Protein 2LP0 (pdb70)

GO terms:
  GO:1990837 sequence-specific double-stranded DNA binding (F, IDA)
  GO:0005515 protein binding (F, IPI)
  GO:0005654 nucleoplasm (C, IDA)

Solvent-accessible surface area: 6559 Å² total; per-residue (Å²): 54,207,147,92,5,56,60,42,90,172,171,28,36,111,57,0,50,125,36,19,118,155,43,136,184,19,82,203,106,110,53,94,100,16,1,162,98,23,135,54,84,56,103,2,0,117,32,16,15,82,7,72,92,38,69,139,156,62,86,165,208,98,172,181,74,38,134,60,50,52,4,10,66,66,43,2,125,62,57,210

Secondary structure (DSSP, 8-state):
--SSS----HHHHHHHHHHHHH-SS--HHHHHHHHHHTTS-HHHHHHHHHHHHHHHHT--/--S-S-TTTSS-S-S-----

Nearest PDB structures (foldseek):
  2lp0-assembly1_A  TM=8.237E-01  e=9.877E-08  Homo sapiens
  9ant-assembly1_A  TM=8.645E-01  e=1.032E-05  Drosophila melanogaster
  1b8i-assembly1_A  TM=8.249E-01  e=1.102E-05  Drosophila melanogaster
  2r5z-assembly1_A  TM=8.383E-01  e=2.793E-05  Drosophila melanogaster
  1p7i-assembly1_A  TM=8.614E-01  e=1.077E-03  Drosophila melanogaster

Organism: Homo sapiens (NCBI:txid9606)

Structure (mmCIF, N/CA/C/O backbone):
data_2LP0
#
_entry.id   2LP0
#
loop_
_entity.id
_entity.type
_entity.pdbx_description
1 polymer 'Homeobox protein Hox-C9'
2 polymer Geminin
#
loop_
_atom_site.group_PDB
_atom_site.id
_atom_site.type_symbol
_atom_site.label_atom_id
_atom_site.label_alt_id
_atom_site.label_comp_id
_atom_site.label_asym_id
_atom_site.label_entity_id
_atom_site.label_seq_id
_atom_site.pdbx_PDB_ins_code
_atom_site.Cartn_x
_atom_site.Cartn_y
_atom_site.Cartn_z
_atom_site.occupancy
_atom_site.B_iso_or_equiv
_atom_site.auth_seq_id
_atom_site.auth_comp_id
_atom_site.auth_asym_id
_atom_site.auth_atom_id
_atom_site.pdbx_PDB_model_num
ATOM 1 N N . THR A 1 1 ? 5.967 5.049 -7.654 1.00 0.00 17 THR A N 1
ATOM 2 C CA . THR A 1 1 ? 6.729 5.235 -6.404 1.00 0.00 17 THR A CA 1
ATOM 3 C C . THR A 1 1 ? 8.111 4.605 -6.511 1.00 0.00 17 THR A C 1
ATOM 4 O O . THR A 1 1 ? 8.249 3.383 -6.526 1.00 0.00 17 THR A O 1
ATOM 17 N N . ARG A 1 2 ? 9.132 5.445 -6.599 1.00 0.00 18 ARG A N 1
ATOM 18 C CA . ARG A 1 2 ? 10.502 4.968 -6.683 1.00 0.00 18 ARG A CA 1
ATOM 19 C C . ARG A 1 2 ? 11.311 5.499 -5.513 1.00 0.00 18 ARG A C 1
ATOM 20 O O . ARG A 1 2 ? 12.536 5.599 -5.573 1.00 0.00 18 ARG A O 1
ATOM 41 N N . LYS A 1 3 ? 10.606 5.836 -4.447 1.00 0.00 19 LYS A N 1
ATOM 42 C CA . LYS A 1 3 ? 11.226 6.356 -3.246 1.00 0.00 19 LYS A CA 1
ATOM 43 C C . LYS A 1 3 ? 10.856 5.480 -2.057 1.00 0.00 19 LYS A C 1
ATOM 44 O O . LYS A 1 3 ? 9.683 5.411 -1.678 1.00 0.00 19 LYS A O 1
ATOM 63 N N . LYS A 1 4 ? 11.861 4.805 -1.496 1.00 0.00 20 LYS A N 1
ATOM 64 C CA . LYS A 1 4 ? 11.679 3.917 -0.348 1.00 0.00 20 LYS A CA 1
ATOM 65 C C . LYS A 1 4 ? 10.903 2.668 -0.721 1.00 0.00 20 LYS A C 1
ATOM 66 O O . LYS A 1 4 ? 11.482 1.630 -1.057 1.00 0.00 20 LYS A O 1
ATOM 85 N N . ARG A 1 5 ? 9.605 2.798 -0.651 1.00 0.00 21 ARG A N 1
ATOM 86 C CA . ARG A 1 5 ? 8.674 1.716 -0.959 1.00 0.00 21 ARG A CA 1
ATOM 87 C C . ARG A 1 5 ? 8.874 1.203 -2.382 1.00 0.00 21 ARG A C 1
ATOM 88 O O . ARG A 1 5 ? 9.188 1.969 -3.297 1.00 0.00 21 ARG A O 1
ATOM 109 N N . CYS A 1 6 ? 8.703 -0.099 -2.556 1.00 0.00 22 CYS A N 1
ATOM 110 C CA . CYS A 1 6 ? 8.852 -0.729 -3.858 1.00 0.00 22 CYS A CA 1
ATOM 111 C C . CYS A 1 6 ? 7.745 -0.273 -4.810 1.00 0.00 22 CYS A C 1
ATOM 112 O O . CYS A 1 6 ? 6.594 -0.102 -4.398 1.00 0.00 22 CYS A O 1
ATOM 120 N N . PRO A 1 7 ? 8.088 -0.045 -6.083 1.00 0.00 23 PRO A N 1
ATOM 121 C CA . PRO A 1 7 ? 7.126 0.388 -7.101 1.00 0.00 23 PRO A CA 1
ATOM 122 C C . PRO A 1 7 ? 6.106 -0.699 -7.438 1.00 0.00 23 PRO A C 1
ATOM 123 O O . PRO A 1 7 ? 6.449 -1.723 -8.033 1.00 0.00 23 PRO A O 1
ATOM 134 N N . TYR A 1 8 ? 4.861 -0.482 -7.041 1.00 0.00 24 TYR A N 1
ATOM 135 C CA . TYR A 1 8 ? 3.800 -1.422 -7.302 1.00 0.00 24 TYR A CA 1
ATOM 136 C C . TYR A 1 8 ? 3.463 -1.455 -8.784 1.00 0.00 24 TYR A C 1
ATOM 137 O O . TYR A 1 8 ? 3.445 -0.425 -9.466 1.00 0.00 24 TYR A O 1
ATOM 155 N N . THR A 1 9 ? 3.204 -2.649 -9.266 1.00 0.00 25 THR A N 1
ATOM 156 C CA . THR A 1 9 ? 2.866 -2.865 -10.661 1.00 0.00 25 THR A CA 1
ATOM 157 C C . THR A 1 9 ? 1.437 -2.418 -10.950 1.00 0.00 25 THR A C 1
ATOM 158 O O . THR A 1 9 ? 0.688 -2.087 -10.025 1.00 0.00 25 THR A O 1
ATOM 169 N N . LYS A 1 10 ? 1.057 -2.407 -12.223 1.00 0.00 26 LYS A N 1
ATOM 170 C CA . LYS A 1 10 ? -0.284 -1.985 -12.615 1.00 0.00 26 LYS A CA 1
ATOM 171 C C . LYS A 1 10 ? -1.333 -2.897 -11.990 1.00 0.00 26 LYS A C 1
ATOM 172 O O . LYS A 1 10 ? -2.285 -2.425 -11.377 1.00 0.00 26 LYS A O 1
ATOM 191 N N . TYR A 1 11 ? -1.134 -4.202 -12.139 1.00 0.00 27 TYR A N 1
ATOM 192 C CA . TYR A 1 11 ? -2.056 -5.198 -11.598 1.00 0.00 27 TYR A CA 1
ATOM 193 C C . TYR A 1 11 ? -2.250 -5.018 -10.095 1.00 0.00 27 TYR A C 1
ATOM 194 O O . TYR A 1 11 ? -3.376 -5.051 -9.597 1.00 0.00 27 TYR A O 1
ATOM 212 N N . GLN A 1 12 ? -1.148 -4.814 -9.384 1.00 0.00 28 GLN A N 1
ATOM 213 C CA . GLN A 1 12 ? -1.191 -4.631 -7.940 1.00 0.00 28 GLN A CA 1
ATOM 214 C C . GLN A 1 12 ? -1.951 -3.363 -7.579 1.00 0.00 28 GLN A C 1
ATOM 215 O O . GLN A 1 12 ? -2.859 -3.382 -6.746 1.00 0.00 28 GLN A O 1
ATOM 229 N N . THR A 1 13 ? -1.577 -2.271 -8.224 1.00 0.00 29 THR A N 1
ATOM 230 C CA . THR A 1 13 ? -2.207 -0.984 -7.981 1.00 0.00 29 THR A CA 1
ATOM 231 C C . THR A 1 13 ? -3.699 -1.022 -8.319 1.00 0.00 29 THR A C 1
ATOM 232 O O . THR A 1 13 ? -4.523 -0.531 -7.552 1.00 0.00 29 THR A O 1
ATOM 243 N N . LEU A 1 14 ? -4.040 -1.627 -9.453 1.00 0.00 30 LEU A N 1
ATOM 244 C CA . LEU A 1 14 ? -5.431 -1.717 -9.886 1.00 0.00 30 LEU A CA 1
ATOM 245 C C . LEU A 1 14 ? -6.285 -2.481 -8.880 1.00 0.00 30 LEU A C 1
ATOM 246 O O . LEU A 1 14 ? -7.368 -2.025 -8.511 1.00 0.00 30 LEU A O 1
ATOM 262 N N . GLU A 1 15 ? -5.788 -3.627 -8.423 1.00 0.00 31 GLU A N 1
ATOM 263 C CA . GLU A 1 15 ? -6.521 -4.443 -7.462 1.00 0.00 31 GLU A CA 1
ATOM 264 C C . GLU A 1 15 ? -6.747 -3.670 -6.166 1.00 0.00 31 GLU A C 1
ATOM 265 O O . GLU A 1 15 ? -7.871 -3.572 -5.679 1.00 0.00 31 GLU A O 1
ATOM 277 N N . LEU A 1 16 ? -5.675 -3.096 -5.633 1.00 0.00 32 LEU A N 1
ATOM 278 C CA . LEU A 1 16 ? -5.754 -2.331 -4.397 1.00 0.00 32 LEU A CA 1
ATOM 279 C C . LEU A 1 16 ? -6.675 -1.128 -4.561 1.00 0.00 32 LEU A C 1
ATOM 280 O O . LEU A 1 16 ? -7.422 -0.777 -3.650 1.00 0.00 32 LEU A O 1
ATOM 296 N N . GLU A 1 17 ? -6.617 -0.505 -5.731 1.00 0.00 33 GLU A N 1
ATOM 297 C CA . GLU A 1 17 ? -7.436 0.646 -6.028 1.00 0.00 33 GLU A CA 1
ATOM 298 C C . GLU A 1 17 ? -8.908 0.277 -6.070 1.00 0.00 33 GLU A C 1
ATOM 299 O O . GLU A 1 17 ? -9.737 0.925 -5.435 1.00 0.00 33 GLU A O 1
ATOM 311 N N . LYS A 1 18 ? -9.229 -0.776 -6.812 1.00 0.00 34 LYS A N 1
ATOM 312 C CA . LYS A 1 18 ? -10.610 -1.208 -6.953 1.00 0.00 34 LYS A CA 1
ATOM 313 C C . LYS A 1 18 ? -11.173 -1.697 -5.625 1.00 0.00 34 LYS A C 1
ATOM 314 O O . LYS A 1 18 ? -12.298 -1.353 -5.267 1.00 0.00 34 LYS A O 1
ATOM 333 N N . GLU A 1 19 ? -10.384 -2.477 -4.892 1.00 0.00 35 GLU A N 1
ATOM 334 C CA . GLU A 1 19 ? -10.824 -3.010 -3.609 1.00 0.00 35 GLU A CA 1
ATOM 335 C C . GLU A 1 19 ? -11.128 -1.899 -2.618 1.00 0.00 35 GLU A C 1
ATOM 336 O O . GLU A 1 19 ? -12.151 -1.939 -1.945 1.00 0.00 35 GLU A O 1
ATOM 348 N N . PHE A 1 20 ? -10.253 -0.902 -2.548 1.00 0.00 36 PHE A N 1
ATOM 349 C CA . PHE A 1 20 ? -10.436 0.207 -1.623 1.00 0.00 36 PHE A CA 1
ATOM 350 C C . PHE A 1 20 ? -11.601 1.097 -2.050 1.00 0.00 36 PHE A C 1
ATOM 351 O O . PHE A 1 20 ? -12.371 1.566 -1.215 1.00 0.00 36 PHE A O 1
ATOM 368 N N . LEU A 1 21 ? -11.726 1.328 -3.351 1.00 0.00 37 LEU A N 1
ATOM 369 C CA . LEU A 1 21 ? -12.802 2.162 -3.876 1.00 0.00 37 LEU A CA 1
ATOM 370 C C . LEU A 1 21 ? -14.153 1.487 -3.678 1.00 0.00 37 LEU A C 1
ATOM 371 O O . LEU A 1 21 ? -15.144 2.136 -3.332 1.00 0.00 37 LEU A O 1
ATOM 387 N N . PHE A 1 22 ? -14.174 0.178 -3.888 1.00 0.00 38 PHE A N 1
ATOM 388 C CA . PHE A 1 22 ? -15.387 -0.610 -3.745 1.00 0.00 38 PHE A CA 1
ATOM 389 C C . PHE A 1 22 ? -15.718 -0.836 -2.278 1.00 0.00 38 PHE A C 1
ATOM 390 O O . PHE A 1 22 ? -16.843 -0.601 -1.840 1.00 0.00 38 PHE A O 1
ATOM 407 N N . ASN A 1 23 ? -14.720 -1.272 -1.536 1.00 0.00 39 ASN A N 1
ATOM 408 C CA . ASN A 1 23 ? -14.861 -1.561 -0.122 1.00 0.00 39 ASN A CA 1
ATOM 409 C C . ASN A 1 23 ? -13.831 -0.764 0.656 1.00 0.00 39 ASN A C 1
ATOM 410 O O . ASN A 1 23 ? -12.677 -1.168 0.774 1.00 0.00 39 ASN A O 1
ATOM 421 N N . MET A 1 24 ? -14.258 0.377 1.159 1.00 0.00 40 MET A N 1
ATOM 422 C CA . MET A 1 24 ? -13.397 1.266 1.930 1.00 0.00 40 MET A CA 1
ATOM 423 C C . MET A 1 24 ? -12.840 0.571 3.168 1.00 0.00 40 MET A C 1
ATOM 424 O O . MET A 1 24 ? -11.804 0.967 3.710 1.00 0.00 40 MET A O 1
ATOM 438 N N . TYR A 1 25 ? -13.539 -0.454 3.615 1.00 0.00 41 TYR A N 1
ATOM 439 C CA . TYR A 1 25 ? -13.114 -1.222 4.765 1.00 0.00 41 TYR A CA 1
ATOM 440 C C . TYR A 1 25 ? -13.108 -2.697 4.432 1.00 0.00 41 TYR A C 1
ATOM 441 O O . TYR A 1 25 ? -13.908 -3.177 3.627 1.00 0.00 41 TYR A O 1
ATOM 459 N N . LEU A 1 26 ? -12.202 -3.403 5.066 1.00 0.00 42 LEU A N 1
ATOM 460 C CA . LEU A 1 26 ? -12.035 -4.821 4.852 1.00 0.00 42 LEU A CA 1
ATOM 461 C C . LEU A 1 26 ? -11.891 -5.539 6.175 1.00 0.00 42 LEU A C 1
ATOM 462 O O . LEU A 1 26 ? -11.673 -4.920 7.218 1.00 0.00 42 LEU A O 1
ATOM 478 N N . THR A 1 27 ? -11.990 -6.843 6.112 1.00 0.00 43 THR A N 1
ATOM 479 C CA . THR A 1 27 ? -11.864 -7.686 7.280 1.00 0.00 43 THR A CA 1
ATOM 480 C C . THR A 1 27 ? -10.441 -8.217 7.385 1.00 0.00 43 THR A C 1
ATOM 481 O O . THR A 1 27 ? -9.647 -8.067 6.454 1.00 0.00 43 THR A O 1
ATOM 492 N N . ARG A 1 28 ? -10.131 -8.844 8.507 1.00 0.00 44 ARG A N 1
ATOM 493 C CA . ARG A 1 28 ? -8.809 -9.402 8.745 1.00 0.00 44 ARG A CA 1
ATOM 494 C C . ARG A 1 28 ? -8.462 -10.468 7.713 1.00 0.00 44 ARG A C 1
ATOM 495 O O . ARG A 1 28 ? -7.404 -10.422 7.085 1.00 0.00 44 ARG A O 1
ATOM 516 N N . ASP A 1 29 ? -9.362 -11.421 7.544 1.00 0.00 45 ASP A N 1
ATOM 517 C CA . ASP A 1 29 ? -9.156 -12.519 6.599 1.00 0.00 45 ASP A CA 1
ATOM 518 C C . ASP A 1 29 ? -9.099 -12.024 5.170 1.00 0.00 45 ASP A C 1
ATOM 519 O O . ASP A 1 29 ? -8.261 -12.467 4.385 1.00 0.00 45 ASP A O 1
ATOM 528 N N . ARG A 1 30 ? -9.992 -11.111 4.832 1.00 0.00 46 ARG A N 1
ATOM 529 C CA . ARG A 1 30 ? -10.028 -10.559 3.485 1.00 0.00 46 ARG A CA 1
ATOM 530 C C . ARG A 1 30 ? -8.732 -9.816 3.189 1.00 0.00 46 ARG A C 1
ATOM 531 O O . ARG A 1 30 ? -8.167 -9.947 2.105 1.00 0.00 46 ARG A O 1
ATOM 552 N N . ARG A 1 31 ? -8.254 -9.048 4.161 1.00 0.00 47 ARG A N 1
ATOM 553 C CA . ARG A 1 31 ? -7.011 -8.306 4.000 1.00 0.00 47 ARG A CA 1
ATOM 554 C C . ARG A 1 31 ? -5.849 -9.273 3.838 1.00 0.00 47 ARG A C 1
ATOM 555 O O . ARG A 1 31 ? -4.967 -9.063 3.006 1.00 0.00 47 ARG A O 1
ATOM 576 N N . TYR A 1 32 ? -5.868 -10.339 4.630 1.00 0.00 48 TYR A N 1
ATOM 577 C CA . TYR A 1 32 ? -4.829 -11.352 4.561 1.00 0.00 48 TYR A CA 1
ATOM 578 C C . TYR A 1 32 ? -4.872 -12.048 3.206 1.00 0.00 48 TYR A C 1
ATOM 579 O O . TYR A 1 32 ? -3.838 -12.359 2.625 1.00 0.00 48 TYR A O 1
ATOM 597 N N . GLU A 1 33 ? -6.080 -12.269 2.705 1.00 0.00 49 GLU A N 1
ATOM 598 C CA . GLU A 1 33 ? -6.270 -12.919 1.415 1.00 0.00 49 GLU A CA 1
ATOM 599 C C . GLU A 1 33 ? -5.734 -12.038 0.305 1.00 0.00 49 GLU A C 1
ATOM 600 O O . GLU A 1 33 ? -4.962 -12.490 -0.534 1.00 0.00 49 GLU A O 1
ATOM 612 N N . VAL A 1 34 ? -6.158 -10.785 0.307 1.00 0.00 50 VAL A N 1
ATOM 613 C CA . VAL A 1 34 ? -5.701 -9.823 -0.683 1.00 0.00 50 VAL A CA 1
ATOM 614 C C . VAL A 1 34 ? -4.177 -9.743 -0.659 1.00 0.00 50 VAL A C 1
ATOM 615 O O . VAL A 1 34 ? -3.523 -9.762 -1.705 1.00 0.00 50 VAL A O 1
ATOM 628 N N . ALA A 1 35 ? -3.622 -9.678 0.545 1.00 0.00 51 ALA A N 1
ATOM 629 C CA . ALA A 1 35 ? -2.178 -9.625 0.724 1.00 0.00 51 ALA A CA 1
ATOM 630 C C . ALA A 1 35 ? -1.527 -10.901 0.202 1.00 0.00 51 ALA A C 1
ATOM 631 O O . ALA A 1 35 ? -0.491 -10.854 -0.462 1.00 0.00 51 ALA A O 1
ATOM 638 N N . ARG A 1 36 ? -2.156 -12.034 0.497 1.00 0.00 52 ARG A N 1
ATOM 639 C CA . ARG A 1 36 ? -1.666 -13.336 0.065 1.00 0.00 52 ARG A CA 1
ATOM 640 C C . ARG A 1 36 ? -1.644 -13.410 -1.449 1.00 0.00 52 ARG A C 1
ATOM 641 O O . ARG A 1 36 ? -0.663 -13.849 -2.051 1.00 0.00 52 ARG A O 1
ATOM 662 N N . VAL A 1 37 ? -2.743 -12.983 -2.052 1.00 0.00 53 VAL A N 1
ATOM 663 C CA . VAL A 1 37 ? -2.875 -12.965 -3.505 1.00 0.00 53 VAL A CA 1
ATOM 664 C C . VAL A 1 37 ? -1.796 -12.079 -4.132 1.00 0.00 53 VAL A C 1
ATOM 665 O O . VAL A 1 37 ? -1.243 -12.399 -5.187 1.00 0.00 53 VAL A O 1
ATOM 678 N N . LEU A 1 38 ? -1.469 -10.988 -3.454 1.00 0.00 54 LEU A N 1
ATOM 679 C CA . LEU A 1 38 ? -0.460 -10.056 -3.936 1.00 0.00 54 LEU A CA 1
ATOM 680 C C . LEU A 1 38 ? 0.941 -10.514 -3.541 1.00 0.00 54 LEU A C 1
ATOM 681 O O . LEU A 1 38 ? 1.922 -9.823 -3.804 1.00 0.00 54 LEU A O 1
ATOM 697 N N . ASN A 1 39 ? 1.016 -11.682 -2.902 1.00 0.00 55 ASN A N 1
ATOM 698 C CA . ASN A 1 39 ? 2.279 -12.264 -2.463 1.00 0.00 55 ASN A CA 1
ATOM 699 C C . ASN A 1 39 ? 3.029 -11.304 -1.539 1.00 0.00 55 ASN A C 1
ATOM 700 O O . ASN A 1 39 ? 4.255 -11.185 -1.585 1.00 0.00 55 ASN A O 1
ATOM 711 N N . LEU A 1 40 ? 2.276 -10.612 -0.698 1.00 0.00 56 LEU A N 1
ATOM 712 C CA . LEU A 1 40 ? 2.857 -9.669 0.243 1.00 0.00 56 LEU A CA 1
ATOM 713 C C . LEU A 1 40 ? 2.235 -9.817 1.618 1.00 0.00 56 LEU A C 1
ATOM 714 O O . LEU A 1 40 ? 1.421 -10.715 1.853 1.00 0.00 56 LEU A O 1
ATOM 730 N N . THR A 1 41 ? 2.622 -8.932 2.519 1.00 0.00 57 THR A N 1
ATOM 731 C CA . THR A 1 41 ? 2.125 -8.946 3.881 1.00 0.00 57 THR A CA 1
ATOM 732 C C . THR A 1 41 ? 0.844 -8.129 3.992 1.00 0.00 57 THR A C 1
ATOM 733 O O . THR A 1 41 ? 0.525 -7.337 3.099 1.00 0.00 57 THR A O 1
ATOM 744 N N . GLU A 1 42 ? 0.115 -8.317 5.084 1.00 0.00 58 GLU A N 1
ATOM 745 C CA . GLU A 1 42 ? -1.124 -7.587 5.315 1.00 0.00 58 GLU A CA 1
ATOM 746 C C . GLU A 1 42 ? -0.810 -6.111 5.462 1.00 0.00 58 GLU A C 1
ATOM 747 O O . GLU A 1 42 ? -1.619 -5.248 5.122 1.00 0.00 58 GLU A O 1
ATOM 759 N N . ARG A 1 43 ? 0.386 -5.844 5.971 1.00 0.00 59 ARG A N 1
ATOM 760 C CA . ARG A 1 43 ? 0.870 -4.493 6.165 1.00 0.00 59 ARG A CA 1
ATOM 761 C C . ARG A 1 43 ? 0.892 -3.739 4.842 1.00 0.00 59 ARG A C 1
ATOM 762 O O . ARG A 1 43 ? 0.592 -2.546 4.799 1.00 0.00 59 ARG A O 1
ATOM 783 N N . GLN A 1 44 ? 1.215 -4.445 3.762 1.00 0.00 60 GLN A N 1
ATOM 784 C CA . GLN A 1 44 ? 1.271 -3.828 2.450 1.00 0.00 60 GLN A CA 1
ATOM 785 C C . GLN A 1 44 ? -0.092 -3.248 2.079 1.00 0.00 60 GLN A C 1
ATOM 786 O O . GLN A 1 44 ? -0.189 -2.131 1.569 1.00 0.00 60 GLN A O 1
ATOM 800 N N . VAL A 1 45 ? -1.141 -4.001 2.388 1.00 0.00 61 VAL A N 1
ATOM 801 C CA . VAL A 1 45 ? -2.504 -3.588 2.081 1.00 0.00 61 VAL A CA 1
ATOM 802 C C . VAL A 1 45 ? -2.977 -2.523 3.063 1.00 0.00 61 VAL A C 1
ATOM 803 O O . VAL A 1 45 ? -3.532 -1.498 2.671 1.00 0.00 61 VAL A O 1
ATOM 816 N N . LYS A 1 46 ? -2.725 -2.777 4.341 1.00 0.00 62 LYS A N 1
ATOM 817 C CA . LYS A 1 46 ? -3.120 -1.874 5.419 1.00 0.00 62 LYS A CA 1
ATOM 818 C C . LYS A 1 46 ? -2.554 -0.474 5.218 1.00 0.00 62 LYS A C 1
ATOM 819 O O . LYS A 1 46 ? -3.265 0.525 5.334 1.00 0.00 62 LYS A O 1
ATOM 838 N N . ILE A 1 47 ? -1.273 -0.412 4.905 1.00 0.00 63 ILE A N 1
ATOM 839 C CA . ILE A 1 47 ? -0.601 0.861 4.706 1.00 0.00 63 ILE A CA 1
ATOM 840 C C . ILE A 1 47 ? -0.961 1.496 3.367 1.00 0.00 63 ILE A C 1
ATOM 841 O O . ILE A 1 47 ? -1.042 2.711 3.267 1.00 0.00 63 ILE A O 1
ATOM 857 N N . TRP A 1 48 ? -1.186 0.682 2.340 1.00 0.00 64 TRP A N 1
ATOM 858 C CA . TRP A 1 48 ? -1.536 1.222 1.027 1.00 0.00 64 TRP A CA 1
ATOM 859 C C . TRP A 1 48 ? -2.854 1.984 1.100 1.00 0.00 64 TRP A C 1
ATOM 860 O O . TRP A 1 48 ? -2.986 3.077 0.545 1.00 0.00 64 TRP A O 1
ATOM 881 N N . PHE A 1 49 ? -3.817 1.411 1.811 1.00 0.00 65 PHE A N 1
ATOM 882 C CA . PHE A 1 49 ? -5.120 2.015 1.963 1.00 0.00 65 PHE A CA 1
ATOM 883 C C . PHE A 1 49 ? -5.034 3.307 2.756 1.00 0.00 65 PHE A C 1
ATOM 884 O O . PHE A 1 49 ? -5.690 4.300 2.432 1.00 0.00 65 PHE A O 1
ATOM 901 N N . GLN A 1 50 ? -4.205 3.292 3.775 1.00 0.00 66 GLN A N 1
ATOM 902 C CA . GLN A 1 50 ? -4.006 4.447 4.620 1.00 0.00 66 GLN A CA 1
ATOM 903 C C . GLN A 1 50 ? -3.217 5.517 3.875 1.00 0.00 66 GLN A C 1
ATOM 904 O O . GLN A 1 50 ? -3.481 6.715 4.014 1.00 0.00 66 GLN A O 1
ATOM 918 N N . ASN A 1 51 ? -2.259 5.069 3.069 1.00 0.00 67 ASN A N 1
ATOM 919 C CA . ASN A 1 51 ? -1.426 5.963 2.278 1.00 0.00 67 ASN A CA 1
ATOM 920 C C . ASN A 1 51 ? -2.291 6.737 1.295 1.00 0.00 67 ASN A C 1
ATOM 921 O O . ASN A 1 51 ? -2.044 7.906 1.016 1.00 0.00 67 ASN A O 1
ATOM 932 N N . ARG A 1 52 ? -3.319 6.069 0.785 1.00 0.00 68 ARG A N 1
ATOM 933 C CA . ARG A 1 52 ? -4.253 6.689 -0.146 1.00 0.00 68 ARG A CA 1
ATOM 934 C C . ARG A 1 52 ? -5.007 7.818 0.554 1.00 0.00 68 ARG A C 1
ATOM 935 O O . ARG A 1 52 ? -5.162 8.908 0.007 1.00 0.00 68 ARG A O 1
ATOM 956 N N . ARG A 1 53 ? -5.457 7.544 1.775 1.00 0.00 69 ARG A N 1
ATOM 957 C CA . ARG A 1 53 ? -6.183 8.531 2.567 1.00 0.00 69 ARG A CA 1
ATOM 958 C C . ARG A 1 53 ? -5.279 9.708 2.915 1.00 0.00 69 ARG A C 1
ATOM 959 O O . ARG A 1 53 ? -5.665 10.867 2.773 1.00 0.00 69 ARG A O 1
ATOM 980 N N . MET A 1 54 ? -4.066 9.405 3.362 1.00 0.00 70 MET A N 1
ATOM 981 C CA . MET A 1 54 ? -3.111 10.442 3.725 1.00 0.00 70 MET A CA 1
ATOM 982 C C . MET A 1 54 ? -2.729 11.269 2.499 1.00 0.00 70 MET A C 1
ATOM 983 O O . MET A 1 54 ? -2.453 12.462 2.602 1.00 0.00 70 MET A O 1
ATOM 997 N N . LYS A 1 55 ? -2.751 10.632 1.336 1.00 0.00 71 LYS A N 1
ATOM 998 C CA . LYS A 1 55 ? -2.420 11.302 0.086 1.00 0.00 71 LYS A CA 1
ATOM 999 C C . LYS A 1 55 ? -3.533 12.257 -0.310 1.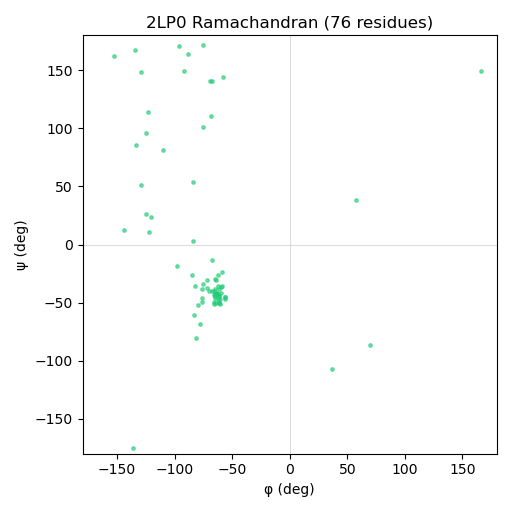00 0.00 71 LYS A C 1
ATOM 1000 O O . LYS A 1 55 ? -3.296 13.284 -0.934 1.00 0.00 71 LYS A O 1
ATOM 1019 N N . MET A 1 56 ? -4.745 11.902 0.071 1.00 0.00 72 MET A N 1
ATOM 1020 C CA . MET A 1 56 ? -5.917 12.703 -0.220 1.00 0.00 72 MET A CA 1
ATOM 1021 C C . MET A 1 56 ? -5.981 13.914 0.693 1.00 0.00 72 MET A C 1
ATOM 1022 O O . MET A 1 56 ? -6.385 15.001 0.290 1.00 0.00 72 MET A O 1
ATOM 1036 N N . LYS A 1 57 ? -5.590 13.696 1.934 1.00 0.00 73 LYS A N 1
ATOM 1037 C CA . LYS A 1 57 ? -5.604 14.743 2.952 1.00 0.00 73 LYS A CA 1
ATOM 1038 C C . LYS A 1 57 ? -4.409 15.685 2.839 1.00 0.00 73 LYS A C 1
ATOM 1039 O O . LYS A 1 57 ? -4.576 16.902 2.799 1.00 0.00 73 LYS A O 1
ATOM 1058 N N . LYS A 1 58 ? -3.207 15.130 2.796 1.00 0.00 74 LYS A N 1
ATOM 1059 C CA . LYS A 1 58 ? -2.004 15.950 2.725 1.00 0.00 74 LYS A CA 1
ATOM 1060 C C . LYS A 1 58 ? -1.785 16.483 1.318 1.00 0.00 74 LYS A C 1
ATOM 1061 O O . LYS A 1 58 ? -1.934 17.679 1.066 1.00 0.00 74 LYS A O 1
ATOM 1080 N N . MET A 1 59 ? -1.459 15.590 0.396 1.00 0.00 75 MET A N 1
ATOM 1081 C CA . MET A 1 59 ? -1.217 15.972 -0.989 1.00 0.00 75 MET A CA 1
ATOM 1082 C C . MET A 1 59 ? -2.536 16.052 -1.752 1.00 0.00 75 MET A C 1
ATOM 1083 O O . MET A 1 59 ? -2.711 15.419 -2.799 1.00 0.00 75 MET A O 1
ATOM 1097 N N . ASN A 1 60 ? -3.457 16.833 -1.202 1.00 0.00 76 ASN A N 1
ATOM 1098 C CA . ASN A 1 60 ? -4.780 17.016 -1.784 1.00 0.00 76 ASN A CA 1
ATOM 1099 C C . ASN A 1 60 ? -4.669 17.569 -3.196 1.00 0.00 76 ASN A C 1
ATOM 1100 O O . ASN A 1 60 ? -3.786 18.424 -3.436 1.00 0.00 76 ASN A O 1
ATOM 1112 N N . ASN B 2 1 ? 17.843 -12.427 -3.230 1.00 0.00 171 ASN B N 1
ATOM 1113 C CA . ASN B 2 1 ? 19.065 -13.129 -2.783 1.00 0.00 171 ASN B CA 1
ATOM 1114 C C . ASN B 2 1 ? 19.500 -12.626 -1.409 1.00 0.00 171 ASN B C 1
ATOM 1115 O O . ASN B 2 1 ? 20.618 -12.888 -0.966 1.00 0.00 171 ASN B O 1
ATOM 1128 N N . GLN B 2 2 ? 18.616 -11.894 -0.736 1.00 0.00 172 GLN B N 1
ATOM 1129 C CA . GLN B 2 2 ? 18.920 -11.358 0.586 1.00 0.00 172 GLN B CA 1
ATOM 1130 C C . GLN B 2 2 ? 17.641 -11.168 1.399 1.00 0.00 172 GLN B C 1
ATOM 1131 O O . GLN B 2 2 ? 16.540 -11.136 0.845 1.00 0.00 172 GLN B O 1
ATOM 1145 N N . GLU B 2 3 ? 17.787 -11.045 2.710 1.00 0.00 173 GLU B N 1
ATOM 1146 C CA . GLU B 2 3 ? 16.646 -10.847 3.591 1.00 0.00 173 GLU B CA 1
ATOM 1147 C C . GLU B 2 3 ? 16.845 -9.600 4.433 1.00 0.00 173 GLU B C 1
ATOM 1148 O O . GLU B 2 3 ? 16.316 -9.491 5.541 1.00 0.00 173 GLU B O 1
ATOM 1160 N N . PHE B 2 4 ? 17.622 -8.673 3.909 1.00 0.00 174 PHE B N 1
ATOM 1161 C CA . PHE B 2 4 ? 17.888 -7.433 4.605 1.00 0.00 174 PHE B CA 1
ATOM 1162 C C . PHE B 2 4 ? 16.727 -6.473 4.391 1.00 0.00 174 PHE B C 1
ATOM 1163 O O . PHE B 2 4 ? 15.839 -6.393 5.238 1.00 0.00 174 PHE B O 1
ATOM 1180 N N . ASP B 2 5 ? 16.722 -5.804 3.226 1.00 0.00 175 ASP B N 1
ATOM 1181 C CA . ASP B 2 5 ? 15.687 -4.831 2.864 1.00 0.00 175 ASP B CA 1
ATOM 1182 C C . ASP B 2 5 ? 15.244 -4.033 4.079 1.00 0.00 175 ASP B C 1
ATOM 1183 O O . ASP B 2 5 ? 15.989 -3.194 4.596 1.00 0.00 175 ASP B O 1
ATOM 1192 N N . SER B 2 6 ? 14.040 -4.348 4.527 1.00 0.00 176 SER B N 1
ATOM 1193 C CA . SER B 2 6 ? 13.416 -3.736 5.689 1.00 0.00 176 SER B CA 1
ATOM 1194 C C . SER B 2 6 ? 11.932 -4.077 5.695 1.00 0.00 176 SER B C 1
ATOM 1195 O O . SER B 2 6 ? 11.316 -4.235 4.636 1.00 0.00 176 SER B O 1
ATOM 1203 N N . GLU B 2 7 ? 11.359 -4.177 6.884 1.00 0.00 177 GLU B N 1
ATOM 1204 C CA . GLU B 2 7 ? 9.941 -4.491 7.041 1.00 0.00 177 GLU B CA 1
ATOM 1205 C C . GLU B 2 7 ? 9.070 -3.360 6.524 1.00 0.00 177 GLU B C 1
ATOM 1206 O O . GLU B 2 7 ? 7.864 -3.517 6.323 1.00 0.00 177 GLU B O 1
ATOM 1218 N N . GLU B 2 8 ? 9.703 -2.230 6.295 1.00 0.00 178 GLU B N 1
ATOM 1219 C CA . GLU B 2 8 ? 9.026 -1.046 5.814 1.00 0.00 178 GLU B CA 1
ATOM 1220 C C . GLU B 2 8 ? 9.648 -0.596 4.507 1.00 0.00 178 GLU B C 1
ATOM 1221 O O . GLU B 2 8 ? 9.376 0.496 4.014 1.00 0.00 178 GLU B O 1
ATOM 1233 N N . GLU B 2 9 ? 10.493 -1.451 3.946 1.00 0.00 179 GLU B N 1
ATOM 1234 C CA . GLU B 2 9 ? 11.143 -1.135 2.691 1.00 0.00 179 GLU B CA 1
ATOM 1235 C C . GLU B 2 9 ? 10.200 -1.446 1.553 1.00 0.00 179 GLU B C 1
ATOM 1236 O O . GLU B 2 9 ? 10.145 -0.750 0.541 1.00 0.00 179 GLU B O 1
ATOM 1248 N N . THR B 2 10 ? 9.455 -2.502 1.756 1.00 0.00 180 THR B N 1
ATOM 1249 C CA . THR B 2 10 ? 8.472 -2.953 0.792 1.00 0.00 180 THR B CA 1
ATOM 1250 C C . THR B 2 10 ? 7.174 -2.198 1.000 1.00 0.00 180 THR B C 1
ATOM 1251 O O . THR B 2 10 ? 6.377 -2.003 0.080 1.00 0.00 180 THR B O 1
ATOM 1262 N N . VAL B 2 11 ? 6.997 -1.749 2.227 1.00 0.00 181 VAL B N 1
ATOM 1263 C CA . VAL B 2 11 ? 5.813 -1.004 2.623 1.00 0.00 181 VAL B CA 1
ATOM 1264 C C . VAL B 2 11 ? 6.194 0.234 3.426 1.00 0.00 181 VAL B C 1
ATOM 1265 O O . VAL B 2 11 ? 6.252 0.204 4.657 1.00 0.00 181 VAL B O 1
ATOM 1278 N N . GLU B 2 12 ? 6.484 1.309 2.721 1.00 0.00 182 GLU B N 1
ATOM 1279 C CA . GLU B 2 12 ? 6.834 2.567 3.354 1.00 0.00 182 GLU B CA 1
ATOM 1280 C C . GLU B 2 12 ? 5.568 3.398 3.547 1.00 0.00 182 GLU B C 1
ATOM 1281 O O . GLU B 2 12 ? 4.620 3.283 2.762 1.00 0.00 182 GLU B O 1
ATOM 1293 N N . ASP B 2 13 ? 5.544 4.212 4.593 1.00 0.00 183 ASP B N 1
ATOM 1294 C CA . ASP B 2 13 ? 4.384 5.046 4.882 1.00 0.00 183 ASP B CA 1
ATOM 1295 C C . ASP B 2 13 ? 4.803 6.496 5.096 1.00 0.00 183 ASP B C 1
ATOM 1296 O O . ASP B 2 13 ? 4.461 7.116 6.105 1.00 0.00 183 ASP B O 1
ATOM 1305 N N . SER B 2 14 ? 5.567 7.024 4.155 1.00 0.00 184 SER B N 1
ATOM 1306 C CA . SER B 2 14 ? 6.042 8.402 4.228 1.00 0.00 184 SER B CA 1
ATOM 1307 C C . SER B 2 14 ? 6.091 9.037 2.836 1.00 0.00 184 SER B C 1
ATOM 1308 O O . SER B 2 14 ? 6.654 10.117 2.654 1.00 0.00 184 SER B O 1
ATOM 1316 N N . LEU B 2 15 ? 5.480 8.364 1.867 1.00 0.00 185 LEU B N 1
ATOM 1317 C CA . LEU B 2 15 ? 5.438 8.844 0.487 1.00 0.00 185 LEU B CA 1
ATOM 1318 C C . LEU B 2 15 ? 4.689 10.171 0.393 1.00 0.00 185 LEU B C 1
ATOM 1319 O O . LEU B 2 15 ? 4.922 10.966 -0.517 1.00 0.00 185 LEU B O 1
ATOM 1335 N N . VAL B 2 16 ? 3.788 10.407 1.332 1.00 0.00 186 VAL B N 1
ATOM 1336 C CA . VAL B 2 16 ? 3.020 11.637 1.352 1.00 0.00 186 VAL B CA 1
ATOM 1337 C C . VAL B 2 16 ? 3.462 12.491 2.526 1.00 0.00 186 VAL B C 1
ATOM 1338 O O . VAL B 2 16 ? 2.844 12.474 3.590 1.00 0.00 186 VAL B O 1
ATOM 1351 N N . GLU B 2 17 ? 4.549 13.212 2.342 1.00 0.00 187 GLU B N 1
ATOM 1352 C CA . GLU B 2 17 ? 5.076 14.062 3.390 1.00 0.00 187 GLU B CA 1
ATOM 1353 C C . GLU B 2 17 ? 4.618 15.505 3.190 1.00 0.00 187 GLU B C 1
ATOM 1354 O O . GLU B 2 17 ? 4.643 16.311 4.120 1.00 0.00 187 GLU B O 1
ATOM 1366 N N . ASP B 2 18 ? 4.188 15.811 1.970 1.00 0.00 188 ASP B N 1
ATOM 1367 C CA . ASP B 2 18 ? 3.723 17.144 1.623 1.00 0.00 188 ASP B CA 1
ATOM 1368 C C . ASP B 2 18 ? 2.337 17.402 2.197 1.00 0.00 188 ASP B C 1
ATOM 1369 O O . ASP B 2 18 ? 1.329 16.937 1.667 1.00 0.00 188 ASP B O 1
ATOM 1378 N N . SER B 2 19 ? 2.309 18.125 3.294 1.00 0.00 189 SER B N 1
ATOM 1379 C CA . SER B 2 19 ? 1.064 18.463 3.966 1.00 0.00 189 SER B CA 1
ATOM 1380 C C . SER B 2 19 ? 0.411 19.686 3.325 1.00 0.00 189 SER B C 1
ATOM 1381 O O . SER B 2 19 ? -0.707 19.603 2.814 1.00 0.00 189 SER B O 1
ATOM 1389 N N . GLU B 2 20 ? 1.131 20.808 3.352 1.00 0.00 190 GLU B N 1
ATOM 1390 C CA . GLU B 2 20 ? 0.667 22.076 2.792 1.00 0.00 190 GLU B CA 1
ATOM 1391 C C . GLU B 2 20 ? -0.763 22.399 3.230 1.00 0.00 190 GLU B C 1
ATOM 1392 O O . GLU B 2 20 ? -0.971 22.655 4.436 1.00 0.00 190 GLU B O 1
ATOM 1405 N N . THR A 1 1 ? 14.259 -4.501 4.596 1.00 0.00 17 THR A N 2
ATOM 1406 C CA . THR A 1 1 ? 15.487 -3.740 4.887 1.00 0.00 17 THR A CA 2
ATOM 1407 C C . THR A 1 1 ? 15.437 -2.352 4.254 1.00 0.00 17 THR A C 2
ATOM 1408 O O . THR A 1 1 ? 15.186 -2.219 3.052 1.00 0.00 17 THR A O 2
ATOM 1421 N N . ARG A 1 2 ? 15.666 -1.332 5.088 1.00 0.00 18 ARG A N 2
ATOM 1422 C CA . ARG A 1 2 ? 15.663 0.073 4.670 1.00 0.00 18 ARG A CA 2
ATOM 1423 C C . ARG A 1 2 ? 14.247 0.541 4.343 1.00 0.00 18 ARG A C 2
ATOM 1424 O O . ARG A 1 2 ? 13.529 -0.099 3.575 1.00 0.00 18 ARG A O 2
ATOM 1445 N N . LYS A 1 3 ? 13.852 1.662 4.929 1.00 0.00 19 LYS A N 2
ATOM 1446 C CA . LYS A 1 3 ? 12.523 2.212 4.702 1.00 0.00 19 LYS A CA 2
ATOM 1447 C C . LYS A 1 3 ? 12.387 2.725 3.271 1.00 0.00 19 LYS A C 2
ATOM 1448 O O . LYS A 1 3 ? 12.721 3.873 2.973 1.00 0.00 19 LYS A O 2
ATOM 1467 N N . LYS A 1 4 ? 11.912 1.863 2.391 1.00 0.00 20 LYS A N 2
ATOM 1468 C CA . LYS A 1 4 ? 11.731 2.216 0.995 1.00 0.00 20 LYS A CA 2
ATOM 1469 C C . LYS A 1 4 ? 10.330 1.846 0.540 1.00 0.00 20 LYS A C 2
ATOM 1470 O O . LYS A 1 4 ? 9.586 1.194 1.272 1.00 0.00 20 LYS A O 2
ATOM 1489 N N . ARG A 1 5 ? 9.972 2.276 -0.654 1.00 0.00 21 ARG A N 2
ATOM 1490 C CA . ARG A 1 5 ? 8.669 1.986 -1.217 1.00 0.00 21 ARG A CA 2
ATOM 1491 C C . ARG A 1 5 ? 8.777 0.788 -2.149 1.00 0.00 21 ARG A C 2
ATOM 1492 O O . ARG A 1 5 ? 9.617 0.775 -3.050 1.00 0.00 21 ARG A O 2
ATOM 1513 N N . CYS A 1 6 ? 7.954 -0.225 -1.918 1.00 0.00 22 CYS A N 2
ATOM 1514 C CA . CYS A 1 6 ? 7.971 -1.420 -2.749 1.00 0.00 22 CYS A CA 2
ATOM 1515 C C . CYS A 1 6 ? 7.656 -1.064 -4.194 1.00 0.00 22 CYS A C 2
ATOM 1516 O O . CYS A 1 6 ? 6.758 -0.260 -4.464 1.00 0.00 22 CYS A O 2
ATOM 1524 N N . PRO A 1 7 ? 8.387 -1.658 -5.141 1.00 0.00 23 PRO A N 2
ATOM 1525 C CA . PRO A 1 7 ? 8.192 -1.410 -6.560 1.00 0.00 23 PRO A CA 2
ATOM 1526 C C . PRO A 1 7 ? 7.015 -2.200 -7.121 1.00 0.00 23 PRO A C 2
ATOM 1527 O O . PRO A 1 7 ? 7.197 -3.127 -7.918 1.00 0.00 23 PRO A O 2
ATOM 1538 N N . TYR A 1 8 ? 5.810 -1.856 -6.681 1.00 0.00 24 TYR A N 2
ATOM 1539 C CA . TYR A 1 8 ? 4.622 -2.519 -7.150 1.00 0.00 24 TYR A CA 2
ATOM 1540 C C . TYR A 1 8 ? 4.233 -1.966 -8.509 1.00 0.00 24 TYR A C 2
ATOM 1541 O O . TYR A 1 8 ? 4.346 -0.766 -8.770 1.00 0.00 24 TYR A O 2
ATOM 1559 N N . THR A 1 9 ? 3.807 -2.856 -9.371 1.00 0.00 25 THR A N 2
ATOM 1560 C CA . THR A 1 9 ? 3.412 -2.507 -10.722 1.00 0.00 25 THR A CA 2
ATOM 1561 C C . THR A 1 9 ? 2.071 -1.781 -10.759 1.00 0.00 25 THR A C 2
ATOM 1562 O O . THR A 1 9 ? 1.340 -1.739 -9.762 1.00 0.00 25 THR A O 2
ATOM 1573 N N . LYS A 1 10 ? 1.761 -1.212 -11.920 1.00 0.00 26 LYS A N 2
ATOM 1574 C CA . LYS A 1 10 ? 0.511 -0.492 -12.124 1.00 0.00 26 LYS A CA 2
ATOM 1575 C C . LYS A 1 10 ? -0.675 -1.413 -11.869 1.00 0.00 26 LYS A C 2
ATOM 1576 O O . LYS A 1 10 ? -1.653 -1.019 -11.237 1.00 0.00 26 LYS A O 2
ATOM 1595 N N . TYR A 1 11 ? -0.566 -2.646 -12.356 1.00 0.00 27 TYR A N 2
ATOM 1596 C CA . TYR A 1 11 ? -1.611 -3.650 -12.181 1.00 0.00 27 TYR A CA 2
ATOM 1597 C C . TYR A 1 11 ? -1.917 -3.842 -10.700 1.00 0.00 27 TYR A C 2
ATOM 1598 O O . TYR A 1 11 ? -3.075 -3.812 -10.284 1.00 0.00 27 TYR A O 2
ATOM 1616 N N . GLN A 1 12 ? -0.862 -4.021 -9.917 1.00 0.00 28 GLN A N 2
ATOM 1617 C CA . GLN A 1 12 ? -0.986 -4.208 -8.477 1.00 0.00 28 GLN A CA 2
ATOM 1618 C C . GLN A 1 12 ? -1.628 -2.981 -7.838 1.00 0.00 28 GLN A C 2
ATOM 1619 O O . GLN A 1 12 ? -2.532 -3.093 -7.008 1.00 0.00 28 GLN A O 2
ATOM 1633 N N . THR A 1 13 ? -1.153 -1.813 -8.249 1.00 0.00 29 THR A N 2
ATOM 1634 C CA . THR A 1 13 ? -1.656 -0.543 -7.742 1.00 0.00 29 THR A CA 2
ATOM 1635 C C . THR A 1 13 ? -3.140 -0.354 -8.075 1.00 0.00 29 THR A C 2
ATOM 1636 O O . THR A 1 13 ? -3.946 -0.047 -7.197 1.00 0.00 29 THR A O 2
ATOM 1647 N N . LEU A 1 14 ? -3.494 -0.571 -9.339 1.00 0.00 30 LEU A N 2
ATOM 1648 C CA . LEU A 1 14 ? -4.870 -0.410 -9.794 1.00 0.00 30 LEU A CA 2
ATOM 1649 C C . LEU A 1 14 ? -5.806 -1.407 -9.122 1.00 0.00 30 LEU A C 2
ATOM 1650 O O . LEU A 1 14 ? -6.960 -1.084 -8.838 1.00 0.00 30 LEU A O 2
ATOM 1666 N N . GLU A 1 15 ? -5.319 -2.621 -8.884 1.00 0.00 31 GLU A N 2
ATOM 1667 C CA . GLU A 1 15 ? -6.127 -3.647 -8.235 1.00 0.00 31 GLU A CA 2
ATOM 1668 C C . GLU A 1 15 ? -6.429 -3.245 -6.795 1.00 0.00 31 GLU A C 2
ATOM 1669 O O . GLU A 1 15 ? -7.583 -3.255 -6.367 1.00 0.00 31 GLU A O 2
ATOM 1681 N N . LEU A 1 16 ? -5.386 -2.865 -6.061 1.00 0.00 32 LEU A N 2
ATOM 1682 C CA . LEU A 1 16 ? -5.538 -2.442 -4.677 1.00 0.00 32 LEU A CA 2
ATOM 1683 C C . LEU A 1 16 ? -6.441 -1.217 -4.595 1.00 0.00 32 LEU A C 2
ATOM 1684 O O . LEU A 1 16 ? -7.294 -1.116 -3.716 1.00 0.00 32 LEU A O 2
ATOM 1700 N N . GLU A 1 17 ? -6.253 -0.299 -5.534 1.00 0.00 33 GLU A N 2
ATOM 1701 C CA . GLU A 1 17 ? -7.041 0.917 -5.603 1.00 0.00 33 GLU A CA 2
ATOM 1702 C C . GLU A 1 17 ? -8.505 0.584 -5.841 1.00 0.00 33 GLU A C 2
ATOM 1703 O O . GLU A 1 17 ? -9.394 1.111 -5.172 1.00 0.00 33 GLU A O 2
ATOM 1715 N N . LYS A 1 18 ? -8.737 -0.298 -6.802 1.00 0.00 34 LYS A N 2
ATOM 1716 C CA . LYS A 1 18 ? -10.089 -0.727 -7.142 1.00 0.00 34 LYS A CA 2
ATOM 1717 C C . LYS A 1 18 ? -10.789 -1.320 -5.921 1.00 0.00 34 LYS A C 2
ATOM 1718 O O . LYS A 1 18 ? -11.984 -1.091 -5.708 1.00 0.00 34 LYS A O 2
ATOM 1737 N N . GLU A 1 19 ? -10.047 -2.081 -5.120 1.00 0.00 35 GLU A N 2
ATOM 1738 C CA . GLU A 1 19 ? -10.604 -2.672 -3.911 1.00 0.00 35 GLU A CA 2
ATOM 1739 C C . GLU A 1 19 ? -10.860 -1.583 -2.881 1.00 0.00 35 GLU A C 2
ATOM 1740 O O . GLU A 1 19 ? -11.923 -1.526 -2.287 1.00 0.00 35 GLU A O 2
ATOM 1752 N N . PHE A 1 20 ? -9.883 -0.699 -2.709 1.00 0.00 36 PHE A N 2
ATOM 1753 C CA . PHE A 1 20 ? -9.977 0.396 -1.745 1.00 0.00 36 PHE A CA 2
ATOM 1754 C C . PHE A 1 20 ? -11.202 1.277 -2.012 1.00 0.00 36 PHE A C 2
ATOM 1755 O O . PHE A 1 20 ? -11.804 1.826 -1.088 1.00 0.00 36 PHE A O 2
ATOM 1772 N N . LEU A 1 21 ? -11.563 1.413 -3.276 1.00 0.00 37 LEU A N 2
ATOM 1773 C CA . LEU A 1 21 ? -12.719 2.210 -3.658 1.00 0.00 37 LEU A CA 2
ATOM 1774 C C . LEU A 1 21 ? -14.008 1.449 -3.373 1.00 0.00 37 LEU A C 2
ATOM 1775 O O . LEU A 1 21 ? -14.989 2.011 -2.880 1.00 0.00 37 LEU A O 2
ATOM 1791 N N . PHE A 1 22 ? -13.986 0.166 -3.687 1.00 0.00 38 PHE A N 2
ATOM 1792 C CA . PHE A 1 22 ? -15.131 -0.712 -3.488 1.00 0.00 38 PHE A CA 2
ATOM 1793 C C . PHE A 1 22 ? -15.373 -0.972 -2.008 1.00 0.00 38 PHE A C 2
ATOM 1794 O O . PHE A 1 22 ? -16.487 -0.821 -1.504 1.00 0.00 38 PHE A O 2
ATOM 1811 N N . ASN A 1 23 ? -14.310 -1.350 -1.328 1.00 0.00 39 ASN A N 2
ATOM 1812 C CA . ASN A 1 23 ? -14.351 -1.674 0.084 1.00 0.00 39 ASN A CA 2
ATOM 1813 C C . ASN A 1 23 ? -13.270 -0.901 0.836 1.00 0.00 39 ASN A C 2
ATOM 1814 O O . ASN A 1 23 ? -12.096 -1.265 0.844 1.00 0.00 39 ASN A O 2
ATOM 1825 N N . MET A 1 24 ? -13.679 0.205 1.427 1.00 0.00 40 MET A N 2
ATOM 1826 C CA . MET A 1 24 ? -12.777 1.052 2.193 1.00 0.00 40 MET A CA 2
ATOM 1827 C C . MET A 1 24 ? -12.354 0.355 3.479 1.00 0.00 40 MET A C 2
ATOM 1828 O O . MET A 1 24 ? -11.258 0.581 3.992 1.00 0.00 40 MET A O 2
ATOM 1842 N N . TYR A 1 25 ? -13.237 -0.482 4.003 1.00 0.00 41 TYR A N 2
ATOM 1843 C CA . TYR A 1 25 ? -12.960 -1.213 5.225 1.00 0.00 41 TYR A CA 2
ATOM 1844 C C . TYR A 1 25 ? -12.742 -2.680 4.914 1.00 0.00 41 TYR A C 2
ATOM 1845 O O . TYR A 1 25 ? -13.281 -3.214 3.945 1.00 0.00 41 TYR A O 2
ATOM 1863 N N . LEU A 1 26 ? -11.963 -3.319 5.755 1.00 0.00 42 LEU A N 2
ATOM 1864 C CA . LEU A 1 26 ? -11.635 -4.714 5.600 1.00 0.00 42 LEU A CA 2
ATOM 1865 C C . LEU A 1 26 ? -11.507 -5.376 6.956 1.00 0.00 42 LEU A C 2
ATOM 1866 O O . LEU A 1 26 ? -11.484 -4.708 7.990 1.00 0.00 42 LEU A O 2
ATOM 1882 N N . THR A 1 27 ? -11.410 -6.683 6.934 1.00 0.00 43 THR A N 2
ATOM 1883 C CA . THR A 1 27 ? -11.266 -7.468 8.144 1.00 0.00 43 THR A CA 2
ATOM 1884 C C . THR A 1 27 ? -9.884 -8.109 8.168 1.00 0.00 43 THR A C 2
ATOM 1885 O O . THR A 1 27 ? -9.165 -8.051 7.172 1.00 0.00 43 THR A O 2
ATOM 1896 N N . ARG A 1 28 ? -9.518 -8.718 9.286 1.00 0.00 44 ARG A N 2
ATOM 1897 C CA . ARG A 1 28 ? -8.207 -9.341 9.421 1.00 0.00 44 ARG A CA 2
ATOM 1898 C C . ARG A 1 28 ? -8.034 -10.488 8.427 1.00 0.00 44 ARG A C 2
ATOM 1899 O O . ARG A 1 28 ? -7.070 -10.518 7.660 1.00 0.00 44 ARG A O 2
ATOM 1920 N N . ASP A 1 29 ? -8.985 -11.411 8.431 1.00 0.00 45 ASP A N 2
ATOM 1921 C CA . ASP A 1 29 ? -8.950 -12.568 7.537 1.00 0.00 45 ASP A CA 2
ATOM 1922 C C . ASP A 1 29 ? -9.044 -12.137 6.087 1.00 0.00 45 ASP A C 2
ATOM 1923 O O . ASP A 1 29 ? -8.327 -12.646 5.224 1.00 0.00 45 ASP A O 2
ATOM 1932 N N . ARG A 1 30 ? -9.928 -11.189 5.834 1.00 0.00 46 ARG A N 2
ATOM 1933 C CA . ARG A 1 30 ? -10.127 -10.668 4.490 1.00 0.00 46 ARG A CA 2
ATOM 1934 C C . ARG A 1 30 ? -8.853 -9.998 3.986 1.00 0.00 46 ARG A C 2
ATOM 1935 O O . ARG A 1 30 ? -8.461 -10.182 2.840 1.00 0.00 46 ARG A O 2
ATOM 1956 N N . ARG A 1 31 ? -8.209 -9.235 4.862 1.00 0.00 47 ARG A N 2
ATOM 1957 C CA . ARG A 1 31 ? -6.973 -8.544 4.518 1.00 0.00 47 ARG A CA 2
ATOM 1958 C C . ARG A 1 31 ? -5.887 -9.546 4.159 1.00 0.00 47 ARG A C 2
ATOM 1959 O O . ARG A 1 31 ? -5.185 -9.376 3.164 1.00 0.00 47 ARG A O 2
ATOM 1980 N N . TYR A 1 32 ? -5.759 -10.593 4.966 1.00 0.00 48 TYR A N 2
ATOM 1981 C CA . TYR A 1 32 ? -4.765 -11.624 4.705 1.00 0.00 48 TYR A CA 2
ATOM 1982 C C . TYR A 1 32 ? -5.100 -12.347 3.406 1.00 0.00 48 TYR A C 2
ATOM 1983 O O . TYR A 1 32 ? -4.208 -12.687 2.631 1.00 0.00 48 TYR A O 2
ATOM 2001 N N . GLU A 1 33 ? -6.391 -12.564 3.168 1.00 0.00 49 GLU A N 2
ATOM 2002 C CA . GLU A 1 33 ? -6.836 -13.240 1.954 1.00 0.00 49 GLU A CA 2
ATOM 2003 C C . GLU A 1 33 ? -6.517 -12.392 0.737 1.00 0.00 49 GLU A C 2
ATOM 2004 O O . GLU A 1 33 ? -5.890 -12.865 -0.204 1.00 0.00 49 GLU A O 2
ATOM 2016 N N . VAL A 1 34 ? -6.945 -11.138 0.770 1.00 0.00 50 VAL A N 2
ATOM 2017 C CA . VAL A 1 34 ? -6.693 -10.205 -0.323 1.00 0.00 50 VAL A CA 2
ATOM 2018 C C . VAL A 1 34 ? -5.195 -10.131 -0.603 1.00 0.00 50 VAL A C 2
ATOM 2019 O O . VAL A 1 34 ? -4.759 -10.157 -1.756 1.00 0.00 50 VAL A O 2
ATOM 2032 N N . ALA A 1 35 ? -4.413 -10.066 0.467 1.00 0.00 51 ALA A N 2
ATOM 2033 C CA . ALA A 1 35 ? -2.965 -10.012 0.356 1.00 0.00 51 ALA A CA 2
ATOM 2034 C C . ALA A 1 35 ? -2.417 -11.288 -0.280 1.00 0.00 51 ALA A C 2
ATOM 2035 O O . ALA A 1 35 ? -1.552 -11.236 -1.160 1.00 0.00 51 ALA A O 2
ATOM 2042 N N . ARG A 1 36 ? -2.944 -12.430 0.157 1.00 0.00 52 ARG A N 2
ATOM 2043 C CA . ARG A 1 36 ? -2.524 -13.729 -0.338 1.00 0.00 52 ARG A CA 2
ATOM 2044 C C . ARG A 1 36 ? -2.942 -13.917 -1.792 1.00 0.00 52 ARG A C 2
ATOM 2045 O O . ARG A 1 36 ? -2.208 -14.496 -2.596 1.00 0.00 52 ARG A O 2
ATOM 2066 N N . VAL A 1 37 ? -4.137 -13.439 -2.106 1.00 0.00 53 VAL A N 2
ATOM 2067 C CA . VAL A 1 37 ? -4.685 -13.522 -3.457 1.00 0.00 53 VAL A CA 2
ATOM 2068 C C . VAL A 1 37 ? -3.781 -12.808 -4.466 1.00 0.00 53 VAL A C 2
ATOM 2069 O O . VAL A 1 37 ? -3.671 -13.231 -5.620 1.00 0.00 53 VAL A O 2
ATOM 2082 N N . LEU A 1 38 ? -3.104 -11.759 -4.024 1.00 0.00 54 LEU A N 2
ATOM 2083 C CA . LEU A 1 38 ? -2.226 -11.016 -4.898 1.00 0.00 54 LEU A CA 2
ATOM 2084 C C . LEU A 1 38 ? -0.788 -11.479 -4.699 1.00 0.00 54 LEU A C 2
ATOM 2085 O O . LEU A 1 38 ? -0.357 -12.468 -5.294 1.00 0.00 54 LEU A O 2
ATOM 2101 N N . ASN A 1 39 ? -0.075 -10.783 -3.827 1.00 0.00 55 ASN A N 2
ATOM 2102 C CA . ASN A 1 39 ? 1.317 -11.097 -3.521 1.00 0.00 55 ASN A CA 2
ATOM 2103 C C . ASN A 1 39 ? 1.808 -10.170 -2.421 1.00 0.00 55 ASN A C 2
ATOM 2104 O O . ASN A 1 39 ? 2.901 -9.615 -2.495 1.00 0.00 55 ASN A O 2
ATOM 2115 N N . LEU A 1 40 ? 0.979 -9.982 -1.412 1.00 0.00 56 LEU A N 2
ATOM 2116 C CA . LEU A 1 40 ? 1.334 -9.108 -0.298 1.00 0.00 56 LEU A CA 2
ATOM 2117 C C . LEU A 1 40 ? 1.013 -9.769 1.030 1.00 0.00 56 LEU A C 2
ATOM 2118 O O . LEU A 1 40 ? 0.636 -10.940 1.081 1.00 0.00 56 LEU A O 2
ATOM 2134 N N . THR A 1 41 ? 1.181 -9.006 2.095 1.00 0.00 57 THR A N 2
ATOM 2135 C CA . THR A 1 41 ? 0.879 -9.460 3.438 1.00 0.00 57 THR A CA 2
ATOM 2136 C C . THR A 1 41 ? -0.100 -8.483 4.068 1.00 0.00 57 THR A C 2
ATOM 2137 O O . THR A 1 41 ? -0.458 -7.477 3.447 1.00 0.00 57 THR A O 2
ATOM 2148 N N . GLU A 1 42 ? -0.518 -8.758 5.289 1.00 0.00 58 GLU A N 2
ATOM 2149 C CA . GLU A 1 42 ? -1.465 -7.893 5.972 1.00 0.00 58 GLU A CA 2
ATOM 2150 C C . GLU A 1 42 ? -0.901 -6.488 6.128 1.00 0.00 58 GLU A C 2
ATOM 2151 O O . GLU A 1 42 ? -1.598 -5.505 5.884 1.00 0.00 58 GLU A O 2
ATOM 2163 N N . ARG A 1 43 ? 0.361 -6.398 6.515 1.00 0.00 59 ARG A N 2
ATOM 2164 C CA . ARG A 1 43 ? 1.005 -5.107 6.698 1.00 0.00 59 ARG A CA 2
ATOM 2165 C C . ARG A 1 43 ? 1.190 -4.383 5.370 1.00 0.00 59 ARG A C 2
ATOM 2166 O O . ARG A 1 43 ? 1.045 -3.164 5.301 1.00 0.00 59 ARG A O 2
ATOM 2187 N N . GLN A 1 44 ? 1.486 -5.133 4.313 1.00 0.00 60 GLN A N 2
ATOM 2188 C CA . GLN A 1 44 ? 1.696 -4.531 3.005 1.00 0.00 60 GLN A CA 2
ATOM 2189 C C . GLN A 1 44 ? 0.411 -3.877 2.508 1.00 0.00 60 GLN A C 2
ATOM 2190 O O . GLN A 1 44 ? 0.442 -2.803 1.910 1.00 0.00 60 GLN A O 2
ATOM 2204 N N . VAL A 1 45 ? -0.715 -4.524 2.779 1.00 0.00 61 VAL A N 2
ATOM 2205 C CA . VAL A 1 45 ? -2.009 -4.006 2.358 1.00 0.00 61 VAL A CA 2
ATOM 2206 C C . VAL A 1 45 ? -2.465 -2.865 3.266 1.00 0.00 61 VAL A C 2
ATOM 2207 O O . VAL A 1 45 ? -2.949 -1.837 2.793 1.00 0.00 61 VAL A O 2
ATOM 2220 N N . LYS A 1 46 ? -2.282 -3.046 4.570 1.00 0.00 62 LYS A N 2
ATOM 2221 C CA . LYS A 1 46 ? -2.697 -2.053 5.553 1.00 0.00 62 LYS A CA 2
ATOM 2222 C C . LYS A 1 46 ? -2.008 -0.707 5.343 1.00 0.00 62 LYS A C 2
ATOM 2223 O O . LYS A 1 46 ? -2.663 0.333 5.354 1.00 0.00 62 LYS A O 2
ATOM 2242 N N . ILE A 1 47 ? -0.697 -0.727 5.136 1.00 0.00 63 ILE A N 2
ATOM 2243 C CA . ILE A 1 47 ? 0.051 0.510 4.940 1.00 0.00 63 ILE A CA 2
ATOM 2244 C C . ILE A 1 47 ? -0.299 1.152 3.606 1.00 0.00 63 ILE A C 2
ATOM 2245 O O . ILE A 1 47 ? -0.400 2.373 3.510 1.00 0.00 63 ILE A O 2
ATOM 2261 N N . TRP A 1 48 ? -0.502 0.330 2.586 1.00 0.00 64 TRP A N 2
ATOM 2262 C CA . TRP A 1 48 ? -0.852 0.835 1.265 1.00 0.00 64 TRP A CA 2
ATOM 2263 C C . TRP A 1 48 ? -2.182 1.578 1.321 1.00 0.00 64 TRP A C 2
ATOM 2264 O O . TRP A 1 48 ? -2.293 2.715 0.857 1.00 0.00 64 TRP A O 2
ATOM 2285 N N . PHE A 1 49 ? -3.175 0.939 1.926 1.00 0.00 65 PHE A N 2
ATOM 2286 C CA . PHE A 1 49 ? -4.501 1.508 2.044 1.00 0.00 65 PHE A CA 2
ATOM 2287 C C . PHE A 1 49 ? -4.498 2.735 2.940 1.00 0.00 65 PHE A C 2
ATOM 2288 O O . PHE A 1 49 ? -5.253 3.684 2.720 1.00 0.00 65 PHE A O 2
ATOM 2305 N N . GLN A 1 50 ? -3.647 2.707 3.940 1.00 0.00 66 GLN A N 2
ATOM 2306 C CA . GLN A 1 50 ? -3.538 3.809 4.882 1.00 0.00 66 GLN A CA 2
ATOM 2307 C C . GLN A 1 50 ? -2.841 4.996 4.226 1.00 0.00 66 GLN A C 2
ATOM 2308 O O . GLN A 1 50 ? -3.291 6.140 4.335 1.00 0.00 66 GLN A O 2
ATOM 2322 N N . ASN A 1 51 ? -1.754 4.703 3.522 1.00 0.00 67 ASN A N 2
ATOM 2323 C CA . ASN A 1 51 ? -0.970 5.722 2.842 1.00 0.00 67 ASN A CA 2
ATOM 2324 C C . ASN A 1 51 ? -1.771 6.387 1.735 1.00 0.00 67 ASN A C 2
ATOM 2325 O O . ASN A 1 51 ? -1.830 7.610 1.660 1.00 0.00 67 ASN A O 2
ATOM 2336 N N . ARG A 1 52 ? -2.407 5.582 0.888 1.00 0.00 68 ARG A N 2
ATOM 2337 C CA . ARG A 1 52 ? -3.194 6.120 -0.222 1.00 0.00 68 ARG A CA 2
ATOM 2338 C C . ARG A 1 52 ? -4.347 6.976 0.295 1.00 0.00 68 ARG A C 2
ATOM 2339 O O . ARG A 1 52 ? -4.707 7.977 -0.323 1.00 0.00 68 ARG A O 2
ATOM 2360 N N . ARG A 1 53 ? -4.907 6.585 1.437 1.00 0.00 69 ARG A N 2
ATOM 2361 C CA . ARG A 1 53 ? -6.014 7.319 2.039 1.00 0.00 69 ARG A CA 2
ATOM 2362 C C . ARG A 1 53 ? -5.594 8.742 2.387 1.00 0.00 69 ARG A C 2
ATOM 2363 O O . ARG A 1 53 ? -6.203 9.706 1.925 1.00 0.00 69 ARG A O 2
ATOM 2384 N N . MET A 1 54 ? -4.545 8.871 3.196 1.00 0.00 70 MET A N 2
ATOM 2385 C CA . MET A 1 54 ? -4.068 10.188 3.602 1.00 0.00 70 MET A CA 2
ATOM 2386 C C . MET A 1 54 ? -3.482 10.944 2.415 1.00 0.00 70 MET A C 2
ATOM 2387 O O . MET A 1 54 ? -3.597 12.167 2.328 1.00 0.00 70 MET A O 2
ATOM 2401 N N . LYS A 1 55 ? -2.870 10.203 1.499 1.00 0.00 71 LYS A N 2
ATOM 2402 C CA . LYS A 1 55 ? -2.261 10.783 0.310 1.00 0.00 71 LYS A CA 2
ATOM 2403 C C . LYS A 1 55 ? -3.297 11.536 -0.504 1.00 0.00 71 LYS A C 2
ATOM 2404 O O . LYS A 1 55 ? -3.066 12.663 -0.940 1.00 0.00 71 LYS A O 2
ATOM 2423 N N . MET A 1 56 ? -4.442 10.903 -0.677 1.00 0.00 72 MET A N 2
ATOM 2424 C CA . MET A 1 56 ? -5.540 11.476 -1.426 1.00 0.00 72 MET A CA 2
ATOM 2425 C C . MET A 1 56 ? -6.028 12.763 -0.784 1.00 0.00 72 MET A C 2
ATOM 2426 O O . MET A 1 56 ? -6.258 13.760 -1.456 1.00 0.00 72 MET A O 2
ATOM 2440 N N . LYS A 1 57 ? -6.182 12.723 0.521 1.00 0.00 73 LYS A N 2
ATOM 2441 C CA . LYS A 1 57 ? -6.674 13.871 1.275 1.00 0.00 73 LYS A CA 2
ATOM 2442 C C . LYS A 1 57 ? -5.726 15.070 1.215 1.00 0.00 73 LYS A C 2
ATOM 2443 O O . LYS A 1 57 ? -6.160 16.190 0.940 1.00 0.00 73 LYS A O 2
ATOM 2462 N N . LYS A 1 58 ? -4.439 14.839 1.457 1.00 0.00 74 LYS A N 2
ATOM 2463 C CA . LYS A 1 58 ? -3.463 15.929 1.454 1.00 0.00 74 LYS A CA 2
ATOM 2464 C C . LYS A 1 58 ? -3.113 16.400 0.043 1.00 0.00 74 LYS A C 2
ATOM 2465 O O . LYS A 1 58 ? -2.590 17.501 -0.133 1.00 0.00 74 LYS A O 2
ATOM 2484 N N . MET A 1 59 ? -3.401 15.580 -0.960 1.00 0.00 75 MET A N 2
ATOM 2485 C CA . MET A 1 59 ? -3.085 15.926 -2.341 1.00 0.00 75 MET A CA 2
ATOM 2486 C C . MET A 1 59 ? -3.907 15.073 -3.297 1.00 0.00 75 MET A C 2
ATOM 2487 O O . MET A 1 59 ? -3.521 13.960 -3.648 1.00 0.00 75 MET A O 2
ATOM 2501 N N . ASN A 1 60 ? -5.059 15.588 -3.682 1.00 0.00 76 ASN A N 2
ATOM 2502 C CA . ASN A 1 60 ? -5.947 14.886 -4.593 1.00 0.00 76 ASN A CA 2
ATOM 2503 C C . ASN A 1 60 ? -5.961 15.576 -5.950 1.00 0.00 76 ASN A C 2
ATOM 2504 O O . ASN A 1 60 ? -6.527 16.686 -6.046 1.00 0.00 76 ASN A O 2
ATOM 2516 N N . ASN B 2 1 ? 1.102 -15.040 -12.603 1.00 0.00 171 ASN B N 2
ATOM 2517 C CA . ASN B 2 1 ? 2.578 -15.066 -12.491 1.00 0.00 171 ASN B CA 2
ATOM 2518 C C . ASN B 2 1 ? 3.013 -14.630 -11.102 1.00 0.00 171 ASN B C 2
ATOM 2519 O O . ASN B 2 1 ? 2.536 -13.623 -10.581 1.00 0.00 171 ASN B O 2
ATOM 2532 N N . GLN B 2 2 ? 3.933 -15.382 -10.513 1.00 0.00 172 GLN B N 2
ATOM 2533 C CA . GLN B 2 2 ? 4.437 -15.077 -9.178 1.00 0.00 172 GLN B CA 2
ATOM 2534 C C . GLN B 2 2 ? 5.687 -14.208 -9.270 1.00 0.00 172 GLN B C 2
ATOM 2535 O O . GLN B 2 2 ? 6.506 -14.171 -8.350 1.00 0.00 172 GLN B O 2
ATOM 2549 N N . GLU B 2 3 ? 5.809 -13.491 -10.379 1.00 0.00 173 GLU B N 2
ATOM 2550 C CA . GLU B 2 3 ? 6.948 -12.619 -10.617 1.00 0.00 173 GLU B CA 2
ATOM 2551 C C . GLU B 2 3 ? 6.763 -11.292 -9.885 1.00 0.00 173 GLU B C 2
ATOM 2552 O O . GLU B 2 3 ? 6.338 -10.296 -10.472 1.00 0.00 173 GLU B O 2
ATOM 2564 N N . PHE B 2 4 ? 7.060 -11.297 -8.593 1.00 0.00 174 PHE B N 2
ATOM 2565 C CA . PHE B 2 4 ? 6.924 -10.108 -7.768 1.00 0.00 174 PHE B CA 2
ATOM 2566 C C . PHE B 2 4 ? 8.018 -10.065 -6.708 1.00 0.00 174 PHE B C 2
ATOM 2567 O O . PHE B 2 4 ? 8.855 -9.161 -6.703 1.00 0.00 174 PHE B O 2
ATOM 2584 N N . ASP B 2 5 ? 8.002 -11.058 -5.817 1.00 0.00 175 ASP B N 2
ATOM 2585 C CA . ASP B 2 5 ? 8.981 -11.167 -4.731 1.00 0.00 175 ASP B CA 2
ATOM 2586 C C . ASP B 2 5 ? 8.912 -9.950 -3.808 1.00 0.00 175 ASP B C 2
ATOM 2587 O O . ASP B 2 5 ? 9.904 -9.541 -3.209 1.00 0.00 175 ASP B O 2
ATOM 2596 N N . SER B 2 6 ? 7.726 -9.375 -3.699 1.00 0.00 176 SER B N 2
ATOM 2597 C CA . SER B 2 6 ? 7.513 -8.217 -2.845 1.00 0.00 176 SER B CA 2
ATOM 2598 C C . SER B 2 6 ? 6.285 -8.436 -1.969 1.00 0.00 176 SER B C 2
ATOM 2599 O O . SER B 2 6 ? 5.347 -7.643 -1.987 1.00 0.00 176 SER B O 2
ATOM 2607 N N . GLU B 2 7 ? 6.293 -9.526 -1.215 1.00 0.00 177 GLU B N 2
ATOM 2608 C CA . GLU B 2 7 ? 5.182 -9.849 -0.331 1.00 0.00 177 GLU B CA 2
ATOM 2609 C C . GLU B 2 7 ? 5.534 -9.500 1.100 1.00 0.00 177 GLU B C 2
ATOM 2610 O O . GLU B 2 7 ? 4.668 -9.374 1.961 1.00 0.00 177 GLU B O 2
ATOM 2622 N N . GLU B 2 8 ? 6.818 -9.340 1.329 1.00 0.00 178 GLU B N 2
ATOM 2623 C CA . GLU B 2 8 ? 7.344 -9.006 2.641 1.00 0.00 178 GLU B CA 2
ATOM 2624 C C . GLU B 2 8 ? 8.288 -7.823 2.526 1.00 0.00 178 GLU B C 2
ATOM 2625 O O . GLU B 2 8 ? 9.177 -7.637 3.356 1.00 0.00 178 GLU B O 2
ATOM 2637 N N . GLU B 2 9 ? 8.071 -7.011 1.500 1.00 0.00 179 GLU B N 2
ATOM 2638 C CA . GLU B 2 9 ? 8.909 -5.850 1.254 1.00 0.00 179 GLU B CA 2
ATOM 2639 C C . GLU B 2 9 ? 8.568 -4.719 2.218 1.00 0.00 179 GLU B C 2
ATOM 2640 O O . GLU B 2 9 ? 7.734 -4.876 3.114 1.00 0.00 179 GLU B O 2
ATOM 2652 N N . THR B 2 10 ? 9.213 -3.584 2.025 1.00 0.00 180 THR B N 2
ATOM 2653 C CA . THR B 2 10 ? 8.992 -2.428 2.868 1.00 0.00 180 THR B CA 2
ATOM 2654 C C . THR B 2 10 ? 8.003 -1.461 2.223 1.00 0.00 180 THR B C 2
ATOM 2655 O O . THR B 2 10 ? 8.066 -1.200 1.021 1.00 0.00 180 THR B O 2
ATOM 2666 N N . VAL B 2 11 ? 7.070 -0.951 3.015 1.00 0.00 181 VAL B N 2
ATOM 2667 C CA . VAL B 2 11 ? 6.089 -0.001 2.515 1.00 0.00 181 VAL B CA 2
ATOM 2668 C C . VAL B 2 11 ? 6.337 1.365 3.143 1.00 0.00 181 VAL B C 2
ATOM 2669 O O . VAL B 2 11 ? 5.843 1.655 4.232 1.00 0.00 181 VAL B O 2
ATOM 2682 N N . GLU B 2 12 ? 7.149 2.175 2.476 1.00 0.00 182 GLU B N 2
ATOM 2683 C CA . GLU B 2 12 ? 7.479 3.513 2.955 1.00 0.00 182 GLU B CA 2
ATOM 2684 C C . GLU B 2 12 ? 6.227 4.362 3.110 1.00 0.00 182 GLU B C 2
ATOM 2685 O O . GLU B 2 12 ? 5.567 4.699 2.128 1.00 0.00 182 GLU B O 2
ATOM 2697 N N . ASP B 2 13 ? 5.904 4.697 4.344 1.00 0.00 183 ASP B N 2
ATOM 2698 C CA . ASP B 2 13 ? 4.735 5.516 4.624 1.00 0.00 183 ASP B CA 2
ATOM 2699 C C . ASP B 2 13 ? 5.082 6.986 4.436 1.00 0.00 183 ASP B C 2
ATOM 2700 O O . ASP B 2 13 ? 5.296 7.726 5.399 1.00 0.00 183 ASP B O 2
ATOM 2709 N N . SER B 2 14 ? 5.191 7.385 3.180 1.00 0.00 184 SER B N 2
ATOM 2710 C CA . SER B 2 14 ? 5.506 8.757 2.835 1.00 0.00 184 SER B CA 2
ATOM 2711 C C . SER B 2 14 ? 4.282 9.642 3.035 1.00 0.00 184 SER B C 2
ATOM 2712 O O . SER B 2 14 ? 3.210 9.356 2.496 1.00 0.00 184 SER B O 2
ATOM 2720 N N . LEU B 2 15 ? 4.444 10.703 3.812 1.00 0.00 185 LEU B N 2
ATOM 2721 C CA . LEU B 2 15 ? 3.353 11.624 4.075 1.00 0.00 185 LEU B CA 2
ATOM 2722 C C . LEU B 2 15 ? 2.953 12.334 2.787 1.00 0.00 185 LEU B C 2
ATOM 2723 O O . LEU B 2 15 ? 1.837 12.177 2.294 1.00 0.00 185 LEU B O 2
ATOM 2739 N N . VAL B 2 16 ? 3.876 13.104 2.236 1.00 0.00 186 VAL B N 2
ATOM 2740 C CA . VAL B 2 16 ? 3.624 13.830 1.006 1.00 0.00 186 VAL B CA 2
ATOM 2741 C C . VAL B 2 16 ? 4.757 13.575 0.021 1.00 0.00 186 VAL B C 2
ATOM 2742 O O . VAL B 2 16 ? 5.750 14.299 -0.012 1.00 0.00 186 VAL B O 2
ATOM 2755 N N . GLU B 2 17 ? 4.599 12.517 -0.758 1.00 0.00 187 GLU B N 2
ATOM 2756 C CA . GLU B 2 17 ? 5.588 12.125 -1.755 1.00 0.00 187 GLU B CA 2
ATOM 2757 C C . GLU B 2 17 ? 5.521 13.039 -2.973 1.00 0.00 187 GLU B C 2
ATOM 2758 O O . GLU B 2 17 ? 6.511 13.201 -3.687 1.00 0.00 187 GLU B O 2
ATOM 2770 N N . ASP B 2 18 ? 4.340 13.612 -3.208 1.00 0.00 188 ASP B N 2
ATOM 2771 C CA . ASP B 2 18 ? 4.114 14.516 -4.338 1.00 0.00 188 ASP B CA 2
ATOM 2772 C C . ASP B 2 18 ? 4.272 13.759 -5.655 1.00 0.00 188 ASP B C 2
ATOM 2773 O O . ASP B 2 18 ? 4.653 14.320 -6.681 1.00 0.00 188 ASP B O 2
ATOM 2782 N N . SER B 2 19 ? 3.958 12.473 -5.619 1.00 0.00 189 SER B N 2
ATOM 2783 C CA . SER B 2 19 ? 4.075 11.628 -6.791 1.00 0.00 189 SER B CA 2
ATOM 2784 C C . SER B 2 19 ? 2.707 11.349 -7.408 1.00 0.00 189 SER B C 2
ATOM 2785 O O . SER B 2 19 ? 2.505 11.560 -8.606 1.00 0.00 189 SER B O 2
ATOM 2793 N N . GLU B 2 20 ? 1.770 10.886 -6.592 1.00 0.00 190 GLU B N 2
ATOM 2794 C CA . GLU B 2 20 ? 0.433 10.576 -7.072 1.00 0.00 190 GLU B CA 2
ATOM 2795 C C . GLU B 2 20 ? -0.616 11.032 -6.063 1.00 0.00 190 GLU B C 2
ATOM 2796 O O . GLU B 2 20 ? -0.852 10.303 -5.075 1.00 0.00 190 GLU B O 2
ATOM 2809 N N . THR A 1 1 ? 7.519 7.373 -3.941 1.00 0.00 17 THR A N 3
ATOM 2810 C CA . THR A 1 1 ? 8.624 8.198 -3.412 1.00 0.00 17 THR A CA 3
ATOM 2811 C C . THR A 1 1 ? 9.857 7.332 -3.166 1.00 0.00 17 THR A C 3
ATOM 2812 O O . THR A 1 1 ? 9.743 6.138 -2.878 1.00 0.00 17 THR A O 3
ATOM 2825 N N . ARG A 1 2 ? 11.029 7.933 -3.299 1.00 0.00 18 ARG A N 3
ATOM 2826 C CA . ARG A 1 2 ? 12.284 7.230 -3.095 1.00 0.00 18 ARG A CA 3
ATOM 2827 C C . ARG A 1 2 ? 12.595 7.106 -1.606 1.00 0.00 18 ARG A C 3
ATOM 2828 O O . ARG A 1 2 ? 12.051 7.860 -0.793 1.00 0.00 18 ARG A O 3
ATOM 2849 N N . LYS A 1 3 ? 13.452 6.140 -1.267 1.00 0.00 19 LYS A N 3
ATOM 2850 C CA . LYS A 1 3 ? 13.878 5.876 0.114 1.00 0.00 19 LYS A CA 3
ATOM 2851 C C . LYS A 1 3 ? 12.760 5.224 0.931 1.00 0.00 19 LYS A C 3
ATOM 2852 O O . LYS A 1 3 ? 12.999 4.259 1.654 1.00 0.00 19 LYS A O 3
ATOM 2871 N N . LYS A 1 4 ? 11.556 5.758 0.818 1.00 0.00 20 LYS A N 3
ATOM 2872 C CA . LYS A 1 4 ? 10.410 5.239 1.550 1.00 0.00 20 LYS A CA 3
ATOM 2873 C C . LYS A 1 4 ? 9.880 3.960 0.904 1.00 0.00 20 LYS A C 3
ATOM 2874 O O . LYS A 1 4 ? 10.638 3.193 0.307 1.00 0.00 20 LYS A O 3
ATOM 2893 N N . ARG A 1 5 ? 8.572 3.745 1.041 1.00 0.00 21 ARG A N 3
ATOM 2894 C CA . ARG A 1 5 ? 7.897 2.570 0.492 1.00 0.00 21 ARG A CA 3
ATOM 2895 C C . ARG A 1 5 ? 8.349 2.277 -0.938 1.00 0.00 21 ARG A C 3
ATOM 2896 O O . ARG A 1 5 ? 8.435 3.185 -1.770 1.00 0.00 21 ARG A O 3
ATOM 2917 N N . CYS A 1 6 ? 8.629 1.012 -1.214 1.00 0.00 22 CYS A N 3
ATOM 2918 C CA . CYS A 1 6 ? 9.081 0.592 -2.532 1.00 0.00 22 CYS A CA 3
ATOM 2919 C C . CYS A 1 6 ? 8.025 0.884 -3.594 1.00 0.00 22 CYS A C 3
ATOM 2920 O O . CYS A 1 6 ? 6.825 0.720 -3.351 1.00 0.00 22 CYS A O 3
ATOM 2928 N N . PRO A 1 7 ? 8.461 1.342 -4.777 1.00 0.00 23 PRO A N 3
ATOM 2929 C CA . PRO A 1 7 ? 7.558 1.664 -5.887 1.00 0.00 23 PRO A CA 3
ATOM 2930 C C . PRO A 1 7 ? 6.750 0.456 -6.341 1.00 0.00 23 PRO A C 3
ATOM 2931 O O . PRO A 1 7 ? 7.308 -0.610 -6.609 1.00 0.00 23 PRO A O 3
ATOM 2942 N N . TYR A 1 8 ? 5.439 0.615 -6.406 1.00 0.00 24 TYR A N 3
ATOM 2943 C CA . TYR A 1 8 ? 4.564 -0.439 -6.831 1.00 0.00 24 TYR A CA 3
ATOM 2944 C C . TYR A 1 8 ? 4.159 -0.225 -8.282 1.00 0.00 24 TYR A C 3
ATOM 2945 O O . TYR A 1 8 ? 4.101 0.907 -8.762 1.00 0.00 24 TYR A O 3
ATOM 2963 N N . THR A 1 9 ? 3.903 -1.315 -8.970 1.00 0.00 25 THR A N 3
ATOM 2964 C CA . THR A 1 9 ? 3.509 -1.271 -10.368 1.00 0.00 25 THR A CA 3
ATOM 2965 C C . THR A 1 9 ? 2.052 -0.825 -10.489 1.00 0.00 25 THR A C 3
ATOM 2966 O O . THR A 1 9 ? 1.275 -0.953 -9.537 1.00 0.00 25 THR A O 3
ATOM 2977 N N . LYS A 1 10 ? 1.688 -0.300 -11.654 1.00 0.00 26 LYS A N 3
ATOM 2978 C CA . LYS A 1 10 ? 0.330 0.171 -11.889 1.00 0.00 26 LYS A CA 3
ATOM 2979 C C . LYS A 1 10 ? -0.668 -0.966 -11.709 1.00 0.00 26 LYS A C 3
ATOM 2980 O O . LYS A 1 10 ? -1.771 -0.751 -11.213 1.00 0.00 26 LYS A O 3
ATOM 2999 N N . TYR A 1 11 ? -0.271 -2.175 -12.097 1.00 0.00 27 TYR A N 3
ATOM 3000 C CA . TYR A 1 11 ? -1.130 -3.346 -11.948 1.00 0.00 27 TYR A CA 3
ATOM 3001 C C . TYR A 1 11 ? -1.533 -3.508 -10.489 1.00 0.00 27 TYR A C 3
ATOM 3002 O O . TYR A 1 11 ? -2.708 -3.707 -10.171 1.00 0.00 27 TYR A O 3
ATOM 3020 N N . GLN A 1 12 ? -0.549 -3.393 -9.605 1.00 0.00 28 GLN A N 3
ATOM 3021 C CA . GLN A 1 12 ? -0.794 -3.507 -8.177 1.00 0.00 28 GLN A CA 3
ATOM 3022 C C . GLN A 1 12 ? -1.579 -2.294 -7.698 1.00 0.00 28 GLN A C 3
ATOM 3023 O O . GLN A 1 12 ? -2.460 -2.407 -6.848 1.00 0.00 28 GLN A O 3
ATOM 3037 N N . THR A 1 13 ? -1.257 -1.139 -8.269 1.00 0.00 29 THR A N 3
ATOM 3038 C CA . THR A 1 13 ? -1.918 0.111 -7.918 1.00 0.00 29 THR A CA 3
ATOM 3039 C C . THR A 1 13 ? -3.412 0.050 -8.224 1.00 0.00 29 THR A C 3
ATOM 3040 O O . THR A 1 13 ? -4.238 0.354 -7.368 1.00 0.00 29 THR A O 3
ATOM 3051 N N . LEU A 1 14 ? -3.746 -0.367 -9.437 1.00 0.00 30 LEU A N 3
ATOM 3052 C CA . LEU A 1 14 ? -5.135 -0.450 -9.866 1.00 0.00 30 LEU A CA 3
ATOM 3053 C C . LEU A 1 14 ? -5.949 -1.364 -8.964 1.00 0.00 30 LEU A C 3
ATOM 3054 O O . LEU A 1 14 ? -7.009 -0.974 -8.481 1.00 0.00 30 LEU A O 3
ATOM 3070 N N . GLU A 1 15 ? -5.438 -2.566 -8.722 1.00 0.00 31 GLU A N 3
ATOM 3071 C CA . GLU A 1 15 ? -6.135 -3.539 -7.887 1.00 0.00 31 GLU A CA 3
ATOM 3072 C C . GLU A 1 15 ? -6.296 -3.035 -6.454 1.00 0.00 31 GLU A C 3
ATOM 3073 O O . GLU A 1 15 ? -7.386 -3.097 -5.887 1.00 0.00 31 GLU A O 3
ATOM 3085 N N . LEU A 1 16 ? -5.216 -2.521 -5.875 1.00 0.00 32 LEU A N 3
ATOM 3086 C CA . LEU A 1 16 ? -5.257 -2.020 -4.512 1.00 0.00 32 LEU A CA 3
ATOM 3087 C C . LEU A 1 16 ? -6.204 -0.833 -4.393 1.00 0.00 32 LEU A C 3
ATOM 3088 O O . LEU A 1 16 ? -6.965 -0.733 -3.433 1.00 0.00 32 LEU A O 3
ATOM 3104 N N . GLU A 1 17 ? -6.162 0.061 -5.377 1.00 0.00 33 GLU A N 3
ATOM 3105 C CA . GLU A 1 17 ? -7.016 1.224 -5.385 1.00 0.00 33 GLU A CA 3
ATOM 3106 C C . GLU A 1 17 ? -8.467 0.804 -5.558 1.00 0.00 33 GLU A C 3
ATOM 3107 O O . GLU A 1 17 ? -9.362 1.351 -4.922 1.00 0.00 33 GLU A O 3
ATOM 3119 N N . LYS A 1 18 ? -8.680 -0.183 -6.416 1.00 0.00 34 LYS A N 3
ATOM 3120 C CA . LYS A 1 18 ? -10.014 -0.700 -6.686 1.00 0.00 34 LYS A CA 3
ATOM 3121 C C . LYS A 1 18 ? -10.629 -1.270 -5.415 1.00 0.00 34 LYS A C 3
ATOM 3122 O O . LYS A 1 18 ? -11.776 -0.965 -5.073 1.00 0.00 34 LYS A O 3
ATOM 3141 N N . GLU A 1 19 ? -9.852 -2.084 -4.710 1.00 0.00 35 GLU A N 3
ATOM 3142 C CA . GLU A 1 19 ? -10.308 -2.695 -3.474 1.00 0.00 35 GLU A CA 3
ATOM 3143 C C . GLU A 1 19 ? -10.555 -1.628 -2.412 1.00 0.00 35 GLU A C 3
ATOM 3144 O O . GLU A 1 19 ? -11.536 -1.694 -1.680 1.00 0.00 35 GLU A O 3
ATOM 3156 N N . PHE A 1 20 ? -9.668 -0.638 -2.359 1.00 0.00 36 PHE A N 3
ATOM 3157 C CA . PHE A 1 20 ? -9.778 0.451 -1.395 1.00 0.00 36 PHE A CA 3
ATOM 3158 C C . PHE A 1 20 ? -11.016 1.303 -1.662 1.00 0.00 36 PHE A C 3
ATOM 3159 O O . PHE A 1 20 ? -11.683 1.751 -0.733 1.00 0.00 36 PHE A O 3
ATOM 3176 N N . LEU A 1 21 ? -11.316 1.530 -2.933 1.00 0.00 37 LEU A N 3
ATOM 3177 C CA . LEU A 1 21 ? -12.478 2.324 -3.306 1.00 0.00 37 LEU A CA 3
ATOM 3178 C C . LEU A 1 21 ? -13.766 1.593 -2.946 1.00 0.00 37 LEU A C 3
ATOM 3179 O O . LEU A 1 21 ? -14.718 2.190 -2.436 1.00 0.00 37 LEU A O 3
ATOM 3195 N N . PHE A 1 22 ? -13.778 0.294 -3.200 1.00 0.00 38 PHE A N 3
ATOM 3196 C CA . PHE A 1 22 ? -14.937 -0.541 -2.901 1.00 0.00 38 PHE A CA 3
ATOM 3197 C C . PHE A 1 22 ? -15.091 -0.714 -1.401 1.00 0.00 38 PHE A C 3
ATOM 3198 O O . PHE A 1 22 ? -16.161 -0.483 -0.834 1.00 0.00 38 PHE A O 3
ATOM 3215 N N . ASN A 1 23 ? -14.004 -1.120 -0.773 1.00 0.00 39 ASN A N 3
ATOM 3216 C CA . ASN A 1 23 ? -13.968 -1.342 0.664 1.00 0.00 39 ASN A CA 3
ATOM 3217 C C . ASN A 1 23 ? -12.773 -0.617 1.264 1.00 0.00 39 ASN A C 3
ATOM 3218 O O . ASN A 1 23 ? -11.667 -1.154 1.304 1.00 0.00 39 ASN A O 3
ATOM 3229 N N . MET A 1 24 ? -13.001 0.613 1.705 1.00 0.00 40 MET A N 3
ATOM 3230 C CA . MET A 1 24 ? -11.952 1.424 2.310 1.00 0.00 40 MET A CA 3
ATOM 3231 C C . MET A 1 24 ? -11.351 0.722 3.520 1.00 0.00 40 MET A C 3
ATOM 3232 O O . MET A 1 24 ? -10.177 0.909 3.844 1.00 0.00 40 MET A O 3
ATOM 3246 N N . TYR A 1 25 ? -12.166 -0.076 4.190 1.00 0.00 41 TYR A N 3
ATOM 3247 C CA . TYR A 1 25 ? -11.715 -0.825 5.345 1.00 0.00 41 TYR A CA 3
ATOM 3248 C C . TYR A 1 25 ? -11.976 -2.302 5.141 1.00 0.00 41 TYR A C 3
ATOM 3249 O O . TYR A 1 25 ? -12.955 -2.701 4.507 1.00 0.00 41 TYR A O 3
ATOM 3267 N N . LEU A 1 26 ? -11.102 -3.098 5.706 1.00 0.00 42 LEU A N 3
ATOM 3268 C CA . LEU A 1 26 ? -11.178 -4.533 5.606 1.00 0.00 42 LEU A CA 3
ATOM 3269 C C . LEU A 1 26 ? -10.811 -5.161 6.935 1.00 0.00 42 LEU A C 3
ATOM 3270 O O . LEU A 1 26 ? -10.242 -4.505 7.808 1.00 0.00 42 LEU A O 3
ATOM 3286 N N . THR A 1 27 ? -11.128 -6.426 7.070 1.00 0.00 43 THR A N 3
ATOM 3287 C CA . THR A 1 27 ? -10.822 -7.173 8.273 1.00 0.00 43 THR A CA 3
ATOM 3288 C C . THR A 1 27 ? -9.413 -7.742 8.179 1.00 0.00 43 THR A C 3
ATOM 3289 O O . THR A 1 27 ? -8.818 -7.744 7.103 1.00 0.00 43 THR A O 3
ATOM 3300 N N . ARG A 1 28 ? -8.887 -8.229 9.292 1.00 0.00 44 ARG A N 3
ATOM 3301 C CA . ARG A 1 28 ? -7.541 -8.794 9.325 1.00 0.00 44 ARG A CA 3
ATOM 3302 C C . ARG A 1 28 ? -7.424 -9.967 8.359 1.00 0.00 44 ARG A C 3
ATOM 3303 O O . ARG A 1 28 ? -6.476 -10.058 7.579 1.00 0.00 44 ARG A O 3
ATOM 3324 N N . ASP A 1 29 ? -8.401 -10.857 8.418 1.00 0.00 45 ASP A N 3
ATOM 3325 C CA . ASP A 1 29 ? -8.427 -12.038 7.562 1.00 0.00 45 ASP A CA 3
ATOM 3326 C C . ASP A 1 29 ? -8.600 -11.660 6.102 1.00 0.00 45 ASP A C 3
ATOM 3327 O O . ASP A 1 29 ? -7.853 -12.128 5.243 1.00 0.00 45 ASP A O 3
ATOM 3336 N N . ARG A 1 30 ? -9.569 -10.800 5.831 1.00 0.00 46 ARG A N 3
ATOM 3337 C CA . ARG A 1 30 ? -9.839 -10.362 4.465 1.00 0.00 46 ARG A CA 3
ATOM 3338 C C . ARG A 1 30 ? -8.633 -9.625 3.887 1.00 0.00 46 ARG A C 3
ATOM 3339 O O . ARG A 1 30 ? -8.279 -9.816 2.728 1.00 0.00 46 ARG A O 3
ATOM 3360 N N . ARG A 1 31 ? -7.999 -8.795 4.707 1.00 0.00 47 ARG A N 3
ATOM 3361 C CA . ARG A 1 31 ? -6.823 -8.050 4.277 1.00 0.00 47 ARG A CA 3
ATOM 3362 C C . ARG A 1 31 ? -5.698 -9.006 3.917 1.00 0.00 47 ARG A C 3
ATOM 3363 O O . ARG A 1 31 ? -5.016 -8.819 2.910 1.00 0.00 47 ARG A O 3
ATOM 3384 N N . TYR A 1 32 ? -5.519 -10.037 4.734 1.00 0.00 48 TYR A N 3
ATOM 3385 C CA . TYR A 1 32 ? -4.483 -11.020 4.480 1.00 0.00 48 TYR A CA 3
ATOM 3386 C C . TYR A 1 32 ? -4.833 -11.839 3.247 1.00 0.00 48 TYR A C 3
ATOM 3387 O O . TYR A 1 32 ? -3.958 -12.193 2.462 1.00 0.00 48 TYR A O 3
ATOM 3405 N N . GLU A 1 33 ? -6.119 -12.131 3.081 1.00 0.00 49 GLU A N 3
ATOM 3406 C CA . GLU A 1 33 ? -6.583 -12.894 1.930 1.00 0.00 49 GLU A CA 3
ATOM 3407 C C . GLU A 1 33 ? -6.295 -12.123 0.658 1.00 0.00 49 GLU A C 3
ATOM 3408 O O . GLU A 1 33 ? -5.680 -12.649 -0.266 1.00 0.00 49 GLU A O 3
ATOM 3420 N N . VAL A 1 34 ? -6.739 -10.874 0.626 1.00 0.00 50 VAL A N 3
ATOM 3421 C CA . VAL A 1 34 ? -6.512 -10.005 -0.521 1.00 0.00 50 VAL A CA 3
ATOM 3422 C C . VAL A 1 34 ? -5.018 -9.923 -0.813 1.00 0.00 50 VAL A C 3
ATOM 3423 O O . VAL A 1 34 ? -4.585 -10.026 -1.963 1.00 0.00 50 VAL A O 3
ATOM 3436 N N . ALA A 1 35 ? -4.241 -9.755 0.247 1.00 0.00 51 ALA A N 3
ATOM 3437 C CA . ALA A 1 35 ? -2.794 -9.687 0.140 1.00 0.00 51 ALA A CA 3
ATOM 3438 C C . ALA A 1 35 ? -2.223 -10.978 -0.447 1.00 0.00 51 ALA A C 3
ATOM 3439 O O . ALA A 1 35 ? -1.364 -10.946 -1.331 1.00 0.00 51 ALA A O 3
ATOM 3446 N N . ARG A 1 36 ? -2.729 -12.106 0.041 1.00 0.00 52 ARG A N 3
ATOM 3447 C CA . ARG A 1 36 ? -2.286 -13.420 -0.395 1.00 0.00 52 ARG A CA 3
ATOM 3448 C C . ARG A 1 36 ? -2.630 -13.658 -1.856 1.00 0.00 52 ARG A C 3
ATOM 3449 O O . ARG A 1 36 ? -1.793 -14.119 -2.634 1.00 0.00 52 ARG A O 3
ATOM 3470 N N . VAL A 1 37 ? -3.869 -13.344 -2.212 1.00 0.00 53 VAL A N 3
ATOM 3471 C CA . VAL A 1 37 ? -4.355 -13.514 -3.579 1.00 0.00 53 VAL A CA 3
ATOM 3472 C C . VAL A 1 37 ? -3.511 -12.712 -4.574 1.00 0.00 53 VAL A C 3
ATOM 3473 O O . VAL A 1 37 ? -3.378 -13.091 -5.742 1.00 0.00 53 VAL A O 3
ATOM 3486 N N . LEU A 1 38 ? -2.917 -11.623 -4.105 1.00 0.00 54 LEU A N 3
ATOM 3487 C CA . LEU A 1 38 ? -2.099 -10.787 -4.956 1.00 0.00 54 LEU A CA 3
ATOM 3488 C C . LEU A 1 38 ? -0.635 -11.188 -4.848 1.00 0.00 54 LEU A C 3
ATOM 3489 O O . LEU A 1 38 ? -0.168 -12.075 -5.566 1.00 0.00 54 LEU A O 3
ATOM 3505 N N . ASN A 1 39 ? 0.069 -10.544 -3.924 1.00 0.00 55 ASN A N 3
ATOM 3506 C CA . ASN A 1 39 ? 1.489 -10.798 -3.687 1.00 0.00 55 ASN A CA 3
ATOM 3507 C C . ASN A 1 39 ? 1.979 -9.904 -2.556 1.00 0.00 55 ASN A C 3
ATOM 3508 O O . ASN A 1 39 ? 3.129 -9.462 -2.543 1.00 0.00 55 ASN A O 3
ATOM 3519 N N . LEU A 1 40 ? 1.101 -9.636 -1.600 1.00 0.00 56 LEU A N 3
ATOM 3520 C CA . LEU A 1 40 ? 1.450 -8.762 -0.489 1.00 0.00 56 LEU A CA 3
ATOM 3521 C C . LEU A 1 40 ? 1.199 -9.432 0.852 1.00 0.00 56 LEU A C 3
ATOM 3522 O O . LEU A 1 40 ? 0.862 -10.615 0.926 1.00 0.00 56 LEU A O 3
ATOM 3538 N N . THR A 1 41 ? 1.372 -8.653 1.905 1.00 0.00 57 THR A N 3
ATOM 3539 C CA . THR A 1 41 ? 1.149 -9.100 3.265 1.00 0.00 57 THR A CA 3
ATOM 3540 C C . THR A 1 41 ? 0.089 -8.213 3.899 1.00 0.00 57 THR A C 3
ATOM 3541 O O . THR A 1 41 ? -0.423 -7.297 3.245 1.00 0.00 57 THR A O 3
ATOM 3552 N N . GLU A 1 42 ? -0.239 -8.465 5.157 1.00 0.00 58 GLU A N 3
ATOM 3553 C CA . GLU A 1 42 ? -1.225 -7.649 5.845 1.00 0.00 58 GLU A CA 3
ATOM 3554 C C . GLU A 1 42 ? -0.732 -6.214 5.946 1.00 0.00 58 GLU A C 3
ATOM 3555 O O . GLU A 1 42 ? -1.483 -5.275 5.695 1.00 0.00 58 GLU A O 3
ATOM 3567 N N . ARG A 1 43 ? 0.541 -6.057 6.285 1.00 0.00 59 ARG A N 3
ATOM 3568 C CA . ARG A 1 43 ? 1.135 -4.739 6.416 1.00 0.00 59 ARG A CA 3
ATOM 3569 C C . ARG A 1 43 ? 1.252 -4.060 5.060 1.00 0.00 59 ARG A C 3
ATOM 3570 O O . ARG A 1 43 ? 1.032 -2.855 4.950 1.00 0.00 59 ARG A O 3
ATOM 3591 N N . GLN A 1 44 ? 1.575 -4.833 4.026 1.00 0.00 60 GLN A N 3
ATOM 3592 C CA . GLN A 1 44 ? 1.700 -4.285 2.686 1.00 0.00 60 GLN A CA 3
ATOM 3593 C C . GLN A 1 44 ? 0.380 -3.665 2.242 1.00 0.00 60 GLN A C 3
ATOM 3594 O O . GLN A 1 44 ? 0.359 -2.590 1.643 1.00 0.00 60 GLN A O 3
ATOM 3608 N N . VAL A 1 45 ? -0.719 -4.345 2.557 1.00 0.00 61 VAL A N 3
ATOM 3609 C CA . VAL A 1 45 ? -2.046 -3.863 2.191 1.00 0.00 61 VAL A CA 3
ATOM 3610 C C . VAL A 1 45 ? -2.497 -2.741 3.124 1.00 0.00 61 VAL A C 3
ATOM 3611 O O . VAL A 1 45 ? -3.079 -1.749 2.682 1.00 0.00 61 VAL A O 3
ATOM 3624 N N . LYS A 1 46 ? -2.215 -2.900 4.415 1.00 0.00 62 LYS A N 3
ATOM 3625 C CA . LYS A 1 46 ? -2.596 -1.903 5.411 1.00 0.00 62 LYS A CA 3
ATOM 3626 C C . LYS A 1 46 ? -1.969 -0.559 5.092 1.00 0.00 62 LYS A C 3
ATOM 3627 O O . LYS A 1 46 ? -2.642 0.468 5.081 1.00 0.00 62 LYS A O 3
ATOM 3646 N N . ILE A 1 47 ? -0.679 -0.583 4.805 1.00 0.00 63 ILE A N 3
ATOM 3647 C CA . ILE A 1 47 ? 0.054 0.630 4.477 1.00 0.00 63 ILE A CA 3
ATOM 3648 C C . ILE A 1 47 ? -0.428 1.200 3.152 1.00 0.00 63 ILE A C 3
ATOM 3649 O O . ILE A 1 47 ? -0.479 2.413 2.970 1.00 0.00 63 ILE A O 3
ATOM 3665 N N . TRP A 1 48 ? -0.797 0.319 2.233 1.00 0.00 64 TRP A N 3
ATOM 3666 C CA . TRP A 1 48 ? -1.296 0.742 0.935 1.00 0.00 64 TRP A CA 3
ATOM 3667 C C . TRP A 1 48 ? -2.608 1.506 1.113 1.00 0.00 64 TRP A C 3
ATOM 3668 O O . TRP A 1 48 ? -2.805 2.579 0.540 1.00 0.00 64 TRP A O 3
ATOM 3689 N N . PHE A 1 49 ? -3.490 0.951 1.935 1.00 0.00 65 PHE A N 3
ATOM 3690 C CA . PHE A 1 49 ? -4.775 1.559 2.213 1.00 0.00 65 PHE A CA 3
ATOM 3691 C C . PHE A 1 49 ? -4.596 2.847 2.997 1.00 0.00 65 PHE A C 3
ATOM 3692 O O . PHE A 1 49 ? -5.298 3.836 2.773 1.00 0.00 65 PHE A O 3
ATOM 3709 N N . GLN A 1 50 ? -3.639 2.827 3.905 1.00 0.00 66 GLN A N 3
ATOM 3710 C CA . GLN A 1 50 ? -3.318 3.971 4.724 1.00 0.00 66 GLN A CA 3
ATOM 3711 C C . GLN A 1 50 ? -2.768 5.097 3.857 1.00 0.00 66 GLN A C 3
ATOM 3712 O O . GLN A 1 50 ? -3.108 6.267 4.038 1.00 0.00 66 GLN A O 3
ATOM 3726 N N . ASN A 1 51 ? -1.925 4.721 2.905 1.00 0.00 67 ASN A N 3
ATOM 3727 C CA . ASN A 1 51 ? -1.316 5.656 1.987 1.00 0.00 67 ASN A CA 3
ATOM 3728 C C . ASN A 1 51 ? -2.368 6.272 1.077 1.00 0.00 67 ASN A C 3
ATOM 3729 O O . ASN A 1 51 ? -2.383 7.481 0.858 1.00 0.00 67 ASN A O 3
ATOM 3740 N N . ARG A 1 52 ? -3.263 5.431 0.568 1.00 0.00 68 ARG A N 3
ATOM 3741 C CA . ARG A 1 52 ? -4.326 5.887 -0.316 1.00 0.00 68 ARG A CA 3
ATOM 3742 C C . ARG A 1 52 ? -5.195 6.936 0.371 1.00 0.00 68 ARG A C 3
ATOM 3743 O O . ARG A 1 52 ? -5.669 7.875 -0.269 1.00 0.00 68 ARG A O 3
ATOM 3764 N N . ARG A 1 53 ? -5.397 6.772 1.673 1.00 0.00 69 ARG A N 3
ATOM 3765 C CA . ARG A 1 53 ? -6.197 7.712 2.448 1.00 0.00 69 ARG A CA 3
ATOM 3766 C C . ARG A 1 53 ? -5.518 9.076 2.495 1.00 0.00 69 ARG A C 3
ATOM 3767 O O . ARG A 1 53 ? -6.166 10.108 2.329 1.00 0.00 69 ARG A O 3
ATOM 3788 N N . MET A 1 54 ? -4.206 9.076 2.707 1.00 0.00 70 MET A N 3
ATOM 3789 C CA . MET A 1 54 ? -3.442 10.318 2.769 1.00 0.00 70 MET A CA 3
ATOM 3790 C C . MET A 1 54 ? -3.324 10.936 1.382 1.00 0.00 70 MET A C 3
ATOM 3791 O O . MET A 1 54 ? -3.323 12.159 1.228 1.00 0.00 70 MET A O 3
ATOM 3805 N N . LYS A 1 55 ? -3.232 10.073 0.381 1.00 0.00 71 LYS A N 3
ATOM 3806 C CA . LYS A 1 55 ? -3.120 10.501 -1.010 1.00 0.00 71 LYS A CA 3
ATOM 3807 C C . LYS A 1 55 ? -4.388 11.223 -1.440 1.00 0.00 71 LYS A C 3
ATOM 3808 O O . LYS A 1 55 ? -4.370 12.072 -2.324 1.00 0.00 71 LYS A O 3
ATOM 3827 N N . MET A 1 56 ? -5.479 10.880 -0.789 1.00 0.00 72 MET A N 3
ATOM 3828 C CA . MET A 1 56 ? -6.773 11.468 -1.062 1.00 0.00 72 MET A CA 3
ATOM 3829 C C . MET A 1 56 ? -6.851 12.868 -0.479 1.00 0.00 72 MET A C 3
ATOM 3830 O O . MET A 1 56 ? -7.667 13.695 -0.888 1.00 0.00 72 MET A O 3
ATOM 3844 N N . LYS A 1 57 ? -6.003 13.110 0.500 1.00 0.00 73 LYS A N 3
ATOM 3845 C CA . LYS A 1 57 ? -5.971 14.392 1.192 1.00 0.00 73 LYS A CA 3
ATOM 3846 C C . LYS A 1 57 ? -5.045 15.419 0.544 1.00 0.00 73 LYS A C 3
ATOM 3847 O O . LYS A 1 57 ? -5.501 16.459 0.068 1.00 0.00 73 LYS A O 3
ATOM 3866 N N . LYS A 1 58 ? -3.754 15.119 0.503 1.00 0.00 74 LYS A N 3
ATOM 3867 C CA . LYS A 1 58 ? -2.781 16.067 -0.030 1.00 0.00 74 LYS A CA 3
ATOM 3868 C C . LYS A 1 58 ? -2.599 15.932 -1.540 1.00 0.00 74 LYS A C 3
ATOM 3869 O O . LYS A 1 58 ? -3.087 16.772 -2.303 1.00 0.00 74 LYS A O 3
ATOM 3888 N N . MET A 1 59 ? -1.929 14.870 -1.977 1.00 0.00 75 MET A N 3
ATOM 3889 C CA . MET A 1 59 ? -1.683 14.662 -3.403 1.00 0.00 75 MET A CA 3
ATOM 3890 C C . MET A 1 59 ? -2.904 14.057 -4.096 1.00 0.00 75 MET A C 3
ATOM 3891 O O . MET A 1 59 ? -2.799 13.103 -4.871 1.00 0.00 75 MET A O 3
ATOM 3905 N N . ASN A 1 60 ? -4.062 14.628 -3.803 1.00 0.00 76 ASN A N 3
ATOM 3906 C CA . ASN A 1 60 ? -5.317 14.176 -4.385 1.00 0.00 76 ASN A CA 3
ATOM 3907 C C . ASN A 1 60 ? -5.356 14.504 -5.872 1.00 0.00 76 ASN A C 3
ATOM 3908 O O . ASN A 1 60 ? -5.467 13.569 -6.689 1.00 0.00 76 ASN A O 3
ATOM 3920 N N . ASN B 2 1 ? 18.960 11.778 10.273 1.00 0.00 171 ASN B N 3
ATOM 3921 C CA . ASN B 2 1 ? 18.890 11.962 11.740 1.00 0.00 171 ASN B CA 3
ATOM 3922 C C . ASN B 2 1 ? 17.444 11.983 12.229 1.00 0.00 171 ASN B C 3
ATOM 3923 O O . ASN B 2 1 ? 17.183 12.201 13.411 1.00 0.00 171 ASN B O 3
ATOM 3936 N N . GLN B 2 2 ? 16.500 11.752 11.323 1.00 0.00 172 GLN B N 3
ATOM 3937 C CA . GLN B 2 2 ? 15.086 11.742 11.685 1.00 0.00 172 GLN B CA 3
ATOM 3938 C C . GLN B 2 2 ? 14.562 10.317 11.713 1.00 0.00 172 GLN B C 3
ATOM 3939 O O . GLN B 2 2 ? 13.365 10.074 11.553 1.00 0.00 172 GLN B O 3
ATOM 3953 N N . GLU B 2 3 ? 15.468 9.377 11.921 1.00 0.00 173 GLU B N 3
ATOM 3954 C CA . GLU B 2 3 ? 15.110 7.974 11.970 1.00 0.00 173 GLU B CA 3
ATOM 3955 C C . GLU B 2 3 ? 14.772 7.579 13.398 1.00 0.00 173 GLU B C 3
ATOM 3956 O O . GLU B 2 3 ? 15.656 7.242 14.187 1.00 0.00 173 GLU B O 3
ATOM 3968 N N . PHE B 2 4 ? 13.499 7.667 13.735 1.00 0.00 174 PHE B N 3
ATOM 3969 C CA . PHE B 2 4 ? 13.041 7.317 15.067 1.00 0.00 174 PHE B CA 3
ATOM 3970 C C . PHE B 2 4 ? 12.258 6.013 15.031 1.00 0.00 174 PHE B C 3
ATOM 3971 O O . PHE B 2 4 ? 12.640 5.031 15.671 1.00 0.00 174 PHE B O 3
ATOM 3988 N N . ASP B 2 5 ? 11.161 6.008 14.284 1.00 0.00 175 ASP B N 3
ATOM 3989 C CA . ASP B 2 5 ? 10.321 4.820 14.180 1.00 0.00 175 ASP B CA 3
ATOM 3990 C C . ASP B 2 5 ? 9.508 4.836 12.886 1.00 0.00 175 ASP B C 3
ATOM 3991 O O . ASP B 2 5 ? 8.627 4.002 12.672 1.00 0.00 175 ASP B O 3
ATOM 4000 N N . SER B 2 6 ? 9.817 5.777 12.005 1.00 0.00 176 SER B N 3
ATOM 4001 C CA . SER B 2 6 ? 9.111 5.892 10.737 1.00 0.00 176 SER B CA 3
ATOM 4002 C C . SER B 2 6 ? 10.067 6.282 9.613 1.00 0.00 176 SER B C 3
ATOM 4003 O O . SER B 2 6 ? 9.670 6.909 8.633 1.00 0.00 176 SER B O 3
ATOM 4011 N N . GLU B 2 7 ? 11.329 5.903 9.761 1.00 0.00 177 GLU B N 3
ATOM 4012 C CA . GLU B 2 7 ? 12.338 6.216 8.764 1.00 0.00 177 GLU B CA 3
ATOM 4013 C C . GLU B 2 7 ? 13.253 5.024 8.528 1.00 0.00 177 GLU B C 3
ATOM 4014 O O . GLU B 2 7 ? 14.377 5.178 8.050 1.00 0.00 177 GLU B O 3
ATOM 4026 N N . GLU B 2 8 ? 12.765 3.835 8.857 1.00 0.00 178 GLU B N 3
ATOM 4027 C CA . GLU B 2 8 ? 13.545 2.616 8.687 1.00 0.00 178 GLU B CA 3
ATOM 4028 C C . GLU B 2 8 ? 12.632 1.395 8.587 1.00 0.00 178 GLU B C 3
ATOM 4029 O O . GLU B 2 8 ? 13.049 0.268 8.859 1.00 0.00 178 GLU B O 3
ATOM 4041 N N . GLU B 2 9 ? 11.393 1.620 8.173 1.00 0.00 179 GLU B N 3
ATOM 4042 C CA . GLU B 2 9 ? 10.421 0.542 8.061 1.00 0.00 179 GLU B CA 3
ATOM 4043 C C . GLU B 2 9 ? 10.601 -0.232 6.757 1.00 0.00 179 GLU B C 3
ATOM 4044 O O . GLU B 2 9 ? 11.498 0.058 5.965 1.00 0.00 179 GLU B O 3
ATOM 4056 N N . THR B 2 10 ? 9.730 -1.206 6.537 1.00 0.00 180 THR B N 3
ATOM 4057 C CA . THR B 2 10 ? 9.757 -2.007 5.326 1.00 0.00 180 THR B CA 3
ATOM 4058 C C . THR B 2 10 ? 8.733 -1.466 4.357 1.00 0.00 180 THR B C 3
ATOM 4059 O O . THR B 2 10 ? 9.009 -1.200 3.190 1.00 0.00 180 THR B O 3
ATOM 4070 N N . VAL B 2 11 ? 7.548 -1.296 4.891 1.00 0.00 181 VAL B N 3
ATOM 4071 C CA . VAL B 2 11 ? 6.419 -0.754 4.162 1.00 0.00 181 VAL B CA 3
ATOM 4072 C C . VAL B 2 11 ? 6.078 0.599 4.768 1.00 0.00 181 VAL B C 3
ATOM 4073 O O . VAL B 2 11 ? 5.112 0.738 5.510 1.00 0.00 181 VAL B O 3
ATOM 4086 N N . GLU B 2 12 ? 6.928 1.575 4.486 1.00 0.00 182 GLU B N 3
ATOM 4087 C CA . GLU B 2 12 ? 6.770 2.929 5.005 1.00 0.00 182 GLU B CA 3
ATOM 4088 C C . GLU B 2 12 ? 5.473 3.585 4.539 1.00 0.00 182 GLU B C 3
ATOM 4089 O O . GLU B 2 12 ? 5.181 3.636 3.342 1.00 0.00 182 GLU B O 3
ATOM 4101 N N . ASP B 2 13 ? 4.706 4.094 5.498 1.00 0.00 183 ASP B N 3
ATOM 4102 C CA . ASP B 2 13 ? 3.441 4.758 5.198 1.00 0.00 183 ASP B CA 3
ATOM 4103 C C . ASP B 2 13 ? 3.667 6.225 4.836 1.00 0.00 183 ASP B C 3
ATOM 4104 O O . ASP B 2 13 ? 2.756 6.907 4.378 1.00 0.00 183 ASP B O 3
ATOM 4113 N N . SER B 2 14 ? 4.891 6.704 5.022 1.00 0.00 184 SER B N 3
ATOM 4114 C CA . SER B 2 14 ? 5.233 8.085 4.691 1.00 0.00 184 SER B CA 3
ATOM 4115 C C . SER B 2 14 ? 5.517 8.213 3.192 1.00 0.00 184 SER B C 3
ATOM 4116 O O . SER B 2 14 ? 6.533 8.775 2.783 1.00 0.00 184 SER B O 3
ATOM 4124 N N . LEU B 2 15 ? 4.608 7.693 2.380 1.00 0.00 185 LEU B N 3
ATOM 4125 C CA . LEU B 2 15 ? 4.761 7.721 0.932 1.00 0.00 185 LEU B CA 3
ATOM 4126 C C . LEU B 2 15 ? 4.037 8.921 0.326 1.00 0.00 185 LEU B C 3
ATOM 4127 O O . LEU B 2 15 ? 4.399 9.401 -0.751 1.00 0.00 185 LEU B O 3
ATOM 4143 N N . VAL B 2 16 ? 3.032 9.422 1.030 1.00 0.00 186 VAL B N 3
ATOM 4144 C CA . VAL B 2 16 ? 2.266 10.560 0.549 1.00 0.00 186 VAL B CA 3
ATOM 4145 C C . VAL B 2 16 ? 2.841 11.848 1.120 1.00 0.00 186 VAL B C 3
ATOM 4146 O O . VAL B 2 16 ? 2.126 12.685 1.672 1.00 0.00 186 VAL B O 3
ATOM 4159 N N . GLU B 2 17 ? 4.145 12.001 0.986 1.00 0.00 187 GLU B N 3
ATOM 4160 C CA . GLU B 2 17 ? 4.817 13.185 1.482 1.00 0.00 187 GLU B CA 3
ATOM 4161 C C . GLU B 2 17 ? 4.644 14.339 0.495 1.00 0.00 187 GLU B C 3
ATOM 4162 O O . GLU B 2 17 ? 5.563 14.700 -0.238 1.00 0.00 187 GLU B O 3
ATOM 4174 N N . ASP B 2 18 ? 3.444 14.901 0.478 1.00 0.00 188 ASP B N 3
ATOM 4175 C CA . ASP B 2 18 ? 3.115 16.007 -0.418 1.00 0.00 188 ASP B CA 3
ATOM 4176 C C . ASP B 2 18 ? 3.137 17.329 0.341 1.00 0.00 188 ASP B C 3
ATOM 4177 O O . ASP B 2 18 ? 2.428 18.278 0.004 1.00 0.00 188 ASP B O 3
ATOM 4186 N N . SER B 2 19 ? 3.968 17.371 1.367 1.00 0.00 189 SER B N 3
ATOM 4187 C CA . SER B 2 19 ? 4.117 18.549 2.210 1.00 0.00 189 SER B CA 3
ATOM 4188 C C . SER B 2 19 ? 5.244 18.319 3.202 1.00 0.00 189 SER B C 3
ATOM 4189 O O . SER B 2 19 ? 5.880 19.258 3.680 1.00 0.00 189 SER B O 3
ATOM 4197 N N . GLU B 2 20 ? 5.472 17.048 3.496 1.00 0.00 190 GLU B N 3
ATOM 4198 C CA . GLU B 2 20 ? 6.503 16.626 4.424 1.00 0.00 190 GLU B CA 3
ATOM 4199 C C . GLU B 2 20 ? 7.878 17.093 3.963 1.00 0.00 190 GLU B C 3
ATOM 4200 O O . GLU B 2 20 ? 8.523 17.865 4.697 1.00 0.00 190 GLU B O 3
ATOM 4213 N N . THR A 1 1 ? 10.882 9.799 7.224 1.00 0.00 17 THR A N 4
ATOM 4214 C CA . THR A 1 1 ? 10.946 8.560 6.427 1.00 0.00 17 THR A CA 4
ATOM 4215 C C . THR A 1 1 ? 12.316 7.903 6.586 1.00 0.00 17 THR A C 4
ATOM 4216 O O . THR A 1 1 ? 13.302 8.570 6.895 1.00 0.00 17 THR A O 4
ATOM 4229 N N . ARG A 1 2 ? 12.369 6.597 6.391 1.00 0.00 18 ARG A N 4
ATOM 4230 C CA . ARG A 1 2 ? 13.605 5.846 6.512 1.00 0.00 18 ARG A CA 4
ATOM 4231 C C . ARG A 1 2 ? 13.905 5.091 5.226 1.00 0.00 18 ARG A C 4
ATOM 4232 O O . ARG A 1 2 ? 15.051 5.037 4.780 1.00 0.00 18 ARG A O 4
ATOM 4253 N N . LYS A 1 3 ? 12.869 4.517 4.630 1.00 0.00 19 LYS A N 4
ATOM 4254 C CA . LYS A 1 3 ? 13.020 3.759 3.395 1.00 0.00 19 LYS A CA 4
ATOM 4255 C C . LYS A 1 3 ? 11.893 4.067 2.414 1.00 0.00 19 LYS A C 4
ATOM 4256 O O . LYS A 1 3 ? 11.920 3.614 1.270 1.00 0.00 19 LYS A O 4
ATOM 4275 N N . LYS A 1 4 ? 10.901 4.821 2.884 1.00 0.00 20 LYS A N 4
ATOM 4276 C CA . LYS A 1 4 ? 9.746 5.218 2.076 1.00 0.00 20 LYS A CA 4
ATOM 4277 C C . LYS A 1 4 ? 8.864 4.025 1.725 1.00 0.00 20 LYS A C 4
ATOM 4278 O O . LYS A 1 4 ? 9.209 2.871 1.984 1.00 0.00 20 LYS A O 4
ATOM 4297 N N . ARG A 1 5 ? 7.711 4.320 1.154 1.00 0.00 21 ARG A N 4
ATOM 4298 C CA . ARG A 1 5 ? 6.764 3.296 0.753 1.00 0.00 21 ARG A CA 4
ATOM 4299 C C . ARG A 1 5 ? 7.311 2.482 -0.421 1.00 0.00 21 ARG A C 4
ATOM 4300 O O . ARG A 1 5 ? 7.865 3.041 -1.371 1.00 0.00 21 ARG A O 4
ATOM 4321 N N . CYS A 1 6 ? 7.163 1.163 -0.336 1.00 0.00 22 CYS A N 4
ATOM 4322 C CA . CYS A 1 6 ? 7.625 0.261 -1.381 1.00 0.00 22 CYS A CA 4
ATOM 4323 C C . CYS A 1 6 ? 6.837 0.478 -2.667 1.00 0.00 22 CYS A C 4
ATOM 4324 O O . CYS A 1 6 ? 5.617 0.678 -2.634 1.00 0.00 22 CYS A O 4
ATOM 4332 N N . PRO A 1 7 ? 7.528 0.450 -3.813 1.00 0.00 23 PRO A N 4
ATOM 4333 C CA . PRO A 1 7 ? 6.907 0.646 -5.124 1.00 0.00 23 PRO A CA 4
ATOM 4334 C C . PRO A 1 7 ? 5.922 -0.463 -5.472 1.00 0.00 23 PRO A C 4
ATOM 4335 O O . PRO A 1 7 ? 6.258 -1.648 -5.442 1.00 0.00 23 PRO A O 4
ATOM 4346 N N . TYR A 1 8 ? 4.706 -0.063 -5.789 1.00 0.00 24 TYR A N 4
ATOM 4347 C CA . TYR A 1 8 ? 3.661 -0.975 -6.158 1.00 0.00 24 TYR A CA 4
ATOM 4348 C C . TYR A 1 8 ? 3.500 -0.985 -7.671 1.00 0.00 24 TYR A C 4
ATOM 4349 O O . TYR A 1 8 ? 3.594 0.058 -8.323 1.00 0.00 24 TYR A O 4
ATOM 4367 N N . THR A 1 9 ? 3.273 -2.161 -8.222 1.00 0.00 25 THR A N 4
ATOM 4368 C CA . THR A 1 9 ? 3.110 -2.316 -9.654 1.00 0.00 25 THR A CA 4
ATOM 4369 C C . THR A 1 9 ? 1.794 -1.698 -10.105 1.00 0.00 25 THR A C 4
ATOM 4370 O O . THR A 1 9 ? 0.877 -1.530 -9.299 1.00 0.00 25 THR A O 4
ATOM 4381 N N . LYS A 1 10 ? 1.712 -1.341 -11.378 1.00 0.00 26 LYS A N 4
ATOM 4382 C CA . LYS A 1 10 ? 0.504 -0.744 -11.928 1.00 0.00 26 LYS A CA 4
ATOM 4383 C C . LYS A 1 10 ? -0.694 -1.656 -11.693 1.00 0.00 26 LYS A C 4
ATOM 4384 O O . LYS A 1 10 ? -1.729 -1.209 -11.199 1.00 0.00 26 LYS A O 4
ATOM 4403 N N . TYR A 1 11 ? -0.541 -2.936 -12.016 1.00 0.00 27 TYR A N 4
ATOM 4404 C CA . TYR A 1 11 ? -1.615 -3.903 -11.809 1.00 0.00 27 TYR A CA 4
ATOM 4405 C C . TYR A 1 11 ? -1.972 -3.981 -10.333 1.00 0.00 27 TYR A C 4
ATOM 4406 O O . TYR A 1 11 ? -3.148 -3.996 -9.962 1.00 0.00 27 TYR A O 4
ATOM 4424 N N . GLN A 1 12 ? -0.940 -4.031 -9.500 1.00 0.00 28 GLN A N 4
ATOM 4425 C CA . GLN A 1 12 ? -1.113 -4.104 -8.059 1.00 0.00 28 GLN A CA 4
ATOM 4426 C C . GLN A 1 12 ? -1.919 -2.907 -7.567 1.00 0.00 28 GLN A C 4
ATOM 4427 O O . GLN A 1 12 ? -2.838 -3.051 -6.762 1.00 0.00 28 GLN A O 4
ATOM 4441 N N . THR A 1 13 ? -1.583 -1.733 -8.086 1.00 0.00 29 THR A N 4
ATOM 4442 C CA . THR A 1 13 ? -2.267 -0.505 -7.720 1.00 0.00 29 THR A CA 4
ATOM 4443 C C . THR A 1 13 ? -3.713 -0.530 -8.205 1.00 0.00 29 THR A C 4
ATOM 4444 O O . THR A 1 13 ? -4.623 -0.167 -7.469 1.00 0.00 29 THR A O 4
ATOM 4455 N N . LEU A 1 14 ? -3.912 -0.977 -9.443 1.00 0.00 30 LEU A N 4
ATOM 4456 C CA . LEU A 1 14 ? -5.247 -1.060 -10.035 1.00 0.00 30 LEU A CA 4
ATOM 4457 C C . LEU A 1 14 ? -6.159 -1.962 -9.210 1.00 0.00 30 LEU A C 4
ATOM 4458 O O . LEU A 1 14 ? -7.332 -1.650 -8.991 1.00 0.00 30 LEU A O 4
ATOM 4474 N N . GLU A 1 15 ? -5.616 -3.083 -8.758 1.00 0.00 31 GLU A N 4
ATOM 4475 C CA . GLU A 1 15 ? -6.376 -4.031 -7.960 1.00 0.00 31 GLU A CA 4
ATOM 4476 C C . GLU A 1 15 ? -6.672 -3.452 -6.583 1.00 0.00 31 GLU A C 4
ATOM 4477 O O . GLU A 1 15 ? -7.804 -3.528 -6.097 1.00 0.00 31 GLU A O 4
ATOM 4489 N N . LEU A 1 16 ? -5.659 -2.855 -5.971 1.00 0.00 32 LEU A N 4
ATOM 4490 C CA . LEU A 1 16 ? -5.807 -2.261 -4.654 1.00 0.00 32 LEU A CA 4
ATOM 4491 C C . LEU A 1 16 ? -6.754 -1.070 -4.697 1.00 0.00 32 LEU A C 4
ATOM 4492 O O . LEU A 1 16 ? -7.586 -0.907 -3.813 1.00 0.00 32 LEU A O 4
ATOM 4508 N N . GLU A 1 17 ? -6.640 -0.251 -5.737 1.00 0.00 33 GLU A N 4
ATOM 4509 C CA . GLU A 1 17 ? -7.485 0.914 -5.898 1.00 0.00 33 GLU A CA 4
ATOM 4510 C C . GLU A 1 17 ? -8.936 0.508 -6.091 1.00 0.00 33 GLU A C 4
ATOM 4511 O O . GLU A 1 17 ? -9.852 1.170 -5.600 1.00 0.00 33 GLU A O 4
ATOM 4523 N N . LYS A 1 18 ? -9.133 -0.590 -6.805 1.00 0.00 34 LYS A N 4
ATOM 4524 C CA . LYS A 1 18 ? -10.469 -1.097 -7.072 1.00 0.00 34 LYS A CA 4
ATOM 4525 C C . LYS A 1 18 ? -11.178 -1.454 -5.771 1.00 0.00 34 LYS A C 4
ATOM 4526 O O . LYS A 1 18 ? -12.313 -1.036 -5.540 1.00 0.00 34 LYS A O 4
ATOM 4545 N N . GLU A 1 19 ? -10.504 -2.213 -4.919 1.00 0.00 35 GLU A N 4
ATOM 4546 C CA . GLU A 1 19 ? -11.090 -2.605 -3.646 1.00 0.00 35 GLU A CA 4
ATOM 4547 C C . GLU A 1 19 ? -11.103 -1.428 -2.674 1.00 0.00 35 GLU A C 4
ATOM 4548 O O . GLU A 1 19 ? -12.006 -1.309 -1.859 1.00 0.00 35 GLU A O 4
ATOM 4560 N N . PHE A 1 20 ? -10.093 -0.569 -2.774 1.00 0.00 36 PHE A N 4
ATOM 4561 C CA . PHE A 1 20 ? -9.985 0.621 -1.928 1.00 0.00 36 PHE A CA 4
ATOM 4562 C C . PHE A 1 20 ? -11.259 1.457 -2.008 1.00 0.00 36 PHE A C 4
ATOM 4563 O O . PHE A 1 20 ? -11.872 1.792 -0.994 1.00 0.00 36 PHE A O 4
ATOM 4580 N N . LEU A 1 21 ? -11.633 1.795 -3.227 1.00 0.00 37 LEU A N 4
ATOM 4581 C CA . LEU A 1 21 ? -12.833 2.585 -3.480 1.00 0.00 37 LEU A CA 4
ATOM 4582 C C . LEU A 1 21 ? -14.078 1.805 -3.089 1.00 0.00 37 LEU A C 4
ATOM 4583 O O . LEU A 1 21 ? -15.053 2.362 -2.586 1.00 0.00 37 LEU A O 4
ATOM 4599 N N . PHE A 1 22 ? -14.026 0.511 -3.342 1.00 0.00 38 PHE A N 4
ATOM 4600 C CA . PHE A 1 22 ? -15.118 -0.393 -3.025 1.00 0.00 38 PHE A CA 4
ATOM 4601 C C . PHE A 1 22 ? -15.364 -0.428 -1.524 1.00 0.00 38 PHE A C 4
ATOM 4602 O O . PHE A 1 22 ? -16.488 -0.253 -1.054 1.00 0.00 38 PHE A O 4
ATOM 4619 N N . ASN A 1 23 ? -14.291 -0.638 -0.785 1.00 0.00 39 ASN A N 4
ATOM 4620 C CA . ASN A 1 23 ? -14.343 -0.715 0.662 1.00 0.00 39 ASN A CA 4
ATOM 4621 C C . ASN A 1 23 ? -13.013 -0.287 1.268 1.00 0.00 39 ASN A C 4
ATOM 4622 O O . ASN A 1 23 ? -12.017 -1.003 1.200 1.00 0.00 39 ASN A O 4
ATOM 4633 N N . MET A 1 24 ? -13.005 0.909 1.836 1.00 0.00 40 MET A N 4
ATOM 4634 C CA . MET A 1 24 ? -11.816 1.458 2.477 1.00 0.00 40 MET A CA 4
ATOM 4635 C C . MET A 1 24 ? -11.386 0.578 3.640 1.00 0.00 40 MET A C 4
ATOM 4636 O O . MET A 1 24 ? -10.206 0.502 3.985 1.00 0.00 40 MET A O 4
ATOM 4650 N N . TYR A 1 25 ? -12.358 -0.069 4.251 1.00 0.00 41 TYR A N 4
ATOM 4651 C CA . TYR A 1 25 ? -12.098 -0.971 5.357 1.00 0.00 41 TYR A CA 4
ATOM 4652 C C . TYR A 1 25 ? -12.530 -2.369 4.979 1.00 0.00 41 TYR A C 4
ATOM 4653 O O . TYR A 1 25 ? -13.478 -2.561 4.215 1.00 0.00 41 TYR A O 4
ATOM 4671 N N . LEU A 1 26 ? -11.838 -3.327 5.535 1.00 0.00 42 LEU A N 4
ATOM 4672 C CA . LEU A 1 26 ? -12.082 -4.713 5.271 1.00 0.00 42 LEU A CA 4
ATOM 4673 C C . LEU A 1 26 ? -11.707 -5.531 6.496 1.00 0.00 42 LEU A C 4
ATOM 4674 O O . LEU A 1 26 ? -11.090 -5.016 7.430 1.00 0.00 42 LEU A O 4
ATOM 4690 N N . THR A 1 27 ? -12.070 -6.793 6.478 1.00 0.00 43 THR A N 4
ATOM 4691 C CA . THR A 1 27 ? -11.794 -7.695 7.583 1.00 0.00 43 THR A CA 4
ATOM 4692 C C . THR A 1 27 ? -10.321 -8.097 7.603 1.00 0.00 43 THR A C 4
ATOM 4693 O O . THR A 1 27 ? -9.646 -8.038 6.572 1.00 0.00 43 THR A O 4
ATOM 4704 N N . ARG A 1 28 ? -9.826 -8.501 8.769 1.00 0.00 44 ARG A N 4
ATOM 4705 C CA . ARG A 1 28 ? -8.436 -8.913 8.906 1.00 0.00 44 ARG A CA 4
ATOM 4706 C C . ARG A 1 28 ? -8.154 -10.143 8.055 1.00 0.00 44 ARG A C 4
ATOM 4707 O O . ARG A 1 28 ? -7.213 -10.157 7.269 1.00 0.00 44 ARG A O 4
ATOM 4728 N N . ASP A 1 29 ? -8.989 -11.163 8.206 1.00 0.00 45 ASP A N 4
ATOM 4729 C CA . ASP A 1 29 ? -8.835 -12.407 7.452 1.00 0.00 45 ASP A CA 4
ATOM 4730 C C . ASP A 1 29 ? -8.832 -12.137 5.963 1.00 0.00 45 ASP A C 4
ATOM 4731 O O . ASP A 1 29 ? -7.985 -12.651 5.227 1.00 0.00 45 ASP A O 4
ATOM 4740 N N . ARG A 1 30 ? -9.770 -11.318 5.531 1.00 0.00 46 ARG A N 4
ATOM 4741 C CA . ARG A 1 30 ? -9.876 -10.963 4.128 1.00 0.00 46 ARG A CA 4
ATOM 4742 C C . ARG A 1 30 ? -8.643 -10.176 3.691 1.00 0.00 46 ARG A C 4
ATOM 4743 O O . ARG A 1 30 ? -8.168 -10.339 2.577 1.00 0.00 46 ARG A O 4
ATOM 4764 N N . ARG A 1 31 ? -8.127 -9.325 4.576 1.00 0.00 47 ARG A N 4
ATOM 4765 C CA . ARG A 1 31 ? -6.933 -8.539 4.272 1.00 0.00 47 ARG A CA 4
ATOM 4766 C C . ARG A 1 31 ? -5.735 -9.467 4.108 1.00 0.00 47 ARG A C 4
ATOM 4767 O O . ARG A 1 31 ? -4.981 -9.354 3.139 1.00 0.00 47 ARG A O 4
ATOM 4788 N N . TYR A 1 32 ? -5.568 -10.381 5.060 1.00 0.00 48 TYR A N 4
ATOM 4789 C CA . TYR A 1 32 ? -4.493 -11.363 5.010 1.00 0.00 48 TYR A CA 4
ATOM 4790 C C . TYR A 1 32 ? -4.612 -12.173 3.724 1.00 0.00 48 TYR A C 4
ATOM 4791 O O . TYR A 1 32 ? -3.612 -12.541 3.102 1.00 0.00 48 TYR A O 4
ATOM 4809 N N . GLU A 1 33 ? -5.853 -12.451 3.340 1.00 0.00 49 GLU A N 4
ATOM 4810 C CA . GLU A 1 33 ? -6.142 -13.199 2.122 1.00 0.00 49 GLU A CA 4
ATOM 4811 C C . GLU A 1 33 ? -5.811 -12.370 0.891 1.00 0.00 49 GLU A C 4
ATOM 4812 O O . GLU A 1 33 ? -5.125 -12.847 -0.006 1.00 0.00 49 GLU A O 4
ATOM 4824 N N . VAL A 1 34 ? -6.294 -11.134 0.859 1.00 0.00 50 VAL A N 4
ATOM 4825 C CA . VAL A 1 34 ? -6.035 -10.228 -0.260 1.00 0.00 50 VAL A CA 4
ATOM 4826 C C . VAL A 1 34 ? -4.533 -10.090 -0.490 1.00 0.00 50 VAL A C 4
ATOM 4827 O O . VAL A 1 34 ? -4.057 -10.120 -1.628 1.00 0.00 50 VAL A O 4
ATOM 4840 N N . ALA A 1 35 ? -3.793 -9.962 0.605 1.00 0.00 51 ALA A N 4
ATOM 4841 C CA . ALA A 1 35 ? -2.346 -9.840 0.541 1.00 0.00 51 ALA A CA 4
ATOM 4842 C C . ALA A 1 35 ? -1.729 -11.085 -0.093 1.00 0.00 51 ALA A C 4
ATOM 4843 O O . ALA A 1 35 ? -0.850 -10.987 -0.954 1.00 0.00 51 ALA A O 4
ATOM 4850 N N . ARG A 1 36 ? -2.228 -12.250 0.319 1.00 0.00 52 ARG A N 4
ATOM 4851 C CA . ARG A 1 36 ? -1.744 -13.526 -0.177 1.00 0.00 52 ARG A CA 4
ATOM 4852 C C . ARG A 1 36 ? -2.110 -13.706 -1.645 1.00 0.00 52 ARG A C 4
ATOM 4853 O O . ARG A 1 36 ? -1.302 -14.180 -2.447 1.00 0.00 52 ARG A O 4
ATOM 4874 N N . VAL A 1 37 ? -3.344 -13.338 -1.973 1.00 0.00 53 VAL A N 4
ATOM 4875 C CA . VAL A 1 37 ? -3.863 -13.440 -3.338 1.00 0.00 53 VAL A CA 4
ATOM 4876 C C . VAL A 1 37 ? -2.962 -12.721 -4.349 1.00 0.00 53 VAL A C 4
ATOM 4877 O O . VAL A 1 37 ? -2.821 -13.169 -5.492 1.00 0.00 53 VAL A O 4
ATOM 4890 N N . LEU A 1 38 ? -2.327 -11.630 -3.932 1.00 0.00 54 LEU A N 4
ATOM 4891 C CA . LEU A 1 38 ? -1.470 -10.884 -4.828 1.00 0.00 54 LEU A CA 4
ATOM 4892 C C . LEU A 1 38 ? -0.039 -11.390 -4.731 1.00 0.00 54 LEU A C 4
ATOM 4893 O O . LEU A 1 38 ? 0.344 -12.341 -5.418 1.00 0.00 54 LEU A O 4
ATOM 4909 N N . ASN A 1 39 ? 0.730 -10.761 -3.855 1.00 0.00 55 ASN A N 4
ATOM 4910 C CA . ASN A 1 39 ? 2.127 -11.112 -3.636 1.00 0.00 55 ASN A CA 4
ATOM 4911 C C . ASN A 1 39 ? 2.726 -10.163 -2.615 1.00 0.00 55 ASN A C 4
ATOM 4912 O O . ASN A 1 39 ? 3.921 -9.869 -2.638 1.00 0.00 55 ASN A O 4
ATOM 4923 N N . LEU A 1 40 ? 1.887 -9.679 -1.712 1.00 0.00 56 LEU A N 4
ATOM 4924 C CA . LEU A 1 40 ? 2.343 -8.740 -0.700 1.00 0.00 56 LEU A CA 4
ATOM 4925 C C . LEU A 1 40 ? 1.982 -9.217 0.691 1.00 0.00 56 LEU A C 4
ATOM 4926 O O . LEU A 1 40 ? 1.266 -10.204 0.860 1.00 0.00 56 LEU A O 4
ATOM 4942 N N . THR A 1 41 ? 2.497 -8.521 1.687 1.00 0.00 57 THR A N 4
ATOM 4943 C CA . THR A 1 41 ? 2.190 -8.832 3.061 1.00 0.00 57 THR A CA 4
ATOM 4944 C C . THR A 1 41 ? 0.951 -8.045 3.460 1.00 0.00 57 THR A C 4
ATOM 4945 O O . THR A 1 41 ? 0.517 -7.151 2.723 1.00 0.00 57 THR A O 4
ATOM 4956 N N . GLU A 1 42 ? 0.380 -8.362 4.605 1.00 0.00 58 GLU A N 4
ATOM 4957 C CA . GLU A 1 42 ? -0.820 -7.679 5.063 1.00 0.00 58 GLU A CA 4
ATOM 4958 C C . GLU A 1 42 ? -0.548 -6.194 5.266 1.00 0.00 58 GLU A C 4
ATOM 4959 O O . GLU A 1 42 ? -1.383 -5.349 4.931 1.00 0.00 58 GLU A O 4
ATOM 4971 N N . ARG A 1 43 ? 0.636 -5.880 5.779 1.00 0.00 59 ARG A N 4
ATOM 4972 C CA . ARG A 1 43 ? 1.013 -4.497 6.007 1.00 0.00 59 ARG A CA 4
ATOM 4973 C C . ARG A 1 43 ? 1.143 -3.748 4.687 1.00 0.00 59 ARG A C 4
ATOM 4974 O O . ARG A 1 43 ? 0.801 -2.572 4.608 1.00 0.00 59 ARG A O 4
ATOM 4995 N N . GLN A 1 44 ? 1.614 -4.431 3.643 1.00 0.00 60 GLN A N 4
ATOM 4996 C CA . GLN A 1 44 ? 1.780 -3.797 2.339 1.00 0.00 60 GLN A CA 4
ATOM 4997 C C . GLN A 1 44 ? 0.457 -3.246 1.832 1.00 0.00 60 GLN A C 4
ATOM 4998 O O . GLN A 1 44 ? 0.399 -2.148 1.276 1.00 0.00 60 GLN A O 4
ATOM 5012 N N . VAL A 1 45 ? -0.603 -4.006 2.042 1.00 0.00 61 VAL A N 4
ATOM 5013 C CA . VAL A 1 45 ? -1.927 -3.596 1.606 1.00 0.00 61 VAL A CA 4
ATOM 5014 C C . VAL A 1 45 ? -2.493 -2.531 2.540 1.00 0.00 61 VAL A C 4
ATOM 5015 O O . VAL A 1 45 ? -3.005 -1.506 2.091 1.00 0.00 61 VAL A O 4
ATOM 5028 N N . LYS A 1 46 ? -2.369 -2.769 3.842 1.00 0.00 62 LYS A N 4
ATOM 5029 C CA . LYS A 1 46 ? -2.885 -1.844 4.849 1.00 0.00 62 LYS A CA 4
ATOM 5030 C C . LYS A 1 46 ? -2.221 -0.474 4.745 1.00 0.00 62 LYS A C 4
ATOM 5031 O O . LYS A 1 46 ? -2.893 0.556 4.777 1.00 0.00 62 LYS A O 4
ATOM 5050 N N . ILE A 1 47 ? -0.901 -0.466 4.617 1.00 0.00 63 ILE A N 4
ATOM 5051 C CA . ILE A 1 47 ? -0.156 0.780 4.503 1.00 0.00 63 ILE A CA 4
ATOM 5052 C C . ILE A 1 47 ? -0.534 1.513 3.224 1.00 0.00 63 ILE A C 4
ATOM 5053 O O . ILE A 1 47 ? -0.582 2.738 3.196 1.00 0.00 63 ILE A O 4
ATOM 5069 N N . TRP A 1 48 ? -0.827 0.759 2.173 1.00 0.00 64 TRP A N 4
ATOM 5070 C CA . TRP A 1 48 ? -1.215 1.355 0.906 1.00 0.00 64 TRP A CA 4
ATOM 5071 C C . TRP A 1 48 ? -2.537 2.097 1.075 1.00 0.00 64 TRP A C 4
ATOM 5072 O O . TRP A 1 48 ? -2.711 3.210 0.575 1.00 0.00 64 TRP A O 4
ATOM 5093 N N . PHE A 1 49 ? -3.455 1.477 1.807 1.00 0.00 65 PHE A N 4
ATOM 5094 C CA . PHE A 1 49 ? -4.756 2.051 2.064 1.00 0.00 65 PHE A CA 4
ATOM 5095 C C . PHE A 1 49 ? -4.634 3.314 2.897 1.00 0.00 65 PHE A C 4
ATOM 5096 O O . PHE A 1 49 ? -5.292 4.319 2.632 1.00 0.00 65 PHE A O 4
ATOM 5113 N N . GLN A 1 50 ? -3.777 3.247 3.895 1.00 0.00 66 GLN A N 4
ATOM 5114 C CA . GLN A 1 50 ? -3.536 4.375 4.787 1.00 0.00 66 GLN A CA 4
ATOM 5115 C C . GLN A 1 50 ? -2.847 5.501 4.024 1.00 0.00 66 GLN A C 4
ATOM 5116 O O . GLN A 1 50 ? -3.162 6.680 4.200 1.00 0.00 66 GLN A O 4
ATOM 5130 N N . ASN A 1 51 ? -1.921 5.111 3.161 1.00 0.00 67 ASN A N 4
ATOM 5131 C CA . ASN A 1 51 ? -1.156 6.044 2.352 1.00 0.00 67 ASN A CA 4
ATOM 5132 C C . ASN A 1 51 ? -2.048 6.775 1.360 1.00 0.00 67 ASN A C 4
ATOM 5133 O O . ASN A 1 51 ? -2.054 8.003 1.311 1.00 0.00 67 ASN A O 4
ATOM 5144 N N . ARG A 1 52 ? -2.820 6.019 0.585 1.00 0.00 68 ARG A N 4
ATOM 5145 C CA . ARG A 1 52 ? -3.707 6.612 -0.412 1.00 0.00 68 ARG A CA 4
ATOM 5146 C C . ARG A 1 52 ? -4.768 7.490 0.249 1.00 0.00 68 ARG A C 4
ATOM 5147 O O . ARG A 1 52 ? -5.148 8.529 -0.291 1.00 0.00 68 ARG A O 4
ATOM 5168 N N . ARG A 1 53 ? -5.236 7.071 1.419 1.00 0.00 69 ARG A N 4
ATOM 5169 C CA . ARG A 1 53 ? -6.241 7.829 2.154 1.00 0.00 69 ARG A CA 4
ATOM 5170 C C . ARG A 1 53 ? -5.682 9.189 2.563 1.00 0.00 69 ARG A C 4
ATOM 5171 O O . ARG A 1 53 ? -6.366 10.208 2.472 1.00 0.00 69 ARG A O 4
ATOM 5192 N N . MET A 1 54 ? -4.429 9.202 2.999 1.00 0.00 70 MET A N 4
ATOM 5193 C CA . MET A 1 54 ? -3.786 10.438 3.403 1.00 0.00 70 MET A CA 4
ATOM 5194 C C . MET A 1 54 ? -3.436 11.265 2.168 1.00 0.00 70 MET A C 4
ATOM 5195 O O . MET A 1 54 ? -3.419 12.493 2.212 1.00 0.00 70 MET A O 4
ATOM 5209 N N . LYS A 1 55 ? -3.178 10.573 1.060 1.00 0.00 71 LYS A N 4
ATOM 5210 C CA . LYS A 1 55 ? -2.841 11.220 -0.203 1.00 0.00 71 LYS A CA 4
ATOM 5211 C C . LYS A 1 55 ? -4.002 12.066 -0.693 1.00 0.00 71 LYS A C 4
ATOM 5212 O O . LYS A 1 55 ? -3.814 13.144 -1.252 1.00 0.00 71 LYS A O 4
ATOM 5231 N N . MET A 1 56 ? -5.194 11.554 -0.459 1.00 0.00 72 MET A N 4
ATOM 5232 C CA . MET A 1 56 ? -6.427 12.206 -0.853 1.00 0.00 72 MET A CA 4
ATOM 5233 C C . MET A 1 56 ? -6.507 13.633 -0.325 1.00 0.00 72 MET A C 4
ATOM 5234 O O . MET A 1 56 ? -6.750 14.569 -1.080 1.00 0.00 72 MET A O 4
ATOM 5248 N N . LYS A 1 57 ? -6.295 13.787 0.972 1.00 0.00 73 LYS A N 4
ATOM 5249 C CA . LYS A 1 57 ? -6.383 15.100 1.609 1.00 0.00 73 LYS A CA 4
ATOM 5250 C C . LYS A 1 57 ? -5.065 15.878 1.575 1.00 0.00 73 LYS A C 4
ATOM 5251 O O . LYS A 1 57 ? -5.069 17.090 1.366 1.00 0.00 73 LYS A O 4
ATOM 5270 N N . LYS A 1 58 ? -3.942 15.199 1.786 1.00 0.00 74 LYS A N 4
ATOM 5271 C CA . LYS A 1 58 ? -2.647 15.876 1.787 1.00 0.00 74 LYS A CA 4
ATOM 5272 C C . LYS A 1 58 ? -2.265 16.326 0.383 1.00 0.00 74 LYS A C 4
ATOM 5273 O O . LYS A 1 58 ? -2.301 17.517 0.074 1.00 0.00 74 LYS A O 4
ATOM 5292 N N . MET A 1 59 ? -1.934 15.371 -0.477 1.00 0.00 75 MET A N 4
ATOM 5293 C CA . MET A 1 59 ? -1.557 15.675 -1.852 1.00 0.00 75 MET A CA 4
ATOM 5294 C C . MET A 1 59 ? -2.813 15.835 -2.695 1.00 0.00 75 MET A C 4
ATOM 5295 O O . MET A 1 59 ? -3.020 15.131 -3.682 1.00 0.00 75 MET A O 4
ATOM 5309 N N . ASN A 1 60 ? -3.651 16.763 -2.273 1.00 0.00 76 ASN A N 4
ATOM 5310 C CA . ASN A 1 60 ? -4.907 17.043 -2.946 1.00 0.00 76 ASN A CA 4
ATOM 5311 C C . ASN A 1 60 ? -4.701 18.083 -4.041 1.00 0.00 76 ASN A C 4
ATOM 5312 O O . ASN A 1 60 ? -5.563 18.189 -4.932 1.00 0.00 76 ASN A O 4
ATOM 5324 N N . ASN B 2 1 ? 11.110 -11.811 17.749 1.00 0.00 171 ASN B N 4
ATOM 5325 C CA . ASN B 2 1 ? 11.692 -10.974 16.673 1.00 0.00 171 ASN B CA 4
ATOM 5326 C C . ASN B 2 1 ? 11.253 -9.519 16.857 1.00 0.00 171 ASN B C 4
ATOM 5327 O O . ASN B 2 1 ? 10.461 -9.219 17.750 1.00 0.00 171 ASN B O 4
ATOM 5340 N N . GLN B 2 2 ? 11.768 -8.618 16.025 1.00 0.00 172 GLN B N 4
ATOM 5341 C CA . GLN B 2 2 ? 11.424 -7.203 16.124 1.00 0.00 172 GLN B CA 4
ATOM 5342 C C . GLN B 2 2 ? 10.839 -6.680 14.814 1.00 0.00 172 GLN B C 4
ATOM 5343 O O . GLN B 2 2 ? 11.204 -5.600 14.350 1.00 0.00 172 GLN B O 4
ATOM 5357 N N . GLU B 2 3 ? 9.916 -7.428 14.230 1.00 0.00 173 GLU B N 4
ATOM 5358 C CA . GLU B 2 3 ? 9.303 -7.015 12.970 1.00 0.00 173 GLU B CA 4
ATOM 5359 C C . GLU B 2 3 ? 8.155 -6.045 13.209 1.00 0.00 173 GLU B C 4
ATOM 5360 O O . GLU B 2 3 ? 7.633 -5.445 12.269 1.00 0.00 173 GLU B O 4
ATOM 5372 N N . PHE B 2 4 ? 7.776 -5.883 14.468 1.00 0.00 174 PHE B N 4
ATOM 5373 C CA . PHE B 2 4 ? 6.688 -4.983 14.821 1.00 0.00 174 PHE B CA 4
ATOM 5374 C C . PHE B 2 4 ? 7.156 -3.535 14.719 1.00 0.00 174 PHE B C 4
ATOM 5375 O O . PHE B 2 4 ? 6.392 -2.644 14.339 1.00 0.00 174 PHE B O 4
ATOM 5392 N N . ASP B 2 5 ? 8.419 -3.309 15.048 1.00 0.00 175 ASP B N 4
ATOM 5393 C CA . ASP B 2 5 ? 9.012 -1.979 14.974 1.00 0.00 175 ASP B CA 4
ATOM 5394 C C . ASP B 2 5 ? 9.589 -1.765 13.585 1.00 0.00 175 ASP B C 4
ATOM 5395 O O . ASP B 2 5 ? 10.762 -1.428 13.422 1.00 0.00 175 ASP B O 4
ATOM 5404 N N . SER B 2 6 ? 8.746 -1.965 12.587 1.00 0.00 176 SER B N 4
ATOM 5405 C CA . SER B 2 6 ? 9.132 -1.833 11.192 1.00 0.00 176 SER B CA 4
ATOM 5406 C C . SER B 2 6 ? 9.217 -0.369 10.759 1.00 0.00 176 SER B C 4
ATOM 5407 O O . SER B 2 6 ? 8.541 0.058 9.821 1.00 0.00 176 SER B O 4
ATOM 5415 N N . GLU B 2 7 ? 10.071 0.385 11.432 1.00 0.00 177 GLU B N 4
ATOM 5416 C CA . GLU B 2 7 ? 10.252 1.799 11.132 1.00 0.00 177 GLU B CA 4
ATOM 5417 C C . GLU B 2 7 ? 11.248 1.996 10.001 1.00 0.00 177 GLU B C 4
ATOM 5418 O O . GLU B 2 7 ? 11.386 3.090 9.457 1.00 0.00 177 GLU B O 4
ATOM 5430 N N . GLU B 2 8 ? 11.933 0.925 9.655 1.00 0.00 178 GLU B N 4
ATOM 5431 C CA . GLU B 2 8 ? 12.921 0.949 8.587 1.00 0.00 178 GLU B CA 4
ATOM 5432 C C . GLU B 2 8 ? 12.609 -0.149 7.582 1.00 0.00 178 GLU B C 4
ATOM 5433 O O . GLU B 2 8 ? 13.476 -0.593 6.824 1.00 0.00 178 GLU B O 4
ATOM 5445 N N . GLU B 2 9 ? 11.355 -0.582 7.587 1.00 0.00 179 GLU B N 4
ATOM 5446 C CA . GLU B 2 9 ? 10.908 -1.631 6.684 1.00 0.00 179 GLU B CA 4
ATOM 5447 C C . GLU B 2 9 ? 10.810 -1.091 5.258 1.00 0.00 179 GLU B C 4
ATOM 5448 O O . GLU B 2 9 ? 11.121 0.074 5.005 1.00 0.00 179 GLU B O 4
ATOM 5460 N N . THR B 2 10 ? 10.361 -1.919 4.332 1.00 0.00 180 THR B N 4
ATOM 5461 C CA . THR B 2 10 ? 10.210 -1.482 2.955 1.00 0.00 180 THR B CA 4
ATOM 5462 C C . THR B 2 10 ? 8.815 -0.914 2.748 1.00 0.00 180 THR B C 4
ATOM 5463 O O . THR B 2 10 ? 8.559 -0.147 1.822 1.00 0.00 180 THR B O 4
ATOM 5474 N N . VAL B 2 11 ? 7.936 -1.272 3.657 1.00 0.00 181 VAL B N 4
ATOM 5475 C CA . VAL B 2 11 ? 6.552 -0.832 3.618 1.00 0.00 181 VAL B CA 4
ATOM 5476 C C . VAL B 2 11 ? 6.336 0.325 4.581 1.00 0.00 181 VAL B C 4
ATOM 5477 O O . VAL B 2 11 ? 5.649 0.187 5.590 1.00 0.00 181 VAL B O 4
ATOM 5490 N N . GLU B 2 12 ? 6.936 1.459 4.278 1.00 0.00 182 GLU B N 4
ATOM 5491 C CA . GLU B 2 12 ? 6.796 2.623 5.129 1.00 0.00 182 GLU B CA 4
ATOM 5492 C C . GLU B 2 12 ? 5.510 3.374 4.827 1.00 0.00 182 GLU B C 4
ATOM 5493 O O . GLU B 2 12 ? 5.046 3.417 3.684 1.00 0.00 182 GLU B O 4
ATOM 5505 N N . ASP B 2 13 ? 4.937 3.954 5.869 1.00 0.00 183 ASP B N 4
ATOM 5506 C CA . ASP B 2 13 ? 3.713 4.741 5.755 1.00 0.00 183 ASP B CA 4
ATOM 5507 C C . ASP B 2 13 ? 4.020 6.089 5.106 1.00 0.00 183 ASP B C 4
ATOM 5508 O O . ASP B 2 13 ? 3.134 6.767 4.582 1.00 0.00 183 ASP B O 4
ATOM 5517 N N . SER B 2 14 ? 5.295 6.454 5.132 1.00 0.00 184 SER B N 4
ATOM 5518 C CA . SER B 2 14 ? 5.760 7.711 4.564 1.00 0.00 184 SER B CA 4
ATOM 5519 C C . SER B 2 14 ? 5.902 7.640 3.041 1.00 0.00 184 SER B C 4
ATOM 5520 O O . SER B 2 14 ? 6.701 6.867 2.507 1.00 0.00 184 SER B O 4
ATOM 5528 N N . LEU B 2 15 ? 5.111 8.454 2.358 1.00 0.00 185 LEU B N 4
ATOM 5529 C CA . LEU B 2 15 ? 5.127 8.539 0.902 1.00 0.00 185 LEU B CA 4
ATOM 5530 C C . LEU B 2 15 ? 4.368 9.788 0.471 1.00 0.00 185 LEU B C 4
ATOM 5531 O O . LEU B 2 15 ? 4.719 10.449 -0.504 1.00 0.00 185 LEU B O 4
ATOM 5547 N N . VAL B 2 16 ? 3.340 10.124 1.239 1.00 0.00 186 VAL B N 4
ATOM 5548 C CA . VAL B 2 16 ? 2.523 11.287 0.959 1.00 0.00 186 VAL B CA 4
ATOM 5549 C C . VAL B 2 16 ? 2.944 12.429 1.868 1.00 0.00 186 VAL B C 4
ATOM 5550 O O . VAL B 2 16 ? 2.227 12.818 2.791 1.00 0.00 186 VAL B O 4
ATOM 5563 N N . GLU B 2 17 ? 4.135 12.941 1.617 1.00 0.00 187 GLU B N 4
ATOM 5564 C CA . GLU B 2 17 ? 4.678 14.040 2.397 1.00 0.00 187 GLU B CA 4
ATOM 5565 C C . GLU B 2 17 ? 4.113 15.369 1.901 1.00 0.00 187 GLU B C 4
ATOM 5566 O O . GLU B 2 17 ? 4.417 16.432 2.442 1.00 0.00 187 GLU B O 4
ATOM 5578 N N . ASP B 2 18 ? 3.271 15.277 0.872 1.00 0.00 188 ASP B N 4
ATOM 5579 C CA . ASP B 2 18 ? 2.641 16.440 0.255 1.00 0.00 188 ASP B CA 4
ATOM 5580 C C . ASP B 2 18 ? 3.698 17.348 -0.357 1.00 0.00 188 ASP B C 4
ATOM 5581 O O . ASP B 2 18 ? 3.917 18.478 0.084 1.00 0.00 188 ASP B O 4
ATOM 5590 N N . SER B 2 19 ? 4.378 16.816 -1.357 1.00 0.00 189 SER B N 4
ATOM 5591 C CA . SER B 2 19 ? 5.415 17.547 -2.057 1.00 0.00 189 SER B CA 4
ATOM 5592 C C . SER B 2 19 ? 5.374 17.211 -3.546 1.00 0.00 189 SER B C 4
ATOM 5593 O O . SER B 2 19 ? 6.104 17.797 -4.344 1.00 0.00 189 SER B O 4
ATOM 5601 N N . GLU B 2 20 ? 4.490 16.269 -3.899 1.00 0.00 190 GLU B N 4
ATOM 5602 C CA . GLU B 2 20 ? 4.314 15.813 -5.276 1.00 0.00 190 GLU B CA 4
ATOM 5603 C C . GLU B 2 20 ? 5.654 15.542 -5.957 1.00 0.00 190 GLU B C 4
ATOM 5604 O O . GLU B 2 20 ? 5.899 16.103 -7.044 1.00 0.00 190 GLU B O 4
ATOM 5617 N N . THR A 1 1 ? 18.301 2.737 -3.340 1.00 0.00 17 THR A N 5
ATOM 5618 C CA . THR A 1 1 ? 16.970 3.084 -2.802 1.00 0.00 17 THR A CA 5
ATOM 5619 C C . THR A 1 1 ? 16.756 2.497 -1.407 1.00 0.00 17 THR A C 5
ATOM 5620 O O . THR A 1 1 ? 15.857 2.917 -0.683 1.00 0.00 17 THR A O 5
ATOM 5633 N N . ARG A 1 2 ? 17.603 1.537 -1.034 1.00 0.00 18 ARG A N 5
ATOM 5634 C CA . ARG A 1 2 ? 17.511 0.870 0.261 1.00 0.00 18 ARG A CA 5
ATOM 5635 C C . ARG A 1 2 ? 16.126 0.252 0.433 1.00 0.00 18 ARG A C 5
ATOM 5636 O O . ARG A 1 2 ? 15.488 0.411 1.477 1.00 0.00 18 ARG A O 5
ATOM 5657 N N . LYS A 1 3 ? 15.674 -0.441 -0.618 1.00 0.00 19 LYS A N 5
ATOM 5658 C CA . LYS A 1 3 ? 14.364 -1.097 -0.640 1.00 0.00 19 LYS A CA 5
ATOM 5659 C C . LYS A 1 3 ? 13.243 -0.068 -0.773 1.00 0.00 19 LYS A C 5
ATOM 5660 O O . LYS A 1 3 ? 12.579 0.001 -1.813 1.00 0.00 19 LYS A O 5
ATOM 5679 N N . LYS A 1 4 ? 13.055 0.737 0.274 1.00 0.00 20 LYS A N 5
ATOM 5680 C CA . LYS A 1 4 ? 12.019 1.769 0.305 1.00 0.00 20 LYS A CA 5
ATOM 5681 C C . LYS A 1 4 ? 10.636 1.159 0.072 1.00 0.00 20 LYS A C 5
ATOM 5682 O O . LYS A 1 4 ? 10.409 -0.018 0.365 1.00 0.00 20 LYS A O 5
ATOM 5701 N N . ARG A 1 5 ? 9.705 1.966 -0.423 1.00 0.00 21 ARG A N 5
ATOM 5702 C CA . ARG A 1 5 ? 8.362 1.480 -0.705 1.00 0.00 21 ARG A CA 5
ATOM 5703 C C . ARG A 1 5 ? 8.420 0.470 -1.840 1.00 0.00 21 ARG A C 5
ATOM 5704 O O . ARG A 1 5 ? 9.029 0.737 -2.879 1.00 0.00 21 ARG A O 5
ATOM 5725 N N . CYS A 1 6 ? 7.810 -0.690 -1.627 1.00 0.00 22 CYS A N 5
ATOM 5726 C CA . CYS A 1 6 ? 7.786 -1.748 -2.630 1.00 0.00 22 CYS A CA 5
ATOM 5727 C C . CYS A 1 6 ? 7.292 -1.216 -3.973 1.00 0.00 22 CYS A C 5
ATOM 5728 O O . CYS A 1 6 ? 6.347 -0.428 -4.028 1.00 0.00 22 CYS A O 5
ATOM 5736 N N . PRO A 1 7 ? 7.933 -1.638 -5.070 1.00 0.00 23 PRO A N 5
ATOM 5737 C CA . PRO A 1 7 ? 7.573 -1.189 -6.412 1.00 0.00 23 PRO A CA 5
ATOM 5738 C C . PRO A 1 7 ? 6.308 -1.857 -6.942 1.00 0.00 23 PRO A C 5
ATOM 5739 O O . PRO A 1 7 ? 6.372 -2.798 -7.736 1.00 0.00 23 PRO A O 5
ATOM 5750 N N . TYR A 1 8 ? 5.161 -1.382 -6.473 1.00 0.00 24 TYR A N 5
ATOM 5751 C CA . TYR A 1 8 ? 3.889 -1.902 -6.906 1.00 0.00 24 TYR A CA 5
ATOM 5752 C C . TYR A 1 8 ? 3.643 -1.532 -8.352 1.00 0.00 24 TYR A C 5
ATOM 5753 O O . TYR A 1 8 ? 3.736 -0.363 -8.740 1.00 0.00 24 TYR A O 5
ATOM 5771 N N . THR A 1 9 ? 3.363 -2.534 -9.145 1.00 0.00 25 THR A N 5
ATOM 5772 C CA . THR A 1 9 ? 3.093 -2.338 -10.551 1.00 0.00 25 THR A CA 5
ATOM 5773 C C . THR A 1 9 ? 1.713 -1.721 -10.739 1.00 0.00 25 THR A C 5
ATOM 5774 O O . THR A 1 9 ? 0.914 -1.676 -9.796 1.00 0.00 25 THR A O 5
ATOM 5785 N N . LYS A 1 10 ? 1.437 -1.239 -11.943 1.00 0.00 26 LYS A N 5
ATOM 5786 C CA . LYS A 1 10 ? 0.148 -0.628 -12.245 1.00 0.00 26 LYS A CA 5
ATOM 5787 C C . LYS A 1 10 ? -0.996 -1.580 -11.919 1.00 0.00 26 LYS A C 5
ATOM 5788 O O . LYS A 1 10 ? -1.970 -1.183 -11.289 1.00 0.00 26 LYS A O 5
ATOM 5807 N N . TYR A 1 11 ? -0.857 -2.842 -12.316 1.00 0.00 27 TYR A N 5
ATOM 5808 C CA . TYR A 1 11 ? -1.890 -3.838 -12.061 1.00 0.00 27 TYR A CA 5
ATOM 5809 C C . TYR A 1 11 ? -2.157 -3.983 -10.566 1.00 0.00 27 TYR A C 5
ATOM 5810 O O . TYR A 1 11 ? -3.311 -4.068 -10.139 1.00 0.00 27 TYR A O 5
ATOM 5828 N N . GLN A 1 12 ? -1.086 -4.012 -9.780 1.00 0.00 28 GLN A N 5
ATOM 5829 C CA . GLN A 1 12 ? -1.199 -4.143 -8.332 1.00 0.00 28 GLN A CA 5
ATOM 5830 C C . GLN A 1 12 ? -1.884 -2.917 -7.743 1.00 0.00 28 GLN A C 5
ATOM 5831 O O . GLN A 1 12 ? -2.860 -3.033 -7.003 1.00 0.00 28 GLN A O 5
ATOM 5845 N N . THR A 1 13 ? -1.368 -1.745 -8.087 1.00 0.00 29 THR A N 5
ATOM 5846 C CA . THR A 1 13 ? -1.921 -0.489 -7.599 1.00 0.00 29 THR A CA 5
ATOM 5847 C C . THR A 1 13 ? -3.397 -0.355 -7.974 1.00 0.00 29 THR A C 5
ATOM 5848 O O . THR A 1 13 ? -4.222 0.033 -7.148 1.00 0.00 29 THR A O 5
ATOM 5859 N N . LEU A 1 14 ? -3.726 -0.713 -9.214 1.00 0.00 30 LEU A N 5
ATOM 5860 C CA . LEU A 1 14 ? -5.101 -0.646 -9.697 1.00 0.00 30 LEU A CA 5
ATOM 5861 C C . LEU A 1 14 ? -6.003 -1.564 -8.880 1.00 0.00 30 LEU A C 5
ATOM 5862 O O . LEU A 1 14 ? -7.169 -1.255 -8.642 1.00 0.00 30 LEU A O 5
ATOM 5878 N N . GLU A 1 15 ? -5.464 -2.699 -8.461 1.00 0.00 31 GLU A N 5
ATOM 5879 C CA . GLU A 1 15 ? -6.221 -3.647 -7.661 1.00 0.00 31 GLU A CA 5
ATOM 5880 C C . GLU A 1 15 ? -6.466 -3.064 -6.275 1.00 0.00 31 GLU A C 5
ATOM 5881 O O . GLU A 1 15 ? -7.588 -3.087 -5.762 1.00 0.00 31 GLU A O 5
ATOM 5893 N N . LEU A 1 16 ? -5.403 -2.527 -5.686 1.00 0.00 32 LEU A N 5
ATOM 5894 C CA . LEU A 1 16 ? -5.468 -1.913 -4.367 1.00 0.00 32 LEU A CA 5
ATOM 5895 C C . LEU A 1 16 ? -6.471 -0.766 -4.362 1.00 0.00 32 LEU A C 5
ATOM 5896 O O . LEU A 1 16 ? -7.299 -0.651 -3.459 1.00 0.00 32 LEU A O 5
ATOM 5912 N N . GLU A 1 17 ? -6.391 0.069 -5.393 1.00 0.00 33 GLU A N 5
ATOM 5913 C CA . GLU A 1 17 ? -7.264 1.206 -5.542 1.00 0.00 33 GLU A CA 5
ATOM 5914 C C . GLU A 1 17 ? -8.718 0.766 -5.690 1.00 0.00 33 GLU A C 5
ATOM 5915 O O . GLU A 1 17 ? -9.608 1.327 -5.054 1.00 0.00 33 GLU A O 5
ATOM 5927 N N . LYS A 1 18 ? -8.946 -0.252 -6.517 1.00 0.00 34 LYS A N 5
ATOM 5928 C CA . LYS A 1 18 ? -10.294 -0.771 -6.738 1.00 0.00 34 LYS A CA 5
ATOM 5929 C C . LYS A 1 18 ? -10.908 -1.265 -5.434 1.00 0.00 34 LYS A C 5
ATOM 5930 O O . LYS A 1 18 ? -12.069 -0.977 -5.138 1.00 0.00 34 LYS A O 5
ATOM 5949 N N . GLU A 1 19 ? -10.118 -1.998 -4.655 1.00 0.00 35 GLU A N 5
ATOM 5950 C CA . GLU A 1 19 ? -10.581 -2.535 -3.384 1.00 0.00 35 GLU A CA 5
ATOM 5951 C C . GLU A 1 19 ? -10.850 -1.414 -2.383 1.00 0.00 35 GLU A C 5
ATOM 5952 O O . GLU A 1 19 ? -11.886 -1.407 -1.729 1.00 0.00 35 GLU A O 5
ATOM 5964 N N . PHE A 1 20 ? -9.933 -0.456 -2.291 1.00 0.00 36 PHE A N 5
ATOM 5965 C CA . PHE A 1 20 ? -10.075 0.660 -1.361 1.00 0.00 36 PHE A CA 5
ATOM 5966 C C . PHE A 1 20 ? -11.276 1.533 -1.715 1.00 0.00 36 PHE A C 5
ATOM 5967 O O . PHE A 1 20 ? -11.955 2.059 -0.833 1.00 0.00 36 PHE A O 5
ATOM 5984 N N . LEU A 1 21 ? -11.536 1.680 -3.006 1.00 0.00 37 LEU A N 5
ATOM 5985 C CA . LEU A 1 21 ? -12.654 2.486 -3.469 1.00 0.00 37 LEU A CA 5
ATOM 5986 C C . LEU A 1 21 ? -13.976 1.773 -3.223 1.00 0.00 37 LEU A C 5
ATOM 5987 O O . LEU A 1 21 ? -15.010 2.409 -3.022 1.00 0.00 37 LEU A O 5
ATOM 6003 N N . PHE A 1 22 ? -13.938 0.453 -3.272 1.00 0.00 38 PHE A N 5
ATOM 6004 C CA . PHE A 1 22 ? -15.127 -0.355 -3.044 1.00 0.00 38 PHE A CA 5
ATOM 6005 C C . PHE A 1 22 ? -15.367 -0.541 -1.552 1.00 0.00 38 PHE A C 5
ATOM 6006 O O . PHE A 1 22 ? -16.444 -0.242 -1.031 1.00 0.00 38 PHE A O 5
ATOM 6023 N N . ASN A 1 23 ? -14.338 -1.011 -0.875 1.00 0.00 39 ASN A N 5
ATOM 6024 C CA . ASN A 1 23 ? -14.394 -1.267 0.550 1.00 0.00 39 ASN A CA 5
ATOM 6025 C C . ASN A 1 23 ? -13.167 -0.696 1.238 1.00 0.00 39 ASN A C 5
ATOM 6026 O O . ASN A 1 23 ? -12.091 -1.290 1.212 1.00 0.00 39 ASN A O 5
ATOM 6037 N N . MET A 1 24 ? -13.339 0.468 1.836 1.00 0.00 40 MET A N 5
ATOM 6038 C CA . MET A 1 24 ? -12.268 1.137 2.556 1.00 0.00 40 MET A CA 5
ATOM 6039 C C . MET A 1 24 ? -11.747 0.265 3.696 1.00 0.00 40 MET A C 5
ATOM 6040 O O . MET A 1 24 ? -10.609 0.421 4.143 1.00 0.00 40 MET A O 5
ATOM 6054 N N . TYR A 1 25 ? -12.590 -0.641 4.175 1.00 0.00 41 TYR A N 5
ATOM 6055 C CA . TYR A 1 25 ? -12.209 -1.548 5.243 1.00 0.00 41 TYR A CA 5
ATOM 6056 C C . TYR A 1 25 ? -12.530 -2.976 4.858 1.00 0.00 41 TYR A C 5
ATOM 6057 O O . TYR A 1 25 ? -13.544 -3.256 4.213 1.00 0.00 41 TYR A O 5
ATOM 6075 N N . LEU A 1 26 ? -11.651 -3.859 5.269 1.00 0.00 42 LEU A N 5
ATOM 6076 C CA . LEU A 1 26 ? -11.748 -5.266 4.977 1.00 0.00 42 LEU A CA 5
ATOM 6077 C C . LEU A 1 26 ? -11.667 -6.087 6.248 1.00 0.00 42 LEU A C 5
ATOM 6078 O O . LEU A 1 26 ? -11.231 -5.605 7.295 1.00 0.00 42 LEU A O 5
ATOM 6094 N N . THR A 1 27 ? -12.068 -7.331 6.135 1.00 0.00 43 THR A N 5
ATOM 6095 C CA . THR A 1 27 ? -12.018 -8.266 7.241 1.00 0.00 43 THR A CA 5
ATOM 6096 C C . THR A 1 27 ? -10.616 -8.866 7.338 1.00 0.00 43 THR A C 5
ATOM 6097 O O . THR A 1 27 ? -9.796 -8.674 6.437 1.00 0.00 43 THR A O 5
ATOM 6108 N N . ARG A 1 28 ? -10.345 -9.602 8.410 1.00 0.00 44 ARG A N 5
ATOM 6109 C CA . ARG A 1 28 ? -9.031 -10.216 8.605 1.00 0.00 44 ARG A CA 5
ATOM 6110 C C . ARG A 1 28 ? -8.712 -11.184 7.475 1.00 0.00 44 ARG A C 5
ATOM 6111 O O . ARG A 1 28 ? -7.645 -11.112 6.864 1.00 0.00 44 ARG A O 5
ATOM 6132 N N . ASP A 1 29 ? -9.657 -12.067 7.184 1.00 0.00 45 ASP A N 5
ATOM 6133 C CA . ASP A 1 29 ? -9.481 -13.062 6.132 1.00 0.00 45 ASP A CA 5
ATOM 6134 C C . ASP A 1 29 ? -9.349 -12.405 4.772 1.00 0.00 45 ASP A C 5
ATOM 6135 O O . ASP A 1 29 ? -8.469 -12.755 3.990 1.00 0.00 45 ASP A O 5
ATOM 6144 N N . ARG A 1 30 ? -10.231 -11.460 4.502 1.00 0.00 46 ARG A N 5
ATOM 6145 C CA . ARG A 1 30 ? -10.221 -10.737 3.236 1.00 0.00 46 ARG A CA 5
ATOM 6146 C C . ARG A 1 30 ? -8.891 -10.021 3.038 1.00 0.00 46 ARG A C 5
ATOM 6147 O O . ARG A 1 30 ? -8.315 -10.065 1.953 1.00 0.00 46 ARG A O 5
ATOM 6168 N N . ARG A 1 31 ? -8.403 -9.376 4.089 1.00 0.00 47 ARG A N 5
ATOM 6169 C CA . ARG A 1 31 ? -7.134 -8.664 4.025 1.00 0.00 47 ARG A CA 5
ATOM 6170 C C . ARG A 1 31 ? -5.997 -9.648 3.787 1.00 0.00 47 ARG A C 5
ATOM 6171 O O . ARG A 1 31 ? -5.126 -9.415 2.951 1.00 0.00 47 ARG A O 5
ATOM 6192 N N . TYR A 1 32 ? -6.028 -10.754 4.518 1.00 0.00 48 TYR A N 5
ATOM 6193 C CA . TYR A 1 32 ? -5.014 -11.790 4.390 1.00 0.00 48 TYR A CA 5
ATOM 6194 C C . TYR A 1 32 ? -5.060 -12.413 2.994 1.00 0.00 48 TYR A C 5
ATOM 6195 O O . TYR A 1 32 ? -4.028 -12.741 2.419 1.00 0.00 48 TYR A O 5
ATOM 6213 N N . GLU A 1 33 ? -6.267 -12.549 2.455 1.00 0.00 49 GLU A N 5
ATOM 6214 C CA . GLU A 1 33 ? -6.468 -13.127 1.136 1.00 0.00 49 GLU A CA 5
ATOM 6215 C C . GLU A 1 33 ? -5.946 -12.187 0.063 1.00 0.00 49 GLU A C 5
ATOM 6216 O O . GLU A 1 33 ? -5.194 -12.599 -0.818 1.00 0.00 49 GLU A O 5
ATOM 6228 N N . VAL A 1 34 ? -6.341 -10.924 0.148 1.00 0.00 50 VAL A N 5
ATOM 6229 C CA . VAL A 1 34 ? -5.897 -9.923 -0.808 1.00 0.00 50 VAL A CA 5
ATOM 6230 C C . VAL A 1 34 ? -4.378 -9.825 -0.772 1.00 0.00 50 VAL A C 5
ATOM 6231 O O . VAL A 1 34 ? -3.716 -9.804 -1.812 1.00 0.00 50 VAL A O 5
ATOM 6244 N N . ALA A 1 35 ? -3.832 -9.803 0.436 1.00 0.00 51 ALA A N 5
ATOM 6245 C CA . ALA A 1 35 ? -2.393 -9.735 0.620 1.00 0.00 51 ALA A CA 5
ATOM 6246 C C . ALA A 1 35 ? -1.728 -10.992 0.074 1.00 0.00 51 ALA A C 5
ATOM 6247 O O . ALA A 1 35 ? -0.676 -10.923 -0.551 1.00 0.00 51 ALA A O 5
ATOM 6254 N N . ARG A 1 36 ? -2.365 -12.135 0.294 1.00 0.00 52 ARG A N 5
ATOM 6255 C CA . ARG A 1 36 ? -1.847 -13.411 -0.164 1.00 0.00 52 ARG A CA 5
ATOM 6256 C C . ARG A 1 36 ? -1.777 -13.440 -1.684 1.00 0.00 52 ARG A C 5
ATOM 6257 O O . ARG A 1 36 ? -0.756 -13.813 -2.260 1.00 0.00 52 ARG A O 5
ATOM 6278 N N . VAL A 1 37 ? -2.867 -13.038 -2.327 1.00 0.00 53 VAL A N 5
ATOM 6279 C CA . VAL A 1 37 ? -2.926 -13.010 -3.787 1.00 0.00 53 VAL A CA 5
ATOM 6280 C C . VAL A 1 37 ? -1.852 -12.083 -4.363 1.00 0.00 53 VAL A C 5
ATOM 6281 O O . VAL A 1 37 ? -1.234 -12.386 -5.383 1.00 0.00 53 VAL A O 5
ATOM 6294 N N . LEU A 1 38 ? -1.616 -10.966 -3.690 1.00 0.00 54 LEU A N 5
ATOM 6295 C CA . LEU A 1 38 ? -0.627 -9.996 -4.139 1.00 0.00 54 LEU A CA 5
ATOM 6296 C C . LEU A 1 38 ? 0.774 -10.380 -3.676 1.00 0.00 54 LEU A C 5
ATOM 6297 O O . LEU A 1 38 ? 1.751 -9.706 -4.007 1.00 0.00 54 LEU A O 5
ATOM 6313 N N . ASN A 1 39 ? 0.858 -11.475 -2.925 1.00 0.00 55 ASN A N 5
ATOM 6314 C CA . ASN A 1 39 ? 2.116 -11.972 -2.388 1.00 0.00 55 ASN A CA 5
ATOM 6315 C C . ASN A 1 39 ? 2.742 -10.922 -1.465 1.00 0.00 55 ASN A C 5
ATOM 6316 O O . ASN A 1 39 ? 3.947 -10.692 -1.466 1.00 0.00 55 ASN A O 5
ATOM 6327 N N . LEU A 1 40 ? 1.889 -10.275 -0.688 1.00 0.00 56 LEU A N 5
ATOM 6328 C CA . LEU A 1 40 ? 2.321 -9.256 0.256 1.00 0.00 56 LEU A CA 5
ATOM 6329 C C . LEU A 1 40 ? 1.842 -9.607 1.653 1.00 0.00 56 LEU A C 5
ATOM 6330 O O . LEU A 1 40 ? 1.232 -10.659 1.866 1.00 0.00 56 LEU A O 5
ATOM 6346 N N . THR A 1 41 ? 2.121 -8.728 2.595 1.00 0.00 57 THR A N 5
ATOM 6347 C CA . THR A 1 41 ? 1.708 -8.920 3.971 1.00 0.00 57 THR A CA 5
ATOM 6348 C C . THR A 1 41 ? 0.458 -8.099 4.247 1.00 0.00 57 THR A C 5
ATOM 6349 O O . THR A 1 41 ? 0.113 -7.209 3.465 1.00 0.00 57 THR A O 5
ATOM 6360 N N . GLU A 1 42 ? -0.221 -8.395 5.344 1.00 0.00 58 GLU A N 5
ATOM 6361 C CA . GLU A 1 42 ? -1.417 -7.658 5.719 1.00 0.00 58 GLU A CA 5
ATOM 6362 C C . GLU A 1 42 ? -1.051 -6.203 5.955 1.00 0.00 58 GLU A C 5
ATOM 6363 O O . GLU A 1 42 ? -1.817 -5.293 5.640 1.00 0.00 58 GLU A O 5
ATOM 6375 N N . ARG A 1 43 ? 0.144 -6.008 6.500 1.00 0.00 59 ARG A N 5
ATOM 6376 C CA . ARG A 1 43 ? 0.656 -4.683 6.795 1.00 0.00 59 ARG A CA 5
ATOM 6377 C C . ARG A 1 43 ? 0.850 -3.874 5.520 1.00 0.00 59 ARG A C 5
ATOM 6378 O O . ARG A 1 43 ? 0.621 -2.665 5.512 1.00 0.00 59 ARG A O 5
ATOM 6399 N N . GLN A 1 44 ? 1.257 -4.538 4.439 1.00 0.00 60 GLN A N 5
ATOM 6400 C CA . GLN A 1 44 ? 1.463 -3.847 3.173 1.00 0.00 60 GLN A CA 5
ATOM 6401 C C . GLN A 1 44 ? 0.164 -3.200 2.719 1.00 0.00 60 GLN A C 5
ATOM 6402 O O . GLN A 1 44 ? 0.149 -2.060 2.256 1.00 0.00 60 GLN A O 5
ATOM 6416 N N . VAL A 1 45 ? -0.926 -3.933 2.890 1.00 0.00 61 VAL A N 5
ATOM 6417 C CA . VAL A 1 45 ? -2.244 -3.460 2.506 1.00 0.00 61 VAL A CA 5
ATOM 6418 C C . VAL A 1 45 ? -2.773 -2.454 3.524 1.00 0.00 61 VAL A C 5
ATOM 6419 O O . VAL A 1 45 ? -3.283 -1.393 3.164 1.00 0.00 61 VAL A O 5
ATOM 6432 N N . LYS A 1 46 ? -2.628 -2.792 4.802 1.00 0.00 62 LYS A N 5
ATOM 6433 C CA . LYS A 1 46 ? -3.106 -1.944 5.891 1.00 0.00 62 LYS A CA 5
ATOM 6434 C C . LYS A 1 46 ? -2.485 -0.551 5.838 1.00 0.00 62 LYS A C 5
ATOM 6435 O O . LYS A 1 46 ? -3.183 0.458 5.951 1.00 0.00 62 LYS A O 5
ATOM 6454 N N . ILE A 1 47 ? -1.177 -0.502 5.646 1.00 0.00 63 ILE A N 5
ATOM 6455 C CA . ILE A 1 47 ? -0.472 0.766 5.590 1.00 0.00 63 ILE A CA 5
ATOM 6456 C C . ILE A 1 47 ? -0.744 1.490 4.270 1.00 0.00 63 ILE A C 5
ATOM 6457 O O . ILE A 1 47 ? -0.827 2.718 4.238 1.00 0.00 63 ILE A O 5
ATOM 6473 N N . TRP A 1 48 ? -0.915 0.729 3.189 1.00 0.00 64 TRP A N 5
ATOM 6474 C CA . TRP A 1 48 ? -1.199 1.323 1.886 1.00 0.00 64 TRP A CA 5
ATOM 6475 C C . TRP A 1 48 ? -2.554 2.016 1.922 1.00 0.00 64 TRP A C 5
ATOM 6476 O O . TRP A 1 48 ? -2.716 3.119 1.399 1.00 0.00 64 TRP A O 5
ATOM 6497 N N . PHE A 1 49 ? -3.525 1.365 2.556 1.00 0.00 65 PHE A N 5
ATOM 6498 C CA . PHE A 1 49 ? -4.861 1.906 2.677 1.00 0.00 65 PHE A CA 5
ATOM 6499 C C . PHE A 1 49 ? -4.839 3.181 3.501 1.00 0.00 65 PHE A C 5
ATOM 6500 O O . PHE A 1 49 ? -5.607 4.112 3.260 1.00 0.00 65 PHE A O 5
ATOM 6517 N N . GLN A 1 50 ? -3.932 3.214 4.456 1.00 0.00 66 GLN A N 5
ATOM 6518 C CA . GLN A 1 50 ? -3.763 4.373 5.317 1.00 0.00 66 GLN A CA 5
ATOM 6519 C C . GLN A 1 50 ? -3.104 5.489 4.517 1.00 0.00 66 GLN A C 5
ATOM 6520 O O . GLN A 1 50 ? -3.472 6.660 4.625 1.00 0.00 66 GLN A O 5
ATOM 6534 N N . ASN A 1 51 ? -2.134 5.102 3.697 1.00 0.00 67 ASN A N 5
ATOM 6535 C CA . ASN A 1 51 ? -1.426 6.033 2.838 1.00 0.00 67 ASN A CA 5
ATOM 6536 C C . ASN A 1 51 ? -2.411 6.706 1.897 1.00 0.00 67 ASN A C 5
ATOM 6537 O O . ASN A 1 51 ? -2.405 7.923 1.732 1.00 0.00 67 ASN A O 5
ATOM 6548 N N . ARG A 1 52 ? -3.271 5.892 1.300 1.00 0.00 68 ARG A N 5
ATOM 6549 C CA . ARG A 1 52 ? -4.288 6.376 0.376 1.00 0.00 68 ARG A CA 5
ATOM 6550 C C . ARG A 1 52 ? -5.219 7.376 1.060 1.00 0.00 68 ARG A C 5
ATOM 6551 O O . ARG A 1 52 ? -5.742 8.286 0.419 1.00 0.00 68 ARG A O 5
ATOM 6572 N N . ARG A 1 53 ? -5.427 7.189 2.359 1.00 0.00 69 ARG A N 5
ATOM 6573 C CA . ARG A 1 53 ? -6.273 8.085 3.139 1.00 0.00 69 ARG A CA 5
ATOM 6574 C C . ARG A 1 53 ? -5.667 9.482 3.197 1.00 0.00 69 ARG A C 5
ATOM 6575 O O . ARG A 1 53 ? -6.340 10.471 2.911 1.00 0.00 69 ARG A O 5
ATOM 6596 N N . MET A 1 54 ? -4.391 9.561 3.553 1.00 0.00 70 MET A N 5
ATOM 6597 C CA . MET A 1 54 ? -3.711 10.849 3.634 1.00 0.00 70 MET A CA 5
ATOM 6598 C C . MET A 1 54 ? -3.451 11.399 2.233 1.00 0.00 70 MET A C 5
ATOM 6599 O O . MET A 1 54 ? -3.423 12.612 2.020 1.00 0.00 70 MET A O 5
ATOM 6613 N N . LYS A 1 55 ? -3.273 10.492 1.281 1.00 0.00 71 LYS A N 5
ATOM 6614 C CA . LYS A 1 55 ? -3.045 10.866 -0.108 1.00 0.00 71 LYS A CA 5
ATOM 6615 C C . LYS A 1 55 ? -4.263 11.588 -0.653 1.00 0.00 71 LYS A C 5
ATOM 6616 O O . LYS A 1 55 ? -4.152 12.482 -1.486 1.00 0.00 71 LYS A O 5
ATOM 6635 N N . MET A 1 56 ? -5.419 11.188 -0.152 1.00 0.00 72 MET A N 5
ATOM 6636 C CA . MET A 1 56 ? -6.697 11.752 -0.550 1.00 0.00 72 MET A CA 5
ATOM 6637 C C . MET A 1 56 ? -6.744 13.247 -0.294 1.00 0.00 72 MET A C 5
ATOM 6638 O O . MET A 1 56 ? -7.255 14.016 -1.104 1.00 0.00 72 MET A O 5
ATOM 6652 N N . LYS A 1 57 ? -6.220 13.639 0.850 1.00 0.00 73 LYS A N 5
ATOM 6653 C CA . LYS A 1 57 ? -6.200 15.042 1.249 1.00 0.00 73 LYS A CA 5
ATOM 6654 C C . LYS A 1 57 ? -5.215 15.859 0.416 1.00 0.00 73 LYS A C 5
ATOM 6655 O O . LYS A 1 57 ? -5.510 16.991 0.027 1.00 0.00 73 LYS A O 5
ATOM 6674 N N . LYS A 1 58 ? -4.052 15.289 0.142 1.00 0.00 74 LYS A N 5
ATOM 6675 C CA . LYS A 1 58 ? -3.031 15.989 -0.626 1.00 0.00 74 LYS A CA 5
ATOM 6676 C C . LYS A 1 58 ? -3.343 15.963 -2.121 1.00 0.00 74 LYS A C 5
ATOM 6677 O O . LYS A 1 58 ? -3.489 17.010 -2.754 1.00 0.00 74 LYS A O 5
ATOM 6696 N N . MET A 1 59 ? -3.468 14.765 -2.672 1.00 0.00 75 MET A N 5
ATOM 6697 C CA . MET A 1 59 ? -3.745 14.587 -4.088 1.00 0.00 75 MET A CA 5
ATOM 6698 C C . MET A 1 59 ? -5.242 14.412 -4.307 1.00 0.00 75 MET A C 5
ATOM 6699 O O . MET A 1 59 ? -5.710 13.364 -4.764 1.00 0.00 75 MET A O 5
ATOM 6713 N N . ASN A 1 60 ? -5.993 15.438 -3.951 1.00 0.00 76 ASN A N 5
ATOM 6714 C CA . ASN A 1 60 ? -7.441 15.409 -4.101 1.00 0.00 76 ASN A CA 5
ATOM 6715 C C . ASN A 1 60 ? -7.844 15.848 -5.500 1.00 0.00 76 ASN A C 5
ATOM 6716 O O . ASN A 1 60 ? -7.302 16.863 -5.984 1.00 0.00 76 ASN A O 5
ATOM 6728 N N . ASN B 2 1 ? 17.248 -13.392 16.217 1.00 0.00 171 ASN B N 5
ATOM 6729 C CA . ASN B 2 1 ? 17.008 -13.588 14.770 1.00 0.00 171 ASN B CA 5
ATOM 6730 C C . ASN B 2 1 ? 16.633 -12.264 14.122 1.00 0.00 171 ASN B C 5
ATOM 6731 O O . ASN B 2 1 ? 16.999 -11.194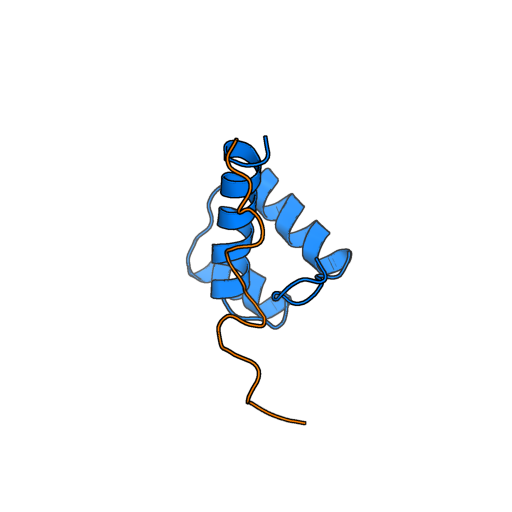 14.616 1.00 0.00 171 ASN B O 5
ATOM 6744 N N . GLN B 2 2 ? 15.910 -12.331 13.015 1.00 0.00 172 GLN B N 5
ATOM 6745 C CA . GLN B 2 2 ? 15.477 -11.135 12.315 1.00 0.00 172 GLN B CA 5
ATOM 6746 C C . GLN B 2 2 ? 14.141 -10.667 12.875 1.00 0.00 172 GLN B C 5
ATOM 6747 O O . GLN B 2 2 ? 13.106 -10.776 12.220 1.00 0.00 172 GLN B O 5
ATOM 6761 N N . GLU B 2 3 ? 14.164 -10.164 14.100 1.00 0.00 173 GLU B N 5
ATOM 6762 C CA . GLU B 2 3 ? 12.947 -9.700 14.752 1.00 0.00 173 GLU B CA 5
ATOM 6763 C C . GLU B 2 3 ? 12.760 -8.192 14.605 1.00 0.00 173 GLU B C 5
ATOM 6764 O O . GLU B 2 3 ? 11.746 -7.637 15.033 1.00 0.00 173 GLU B O 5
ATOM 6776 N N . PHE B 2 4 ? 13.734 -7.535 14.000 1.00 0.00 174 PHE B N 5
ATOM 6777 C CA . PHE B 2 4 ? 13.667 -6.094 13.794 1.00 0.00 174 PHE B CA 5
ATOM 6778 C C . PHE B 2 4 ? 13.758 -5.766 12.306 1.00 0.00 174 PHE B C 5
ATOM 6779 O O . PHE B 2 4 ? 13.543 -4.625 11.888 1.00 0.00 174 PHE B O 5
ATOM 6796 N N . ASP B 2 5 ? 14.051 -6.783 11.511 1.00 0.00 175 ASP B N 5
ATOM 6797 C CA . ASP B 2 5 ? 14.182 -6.633 10.075 1.00 0.00 175 ASP B CA 5
ATOM 6798 C C . ASP B 2 5 ? 13.421 -7.741 9.366 1.00 0.00 175 ASP B C 5
ATOM 6799 O O . ASP B 2 5 ? 13.484 -8.909 9.755 1.00 0.00 175 ASP B O 5
ATOM 6808 N N . SER B 2 6 ? 12.684 -7.365 8.342 1.00 0.00 176 SER B N 5
ATOM 6809 C CA . SER B 2 6 ? 11.907 -8.306 7.573 1.00 0.00 176 SER B CA 5
ATOM 6810 C C . SER B 2 6 ? 12.132 -8.068 6.085 1.00 0.00 176 SER B C 5
ATOM 6811 O O . SER B 2 6 ? 12.923 -7.205 5.693 1.00 0.00 176 SER B O 5
ATOM 6819 N N . GLU B 2 7 ? 11.426 -8.822 5.270 1.00 0.00 177 GLU B N 5
ATOM 6820 C CA . GLU B 2 7 ? 11.534 -8.713 3.825 1.00 0.00 177 GLU B CA 5
ATOM 6821 C C . GLU B 2 7 ? 10.518 -7.723 3.292 1.00 0.00 177 GLU B C 5
ATOM 6822 O O . GLU B 2 7 ? 10.857 -6.607 2.892 1.00 0.00 177 GLU B O 5
ATOM 6834 N N . GLU B 2 8 ? 9.274 -8.138 3.310 1.00 0.00 178 GLU B N 5
ATOM 6835 C CA . GLU B 2 8 ? 8.174 -7.318 2.829 1.00 0.00 178 GLU B CA 5
ATOM 6836 C C . GLU B 2 8 ? 7.193 -7.071 3.955 1.00 0.00 178 GLU B C 5
ATOM 6837 O O . GLU B 2 8 ? 6.177 -6.392 3.783 1.00 0.00 178 GLU B O 5
ATOM 6849 N N . GLU B 2 9 ? 7.507 -7.632 5.111 1.00 0.00 179 GLU B N 5
ATOM 6850 C CA . GLU B 2 9 ? 6.668 -7.478 6.282 1.00 0.00 179 GLU B CA 5
ATOM 6851 C C . GLU B 2 9 ? 6.680 -6.031 6.729 1.00 0.00 179 GLU B C 5
ATOM 6852 O O . GLU B 2 9 ? 5.669 -5.478 7.158 1.00 0.00 179 GLU B O 5
ATOM 6864 N N . THR B 2 10 ? 7.835 -5.431 6.592 1.00 0.00 180 THR B N 5
ATOM 6865 C CA . THR B 2 10 ? 8.028 -4.043 6.951 1.00 0.00 180 THR B CA 5
ATOM 6866 C C . THR B 2 10 ? 7.594 -3.147 5.801 1.00 0.00 180 THR B C 5
ATOM 6867 O O . THR B 2 10 ? 7.961 -3.383 4.645 1.00 0.00 180 THR B O 5
ATOM 6878 N N . VAL B 2 11 ? 6.822 -2.124 6.117 1.00 0.00 181 VAL B N 5
ATOM 6879 C CA . VAL B 2 11 ? 6.331 -1.209 5.106 1.00 0.00 181 VAL B CA 5
ATOM 6880 C C . VAL B 2 11 ? 6.882 0.189 5.325 1.00 0.00 181 VAL B C 5
ATOM 6881 O O . VAL B 2 11 ? 6.382 0.937 6.163 1.00 0.00 181 VAL B O 5
ATOM 6894 N N . GLU B 2 12 ? 7.948 0.510 4.602 1.00 0.00 182 GLU B N 5
ATOM 6895 C CA . GLU B 2 12 ? 8.578 1.822 4.687 1.00 0.00 182 GLU B CA 5
ATOM 6896 C C . GLU B 2 12 ? 7.538 2.913 4.449 1.00 0.00 182 GLU B C 5
ATOM 6897 O O . GLU B 2 12 ? 7.404 3.842 5.241 1.00 0.00 182 GLU B O 5
ATOM 6909 N N . ASP B 2 13 ? 6.813 2.765 3.341 1.00 0.00 183 ASP B N 5
ATOM 6910 C CA . ASP B 2 13 ? 5.738 3.679 2.942 1.00 0.00 183 ASP B CA 5
ATOM 6911 C C . ASP B 2 13 ? 6.233 5.086 2.607 1.00 0.00 183 ASP B C 5
ATOM 6912 O O . ASP B 2 13 ? 7.042 5.674 3.322 1.00 0.00 183 ASP B O 5
ATOM 6921 N N . SER B 2 14 ? 5.737 5.616 1.502 1.00 0.00 184 SER B N 5
ATOM 6922 C CA . SER B 2 14 ? 6.098 6.951 1.058 1.00 0.00 184 SER B CA 5
ATOM 6923 C C . SER B 2 14 ? 5.053 7.952 1.541 1.00 0.00 184 SER B C 5
ATOM 6924 O O . SER B 2 14 ? 4.244 7.637 2.412 1.00 0.00 184 SER B O 5
ATOM 6932 N N . LEU B 2 15 ? 5.069 9.153 0.994 1.00 0.00 185 LEU B N 5
ATOM 6933 C CA . LEU B 2 15 ? 4.093 10.155 1.378 1.00 0.00 185 LEU B CA 5
ATOM 6934 C C . LEU B 2 15 ? 3.003 10.244 0.315 1.00 0.00 185 LEU B C 5
ATOM 6935 O O . LEU B 2 15 ? 1.976 9.573 0.406 1.00 0.00 185 LEU B O 5
ATOM 6951 N N . VAL B 2 16 ? 3.245 11.051 -0.706 1.00 0.00 186 VAL B N 5
ATOM 6952 C CA . VAL B 2 16 ? 2.299 11.222 -1.798 1.00 0.00 186 VAL B CA 5
ATOM 6953 C C . VAL B 2 16 ? 3.066 11.319 -3.108 1.00 0.00 186 VAL B C 5
ATOM 6954 O O . VAL B 2 16 ? 3.524 12.398 -3.486 1.00 0.00 186 VAL B O 5
ATOM 6967 N N . GLU B 2 17 ? 3.256 10.182 -3.765 1.00 0.00 187 GLU B N 5
ATOM 6968 C CA . GLU B 2 17 ? 3.972 10.143 -5.031 1.00 0.00 187 GLU B CA 5
ATOM 6969 C C . GLU B 2 17 ? 3.108 10.697 -6.163 1.00 0.00 187 GLU B C 5
ATOM 6970 O O . GLU B 2 17 ? 2.481 9.949 -6.916 1.00 0.00 187 GLU B O 5
ATOM 6982 N N . ASP B 2 18 ? 3.052 12.018 -6.250 1.00 0.00 188 ASP B N 5
ATOM 6983 C CA . ASP B 2 18 ? 2.279 12.684 -7.286 1.00 0.00 188 ASP B CA 5
ATOM 6984 C C . ASP B 2 18 ? 3.130 13.744 -7.972 1.00 0.00 188 ASP B C 5
ATOM 6985 O O . ASP B 2 18 ? 2.617 14.660 -8.617 1.00 0.00 188 ASP B O 5
ATOM 6994 N N . SER B 2 19 ? 4.441 13.589 -7.856 1.00 0.00 189 SER B N 5
ATOM 6995 C CA . SER B 2 19 ? 5.388 14.513 -8.468 1.00 0.00 189 SER B CA 5
ATOM 6996 C C . SER B 2 19 ? 6.644 13.764 -8.904 1.00 0.00 189 SER B C 5
ATOM 6997 O O . SER B 2 19 ? 7.236 14.061 -9.942 1.00 0.00 189 SER B O 5
ATOM 7005 N N . GLU B 2 20 ? 7.042 12.795 -8.092 1.00 0.00 190 GLU B N 5
ATOM 7006 C CA . GLU B 2 20 ? 8.221 11.990 -8.363 1.00 0.00 190 GLU B CA 5
ATOM 7007 C C . GLU B 2 20 ? 7.937 10.977 -9.466 1.00 0.00 190 GLU B C 5
ATOM 7008 O O . GLU B 2 20 ? 8.812 10.784 -10.337 1.00 0.00 190 GLU B O 5
ATOM 7021 N N . THR A 1 1 ? 7.597 5.931 7.499 1.00 0.00 17 THR A N 6
ATOM 7022 C CA . THR A 1 1 ? 8.346 4.738 7.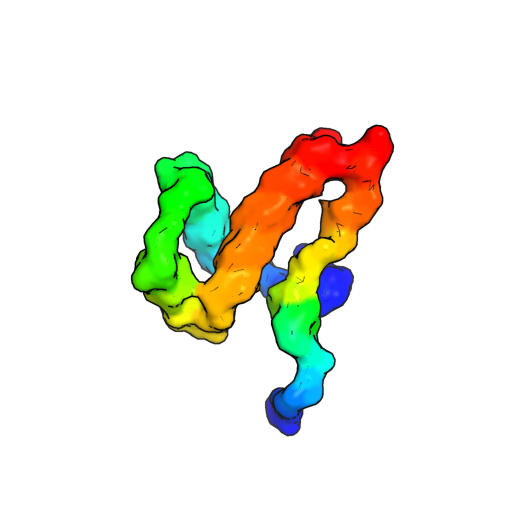044 1.00 0.00 17 THR A CA 6
ATOM 7023 C C . THR A 1 1 ? 8.910 4.957 5.641 1.00 0.00 17 THR A C 6
ATOM 7024 O O . THR A 1 1 ? 8.902 4.049 4.804 1.00 0.00 17 THR A O 6
ATOM 7037 N N . ARG A 1 2 ? 9.398 6.165 5.379 1.00 0.00 18 ARG A N 6
ATOM 7038 C CA . ARG A 1 2 ? 9.957 6.491 4.074 1.00 0.00 18 ARG A CA 6
ATOM 7039 C C . ARG A 1 2 ? 11.333 5.859 3.927 1.00 0.00 18 ARG A C 6
ATOM 7040 O O . ARG A 1 2 ? 12.340 6.440 4.333 1.00 0.00 18 ARG A O 6
ATOM 7061 N N . LYS A 1 3 ? 11.372 4.656 3.374 1.00 0.00 19 LYS A N 6
ATOM 7062 C CA . LYS A 1 3 ? 12.625 3.945 3.189 1.00 0.00 19 LYS A CA 6
ATOM 7063 C C . LYS A 1 3 ? 12.735 3.392 1.768 1.00 0.00 19 LYS A C 6
ATOM 7064 O O . LYS A 1 3 ? 13.489 3.916 0.949 1.00 0.00 19 LYS A O 6
ATOM 7083 N N . LYS A 1 4 ? 11.975 2.342 1.480 1.00 0.00 20 LYS A N 6
ATOM 7084 C CA . LYS A 1 4 ? 11.992 1.722 0.159 1.00 0.00 20 LYS A CA 6
ATOM 7085 C C . LYS A 1 4 ? 10.762 0.844 -0.041 1.00 0.00 20 LYS A C 6
ATOM 7086 O O . LYS A 1 4 ? 10.388 0.076 0.843 1.00 0.00 20 LYS A O 6
ATOM 7105 N N . ARG A 1 5 ? 10.123 0.982 -1.192 1.00 0.00 21 ARG A N 6
ATOM 7106 C CA . ARG A 1 5 ? 8.949 0.186 -1.509 1.00 0.00 21 ARG A CA 6
ATOM 7107 C C . ARG A 1 5 ? 9.302 -0.850 -2.574 1.00 0.00 21 ARG A C 6
ATOM 7108 O O . ARG A 1 5 ? 10.017 -0.539 -3.528 1.00 0.00 21 ARG A O 6
ATOM 7129 N N . CYS A 1 6 ? 8.827 -2.076 -2.396 1.00 0.00 22 CYS A N 6
ATOM 7130 C CA . CYS A 1 6 ? 9.103 -3.145 -3.346 1.00 0.00 22 CYS A CA 6
ATOM 7131 C C . CYS A 1 6 ? 8.328 -2.923 -4.643 1.00 0.00 22 CYS A C 6
ATOM 7132 O O . CYS A 1 6 ? 7.254 -2.318 -4.639 1.00 0.00 22 CYS A O 6
ATOM 7140 N N . PRO A 1 7 ? 8.875 -3.397 -5.771 1.00 0.00 23 PRO A N 6
ATOM 7141 C CA . PRO A 1 7 ? 8.248 -3.235 -7.082 1.00 0.00 23 PRO A CA 6
ATOM 7142 C C . PRO A 1 7 ? 6.971 -4.060 -7.256 1.00 0.00 23 PRO A C 6
ATOM 7143 O O . PRO A 1 7 ? 7.019 -5.268 -7.507 1.00 0.00 23 PRO A O 6
ATOM 7154 N N . TYR A 1 8 ? 5.832 -3.400 -7.095 1.00 0.00 24 TYR A N 6
ATOM 7155 C CA . TYR A 1 8 ? 4.544 -4.021 -7.265 1.00 0.00 24 TYR A CA 6
ATOM 7156 C C . TYR A 1 8 ? 4.136 -3.928 -8.728 1.00 0.00 24 TYR A C 6
ATOM 7157 O O . TYR A 1 8 ? 4.290 -2.883 -9.360 1.00 0.00 24 TYR A O 6
ATOM 7175 N N . THR A 1 9 ? 3.618 -5.018 -9.252 1.00 0.00 25 THR A N 6
ATOM 7176 C CA . THR A 1 9 ? 3.215 -5.082 -10.646 1.00 0.00 25 THR A CA 6
ATOM 7177 C C . THR A 1 9 ? 1.952 -4.257 -10.892 1.00 0.00 25 THR A C 6
ATOM 7178 O O . THR A 1 9 ? 1.223 -3.910 -9.951 1.00 0.00 25 THR A O 6
ATOM 7189 N N . LYS A 1 10 ? 1.710 -3.931 -12.158 1.00 0.00 26 LYS A N 6
ATOM 7190 C CA . LYS A 1 10 ? 0.542 -3.151 -12.557 1.00 0.00 26 LYS A CA 6
ATOM 7191 C C . LYS A 1 10 ? -0.734 -3.800 -12.047 1.00 0.00 26 LYS A C 6
ATOM 7192 O O . LYS A 1 10 ? -1.590 -3.130 -11.469 1.00 0.00 26 LYS A O 6
ATOM 7211 N N . TYR A 1 11 ? -0.839 -5.108 -12.253 1.00 0.00 27 TYR A N 6
ATOM 7212 C CA . TYR A 1 11 ? -2.001 -5.875 -11.821 1.00 0.00 27 TYR A CA 6
ATOM 7213 C C . TYR A 1 11 ? -2.297 -5.645 -10.342 1.00 0.00 27 TYR A C 6
ATOM 7214 O O . TYR A 1 11 ? -3.435 -5.366 -9.965 1.00 0.00 27 TYR A O 6
ATOM 7232 N N . GLN A 1 12 ? -1.265 -5.749 -9.513 1.00 0.00 28 GLN A N 6
ATOM 7233 C CA . GLN A 1 12 ? -1.417 -5.547 -8.080 1.00 0.00 28 GLN A CA 6
ATOM 7234 C C . GLN A 1 12 ? -1.901 -4.134 -7.793 1.00 0.00 28 GLN A C 6
ATOM 7235 O O . GLN A 1 12 ? -2.832 -3.923 -7.016 1.00 0.00 28 GLN A O 6
ATOM 7249 N N . THR A 1 13 ? -1.252 -3.178 -8.439 1.00 0.00 29 THR A N 6
ATOM 7250 C CA . THR A 1 13 ? -1.583 -1.769 -8.280 1.00 0.00 29 THR A CA 6
ATOM 7251 C C . THR A 1 13 ? -3.045 -1.503 -8.641 1.00 0.00 29 THR A C 6
ATOM 7252 O O . THR A 1 13 ? -3.769 -0.858 -7.886 1.00 0.00 29 THR A O 6
ATOM 7263 N N . LEU A 1 14 ? -3.474 -2.027 -9.786 1.00 0.00 30 LEU A N 6
ATOM 7264 C CA . LEU A 1 14 ? -4.846 -1.851 -10.250 1.00 0.00 30 LEU A CA 6
ATOM 7265 C C . LEU A 1 14 ? -5.840 -2.450 -9.261 1.00 0.00 30 LEU A C 6
ATOM 7266 O O . LEU A 1 14 ? -6.817 -1.798 -8.882 1.00 0.00 30 LEU A O 6
ATOM 7282 N N . GLU A 1 15 ? -5.581 -3.688 -8.848 1.00 0.00 31 GLU A N 6
ATOM 7283 C CA . GLU A 1 15 ? -6.443 -4.387 -7.899 1.00 0.00 31 GLU A CA 6
ATOM 7284 C C . GLU A 1 15 ? -6.573 -3.591 -6.604 1.00 0.00 31 GLU A C 6
ATOM 7285 O O . GLU A 1 15 ? -7.678 -3.379 -6.098 1.00 0.00 31 GLU A O 6
ATOM 7297 N N . LEU A 1 16 ? -5.442 -3.129 -6.088 1.00 0.00 32 LEU A N 6
ATOM 7298 C CA . LEU A 1 16 ? -5.418 -2.354 -4.859 1.00 0.00 32 LEU A CA 6
ATOM 7299 C C . LEU A 1 16 ? -6.177 -1.043 -5.028 1.00 0.00 32 LEU A C 6
ATOM 7300 O O . LEU A 1 16 ? -6.915 -0.629 -4.137 1.00 0.00 32 LEU A O 6
ATOM 7316 N N . GLU A 1 17 ? -5.999 -0.400 -6.177 1.00 0.00 33 GLU A N 6
ATOM 7317 C CA . GLU A 1 17 ? -6.661 0.850 -6.470 1.00 0.00 33 GLU A CA 6
ATOM 7318 C C . GLU A 1 17 ? -8.174 0.656 -6.536 1.00 0.00 33 GLU A C 6
ATOM 7319 O O . GLU A 1 17 ? -8.943 1.486 -6.048 1.00 0.00 33 GLU A O 6
ATOM 7331 N N . LYS A 1 18 ? -8.586 -0.455 -7.135 1.00 0.00 34 LYS A N 6
ATOM 7332 C CA . LYS A 1 18 ? -10.000 -0.774 -7.274 1.00 0.00 34 LYS A CA 6
ATOM 7333 C C . LYS A 1 18 ? -10.608 -1.087 -5.911 1.00 0.00 34 LYS A C 6
ATOM 7334 O O . LYS A 1 18 ? -11.692 -0.601 -5.578 1.00 0.00 34 LYS A O 6
ATOM 7353 N N . GLU A 1 19 ? -9.895 -1.890 -5.131 1.00 0.00 35 GLU A N 6
ATOM 7354 C CA . GLU A 1 19 ? -10.339 -2.272 -3.796 1.00 0.00 35 GLU A CA 6
ATOM 7355 C C . GLU A 1 19 ? -10.455 -1.042 -2.903 1.00 0.00 35 GLU A C 6
ATOM 7356 O O . GLU A 1 19 ? -11.421 -0.893 -2.167 1.00 0.00 35 GLU A O 6
ATOM 7368 N N . PHE A 1 20 ? -9.464 -0.163 -2.996 1.00 0.00 36 PHE A N 6
ATOM 7369 C CA . PHE A 1 20 ? -9.418 1.067 -2.213 1.00 0.00 36 PHE A CA 6
ATOM 7370 C C . PHE A 1 20 ? -10.662 1.930 -2.428 1.00 0.00 36 PHE A C 6
ATOM 7371 O O . PHE A 1 20 ? -11.339 2.324 -1.479 1.00 0.00 36 PHE A O 6
ATOM 7388 N N . LEU A 1 21 ? -10.944 2.216 -3.683 1.00 0.00 37 LEU A N 6
ATOM 7389 C CA . LEU A 1 21 ? -12.079 3.051 -4.061 1.00 0.00 37 LEU A CA 6
ATOM 7390 C C . LEU A 1 21 ? -13.407 2.421 -3.658 1.00 0.00 37 LEU A C 6
ATOM 7391 O O . LEU A 1 21 ? -14.380 3.119 -3.374 1.00 0.00 37 LEU A O 6
ATOM 7407 N N . PHE A 1 22 ? -13.441 1.106 -3.647 1.00 0.00 38 PHE A N 6
ATOM 7408 C CA . PHE A 1 22 ? -14.640 0.376 -3.270 1.00 0.00 38 PHE A CA 6
ATOM 7409 C C . PHE A 1 22 ? -14.762 0.312 -1.754 1.00 0.00 38 PHE A C 6
ATOM 7410 O O . PHE A 1 22 ? -15.800 0.643 -1.179 1.00 0.00 38 PHE A O 6
ATOM 7427 N N . ASN A 1 23 ? -13.682 -0.108 -1.123 1.00 0.00 39 ASN A N 6
ATOM 7428 C CA . ASN A 1 23 ? -13.623 -0.249 0.324 1.00 0.00 39 ASN A CA 6
ATOM 7429 C C . ASN A 1 23 ? -12.305 0.301 0.841 1.00 0.00 39 ASN A C 6
ATOM 7430 O O . ASN A 1 23 ? -11.278 -0.373 0.790 1.00 0.00 39 ASN A O 6
ATOM 7441 N N . MET A 1 24 ? -12.349 1.535 1.319 1.00 0.00 40 MET A N 6
ATOM 7442 C CA . MET A 1 24 ? -11.181 2.209 1.868 1.00 0.00 40 MET A CA 6
ATOM 7443 C C . MET A 1 24 ? -10.549 1.370 2.969 1.00 0.00 40 MET A C 6
ATOM 7444 O O . MET A 1 24 ? -9.333 1.386 3.163 1.00 0.00 40 MET A O 6
ATOM 7458 N N . TYR A 1 25 ? -11.387 0.659 3.704 1.00 0.00 41 TYR A N 6
ATOM 7459 C CA . TYR A 1 25 ? -10.913 -0.216 4.763 1.00 0.00 41 TYR A CA 6
ATOM 7460 C C . TYR A 1 25 ? -11.423 -1.623 4.550 1.00 0.00 41 TYR A C 6
ATOM 7461 O O . TYR A 1 25 ? -12.546 -1.841 4.094 1.00 0.00 41 TYR A O 6
ATOM 7479 N N . LEU A 1 26 ? -10.580 -2.563 4.898 1.00 0.00 42 LEU A N 6
ATOM 7480 C CA . LEU A 1 26 ? -10.867 -3.964 4.757 1.00 0.00 42 LEU A CA 6
ATOM 7481 C C . LEU A 1 26 ? -10.782 -4.635 6.105 1.00 0.00 42 LEU A C 6
ATOM 7482 O O . LEU A 1 26 ? -10.089 -4.163 7.001 1.00 0.00 42 LEU A O 6
ATOM 7498 N N . THR A 1 27 ? -11.474 -5.738 6.228 1.00 0.00 43 THR A N 6
ATOM 7499 C CA . THR A 1 27 ? -11.477 -6.510 7.450 1.00 0.00 43 THR A CA 6
ATOM 7500 C C . THR A 1 27 ? -10.162 -7.269 7.592 1.00 0.00 43 THR A C 6
ATOM 7501 O O . THR A 1 27 ? -9.365 -7.306 6.655 1.00 0.00 43 THR A O 6
ATOM 7512 N N . ARG A 1 28 ? -9.947 -7.880 8.750 1.00 0.00 44 ARG A N 6
ATOM 7513 C CA . ARG A 1 28 ? -8.722 -8.627 9.012 1.00 0.00 44 ARG A CA 6
ATOM 7514 C C . ARG A 1 28 ? -8.550 -9.760 8.007 1.00 0.00 44 ARG A C 6
ATOM 7515 O O . ARG A 1 28 ? -7.504 -9.884 7.368 1.00 0.00 44 ARG A O 6
ATOM 7536 N N . ASP A 1 29 ? -9.589 -10.569 7.858 1.00 0.00 45 ASP A N 6
ATOM 7537 C CA . ASP A 1 29 ? -9.561 -11.691 6.925 1.00 0.00 45 ASP A CA 6
ATOM 7538 C C . ASP A 1 29 ? -9.497 -11.195 5.495 1.00 0.00 45 ASP A C 6
ATOM 7539 O O . ASP A 1 29 ? -8.747 -11.722 4.676 1.00 0.00 45 ASP A O 6
ATOM 7548 N N . ARG A 1 30 ? -10.295 -10.183 5.211 1.00 0.00 46 ARG A N 6
ATOM 7549 C CA . ARG A 1 30 ? -10.338 -9.586 3.883 1.00 0.00 46 ARG A CA 6
ATOM 7550 C C . ARG A 1 30 ? -8.954 -9.088 3.482 1.00 0.00 46 ARG A C 6
ATOM 7551 O O . ARG A 1 30 ? -8.489 -9.351 2.374 1.00 0.00 46 ARG A O 6
ATOM 7572 N N . ARG A 1 31 ? -8.293 -8.384 4.393 1.00 0.00 47 ARG A N 6
ATOM 7573 C CA . ARG A 1 31 ? -6.957 -7.868 4.136 1.00 0.00 47 ARG A CA 6
ATOM 7574 C C . ARG A 1 31 ? -5.986 -9.025 3.942 1.00 0.00 47 ARG A C 6
ATOM 7575 O O . ARG A 1 31 ? -5.129 -8.982 3.063 1.00 0.00 47 ARG A O 6
ATOM 7596 N N . TYR A 1 32 ? -6.136 -10.057 4.764 1.00 0.00 48 TYR A N 6
ATOM 7597 C CA . TYR A 1 32 ? -5.287 -11.238 4.682 1.00 0.00 48 TYR A CA 6
ATOM 7598 C C . TYR A 1 32 ? -5.465 -11.927 3.332 1.00 0.00 48 TYR A C 6
ATOM 7599 O O . TYR A 1 32 ? -4.496 -12.371 2.721 1.00 0.00 48 TYR A O 6
ATOM 7617 N N . GLU A 1 33 ? -6.708 -11.999 2.869 1.00 0.00 49 GLU A N 6
ATOM 7618 C CA . GLU A 1 33 ? -7.013 -12.629 1.591 1.00 0.00 49 GLU A CA 6
ATOM 7619 C C . GLU A 1 33 ? -6.412 -11.827 0.456 1.00 0.00 49 GLU A C 6
ATOM 7620 O O . GLU A 1 33 ? -5.726 -12.377 -0.403 1.00 0.00 49 GLU A O 6
ATOM 7632 N N . VAL A 1 34 ? -6.678 -10.530 0.459 1.00 0.00 50 VAL A N 6
ATOM 7633 C CA . VAL A 1 34 ? -6.143 -9.643 -0.562 1.00 0.00 50 VAL A CA 6
ATOM 7634 C C . VAL A 1 34 ? -4.623 -9.757 -0.591 1.00 0.00 50 VAL A C 6
ATOM 7635 O O . VAL A 1 34 ? -4.010 -9.855 -1.656 1.00 0.00 50 VAL A O 6
ATOM 7648 N N . ALA A 1 35 ? -4.027 -9.776 0.596 1.00 0.00 51 ALA A N 6
ATOM 7649 C CA . ALA A 1 35 ? -2.588 -9.910 0.730 1.00 0.00 51 ALA A CA 6
ATOM 7650 C C . ALA A 1 35 ? -2.121 -11.243 0.162 1.00 0.00 51 ALA A C 6
ATOM 7651 O O . ALA A 1 35 ? -1.137 -11.307 -0.571 1.00 0.00 51 ALA A O 6
ATOM 7658 N N . ARG A 1 36 ? -2.852 -12.301 0.492 1.00 0.00 52 ARG A N 6
ATOM 7659 C CA . ARG A 1 36 ? -2.537 -13.642 0.028 1.00 0.00 52 ARG A CA 6
ATOM 7660 C C . ARG A 1 36 ? -2.577 -13.703 -1.491 1.00 0.00 52 ARG A C 6
ATOM 7661 O O . ARG A 1 36 ? -1.668 -14.233 -2.131 1.00 0.00 52 ARG A O 6
ATOM 7682 N N . VAL A 1 37 ? -3.647 -13.162 -2.050 1.00 0.00 53 VAL A N 6
ATOM 7683 C CA . VAL A 1 37 ? -3.833 -13.136 -3.500 1.00 0.00 53 VAL A CA 6
ATOM 7684 C C . VAL A 1 37 ? -2.698 -12.373 -4.195 1.00 0.00 53 VAL A C 6
ATOM 7685 O O . VAL A 1 37 ? -2.301 -12.709 -5.313 1.00 0.00 53 VAL A O 6
ATOM 7698 N N . LEU A 1 38 ? -2.162 -11.363 -3.521 1.00 0.00 54 LEU A N 6
ATOM 7699 C CA . LEU A 1 38 ? -1.080 -10.562 -4.076 1.00 0.00 54 LEU A CA 6
ATOM 7700 C C . LEU A 1 38 ? 0.289 -11.123 -3.692 1.00 0.00 54 LEU A C 6
ATOM 7701 O O . LEU A 1 38 ? 1.319 -10.512 -3.990 1.00 0.00 54 LEU A O 6
ATOM 7717 N N . ASN A 1 39 ? 0.293 -12.284 -3.033 1.00 0.00 55 ASN A N 6
ATOM 7718 C CA . ASN A 1 39 ? 1.525 -12.942 -2.592 1.00 0.00 55 ASN A CA 6
ATOM 7719 C C . ASN A 1 39 ? 2.297 -12.034 -1.629 1.00 0.00 55 ASN A C 6
ATOM 7720 O O . ASN A 1 39 ? 3.529 -11.966 -1.645 1.00 0.00 55 ASN A O 6
ATOM 7731 N N . LEU A 1 40 ? 1.549 -11.340 -0.788 1.00 0.00 56 LEU A N 6
ATOM 7732 C CA . LEU A 1 40 ? 2.119 -10.413 0.179 1.00 0.00 56 LEU A CA 6
ATOM 7733 C C . LEU A 1 40 ? 1.558 -10.658 1.575 1.00 0.00 56 LEU A C 6
ATOM 7734 O O . LEU A 1 40 ? 0.862 -11.647 1.820 1.00 0.00 56 LEU A O 6
ATOM 7750 N N . THR A 1 41 ? 1.880 -9.749 2.482 1.00 0.00 57 THR A N 6
ATOM 7751 C CA . THR A 1 41 ? 1.410 -9.818 3.852 1.00 0.00 57 THR A CA 6
ATOM 7752 C C . THR A 1 41 ? 0.377 -8.722 4.097 1.00 0.00 57 THR A C 6
ATOM 7753 O O . THR A 1 41 ? 0.146 -7.872 3.232 1.00 0.00 57 THR A O 6
ATOM 7764 N N . GLU A 1 42 ? -0.224 -8.726 5.276 1.00 0.00 58 GLU A N 6
ATOM 7765 C CA . GLU A 1 42 ? -1.239 -7.740 5.625 1.00 0.00 58 GLU A CA 6
ATOM 7766 C C . GLU A 1 42 ? -0.622 -6.351 5.702 1.00 0.00 58 GLU A C 6
ATOM 7767 O O . GLU A 1 42 ? -1.262 -5.348 5.373 1.00 0.00 58 GLU A O 6
ATOM 7779 N N . ARG A 1 43 ? 0.631 -6.308 6.130 1.00 0.00 59 ARG A N 6
ATOM 7780 C CA . ARG A 1 43 ? 1.366 -5.059 6.248 1.00 0.00 59 ARG A CA 6
ATOM 7781 C C . ARG A 1 43 ? 1.476 -4.361 4.899 1.00 0.00 59 ARG A C 6
ATOM 7782 O O . ARG A 1 43 ? 1.357 -3.136 4.815 1.00 0.00 59 ARG A O 6
ATOM 7803 N N . GLN A 1 44 ? 1.673 -5.142 3.843 1.00 0.00 60 GLN A N 6
ATOM 7804 C CA . GLN A 1 44 ? 1.815 -4.577 2.505 1.00 0.00 60 GLN A CA 6
ATOM 7805 C C . GLN A 1 44 ? 0.555 -3.813 2.111 1.00 0.00 60 GLN A C 6
ATOM 7806 O O . GLN A 1 44 ? 0.620 -2.736 1.520 1.00 0.00 60 GLN A O 6
ATOM 7820 N N . VAL A 1 45 ? -0.587 -4.376 2.470 1.00 0.00 61 VAL A N 6
ATOM 7821 C CA . VAL A 1 45 ? -1.875 -3.777 2.144 1.00 0.00 61 VAL A CA 6
ATOM 7822 C C . VAL A 1 45 ? -2.188 -2.592 3.055 1.00 0.00 61 VAL A C 6
ATOM 7823 O O . VAL A 1 45 ? -2.685 -1.562 2.601 1.00 0.00 61 VAL A O 6
ATOM 7836 N N . LYS A 1 46 ? -1.870 -2.735 4.335 1.00 0.00 62 LYS A N 6
ATOM 7837 C CA . LYS A 1 46 ? -2.153 -1.696 5.321 1.00 0.00 62 LYS A CA 6
ATOM 7838 C C . LYS A 1 46 ? -1.434 -0.388 5.019 1.00 0.00 62 LYS A C 6
ATOM 7839 O O . LYS A 1 46 ? -2.047 0.676 5.032 1.00 0.00 62 LYS A O 6
ATOM 7858 N N . ILE A 1 47 ? -0.144 -0.468 4.727 1.00 0.00 63 ILE A N 6
ATOM 7859 C CA . ILE A 1 47 ? 0.644 0.725 4.438 1.00 0.00 63 ILE A CA 6
ATOM 7860 C C . ILE A 1 47 ? 0.200 1.383 3.135 1.00 0.00 63 ILE A C 6
ATOM 7861 O O . ILE A 1 47 ? 0.082 2.608 3.062 1.00 0.00 63 ILE A O 6
ATOM 7877 N N . TRP A 1 48 ? -0.069 0.573 2.120 1.00 0.00 64 TRP A N 6
ATOM 7878 C CA . TRP A 1 48 ? -0.500 1.097 0.831 1.00 0.00 64 TRP A CA 6
ATOM 7879 C C . TRP A 1 48 ? -1.822 1.848 0.978 1.00 0.00 64 TRP A C 6
ATOM 7880 O O . TRP A 1 48 ? -1.992 2.946 0.440 1.00 0.00 64 TRP A O 6
ATOM 7901 N N . PHE A 1 49 ? -2.747 1.261 1.732 1.00 0.00 65 PHE A N 6
ATOM 7902 C CA . PHE A 1 49 ? -4.048 1.852 1.954 1.00 0.00 65 PHE A CA 6
ATOM 7903 C C . PHE A 1 49 ? -3.961 3.046 2.889 1.00 0.00 65 PHE A C 6
ATOM 7904 O O . PHE A 1 49 ? -4.764 3.974 2.803 1.00 0.00 65 PHE A O 6
ATOM 7921 N N . GLN A 1 50 ? -2.974 3.023 3.763 1.00 0.00 66 GLN A N 6
ATOM 7922 C CA . GLN A 1 50 ? -2.760 4.107 4.711 1.00 0.00 66 GLN A CA 6
ATOM 7923 C C . GLN A 1 50 ? -2.334 5.360 3.960 1.00 0.00 66 GLN A C 6
ATOM 7924 O O . GLN A 1 50 ? -2.800 6.463 4.248 1.00 0.00 66 GLN A O 6
ATOM 7938 N N . ASN A 1 51 ? -1.460 5.167 2.977 1.00 0.00 67 ASN A N 6
ATOM 7939 C CA . ASN A 1 51 ? -0.967 6.267 2.156 1.00 0.00 67 ASN A CA 6
ATOM 7940 C C . ASN A 1 51 ? -2.117 6.924 1.413 1.00 0.00 67 ASN A C 6
ATOM 7941 O O . ASN A 1 51 ? -2.178 8.145 1.293 1.00 0.00 67 ASN A O 6
ATOM 7952 N N . ARG A 1 52 ? -3.031 6.098 0.927 1.00 0.00 68 ARG A N 6
ATOM 7953 C CA . ARG A 1 52 ? -4.186 6.563 0.195 1.00 0.00 68 ARG A CA 6
ATOM 7954 C C . ARG A 1 52 ? -5.125 7.348 1.107 1.00 0.00 68 ARG A C 6
ATOM 7955 O O . ARG A 1 52 ? -5.745 8.324 0.686 1.00 0.00 68 ARG A O 6
ATOM 7976 N N . ARG A 1 53 ? -5.212 6.910 2.359 1.00 0.00 69 ARG A N 6
ATOM 7977 C CA . ARG A 1 53 ? -6.063 7.552 3.358 1.00 0.00 69 ARG A CA 6
ATOM 7978 C C . ARG A 1 53 ? -5.615 8.986 3.623 1.00 0.00 69 ARG A C 6
ATOM 7979 O O . ARG A 1 53 ? -6.402 9.926 3.512 1.00 0.00 69 ARG A O 6
ATOM 8000 N N . MET A 1 54 ? -4.346 9.146 3.972 1.00 0.00 70 MET A N 6
ATOM 8001 C CA . MET A 1 54 ? -3.795 10.464 4.258 1.00 0.00 70 MET A CA 6
ATOM 8002 C C . MET A 1 54 ? -3.754 11.307 2.997 1.00 0.00 70 MET A C 6
ATOM 8003 O O . MET A 1 54 ? -3.937 12.524 3.045 1.00 0.00 70 MET A O 6
ATOM 8017 N N . LYS A 1 55 ? -3.519 10.646 1.870 1.00 0.00 71 LYS A N 6
ATOM 8018 C CA . LYS A 1 55 ? -3.461 11.316 0.577 1.00 0.00 71 LYS A CA 6
ATOM 8019 C C . LYS A 1 55 ? -4.753 12.066 0.320 1.00 0.00 71 LYS A C 6
ATOM 8020 O O . LYS A 1 55 ? -4.751 13.196 -0.151 1.00 0.00 71 LYS A O 6
ATOM 8039 N N . MET A 1 56 ? -5.845 11.419 0.668 1.00 0.00 72 MET A N 6
ATOM 8040 C CA . MET A 1 56 ? -7.181 11.967 0.510 1.00 0.00 72 MET A CA 6
ATOM 8041 C C . MET A 1 56 ? -7.343 13.255 1.300 1.00 0.00 72 MET A C 6
ATOM 8042 O O . MET A 1 56 ? -8.019 14.193 0.878 1.00 0.00 72 MET A O 6
ATOM 8056 N N . LYS A 1 57 ? -6.726 13.270 2.461 1.00 0.00 73 LYS A N 6
ATOM 8057 C CA . LYS A 1 57 ? -6.796 14.412 3.365 1.00 0.00 73 LYS A CA 6
ATOM 8058 C C . LYS A 1 57 ? -6.007 15.620 2.857 1.00 0.00 73 LYS A C 6
ATOM 8059 O O . LYS A 1 57 ? -6.512 16.743 2.882 1.00 0.00 73 LYS A O 6
ATOM 8078 N N . LYS A 1 58 ? -4.779 15.402 2.403 1.00 0.00 74 LYS A N 6
ATOM 8079 C CA . LYS A 1 58 ? -3.946 16.505 1.922 1.00 0.00 74 LYS A CA 6
ATOM 8080 C C . LYS A 1 58 ? -4.221 16.850 0.461 1.00 0.00 74 LYS A C 6
ATOM 8081 O O . LYS A 1 58 ? -4.288 18.025 0.100 1.00 0.00 74 LYS A O 6
ATOM 8100 N N . MET A 1 59 ? -4.387 15.838 -0.377 1.00 0.00 75 MET A N 6
ATOM 8101 C CA . MET A 1 59 ? -4.636 16.058 -1.799 1.00 0.00 75 MET A CA 6
ATOM 8102 C C . MET A 1 59 ? -6.110 16.327 -2.075 1.00 0.00 75 MET A C 6
ATOM 8103 O O . MET A 1 59 ? -6.658 15.872 -3.079 1.00 0.00 75 MET A O 6
ATOM 8117 N N . ASN A 1 60 ? -6.751 17.068 -1.190 1.00 0.00 76 ASN A N 6
ATOM 8118 C CA . ASN A 1 60 ? -8.151 17.401 -1.365 1.00 0.00 76 ASN A CA 6
ATOM 8119 C C . ASN A 1 60 ? -8.273 18.817 -1.897 1.00 0.00 76 ASN A C 6
ATOM 8120 O O . ASN A 1 60 ? -8.450 18.977 -3.119 1.00 0.00 76 ASN A O 6
ATOM 8132 N N . ASN B 2 1 ? 27.954 5.165 2.115 1.00 0.00 171 ASN B N 6
ATOM 8133 C CA . ASN B 2 1 ? 28.371 5.204 3.534 1.00 0.00 171 ASN B CA 6
ATOM 8134 C C . ASN B 2 1 ? 27.295 4.583 4.419 1.00 0.00 171 ASN B C 6
ATOM 8135 O O . ASN B 2 1 ? 26.106 4.736 4.141 1.00 0.00 171 ASN B O 6
ATOM 8148 N N . GLN B 2 2 ? 27.727 3.892 5.477 1.00 0.00 172 GLN B N 6
ATOM 8149 C CA . GLN B 2 2 ? 26.820 3.233 6.421 1.00 0.00 172 GLN B CA 6
ATOM 8150 C C . GLN B 2 2 ? 26.025 2.137 5.728 1.00 0.00 172 GLN B C 6
ATOM 8151 O O . GLN B 2 2 ? 24.979 2.400 5.124 1.00 0.00 172 GLN B O 6
ATOM 8165 N N . GLU B 2 3 ? 26.537 0.908 5.830 1.00 0.00 173 GLU B N 6
ATOM 8166 C CA . GLU B 2 3 ? 25.915 -0.262 5.217 1.00 0.00 173 GLU B CA 6
ATOM 8167 C C . GLU B 2 3 ? 25.961 -0.147 3.701 1.00 0.00 173 GLU B C 6
ATOM 8168 O O . GLU B 2 3 ? 26.932 -0.554 3.062 1.00 0.00 173 GLU B O 6
ATOM 8180 N N . PHE B 2 4 ? 24.916 0.425 3.149 1.00 0.00 174 PHE B N 6
ATOM 8181 C CA . PHE B 2 4 ? 24.800 0.626 1.715 1.00 0.00 174 PHE B CA 6
ATOM 8182 C C . PHE B 2 4 ? 23.882 1.807 1.436 1.00 0.00 174 PHE B C 6
ATOM 8183 O O . PHE B 2 4 ? 24.333 2.882 1.037 1.00 0.00 174 PHE B O 6
ATOM 8200 N N . ASP B 2 5 ? 22.597 1.593 1.678 1.00 0.00 175 ASP B N 6
ATOM 8201 C CA . ASP B 2 5 ? 21.576 2.606 1.475 1.00 0.00 175 ASP B CA 6
ATOM 8202 C C . ASP B 2 5 ? 20.253 2.068 1.989 1.00 0.00 175 ASP B C 6
ATOM 8203 O O . ASP B 2 5 ? 20.092 0.852 2.116 1.00 0.00 175 ASP B O 6
ATOM 8212 N N . SER B 2 6 ? 19.333 2.961 2.308 1.00 0.00 176 SER B N 6
ATOM 8213 C CA . SER B 2 6 ? 18.016 2.578 2.794 1.00 0.00 176 SER B CA 6
ATOM 8214 C C . SER B 2 6 ? 17.222 1.888 1.683 1.00 0.00 176 SER B C 6
ATOM 8215 O O . SER B 2 6 ? 16.445 2.522 0.967 1.00 0.00 176 SER B O 6
ATOM 8223 N N . GLU B 2 7 ? 17.430 0.587 1.546 1.00 0.00 177 GLU B N 6
ATOM 8224 C CA . GLU B 2 7 ? 16.772 -0.197 0.515 1.00 0.00 177 GLU B CA 6
ATOM 8225 C C . GLU B 2 7 ? 16.536 -1.618 1.012 1.00 0.00 177 GLU B C 6
ATOM 8226 O O . GLU B 2 7 ? 16.544 -2.572 0.236 1.00 0.00 177 GLU B O 6
ATOM 8238 N N . GLU B 2 8 ? 16.316 -1.748 2.309 1.00 0.00 178 GLU B N 6
ATOM 8239 C CA . GLU B 2 8 ? 16.089 -3.043 2.929 1.00 0.00 178 GLU B CA 6
ATOM 8240 C C . GLU B 2 8 ? 14.649 -3.128 3.379 1.00 0.00 178 GLU B C 6
ATOM 8241 O O . GLU B 2 8 ? 14.214 -4.111 3.984 1.00 0.00 178 GLU B O 6
ATOM 8253 N N . GLU B 2 9 ? 13.914 -2.083 3.059 1.00 0.00 179 GLU B N 6
ATOM 8254 C CA . GLU B 2 9 ? 12.522 -1.997 3.429 1.00 0.00 179 GLU B CA 6
ATOM 8255 C C . GLU B 2 9 ? 11.666 -2.841 2.485 1.00 0.00 179 GLU B C 6
ATOM 8256 O O . GLU B 2 9 ? 12.191 -3.510 1.590 1.00 0.00 179 GLU B O 6
ATOM 8268 N N . THR B 2 10 ? 10.360 -2.802 2.668 1.00 0.00 180 THR B N 6
ATOM 8269 C CA . THR B 2 10 ? 9.464 -3.564 1.825 1.00 0.00 180 THR B CA 6
ATOM 8270 C C . THR B 2 10 ? 8.354 -2.684 1.293 1.00 0.00 180 THR B C 6
ATOM 8271 O O . THR B 2 10 ? 8.081 -2.646 0.097 1.00 0.00 180 THR B O 6
ATOM 8282 N N . VAL B 2 11 ? 7.726 -1.971 2.187 1.00 0.00 181 VAL B N 6
ATOM 8283 C CA . VAL B 2 11 ? 6.646 -1.074 1.816 1.00 0.00 181 VAL B CA 6
ATOM 8284 C C . VAL B 2 11 ? 6.911 0.316 2.367 1.00 0.00 181 VAL B C 6
ATOM 8285 O O . VAL B 2 11 ? 6.644 0.594 3.537 1.00 0.00 181 VAL B O 6
ATOM 8298 N N . GLU B 2 12 ? 7.482 1.165 1.529 1.00 0.00 182 GLU B N 6
ATOM 8299 C CA . GLU B 2 12 ? 7.766 2.538 1.906 1.00 0.00 182 GLU B CA 6
ATOM 8300 C C . GLU B 2 12 ? 6.466 3.233 2.299 1.00 0.00 182 GLU B C 6
ATOM 8301 O O . GLU B 2 12 ? 5.459 3.117 1.604 1.00 0.00 182 GLU B O 6
ATOM 8313 N N . ASP B 2 13 ? 6.488 3.929 3.414 1.00 0.00 183 ASP B N 6
ATOM 8314 C CA . ASP B 2 13 ? 5.301 4.609 3.902 1.00 0.00 183 ASP B CA 6
ATOM 8315 C C . ASP B 2 13 ? 5.579 6.079 4.189 1.00 0.00 183 ASP B C 6
ATOM 8316 O O . ASP B 2 13 ? 6.356 6.419 5.081 1.00 0.00 183 ASP B O 6
ATOM 8325 N N . SER B 2 14 ? 4.965 6.940 3.397 1.00 0.00 184 SER B N 6
ATOM 8326 C CA . SER B 2 14 ? 5.100 8.377 3.562 1.00 0.00 184 SER B CA 6
ATOM 8327 C C . SER B 2 14 ? 3.778 8.947 4.057 1.00 0.00 184 SER B C 6
ATOM 8328 O O . SER B 2 14 ? 2.989 8.239 4.683 1.00 0.00 184 SER B O 6
ATOM 8336 N N . LEU B 2 15 ? 3.535 10.216 3.781 1.00 0.00 185 LEU B N 6
ATOM 8337 C CA . LEU B 2 15 ? 2.301 10.857 4.189 1.00 0.00 185 LEU B CA 6
ATOM 8338 C C . LEU B 2 15 ? 1.409 11.078 2.974 1.00 0.00 185 LEU B C 6
ATOM 8339 O O . LEU B 2 15 ? 0.391 10.408 2.810 1.00 0.00 185 LEU B O 6
ATOM 8355 N N . VAL B 2 16 ? 1.817 11.989 2.100 1.00 0.00 186 VAL B N 6
ATOM 8356 C CA . VAL B 2 16 ? 1.047 12.312 0.907 1.00 0.00 186 VAL B CA 6
ATOM 8357 C C . VAL B 2 16 ? 1.986 12.747 -0.211 1.00 0.00 186 VAL B C 6
ATOM 8358 O O . VAL B 2 16 ? 2.140 13.942 -0.484 1.00 0.00 186 VAL B O 6
ATOM 8371 N N . GLU B 2 17 ? 2.630 11.761 -0.827 1.00 0.00 187 GLU B N 6
ATOM 8372 C CA . GLU B 2 17 ? 3.568 11.983 -1.917 1.00 0.00 187 GLU B CA 6
ATOM 8373 C C . GLU B 2 17 ? 4.632 13.011 -1.541 1.00 0.00 187 GLU B C 6
ATOM 8374 O O . GLU B 2 17 ? 4.972 13.897 -2.327 1.00 0.00 187 GLU B O 6
ATOM 8386 N N . ASP B 2 18 ? 5.154 12.882 -0.335 1.00 0.00 188 ASP B N 6
ATOM 8387 C CA . ASP B 2 18 ? 6.177 13.792 0.162 1.00 0.00 188 ASP B CA 6
ATOM 8388 C C . ASP B 2 18 ? 7.539 13.451 -0.430 1.00 0.00 188 ASP B C 6
ATOM 8389 O O . ASP B 2 18 ? 8.326 12.722 0.178 1.00 0.00 188 ASP B O 6
ATOM 8398 N N . SER B 2 19 ? 7.801 13.964 -1.623 1.00 0.00 189 SER B N 6
ATOM 8399 C CA . SER B 2 19 ? 9.071 13.736 -2.295 1.00 0.00 189 SER B CA 6
ATOM 8400 C C . SER B 2 19 ? 10.128 14.693 -1.757 1.00 0.00 189 SER B C 6
ATOM 8401 O O . SER B 2 19 ? 11.323 14.487 -1.962 1.00 0.00 189 SER B O 6
ATOM 8409 N N . GLU B 2 20 ? 9.661 15.728 -1.055 1.00 0.00 190 GLU B N 6
ATOM 8410 C CA . GLU B 2 20 ? 10.526 16.746 -0.470 1.00 0.00 190 GLU B CA 6
ATOM 8411 C C . GLU B 2 20 ? 11.410 17.385 -1.537 1.00 0.00 190 GLU B C 6
ATOM 8412 O O . GLU B 2 20 ? 12.572 16.957 -1.699 1.00 0.00 190 GLU B O 6
ATOM 8425 N N . THR A 1 1 ? 12.676 -0.138 6.415 1.00 0.00 17 THR A N 7
ATOM 8426 C CA . THR A 1 1 ? 12.844 1.281 6.044 1.00 0.00 17 THR A CA 7
ATOM 8427 C C . THR A 1 1 ? 11.501 1.898 5.652 1.00 0.00 17 THR A C 7
ATOM 8428 O O . THR A 1 1 ? 10.535 1.177 5.387 1.00 0.00 17 THR A O 7
ATOM 8441 N N . ARG A 1 2 ? 11.441 3.229 5.630 1.00 0.00 18 ARG A N 7
ATOM 8442 C CA . ARG A 1 2 ? 10.221 3.942 5.271 1.00 0.00 18 ARG A CA 7
ATOM 8443 C C . ARG A 1 2 ? 10.549 5.381 4.880 1.00 0.00 18 ARG A C 7
ATOM 8444 O O . ARG A 1 2 ? 10.473 6.293 5.707 1.00 0.00 18 ARG A O 7
ATOM 8465 N N . LYS A 1 3 ? 10.928 5.585 3.626 1.00 0.00 19 LYS A N 7
ATOM 8466 C CA . LYS A 1 3 ? 11.269 6.919 3.156 1.00 0.00 19 LYS A CA 7
ATOM 8467 C C . LYS A 1 3 ? 10.706 7.187 1.759 1.00 0.00 19 LYS A C 7
ATOM 8468 O O . LYS A 1 3 ? 10.189 8.272 1.492 1.00 0.00 19 LYS A O 7
ATOM 8487 N N . LYS A 1 4 ? 10.801 6.206 0.871 1.00 0.00 20 LYS A N 7
ATOM 8488 C CA . LYS A 1 4 ? 10.307 6.368 -0.495 1.00 0.00 20 LYS A CA 7
ATOM 8489 C C . LYS A 1 4 ? 9.296 5.280 -0.835 1.00 0.00 20 LYS A C 7
ATOM 8490 O O . LYS A 1 4 ? 9.503 4.115 -0.513 1.00 0.00 20 LYS A O 7
ATOM 8509 N N . ARG A 1 5 ? 8.204 5.667 -1.482 1.00 0.00 21 ARG A N 7
ATOM 8510 C CA . ARG A 1 5 ? 7.158 4.721 -1.854 1.00 0.00 21 ARG A CA 7
ATOM 8511 C C . ARG A 1 5 ? 7.728 3.536 -2.633 1.00 0.00 21 ARG A C 7
ATOM 8512 O O . ARG A 1 5 ? 8.444 3.709 -3.622 1.00 0.00 21 ARG A O 7
ATOM 8533 N N . CYS A 1 6 ? 7.406 2.337 -2.161 1.00 0.00 22 CYS A N 7
ATOM 8534 C CA . CYS A 1 6 ? 7.865 1.101 -2.779 1.00 0.00 22 CYS A CA 7
ATOM 8535 C C . CYS A 1 6 ? 7.399 0.999 -4.229 1.00 0.00 22 CYS A C 7
ATOM 8536 O O . CYS A 1 6 ? 6.265 1.357 -4.557 1.00 0.00 22 CYS A O 7
ATOM 8544 N N . PRO A 1 7 ? 8.280 0.517 -5.112 1.00 0.00 23 PRO A N 7
ATOM 8545 C CA . PRO A 1 7 ? 7.993 0.360 -6.531 1.00 0.00 23 PRO A CA 7
ATOM 8546 C C . PRO A 1 7 ? 7.287 -0.955 -6.845 1.00 0.00 23 PRO A C 7
ATOM 8547 O O . PRO A 1 7 ? 7.934 -1.974 -7.099 1.00 0.00 23 PRO A O 7
ATOM 8558 N N . TYR A 1 8 ? 5.965 -0.945 -6.792 1.00 0.00 24 TYR A N 7
ATOM 8559 C CA . TYR A 1 8 ? 5.186 -2.112 -7.094 1.00 0.00 24 TYR A CA 7
ATOM 8560 C C . TYR A 1 8 ? 4.771 -2.081 -8.558 1.00 0.00 24 TYR A C 7
ATOM 8561 O O . TYR A 1 8 ? 5.119 -1.151 -9.290 1.00 0.00 24 TYR A O 7
ATOM 8579 N N . THR A 1 9 ? 4.032 -3.080 -8.985 1.00 0.00 25 THR A N 7
ATOM 8580 C CA . THR A 1 9 ? 3.598 -3.155 -10.365 1.00 0.00 25 THR A CA 7
ATOM 8581 C C . THR A 1 9 ? 2.328 -2.335 -10.576 1.00 0.00 25 THR A C 7
ATOM 8582 O O . THR A 1 9 ? 1.575 -2.081 -9.629 1.00 0.00 25 THR A O 7
ATOM 8593 N N . LYS A 1 10 ? 2.095 -1.916 -11.813 1.00 0.00 26 LYS A N 7
ATOM 8594 C CA . LYS A 1 10 ? 0.919 -1.123 -12.144 1.00 0.00 26 LYS A CA 7
ATOM 8595 C C . LYS A 1 10 ? -0.349 -1.915 -11.873 1.00 0.00 26 LYS A C 7
ATOM 8596 O O . LYS A 1 10 ? -1.306 -1.391 -11.304 1.00 0.00 26 LYS A O 7
ATOM 8615 N N . TYR A 1 11 ? -0.337 -3.184 -12.256 1.00 0.00 27 TYR A N 7
ATOM 8616 C CA . TYR A 1 11 ? -1.481 -4.060 -12.041 1.00 0.00 27 TYR A CA 7
ATOM 8617 C C . TYR A 1 11 ? -1.721 -4.240 -10.548 1.00 0.00 27 TYR A C 7
ATOM 8618 O O . TYR A 1 11 ? -2.860 -4.294 -10.091 1.00 0.00 27 TYR A O 7
ATOM 8636 N N . GLN A 1 12 ? -0.629 -4.307 -9.793 1.00 0.00 28 GLN A N 7
ATOM 8637 C CA . GLN A 1 12 ? -0.708 -4.459 -8.349 1.00 0.00 28 GLN A CA 7
ATOM 8638 C C . GLN A 1 12 ? -1.344 -3.216 -7.743 1.00 0.00 28 GLN A C 7
ATOM 8639 O O . GLN A 1 12 ? -2.168 -3.303 -6.833 1.00 0.00 28 GLN A O 7
ATOM 8653 N N . THR A 1 13 ? -0.964 -2.061 -8.277 1.00 0.00 29 THR A N 7
ATOM 8654 C CA . THR A 1 13 ? -1.495 -0.789 -7.816 1.00 0.00 29 THR A CA 7
ATOM 8655 C C . THR A 1 13 ? -2.980 -0.679 -8.161 1.00 0.00 29 THR A C 7
ATOM 8656 O O . THR A 1 13 ? -3.796 -0.309 -7.322 1.00 0.00 29 THR A O 7
ATOM 8667 N N . LEU A 1 14 ? -3.321 -1.031 -9.399 1.00 0.00 30 LEU A N 7
ATOM 8668 C CA . LEU A 1 14 ? -4.699 -0.967 -9.868 1.00 0.00 30 LEU A CA 7
ATOM 8669 C C . LEU A 1 14 ? -5.595 -1.923 -9.094 1.00 0.00 30 LEU A C 7
ATOM 8670 O O . LEU A 1 14 ? -6.749 -1.601 -8.802 1.00 0.00 30 LEU A O 7
ATOM 8686 N N . GLU A 1 15 ? -5.071 -3.100 -8.766 1.00 0.00 31 GLU A N 7
ATOM 8687 C CA . GLU A 1 15 ? -5.838 -4.081 -8.012 1.00 0.00 31 GLU A CA 7
ATOM 8688 C C . GLU A 1 15 ? -6.094 -3.568 -6.602 1.00 0.00 31 GLU A C 7
ATOM 8689 O O . GLU A 1 15 ? -7.232 -3.569 -6.136 1.00 0.00 31 GLU A O 7
ATOM 8701 N N . LEU A 1 16 ? -5.035 -3.112 -5.934 1.00 0.00 32 LEU A N 7
ATOM 8702 C CA . LEU A 1 16 ? -5.153 -2.580 -4.581 1.00 0.00 32 LEU A CA 7
ATOM 8703 C C . LEU A 1 16 ? -6.091 -1.378 -4.569 1.00 0.00 32 LEU A C 7
ATOM 8704 O O . LEU A 1 16 ? -6.906 -1.227 -3.664 1.00 0.00 32 LEU A O 7
ATOM 8720 N N . GLU A 1 17 ? -5.978 -0.543 -5.594 1.00 0.00 33 GLU A N 7
ATOM 8721 C CA . GLU A 1 17 ? -6.822 0.632 -5.737 1.00 0.00 33 GLU A CA 7
ATOM 8722 C C . GLU A 1 17 ? -8.278 0.201 -5.839 1.00 0.00 33 GLU A C 7
ATOM 8723 O O . GLU A 1 17 ? -9.152 0.726 -5.152 1.00 0.00 33 GLU A O 7
ATOM 8735 N N . LYS A 1 18 ? -8.514 -0.768 -6.713 1.00 0.00 34 LYS A N 7
ATOM 8736 C CA . LYS A 1 18 ? -9.844 -1.323 -6.933 1.00 0.00 34 LYS A CA 7
ATOM 8737 C C . LYS A 1 18 ? -10.430 -1.878 -5.640 1.00 0.00 34 LYS A C 7
ATOM 8738 O O . LYS A 1 18 ? -11.561 -1.557 -5.272 1.00 0.00 34 LYS A O 7
ATOM 8757 N N . GLU A 1 19 ? -9.646 -2.699 -4.951 1.00 0.00 35 GLU A N 7
ATOM 8758 C CA . GLU A 1 19 ? -10.088 -3.314 -3.707 1.00 0.00 35 GLU A CA 7
ATOM 8759 C C . GLU A 1 19 ? -10.370 -2.260 -2.641 1.00 0.00 35 GLU A C 7
ATOM 8760 O O . GLU A 1 19 ? -11.296 -2.408 -1.851 1.00 0.00 35 GLU A O 7
ATOM 8772 N N . PHE A 1 20 ? -9.576 -1.197 -2.634 1.00 0.00 36 PHE A N 7
ATOM 8773 C CA . PHE A 1 20 ? -9.741 -0.121 -1.666 1.00 0.00 36 PHE A CA 7
ATOM 8774 C C . PHE A 1 20 ? -10.986 0.708 -1.975 1.00 0.00 36 PHE A C 7
ATOM 8775 O O . PHE A 1 20 ? -11.714 1.117 -1.071 1.00 0.00 36 PHE A O 7
ATOM 8792 N N . LEU A 1 21 ? -11.230 0.954 -3.255 1.00 0.00 37 LEU A N 7
ATOM 8793 C CA . LEU A 1 21 ? -12.391 1.730 -3.671 1.00 0.00 37 LEU A CA 7
ATOM 8794 C C . LEU A 1 21 ? -13.676 0.945 -3.450 1.00 0.00 37 LEU A C 7
ATOM 8795 O O . LEU A 1 21 ? -14.716 1.509 -3.100 1.00 0.00 37 LEU A O 7
ATOM 8811 N N . PHE A 1 22 ? -13.597 -0.356 -3.663 1.00 0.00 38 PHE A N 7
ATOM 8812 C CA . PHE A 1 22 ? -14.738 -1.241 -3.487 1.00 0.00 38 PHE A CA 7
ATOM 8813 C C . PHE A 1 22 ? -14.978 -1.513 -2.011 1.00 0.00 38 PHE A C 7
ATOM 8814 O O . PHE A 1 22 ? -16.111 -1.471 -1.527 1.00 0.00 38 PHE A O 7
ATOM 8831 N N . ASN A 1 23 ? -13.893 -1.791 -1.310 1.00 0.00 39 ASN A N 7
ATOM 8832 C CA . ASN A 1 23 ? -13.933 -2.080 0.114 1.00 0.00 39 ASN A CA 7
ATOM 8833 C C . ASN A 1 23 ? -12.937 -1.191 0.836 1.00 0.00 39 ASN A C 7
ATOM 8834 O O . ASN A 1 23 ? -11.771 -1.549 0.986 1.00 0.00 39 ASN A O 7
ATOM 8845 N N . MET A 1 24 ? -13.403 -0.026 1.261 1.00 0.00 40 MET A N 7
ATOM 8846 C CA . MET A 1 24 ? -12.568 0.930 1.974 1.00 0.00 40 MET A CA 7
ATOM 8847 C C . MET A 1 24 ? -11.935 0.284 3.202 1.00 0.00 40 MET A C 7
ATOM 8848 O O . MET A 1 24 ? -10.798 0.591 3.568 1.00 0.00 40 MET A O 7
ATOM 8862 N N . TYR A 1 25 ? -12.681 -0.607 3.836 1.00 0.00 41 TYR A N 7
ATOM 8863 C CA . TYR A 1 25 ? -12.195 -1.320 5.000 1.00 0.00 41 TYR A CA 7
ATOM 8864 C C . TYR A 1 25 ? -12.491 -2.798 4.856 1.00 0.00 41 TYR A C 7
ATOM 8865 O O . TYR A 1 25 ? -13.423 -3.194 4.151 1.00 0.00 41 TYR A O 7
ATOM 8883 N N . LEU A 1 26 ? -11.693 -3.600 5.527 1.00 0.00 42 LEU A N 7
ATOM 8884 C CA . LEU A 1 26 ? -11.827 -5.034 5.491 1.00 0.00 42 LEU A CA 7
ATOM 8885 C C . LEU A 1 26 ? -11.424 -5.618 6.830 1.00 0.00 42 LEU A C 7
ATOM 8886 O O . LEU A 1 26 ? -10.783 -4.952 7.644 1.00 0.00 42 LEU A O 7
ATOM 8902 N N . THR A 1 27 ? -11.785 -6.862 7.035 1.00 0.00 43 THR A N 7
ATOM 8903 C CA . THR A 1 27 ? -11.467 -7.570 8.263 1.00 0.00 43 THR A CA 7
ATOM 8904 C C . THR A 1 27 ? -10.060 -8.150 8.181 1.00 0.00 43 THR A C 7
ATOM 8905 O O . THR A 1 27 ? -9.430 -8.093 7.125 1.00 0.00 43 THR A O 7
ATOM 8916 N N . ARG A 1 28 ? -9.566 -8.710 9.279 1.00 0.00 44 ARG A N 7
ATOM 8917 C CA . ARG A 1 28 ? -8.223 -9.284 9.302 1.00 0.00 44 ARG A CA 7
ATOM 8918 C C . ARG A 1 28 ? -8.102 -10.455 8.332 1.00 0.00 44 ARG A C 7
ATOM 8919 O O . ARG A 1 28 ? -7.147 -10.538 7.560 1.00 0.00 44 ARG A O 7
ATOM 8940 N N . ASP A 1 29 ? -9.084 -11.344 8.362 1.00 0.00 45 ASP A N 7
ATOM 8941 C CA . ASP A 1 29 ? -9.086 -12.519 7.493 1.00 0.00 45 ASP A CA 7
ATOM 8942 C C . ASP A 1 29 ? -9.211 -12.134 6.031 1.00 0.00 45 ASP A C 7
ATOM 8943 O O . ASP A 1 29 ? -8.450 -12.609 5.188 1.00 0.00 45 ASP A O 7
ATOM 8952 N N . ARG A 1 30 ? -10.171 -11.277 5.740 1.00 0.00 46 ARG A N 7
ATOM 8953 C CA . ARG A 1 30 ? -10.399 -10.827 4.375 1.00 0.00 46 ARG A CA 7
ATOM 8954 C C . ARG A 1 30 ? -9.180 -10.089 3.837 1.00 0.00 46 ARG A C 7
ATOM 8955 O O . ARG A 1 30 ? -8.792 -10.287 2.689 1.00 0.00 46 ARG A O 7
ATOM 8976 N N . ARG A 1 31 ? -8.570 -9.252 4.670 1.00 0.00 47 ARG A N 7
ATOM 8977 C CA . ARG A 1 31 ? -7.380 -8.508 4.263 1.00 0.00 47 ARG A CA 7
ATOM 8978 C C . ARG A 1 31 ? -6.237 -9.476 3.986 1.00 0.00 47 ARG A C 7
ATOM 8979 O O . ARG A 1 31 ? -5.514 -9.332 3.002 1.00 0.00 47 ARG A O 7
ATOM 9000 N N . TYR A 1 32 ? -6.094 -10.468 4.859 1.00 0.00 48 TYR A N 7
ATOM 9001 C CA . TYR A 1 32 ? -5.056 -11.480 4.718 1.00 0.00 48 TYR A CA 7
ATOM 9002 C C . TYR A 1 32 ? -5.254 -12.259 3.424 1.00 0.00 48 TYR A C 7
ATOM 9003 O O . TYR A 1 32 ? -4.296 -12.542 2.703 1.00 0.00 48 TYR A O 7
ATOM 9021 N N . GLU A 1 33 ? -6.508 -12.580 3.127 1.00 0.00 49 GLU A N 7
ATOM 9022 C CA . GLU A 1 33 ? -6.841 -13.317 1.915 1.00 0.00 49 GLU A CA 7
ATOM 9023 C C . GLU A 1 33 ? -6.595 -12.460 0.685 1.00 0.00 49 GLU A C 7
ATOM 9024 O O . GLU A 1 33 ? -5.892 -12.874 -0.228 1.00 0.00 49 GLU A O 7
ATOM 9036 N N . VAL A 1 34 ? -7.151 -11.257 0.683 1.00 0.00 50 VAL A N 7
ATOM 9037 C CA . VAL A 1 34 ? -6.991 -10.332 -0.439 1.00 0.00 50 VAL A CA 7
ATOM 9038 C C . VAL A 1 34 ? -5.513 -10.104 -0.741 1.00 0.00 50 VAL A C 7
ATOM 9039 O O . VAL A 1 34 ? -5.097 -10.090 -1.904 1.00 0.00 50 VAL A O 7
ATOM 9052 N N . ALA A 1 35 ? -4.719 -9.951 0.313 1.00 0.00 51 ALA A N 7
ATOM 9053 C CA . ALA A 1 35 ? -3.288 -9.746 0.163 1.00 0.00 51 ALA A CA 7
ATOM 9054 C C . ALA A 1 35 ? -2.624 -10.997 -0.401 1.00 0.00 51 ALA A C 7
ATOM 9055 O O . ALA A 1 35 ? -1.749 -10.917 -1.267 1.00 0.00 51 ALA A O 7
ATOM 9062 N N . ARG A 1 36 ? -3.075 -12.149 0.083 1.00 0.00 52 ARG A N 7
ATOM 9063 C CA . ARG A 1 36 ? -2.552 -13.443 -0.326 1.00 0.00 52 ARG A CA 7
ATOM 9064 C C . ARG A 1 36 ? -2.874 -13.723 -1.789 1.00 0.00 52 ARG A C 7
ATOM 9065 O O . ARG A 1 36 ? -2.019 -14.178 -2.552 1.00 0.00 52 ARG A O 7
ATOM 9086 N N . VAL A 1 37 ? -4.118 -13.450 -2.165 1.00 0.00 53 VAL A N 7
ATOM 9087 C CA . VAL A 1 37 ? -4.586 -13.663 -3.534 1.00 0.00 53 VAL A CA 7
ATOM 9088 C C . VAL A 1 37 ? -3.807 -12.795 -4.526 1.00 0.00 53 VAL A C 7
ATOM 9089 O O . VAL A 1 37 ? -3.750 -13.092 -5.721 1.00 0.00 53 VAL A O 7
ATOM 9102 N N . LEU A 1 38 ? -3.182 -11.734 -4.030 1.00 0.00 54 LEU A N 7
ATOM 9103 C CA . LEU A 1 38 ? -2.436 -10.849 -4.870 1.00 0.00 54 LEU A CA 7
ATOM 9104 C C . LEU A 1 38 ? -0.950 -11.231 -4.834 1.00 0.00 54 LEU A C 7
ATOM 9105 O O . LEU A 1 38 ? -0.473 -11.942 -5.720 1.00 0.00 54 LEU A O 7
ATOM 9121 N N . ASN A 1 39 ? -0.246 -10.803 -3.783 1.00 0.00 55 ASN A N 7
ATOM 9122 C CA . ASN A 1 39 ? 1.186 -11.078 -3.619 1.00 0.00 55 ASN A CA 7
ATOM 9123 C C . ASN A 1 39 ? 1.752 -10.253 -2.466 1.00 0.00 55 ASN A C 7
ATOM 9124 O O . ASN A 1 39 ? 2.942 -9.944 -2.435 1.00 0.00 55 ASN A O 7
ATOM 9135 N N . LEU A 1 40 ? 0.901 -9.897 -1.511 1.00 0.00 56 LEU A N 7
ATOM 9136 C CA . LEU A 1 40 ? 1.343 -9.088 -0.380 1.00 0.00 56 LEU A CA 7
ATOM 9137 C C . LEU A 1 40 ? 0.840 -9.657 0.932 1.00 0.00 56 LEU A C 7
ATOM 9138 O O . LEU A 1 40 ? 0.158 -10.676 0.957 1.00 0.00 56 LEU A O 7
ATOM 9154 N N . THR A 1 41 ? 1.189 -8.993 2.021 1.00 0.00 57 THR A N 7
ATOM 9155 C CA . THR A 1 41 ? 0.764 -9.411 3.340 1.00 0.00 57 THR A CA 7
ATOM 9156 C C . THR A 1 41 ? -0.263 -8.425 3.887 1.00 0.00 57 THR A C 7
ATOM 9157 O O . THR A 1 41 ? -0.565 -7.415 3.242 1.00 0.00 57 THR A O 7
ATOM 9168 N N . GLU A 1 42 ? -0.783 -8.706 5.075 1.00 0.00 58 GLU A N 7
ATOM 9169 C CA . GLU A 1 42 ? -1.772 -7.835 5.702 1.00 0.00 58 GLU A CA 7
ATOM 9170 C C . GLU A 1 42 ? -1.199 -6.444 5.906 1.00 0.00 58 GLU A C 7
ATOM 9171 O O . GLU A 1 42 ? -1.852 -5.440 5.622 1.00 0.00 58 GLU A O 7
ATOM 9183 N N . ARG A 1 43 ? 0.040 -6.399 6.374 1.00 0.00 59 ARG A N 7
ATOM 9184 C CA . ARG A 1 43 ? 0.721 -5.142 6.634 1.00 0.00 59 ARG A CA 7
ATOM 9185 C C . ARG A 1 43 ? 0.967 -4.365 5.345 1.00 0.00 59 ARG A C 7
ATOM 9186 O O . ARG A 1 43 ? 0.868 -3.138 5.326 1.00 0.00 59 ARG A O 7
ATOM 9207 N N . GLN A 1 44 ? 1.268 -5.077 4.266 1.00 0.00 60 GLN A N 7
ATOM 9208 C CA . GLN A 1 44 ? 1.524 -4.427 2.989 1.00 0.00 60 GLN A CA 7
ATOM 9209 C C . GLN A 1 44 ? 0.261 -3.749 2.468 1.00 0.00 60 GLN A C 7
ATOM 9210 O O . GLN A 1 44 ? 0.311 -2.645 1.928 1.00 0.00 60 GLN A O 7
ATOM 9224 N N . VAL A 1 45 ? -0.871 -4.404 2.652 1.00 0.00 61 VAL A N 7
ATOM 9225 C CA . VAL A 1 45 ? -2.141 -3.861 2.198 1.00 0.00 61 VAL A CA 7
ATOM 9226 C C . VAL A 1 45 ? -2.642 -2.776 3.152 1.00 0.00 61 VAL A C 7
ATOM 9227 O O . VAL A 1 45 ? -3.184 -1.754 2.724 1.00 0.00 61 VAL A O 7
ATOM 9240 N N . LYS A 1 46 ? -2.427 -2.996 4.444 1.00 0.00 62 LYS A N 7
ATOM 9241 C CA . LYS A 1 46 ? -2.870 -2.065 5.473 1.00 0.00 62 LYS A CA 7
ATOM 9242 C C . LYS A 1 46 ? -2.230 -0.686 5.309 1.00 0.00 62 LYS A C 7
ATOM 9243 O O . LYS A 1 46 ? -2.917 0.334 5.378 1.00 0.00 62 LYS A O 7
ATOM 9262 N N . ILE A 1 47 ? -0.922 -0.646 5.080 1.00 0.00 63 ILE A N 7
ATOM 9263 C CA . ILE A 1 47 ? -0.234 0.628 4.918 1.00 0.00 63 ILE A CA 7
ATOM 9264 C C . ILE A 1 47 ? -0.599 1.271 3.588 1.00 0.00 63 ILE A C 7
ATOM 9265 O O . ILE A 1 47 ? -0.705 2.492 3.490 1.00 0.00 63 ILE A O 7
ATOM 9281 N N . TRP A 1 48 ? -0.806 0.453 2.569 1.00 0.00 64 TRP A N 7
ATOM 9282 C CA . TRP A 1 48 ? -1.175 0.969 1.262 1.00 0.00 64 TRP A CA 7
ATOM 9283 C C . TRP A 1 48 ? -2.533 1.654 1.342 1.00 0.00 64 TRP A C 7
ATOM 9284 O O . TRP A 1 48 ? -2.709 2.769 0.851 1.00 0.00 64 TRP A O 7
ATOM 9305 N N . PHE A 1 49 ? -3.481 0.985 1.986 1.00 0.00 65 PHE A N 7
ATOM 9306 C CA . PHE A 1 49 ? -4.825 1.504 2.145 1.00 0.00 65 PHE A CA 7
ATOM 9307 C C . PHE A 1 49 ? -4.827 2.773 2.985 1.00 0.00 65 PHE A C 7
ATOM 9308 O O . PHE A 1 49 ? -5.609 3.696 2.748 1.00 0.00 65 PHE A O 7
ATOM 9325 N N . GLN A 1 50 ? -3.944 2.811 3.962 1.00 0.00 66 GLN A N 7
ATOM 9326 C CA . GLN A 1 50 ? -3.827 3.963 4.842 1.00 0.00 66 GLN A CA 7
ATOM 9327 C C . GLN A 1 50 ? -3.176 5.120 4.097 1.00 0.00 66 GLN A C 7
ATOM 9328 O O . GLN A 1 50 ? -3.656 6.252 4.140 1.00 0.00 66 GLN A O 7
ATOM 9342 N N . ASN A 1 51 ? -2.090 4.818 3.396 1.00 0.00 67 ASN A N 7
ATOM 9343 C CA . ASN A 1 51 ? -1.360 5.823 2.640 1.00 0.00 67 ASN A CA 7
ATOM 9344 C C . ASN A 1 51 ? -2.242 6.433 1.571 1.00 0.00 67 ASN A C 7
ATOM 9345 O O . ASN A 1 51 ? -2.223 7.636 1.368 1.00 0.00 67 ASN A O 7
ATOM 9356 N N . ARG A 1 52 ? -3.014 5.594 0.895 1.00 0.00 68 ARG A N 7
ATOM 9357 C CA . ARG A 1 52 ? -3.926 6.056 -0.149 1.00 0.00 68 ARG A CA 7
ATOM 9358 C C . ARG A 1 52 ? -4.850 7.142 0.406 1.00 0.00 68 ARG A C 7
ATOM 9359 O O . ARG A 1 52 ? -5.142 8.137 -0.261 1.00 0.00 68 ARG A O 7
ATOM 9380 N N . ARG A 1 53 ? -5.295 6.941 1.637 1.00 0.00 69 ARG A N 7
ATOM 9381 C CA . ARG A 1 53 ? -6.173 7.890 2.304 1.00 0.00 69 ARG A CA 7
ATOM 9382 C C . ARG A 1 53 ? -5.396 9.130 2.746 1.00 0.00 69 ARG A C 7
ATOM 9383 O O . ARG A 1 53 ? -5.868 10.257 2.595 1.00 0.00 69 ARG A O 7
ATOM 9404 N N . MET A 1 54 ? -4.193 8.918 3.263 1.00 0.00 70 MET A N 7
ATOM 9405 C CA . MET A 1 54 ? -3.356 9.996 3.739 1.00 0.00 70 MET A CA 7
ATOM 9406 C C . MET A 1 54 ? -2.859 10.870 2.590 1.00 0.00 70 MET A C 7
ATOM 9407 O O . MET A 1 54 ? -2.851 12.092 2.691 1.00 0.00 70 MET A O 7
ATOM 9421 N N . LYS A 1 55 ? -2.472 10.232 1.495 1.00 0.00 71 LYS A N 7
ATOM 9422 C CA . LYS A 1 55 ? -1.977 10.931 0.309 1.00 0.00 71 LYS A CA 7
ATOM 9423 C C . LYS A 1 55 ? -3.027 11.888 -0.229 1.00 0.00 71 LYS A C 7
ATOM 9424 O O . LYS A 1 55 ? -2.713 12.870 -0.908 1.00 0.00 71 LYS A O 7
ATOM 9443 N N . MET A 1 56 ? -4.273 11.579 0.056 1.00 0.00 72 MET A N 7
ATOM 9444 C CA . MET A 1 56 ? -5.379 12.406 -0.356 1.00 0.00 72 MET A CA 7
ATOM 9445 C C . MET A 1 56 ? -5.563 13.564 0.617 1.00 0.00 72 MET A C 7
ATOM 9446 O O . MET A 1 56 ? -5.594 14.724 0.225 1.00 0.00 72 MET A O 7
ATOM 9460 N N . LYS A 1 57 ? -5.651 13.232 1.898 1.00 0.00 73 LYS A N 7
ATOM 9461 C CA . LYS A 1 57 ? -5.856 14.226 2.951 1.00 0.00 73 LYS A CA 7
ATOM 9462 C C . LYS A 1 57 ? -4.662 15.175 3.103 1.00 0.00 73 LYS A C 7
ATOM 9463 O O . LYS A 1 57 ? -4.818 16.298 3.585 1.00 0.00 73 LYS A O 7
ATOM 9482 N N . LYS A 1 58 ? -3.477 14.726 2.699 1.00 0.00 74 LYS A N 7
ATOM 9483 C CA . LYS A 1 58 ? -2.270 15.547 2.804 1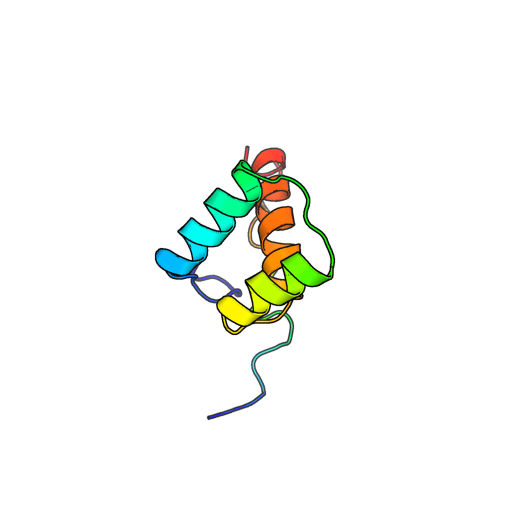.00 0.00 74 LYS A CA 7
ATOM 9484 C C . LYS A 1 58 ? -2.314 16.738 1.849 1.00 0.00 74 LYS A C 7
ATOM 9485 O O . LYS A 1 58 ? -1.607 17.722 2.052 1.00 0.00 74 LYS A O 7
ATOM 9504 N N . MET A 1 59 ? -3.139 16.643 0.808 1.00 0.00 75 MET A N 7
ATOM 9505 C CA . MET A 1 59 ? -3.258 17.716 -0.172 1.00 0.00 75 MET A CA 7
ATOM 9506 C C . MET A 1 59 ? -4.413 17.452 -1.127 1.00 0.00 75 MET A C 7
ATOM 9507 O O . MET A 1 59 ? -4.266 16.726 -2.113 1.00 0.00 75 MET A O 7
ATOM 9521 N N . ASN A 1 60 ? -5.563 18.019 -0.809 1.00 0.00 76 ASN A N 7
ATOM 9522 C CA . ASN A 1 60 ? -6.746 17.874 -1.640 1.00 0.00 76 ASN A CA 7
ATOM 9523 C C . ASN A 1 60 ? -7.646 19.083 -1.452 1.00 0.00 76 ASN A C 7
ATOM 9524 O O . ASN A 1 60 ? -7.581 19.702 -0.368 1.00 0.00 76 ASN A O 7
ATOM 9536 N N . ASN B 2 1 ? 23.027 -17.513 10.346 1.00 0.00 171 ASN B N 7
ATOM 9537 C CA . ASN B 2 1 ? 22.461 -16.261 9.800 1.00 0.00 171 ASN B CA 7
ATOM 9538 C C . ASN B 2 1 ? 21.443 -16.585 8.718 1.00 0.00 171 ASN B C 7
ATOM 9539 O O . ASN B 2 1 ? 21.642 -17.506 7.928 1.00 0.00 171 ASN B O 7
ATOM 9552 N N . GLN B 2 2 ? 20.348 -15.836 8.692 1.00 0.00 172 GLN B N 7
ATOM 9553 C CA . GLN B 2 2 ? 19.288 -16.050 7.709 1.00 0.00 172 GLN B CA 7
ATOM 9554 C C . GLN B 2 2 ? 18.673 -14.723 7.294 1.00 0.00 172 GLN B C 7
ATOM 9555 O O . GLN B 2 2 ? 17.504 -14.659 6.918 1.00 0.00 172 GLN B O 7
ATOM 9569 N N . GLU B 2 3 ? 19.464 -13.667 7.368 1.00 0.00 173 GLU B N 7
ATOM 9570 C CA . GLU B 2 3 ? 18.998 -12.339 7.009 1.00 0.00 173 GLU B CA 7
ATOM 9571 C C . GLU B 2 3 ? 18.947 -12.194 5.497 1.00 0.00 173 GLU B C 7
ATOM 9572 O O . GLU B 2 3 ? 19.956 -11.894 4.854 1.00 0.00 173 GLU B O 7
ATOM 9584 N N . PHE B 2 4 ? 17.770 -12.413 4.932 1.00 0.00 174 PHE B N 7
ATOM 9585 C CA . PHE B 2 4 ? 17.579 -12.311 3.493 1.00 0.00 174 PHE B CA 7
ATOM 9586 C C . PHE B 2 4 ? 17.666 -10.854 3.044 1.00 0.00 174 PHE B C 7
ATOM 9587 O O . PHE B 2 4 ? 17.850 -10.575 1.857 1.00 0.00 174 PHE B O 7
ATOM 9604 N N . ASP B 2 5 ? 17.540 -9.942 4.014 1.00 0.00 175 ASP B N 7
ATOM 9605 C CA . ASP B 2 5 ? 17.590 -8.495 3.773 1.00 0.00 175 ASP B CA 7
ATOM 9606 C C . ASP B 2 5 ? 16.305 -8.002 3.118 1.00 0.00 175 ASP B C 7
ATOM 9607 O O . ASP B 2 5 ? 15.793 -8.617 2.180 1.00 0.00 175 ASP B O 7
ATOM 9616 N N . SER B 2 6 ? 15.788 -6.892 3.633 1.00 0.00 176 SER B N 7
ATOM 9617 C CA . SER B 2 6 ? 14.569 -6.283 3.125 1.00 0.00 176 SER B CA 7
ATOM 9618 C C . SER B 2 6 ? 13.376 -7.234 3.244 1.00 0.00 176 SER B C 7
ATOM 9619 O O . SER B 2 6 ? 12.383 -7.093 2.531 1.00 0.00 176 SER B O 7
ATOM 9627 N N . GLU B 2 7 ? 13.471 -8.193 4.159 1.00 0.00 177 GLU B N 7
ATOM 9628 C CA . GLU B 2 7 ? 12.391 -9.147 4.377 1.00 0.00 177 GLU B CA 7
ATOM 9629 C C . GLU B 2 7 ? 11.539 -8.670 5.541 1.00 0.00 177 GLU B C 7
ATOM 9630 O O . GLU B 2 7 ? 10.535 -9.283 5.907 1.00 0.00 177 GLU B O 7
ATOM 9642 N N . GLU B 2 8 ? 11.979 -7.562 6.112 1.00 0.00 178 GLU B N 7
ATOM 9643 C CA . GLU B 2 8 ? 11.303 -6.919 7.227 1.00 0.00 178 GLU B CA 7
ATOM 9644 C C . GLU B 2 8 ? 10.938 -5.508 6.802 1.00 0.00 178 GLU B C 7
ATOM 9645 O O . GLU B 2 8 ? 10.685 -4.631 7.631 1.00 0.00 178 GLU B O 7
ATOM 9657 N N . GLU B 2 9 ? 10.939 -5.305 5.489 1.00 0.00 179 GLU B N 7
ATOM 9658 C CA . GLU B 2 9 ? 10.629 -4.015 4.892 1.00 0.00 179 GLU B CA 7
ATOM 9659 C C . GLU B 2 9 ? 9.179 -3.621 5.186 1.00 0.00 179 GLU B C 7
ATOM 9660 O O . GLU B 2 9 ? 8.451 -4.343 5.860 1.00 0.00 179 GLU B O 7
ATOM 9672 N N . THR B 2 10 ? 8.763 -2.491 4.661 1.00 0.00 180 THR B N 7
ATOM 9673 C CA . THR B 2 10 ? 7.415 -2.001 4.861 1.00 0.00 180 THR B CA 7
ATOM 9674 C C . THR B 2 10 ? 7.007 -1.167 3.666 1.00 0.00 180 THR B C 7
ATOM 9675 O O . THR B 2 10 ? 7.865 -0.740 2.894 1.00 0.00 180 THR B O 7
ATOM 9686 N N . VAL B 2 11 ? 5.711 -0.965 3.487 1.00 0.00 181 VAL B N 7
ATOM 9687 C CA . VAL B 2 11 ? 5.227 -0.145 2.389 1.00 0.00 181 VAL B CA 7
ATOM 9688 C C . VAL B 2 11 ? 5.482 1.307 2.734 1.00 0.00 181 VAL B C 7
ATOM 9689 O O . VAL B 2 11 ? 4.596 1.989 3.247 1.00 0.00 181 VAL B O 7
ATOM 9702 N N . GLU B 2 12 ? 6.713 1.744 2.496 1.00 0.00 182 GLU B N 7
ATOM 9703 C CA . GLU B 2 12 ? 7.138 3.106 2.785 1.00 0.00 182 GLU B CA 7
ATOM 9704 C C . GLU B 2 12 ? 6.100 4.110 2.307 1.00 0.00 182 GLU B C 7
ATOM 9705 O O . GLU B 2 12 ? 5.877 4.271 1.107 1.00 0.00 182 GLU B O 7
ATOM 9717 N N . ASP B 2 13 ? 5.447 4.756 3.260 1.00 0.00 183 ASP B N 7
ATOM 9718 C CA . ASP B 2 13 ? 4.421 5.725 2.967 1.00 0.00 183 ASP B CA 7
ATOM 9719 C C . ASP B 2 13 ? 5.003 7.121 2.988 1.00 0.00 183 ASP B C 7
ATOM 9720 O O . ASP B 2 13 ? 5.703 7.518 3.922 1.00 0.00 183 ASP B O 7
ATOM 9729 N N . SER B 2 14 ? 4.745 7.828 1.923 1.00 0.00 184 SER B N 7
ATOM 9730 C CA . SER B 2 14 ? 5.221 9.186 1.759 1.00 0.00 184 SER B CA 7
ATOM 9731 C C . SER B 2 14 ? 4.367 10.164 2.560 1.00 0.00 184 SER B C 7
ATOM 9732 O O . SER B 2 14 ? 3.203 9.885 2.863 1.00 0.00 184 SER B O 7
ATOM 9740 N N . LEU B 2 15 ? 4.951 11.298 2.920 1.00 0.00 185 LEU B N 7
ATOM 9741 C CA . LEU B 2 15 ? 4.234 12.310 3.677 1.00 0.00 185 LEU B CA 7
ATOM 9742 C C . LEU B 2 15 ? 3.500 13.258 2.731 1.00 0.00 185 LEU B C 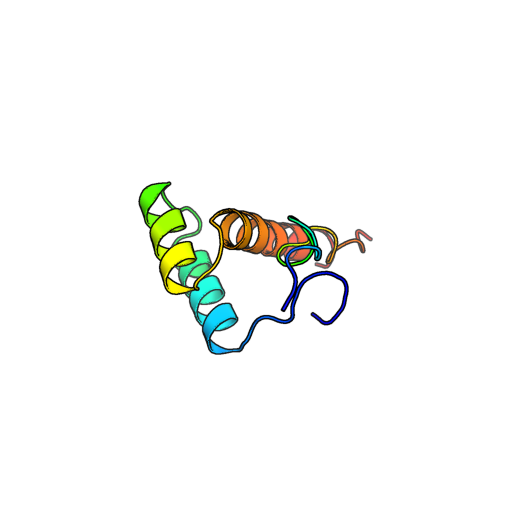7
ATOM 9743 O O . LEU B 2 15 ? 2.316 13.074 2.453 1.00 0.00 185 LEU B O 7
ATOM 9759 N N . VAL B 2 16 ? 4.205 14.265 2.227 1.00 0.00 186 VAL B N 7
ATOM 9760 C CA . VAL B 2 16 ? 3.608 15.223 1.310 1.00 0.00 186 VAL B CA 7
ATOM 9761 C C . VAL B 2 16 ? 4.449 15.342 0.045 1.00 0.00 186 VAL B C 7
ATOM 9762 O O . VAL B 2 16 ? 5.363 16.162 -0.042 1.00 0.00 186 VAL B O 7
ATOM 9775 N N . GLU B 2 17 ? 4.147 14.496 -0.923 1.00 0.00 187 GLU B N 7
ATOM 9776 C CA . GLU B 2 17 ? 4.856 14.494 -2.194 1.00 0.00 187 GLU B CA 7
ATOM 9777 C C . GLU B 2 17 ? 4.190 15.466 -3.151 1.00 0.00 187 GLU B C 7
ATOM 9778 O O . GLU B 2 17 ? 4.860 16.167 -3.912 1.00 0.00 187 GLU B O 7
ATOM 9790 N N . ASP B 2 18 ? 2.861 15.479 -3.102 1.00 0.00 188 ASP B N 7
ATOM 9791 C CA . ASP B 2 18 ? 2.045 16.359 -3.935 1.00 0.00 188 ASP B CA 7
ATOM 9792 C C . ASP B 2 18 ? 2.188 16.000 -5.411 1.00 0.00 188 ASP B C 7
ATOM 9793 O O . ASP B 2 18 ? 2.094 16.859 -6.288 1.00 0.00 188 ASP B O 7
ATOM 9802 N N . SER B 2 19 ? 2.413 14.720 -5.677 1.00 0.00 189 SER B N 7
ATOM 9803 C CA . SER B 2 19 ? 2.561 14.231 -7.039 1.00 0.00 189 SER B CA 7
ATOM 9804 C C . SER B 2 19 ? 1.207 13.811 -7.604 1.00 0.00 189 SER B C 7
ATOM 9805 O O . SER B 2 19 ? 1.087 13.458 -8.778 1.00 0.00 189 SER B O 7
ATOM 9813 N N . GLU B 2 20 ? 0.196 13.850 -6.746 1.00 0.00 190 GLU B N 7
ATOM 9814 C CA . GLU B 2 20 ? -1.161 13.473 -7.116 1.00 0.00 190 GLU B CA 7
ATOM 9815 C C . GLU B 2 20 ? -1.704 14.389 -8.207 1.00 0.00 190 GLU B C 7
ATOM 9816 O O . GLU B 2 20 ? -1.725 15.624 -8.002 1.00 0.00 190 GLU B O 7
ATOM 9829 N N . THR A 1 1 ? 16.973 1.630 1.987 1.00 0.00 17 THR A N 8
ATOM 9830 C CA . THR A 1 1 ? 16.538 2.641 2.967 1.00 0.00 17 THR A CA 8
ATOM 9831 C C . THR A 1 1 ? 15.541 3.606 2.329 1.00 0.00 17 THR A C 8
ATOM 9832 O O . THR A 1 1 ? 15.625 4.823 2.513 1.00 0.00 17 THR A O 8
ATOM 9845 N N . ARG A 1 2 ? 14.588 3.055 1.588 1.00 0.00 18 ARG A N 8
ATOM 9846 C CA . ARG A 1 2 ? 13.584 3.861 0.908 1.00 0.00 18 ARG A CA 8
ATOM 9847 C C . ARG A 1 2 ? 12.533 4.372 1.889 1.00 0.00 18 ARG A C 8
ATOM 9848 O O . ARG A 1 2 ? 12.206 3.703 2.868 1.00 0.00 18 ARG A O 8
ATOM 9869 N N . LYS A 1 3 ? 12.013 5.562 1.618 1.00 0.00 19 LYS A N 8
ATOM 9870 C CA . LYS A 1 3 ? 10.993 6.169 2.461 1.00 0.00 19 LYS A CA 8
ATOM 9871 C C . LYS A 1 3 ? 9.625 5.988 1.817 1.00 0.00 19 LYS A C 8
ATOM 9872 O O . LYS A 1 3 ? 8.642 6.622 2.199 1.00 0.00 19 LYS A O 8
ATOM 9891 N N . LYS A 1 4 ? 9.577 5.109 0.831 1.00 0.00 20 LYS A N 8
ATOM 9892 C CA . LYS A 1 4 ? 8.354 4.816 0.116 1.00 0.00 20 LYS A CA 8
ATOM 9893 C C . LYS A 1 4 ? 8.120 3.315 0.119 1.00 0.00 20 LYS A C 8
ATOM 9894 O O . LYS A 1 4 ? 9.043 2.539 0.372 1.00 0.00 20 LYS A O 8
ATOM 9913 N N . ARG A 1 5 ? 6.888 2.911 -0.138 1.00 0.00 21 ARG A N 8
ATOM 9914 C CA . ARG A 1 5 ? 6.547 1.501 -0.175 1.00 0.00 21 ARG A CA 8
ATOM 9915 C C . ARG A 1 5 ? 7.178 0.853 -1.407 1.00 0.00 21 ARG A C 8
ATOM 9916 O O . ARG A 1 5 ? 7.563 1.554 -2.344 1.00 0.00 21 ARG A O 8
ATOM 9937 N N . CYS A 1 6 ? 7.281 -0.473 -1.396 1.00 0.00 22 CYS A N 8
ATOM 9938 C CA . CYS A 1 6 ? 7.860 -1.214 -2.513 1.00 0.00 22 CYS A CA 8
ATOM 9939 C C . CYS A 1 6 ? 7.179 -0.847 -3.834 1.00 0.00 22 CYS A C 8
ATOM 9940 O O . CYS A 1 6 ? 5.984 -0.524 -3.852 1.00 0.00 22 CYS A O 8
ATOM 9948 N N . PRO A 1 7 ? 7.930 -0.890 -4.951 1.00 0.00 23 PRO A N 8
ATOM 9949 C CA . PRO A 1 7 ? 7.405 -0.562 -6.281 1.00 0.00 23 PRO A CA 8
ATOM 9950 C C . PRO A 1 7 ? 6.157 -1.369 -6.623 1.00 0.00 23 PRO A C 8
ATOM 9951 O O . PRO A 1 7 ? 6.200 -2.598 -6.717 1.00 0.00 23 PRO A O 8
ATOM 9962 N N . TYR A 1 8 ? 5.046 -0.669 -6.787 1.00 0.00 24 TYR A N 8
ATOM 9963 C CA . TYR A 1 8 ? 3.790 -1.290 -7.107 1.00 0.00 24 TYR A CA 8
ATOM 9964 C C . TYR A 1 8 ? 3.541 -1.268 -8.603 1.00 0.00 24 TYR A C 8
ATOM 9965 O O . TYR A 1 8 ? 3.741 -0.250 -9.273 1.00 0.00 24 TYR A O 8
ATOM 9983 N N . THR A 1 9 ? 3.123 -2.404 -9.114 1.00 0.00 25 THR A N 8
ATOM 9984 C CA . THR A 1 9 ? 2.827 -2.561 -10.527 1.00 0.00 25 THR A CA 8
ATOM 9985 C C . THR A 1 9 ? 1.490 -1.912 -10.855 1.00 0.00 25 THR A C 8
ATOM 9986 O O . THR A 1 9 ? 0.695 -1.645 -9.951 1.00 0.00 25 THR A O 8
ATOM 9997 N N . LYS A 1 10 ? 1.239 -1.655 -12.133 1.00 0.00 26 LYS A N 8
ATOM 9998 C CA . LYS A 1 10 ? -0.016 -1.047 -12.547 1.00 0.00 26 LYS A CA 8
ATOM 9999 C C . LYS A 1 10 ? -1.187 -1.927 -12.125 1.00 0.00 26 LYS A C 8
ATOM 10000 O O . LYS A 1 10 ? -2.154 -1.445 -11.540 1.00 0.00 26 LYS A O 8
ATOM 10019 N N . TYR A 1 11 ? -1.079 -3.223 -12.403 1.00 0.00 27 TYR A N 8
ATOM 10020 C CA . TYR A 1 11 ? -2.126 -4.175 -12.050 1.00 0.00 27 TYR A CA 8
ATOM 10021 C C . TYR A 1 11 ? -2.357 -4.174 -10.545 1.00 0.00 27 TYR A C 8
ATOM 10022 O O . TYR A 1 11 ? -3.499 -4.162 -10.079 1.00 0.00 27 TYR A O 8
ATOM 10040 N N . GLN A 1 12 ? -1.259 -4.189 -9.796 1.00 0.00 28 GLN A N 8
ATOM 10041 C CA . GLN A 1 12 ? -1.317 -4.172 -8.342 1.00 0.00 28 GLN A CA 8
ATOM 10042 C C . GLN A 1 12 ? -1.996 -2.898 -7.858 1.00 0.00 28 GLN A C 8
ATOM 10043 O O . GLN A 1 12 ? -2.901 -2.944 -7.026 1.00 0.00 28 GLN A O 8
ATOM 10057 N N . THR A 1 13 ? -1.560 -1.764 -8.394 1.00 0.00 29 THR A N 8
ATOM 10058 C CA . THR A 1 13 ? -2.136 -0.477 -8.030 1.00 0.00 29 THR A CA 8
ATOM 10059 C C . THR A 1 13 ? -3.633 -0.476 -8.319 1.00 0.00 29 THR A C 8
ATOM 10060 O O . THR A 1 13 ? -4.431 -0.050 -7.487 1.00 0.00 29 THR A O 8
ATOM 10071 N N . LEU A 1 14 ? -4.003 -0.993 -9.488 1.00 0.00 30 LEU A N 8
ATOM 10072 C CA . LEU A 1 14 ? -5.404 -1.069 -9.893 1.00 0.00 30 LEU A CA 8
ATOM 10073 C C . LEU A 1 14 ? -6.195 -1.935 -8.922 1.00 0.00 30 LEU A C 8
ATOM 10074 O O . LEU A 1 14 ? -7.324 -1.607 -8.563 1.00 0.00 30 LEU A O 8
ATOM 10090 N N . GLU A 1 15 ? -5.588 -3.039 -8.495 1.00 0.00 31 GLU A N 8
ATOM 10091 C CA . GLU A 1 15 ? -6.232 -3.958 -7.566 1.00 0.00 31 GLU A CA 8
ATOM 10092 C C . GLU A 1 15 ? -6.457 -3.285 -6.221 1.00 0.00 31 GLU A C 8
ATOM 10093 O O . GLU A 1 15 ? -7.553 -3.355 -5.656 1.00 0.00 31 GLU A O 8
ATOM 10105 N N . LEU A 1 16 ? -5.416 -2.632 -5.715 1.00 0.00 32 LEU A N 8
ATOM 10106 C CA . LEU A 1 16 ? -5.494 -1.927 -4.445 1.00 0.00 32 LEU A CA 8
ATOM 10107 C C . LEU A 1 16 ? -6.540 -0.823 -4.524 1.00 0.00 32 LEU A C 8
ATOM 10108 O O . LEU A 1 16 ? -7.339 -0.640 -3.606 1.00 0.00 32 LEU A O 8
ATOM 10124 N N . GLU A 1 17 ? -6.536 -0.104 -5.641 1.00 0.00 33 GLU A N 8
ATOM 10125 C CA . GLU A 1 17 ? -7.475 0.960 -5.884 1.00 0.00 33 GLU A CA 8
ATOM 10126 C C . GLU A 1 17 ? -8.900 0.416 -5.898 1.00 0.00 33 GLU A C 8
ATOM 10127 O O . GLU A 1 17 ? -9.785 0.957 -5.243 1.00 0.00 33 GLU A O 8
ATOM 10139 N N . LYS A 1 18 ? -9.097 -0.672 -6.639 1.00 0.00 34 LYS A N 8
ATOM 10140 C CA . LYS A 1 18 ? -10.400 -1.321 -6.753 1.00 0.00 34 LYS A CA 8
ATOM 10141 C C . LYS A 1 18 ? -10.950 -1.681 -5.376 1.00 0.00 34 LYS A C 8
ATOM 10142 O O . LYS A 1 18 ? -12.136 -1.496 -5.096 1.00 0.00 34 LYS A O 8
ATOM 10161 N N . GLU A 1 19 ? -10.077 -2.188 -4.520 1.00 0.00 35 GLU A N 8
ATOM 10162 C CA . GLU A 1 19 ? -10.469 -2.572 -3.175 1.00 0.00 35 GLU A CA 8
ATOM 10163 C C . GLU A 1 19 ? -10.754 -1.346 -2.317 1.00 0.00 35 GLU A C 8
ATOM 10164 O O . GLU A 1 19 ? -11.809 -1.251 -1.703 1.00 0.00 35 GLU A O 8
ATOM 10176 N N . PHE A 1 20 ? -9.827 -0.393 -2.316 1.00 0.00 36 PHE A N 8
ATOM 10177 C CA . PHE A 1 20 ? -9.954 0.818 -1.514 1.00 0.00 36 PHE A CA 8
ATOM 10178 C C . PHE A 1 20 ? -11.170 1.655 -1.927 1.00 0.00 36 PHE A C 8
ATOM 10179 O O . PHE A 1 20 ? -11.790 2.322 -1.096 1.00 0.00 36 PHE A O 8
ATOM 10196 N N . LEU A 1 21 ? -11.513 1.616 -3.208 1.00 0.00 37 LEU A N 8
ATOM 10197 C CA . LEU A 1 21 ? -12.654 2.369 -3.715 1.00 0.00 37 LEU A CA 8
ATOM 10198 C C . LEU A 1 21 ? -13.967 1.755 -3.247 1.00 0.00 37 LEU A C 8
ATOM 10199 O O . LEU A 1 21 ? -14.919 2.463 -2.921 1.00 0.00 37 LEU A O 8
ATOM 10215 N N . PHE A 1 22 ? -13.999 0.439 -3.205 1.00 0.00 38 PHE A N 8
ATOM 10216 C CA . PHE A 1 22 ? -15.182 -0.289 -2.781 1.00 0.00 38 PHE A CA 8
ATOM 10217 C C . PHE A 1 22 ? -15.280 -0.319 -1.259 1.00 0.00 38 PHE A C 8
ATOM 10218 O O . PHE A 1 22 ? -16.336 -0.053 -0.676 1.00 0.00 38 PHE A O 8
ATOM 10235 N N . ASN A 1 23 ? -14.160 -0.625 -0.634 1.00 0.00 39 ASN A N 8
ATOM 10236 C CA . ASN A 1 23 ? -14.065 -0.719 0.807 1.00 0.00 39 ASN A CA 8
ATOM 10237 C C . ASN A 1 23 ? -12.717 -0.193 1.272 1.00 0.00 39 ASN A C 8
ATOM 10238 O O . ASN A 1 23 ? -11.688 -0.849 1.113 1.00 0.00 39 ASN A O 8
ATOM 10249 N N . MET A 1 24 ? -12.741 0.999 1.842 1.00 0.00 40 MET A N 8
ATOM 10250 C CA . MET A 1 24 ? -11.542 1.661 2.349 1.00 0.00 40 MET A CA 8
ATOM 10251 C C . MET A 1 24 ? -10.866 0.859 3.457 1.00 0.00 40 MET A C 8
ATOM 10252 O O . MET A 1 24 ? -9.744 1.168 3.862 1.00 0.00 40 MET A O 8
ATOM 10266 N N . TYR A 1 25 ? -11.558 -0.147 3.958 1.00 0.00 41 TYR A N 8
ATOM 10267 C CA . TYR A 1 25 ? -11.021 -0.999 5.000 1.00 0.00 41 TYR A CA 8
ATOM 10268 C C . TYR A 1 25 ? -11.306 -2.453 4.675 1.00 0.00 41 TYR A C 8
ATOM 10269 O O . TYR A 1 25 ? -12.201 -2.767 3.887 1.00 0.00 41 TYR A O 8
ATOM 10287 N N . LEU A 1 26 ? -10.536 -3.332 5.283 1.00 0.00 42 LEU A N 8
ATOM 10288 C CA . LEU A 1 26 ? -10.670 -4.750 5.067 1.00 0.00 42 LEU A CA 8
ATOM 10289 C C . LEU A 1 26 ? -10.662 -5.485 6.386 1.00 0.00 42 LEU A C 8
ATOM 10290 O O . LEU A 1 26 ? -10.081 -5.022 7.367 1.00 0.00 42 LEU A O 8
ATOM 10306 N N . THR A 1 27 ? -11.281 -6.640 6.390 1.00 0.00 43 THR A N 8
ATOM 10307 C CA . THR A 1 27 ? -11.337 -7.481 7.568 1.00 0.00 43 THR A CA 8
ATOM 10308 C C . THR A 1 27 ? -10.021 -8.238 7.702 1.00 0.00 43 THR A C 8
ATOM 10309 O O . THR A 1 27 ? -9.156 -8.120 6.834 1.00 0.00 43 THR A O 8
ATOM 10320 N N . ARG A 1 28 ? -9.858 -9.007 8.766 1.00 0.00 44 ARG A N 8
ATOM 10321 C CA . ARG A 1 28 ? -8.632 -9.769 8.961 1.00 0.00 44 ARG A CA 8
ATOM 10322 C C . ARG A 1 28 ? -8.449 -10.791 7.848 1.00 0.00 44 ARG A C 8
ATOM 10323 O O . ARG A 1 28 ? -7.382 -10.881 7.241 1.00 0.00 44 ARG A O 8
ATOM 10344 N N . ASP A 1 29 ? -9.501 -11.544 7.574 1.00 0.00 45 ASP A N 8
ATOM 10345 C CA . ASP A 1 29 ? -9.461 -12.572 6.537 1.00 0.00 45 ASP A CA 8
ATOM 10346 C C . ASP A 1 29 ? -9.274 -11.965 5.162 1.00 0.00 45 ASP A C 8
ATOM 10347 O O . ASP A 1 29 ? -8.433 -12.416 4.386 1.00 0.00 45 ASP A O 8
ATOM 10356 N N . ARG A 1 30 ? -10.055 -10.938 4.867 1.00 0.00 46 ARG A N 8
ATOM 10357 C CA . ARG A 1 30 ? -9.974 -10.269 3.573 1.00 0.00 46 ARG A CA 8
ATOM 10358 C C . ARG A 1 30 ? -8.594 -9.651 3.380 1.00 0.00 46 ARG A C 8
ATOM 10359 O O . ARG A 1 30 ? -8.020 -9.731 2.299 1.00 0.00 46 ARG A O 8
ATOM 10380 N N . ARG A 1 31 ? -8.064 -9.053 4.442 1.00 0.00 47 ARG A N 8
ATOM 10381 C CA . ARG A 1 31 ? -6.744 -8.435 4.397 1.00 0.00 47 ARG A CA 8
ATOM 10382 C C . ARG A 1 31 ? -5.692 -9.487 4.091 1.00 0.00 47 ARG A C 8
ATOM 10383 O O . ARG A 1 31 ? -4.823 -9.280 3.247 1.00 0.00 47 ARG A O 8
ATOM 10404 N N . TYR A 1 32 ? -5.798 -10.623 4.766 1.00 0.00 48 TYR A N 8
ATOM 10405 C CA . TYR A 1 32 ? -4.859 -11.719 4.577 1.00 0.00 48 TYR A CA 8
ATOM 10406 C C . TYR A 1 32 ? -4.989 -12.315 3.177 1.00 0.00 48 TYR A C 8
ATOM 10407 O O . TYR A 1 32 ? -3.991 -12.649 2.544 1.00 0.00 48 TYR A O 8
ATOM 10425 N N . GLU A 1 33 ? -6.222 -12.438 2.695 1.00 0.00 49 GLU A N 8
ATOM 10426 C CA . GLU A 1 33 ? -6.469 -12.993 1.368 1.00 0.00 49 GLU A CA 8
ATOM 10427 C C . GLU A 1 33 ? -5.938 -12.062 0.295 1.00 0.00 49 GLU A C 8
ATOM 10428 O O . GLU A 1 33 ? -5.206 -12.488 -0.598 1.00 0.00 49 GLU A O 8
ATOM 10440 N N . VAL A 1 34 ? -6.309 -10.795 0.385 1.00 0.00 50 VAL A N 8
ATOM 10441 C CA . VAL A 1 34 ? -5.846 -9.801 -0.571 1.00 0.00 50 VAL A CA 8
ATOM 10442 C C . VAL A 1 34 ? -4.325 -9.778 -0.581 1.00 0.00 50 VAL A C 8
ATOM 10443 O O . VAL A 1 34 ? -3.700 -9.769 -1.641 1.00 0.00 50 VAL A O 8
ATOM 10456 N N . ALA A 1 35 ? -3.743 -9.802 0.612 1.00 0.00 51 ALA A N 8
ATOM 10457 C CA . ALA A 1 35 ? -2.298 -9.807 0.761 1.00 0.00 51 ALA A CA 8
ATOM 10458 C C . ALA A 1 35 ? -1.694 -11.038 0.100 1.00 0.00 51 ALA A C 8
ATOM 10459 O O . ALA A 1 35 ? -0.713 -10.935 -0.636 1.00 0.00 51 ALA A O 8
ATOM 10466 N N . ARG A 1 36 ? -2.302 -12.198 0.349 1.00 0.00 52 ARG A N 8
ATOM 10467 C CA . ARG A 1 36 ? -1.833 -13.452 -0.214 1.00 0.00 52 ARG A CA 8
ATOM 10468 C C . ARG A 1 36 ? -1.861 -13.385 -1.731 1.00 0.00 52 ARG A C 8
ATOM 10469 O O . ARG A 1 36 ? -0.873 -13.700 -2.393 1.00 0.00 52 ARG A O 8
ATOM 10490 N N . VAL A 1 37 ? -2.998 -12.965 -2.272 1.00 0.00 53 VAL A N 8
ATOM 10491 C CA . VAL A 1 37 ? -3.163 -12.850 -3.722 1.00 0.00 53 VAL A CA 8
ATOM 10492 C C . VAL A 1 37 ? -2.106 -11.917 -4.330 1.00 0.00 53 VAL A C 8
ATOM 10493 O O . VAL A 1 37 ? -1.671 -12.107 -5.470 1.00 0.00 53 VAL A O 8
ATOM 10506 N N . LEU A 1 38 ? -1.678 -10.924 -3.558 1.00 0.00 54 LEU A N 8
ATOM 10507 C CA . LEU A 1 38 ? -0.677 -9.966 -4.012 1.00 0.00 54 LEU A CA 8
ATOM 10508 C C . LEU A 1 38 ? 0.741 -10.431 -3.664 1.00 0.00 54 LEU A C 8
ATOM 10509 O O . LEU A 1 38 ? 1.710 -9.721 -3.935 1.00 0.00 54 LEU A O 8
ATOM 10525 N N . ASN A 1 39 ? 0.847 -11.618 -3.063 1.00 0.00 55 ASN A N 8
ATOM 10526 C CA . ASN A 1 39 ? 2.134 -12.194 -2.668 1.00 0.00 55 ASN A CA 8
ATOM 10527 C C . ASN A 1 39 ? 2.843 -11.283 -1.656 1.00 0.00 55 ASN A C 8
ATOM 10528 O O . ASN A 1 39 ? 4.066 -11.121 -1.668 1.00 0.00 55 ASN A O 8
ATOM 10539 N N . LEU A 1 40 ? 2.050 -10.693 -0.778 1.00 0.00 56 LEU A N 8
ATOM 10540 C CA . LEU A 1 40 ? 2.553 -9.801 0.259 1.00 0.00 56 LEU A CA 8
ATOM 10541 C C . LEU A 1 40 ? 1.873 -10.129 1.584 1.00 0.00 56 LEU A C 8
ATOM 10542 O O . LEU A 1 40 ? 1.061 -11.051 1.654 1.00 0.00 56 LEU A O 8
ATOM 10558 N N . THR A 1 41 ? 2.206 -9.398 2.636 1.00 0.00 57 THR A N 8
ATOM 10559 C CA . THR A 1 41 ? 1.575 -9.625 3.923 1.00 0.00 57 THR A CA 8
ATOM 10560 C C . THR A 1 41 ? 0.486 -8.576 4.150 1.00 0.00 57 THR A C 8
ATOM 10561 O O . THR A 1 41 ? 0.300 -7.67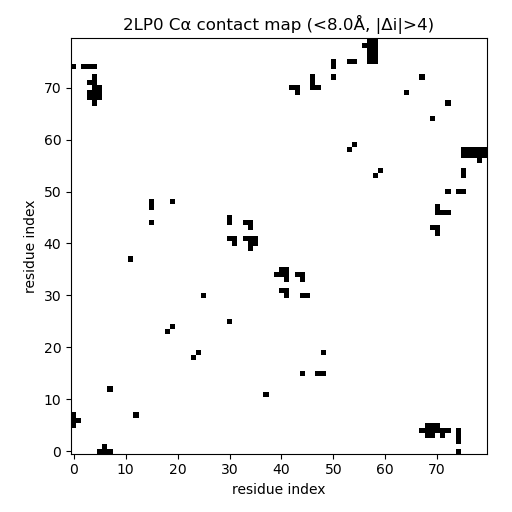3 3.330 1.00 0.00 57 THR A O 8
ATOM 10572 N N . GLU A 1 42 ? -0.214 -8.689 5.261 1.00 0.00 58 GLU A N 8
ATOM 10573 C CA . GLU A 1 42 ? -1.313 -7.788 5.586 1.00 0.00 58 GLU A CA 8
ATOM 10574 C C . GLU A 1 42 ? -0.818 -6.366 5.788 1.00 0.00 58 GLU A C 8
ATOM 10575 O O . GLU A 1 42 ? -1.541 -5.405 5.524 1.00 0.00 58 GLU A O 8
ATOM 10587 N N . ARG A 1 43 ? 0.420 -6.245 6.237 1.00 0.00 59 ARG A N 8
ATOM 10588 C CA . ARG A 1 43 ? 1.026 -4.950 6.481 1.00 0.00 59 ARG A CA 8
ATOM 10589 C C . ARG A 1 43 ? 1.114 -4.138 5.200 1.00 0.00 59 ARG A C 8
ATOM 10590 O O . ARG A 1 43 ? 0.910 -2.925 5.216 1.00 0.00 59 ARG A O 8
ATOM 10611 N N . GLN A 1 44 ? 1.396 -4.805 4.083 1.00 0.00 60 GLN A N 8
ATOM 10612 C CA . GLN A 1 44 ? 1.508 -4.106 2.808 1.00 0.00 60 GLN A CA 8
ATOM 10613 C C . GLN A 1 44 ? 0.170 -3.521 2.393 1.00 0.00 60 GLN A C 8
ATOM 10614 O O . GLN A 1 44 ? 0.105 -2.419 1.853 1.00 0.00 60 GLN A O 8
ATOM 10628 N N . VAL A 1 45 ? -0.891 -4.263 2.661 1.00 0.00 61 VAL A N 8
ATOM 10629 C CA . VAL A 1 45 ? -2.232 -3.841 2.290 1.00 0.00 61 VAL A CA 8
ATOM 10630 C C . VAL A 1 45 ? -2.772 -2.775 3.238 1.00 0.00 61 VAL A C 8
ATOM 10631 O O . VAL A 1 45 ? -3.272 -1.736 2.802 1.00 0.00 61 VAL A O 8
ATOM 10644 N N . LYS A 1 46 ? -2.651 -3.033 4.534 1.00 0.00 62 LYS A N 8
ATOM 10645 C CA . LYS A 1 46 ? -3.155 -2.119 5.553 1.00 0.00 62 LYS A CA 8
ATOM 10646 C C . LYS A 1 46 ? -2.531 -0.736 5.433 1.00 0.00 62 LYS A C 8
ATOM 10647 O O . LYS A 1 46 ? -3.227 0.280 5.460 1.00 0.00 62 LYS A O 8
ATOM 10666 N N . ILE A 1 47 ? -1.220 -0.704 5.291 1.00 0.00 63 ILE A N 8
ATOM 10667 C CA . ILE A 1 47 ? -0.508 0.561 5.191 1.00 0.00 63 ILE A CA 8
ATOM 10668 C C . ILE A 1 47 ? -0.741 1.233 3.841 1.00 0.00 63 ILE A C 8
ATOM 10669 O O . ILE A 1 47 ? -0.804 2.458 3.766 1.00 0.00 63 ILE A O 8
ATOM 10685 N N . TRP A 1 48 ? -0.894 0.446 2.780 1.00 0.00 64 TRP A N 8
ATOM 10686 C CA . TRP A 1 48 ? -1.143 1.020 1.460 1.00 0.00 64 TRP A CA 8
ATOM 10687 C C . TRP A 1 48 ? -2.487 1.736 1.464 1.00 0.00 64 TRP A C 8
ATOM 10688 O O . TRP A 1 48 ? -2.625 2.826 0.911 1.00 0.00 64 TRP A O 8
ATOM 10709 N N . PHE A 1 49 ? -3.468 1.125 2.118 1.00 0.00 65 PHE A N 8
ATOM 10710 C CA . PHE A 1 49 ? -4.796 1.692 2.210 1.00 0.00 65 PHE A CA 8
ATOM 10711 C C . PHE A 1 49 ? -4.757 3.029 2.929 1.00 0.00 65 PHE A C 8
ATOM 10712 O O . PHE A 1 49 ? -5.420 3.987 2.533 1.00 0.00 65 PHE A O 8
ATOM 10729 N N . GLN A 1 50 ? -3.951 3.087 3.968 1.00 0.00 66 GLN A N 8
ATOM 10730 C CA . GLN A 1 50 ? -3.792 4.305 4.747 1.00 0.00 66 GLN A CA 8
ATOM 10731 C C . GLN A 1 50 ? -2.997 5.322 3.940 1.00 0.00 66 GLN A C 8
ATOM 10732 O O . GLN A 1 50 ? -3.266 6.521 3.982 1.00 0.00 66 GLN A O 8
ATOM 10746 N N . ASN A 1 51 ? -2.025 4.817 3.188 1.00 0.00 67 ASN A N 8
ATOM 10747 C CA . ASN A 1 51 ? -1.176 5.643 2.347 1.00 0.00 67 ASN A CA 8
ATOM 10748 C C . ASN A 1 51 ? -2.021 6.357 1.304 1.00 0.00 67 ASN A C 8
ATOM 10749 O O . ASN A 1 51 ? -1.904 7.565 1.111 1.00 0.00 67 ASN A O 8
ATOM 10760 N N . ARG A 1 52 ? -2.894 5.601 0.652 1.00 0.00 68 ARG A N 8
ATOM 10761 C CA . ARG A 1 52 ? -3.778 6.154 -0.365 1.00 0.00 68 ARG A CA 8
ATOM 10762 C C . ARG A 1 52 ? -4.737 7.159 0.265 1.00 0.00 68 ARG A C 8
ATOM 10763 O O . ARG A 1 52 ? -5.039 8.198 -0.321 1.00 0.00 68 ARG A O 8
ATOM 10784 N N . ARG A 1 53 ? -5.206 6.841 1.468 1.00 0.00 69 ARG A N 8
ATOM 10785 C CA . ARG A 1 53 ? -6.116 7.716 2.193 1.00 0.00 69 ARG A CA 8
ATOM 10786 C C . ARG A 1 53 ? -5.414 9.022 2.556 1.00 0.00 69 ARG A C 8
ATOM 10787 O O . ARG A 1 53 ? -5.993 10.101 2.444 1.00 0.00 69 ARG A O 8
ATOM 10808 N N . MET A 1 54 ? -4.163 8.921 2.978 1.00 0.00 70 MET A N 8
ATOM 10809 C CA . MET A 1 54 ? -3.389 10.102 3.331 1.00 0.00 70 MET A CA 8
ATOM 10810 C C . MET A 1 54 ? -3.064 10.899 2.077 1.00 0.00 70 MET A C 8
ATOM 10811 O O . MET A 1 54 ? -3.013 12.131 2.102 1.00 0.00 70 MET A O 8
ATOM 10825 N N . LYS A 1 55 ? -2.853 10.182 0.981 1.00 0.00 71 LYS A N 8
ATOM 10826 C CA . LYS A 1 55 ? -2.542 10.792 -0.308 1.00 0.00 71 LYS A CA 8
ATOM 10827 C C . LYS A 1 55 ? -3.716 11.633 -0.789 1.00 0.00 71 LYS A C 8
ATOM 10828 O O . LYS A 1 55 ? -3.548 12.608 -1.511 1.00 0.00 71 LYS A O 8
ATOM 10847 N N . MET A 1 56 ? -4.900 11.245 -0.370 1.00 0.00 72 MET A N 8
ATOM 10848 C CA . MET A 1 56 ? -6.116 11.943 -0.730 1.00 0.00 72 MET A CA 8
ATOM 10849 C C . MET A 1 56 ? -6.086 13.371 -0.209 1.00 0.00 72 MET A C 8
ATOM 10850 O O . MET A 1 56 ? -6.475 14.314 -0.901 1.00 0.00 72 MET A O 8
ATOM 10864 N N . LYS A 1 57 ? -5.606 13.513 1.017 1.00 0.00 73 LYS A N 8
ATOM 10865 C CA . LYS A 1 57 ? -5.536 14.812 1.677 1.00 0.00 73 LYS A CA 8
ATOM 10866 C C . LYS A 1 57 ? -4.229 15.559 1.394 1.00 0.00 73 LYS A C 8
ATOM 10867 O O . LYS A 1 57 ? -4.258 16.690 0.921 1.00 0.00 73 LYS A O 8
ATOM 10886 N N . LYS A 1 58 ? -3.087 14.937 1.678 1.00 0.00 74 LYS A N 8
ATOM 10887 C CA . LYS A 1 58 ? -1.800 15.604 1.481 1.00 0.00 74 LYS A CA 8
ATOM 10888 C C . LYS A 1 58 ? -1.357 15.622 0.019 1.00 0.00 74 LYS A C 8
ATOM 10889 O O . LYS A 1 58 ? -1.430 16.658 -0.634 1.00 0.00 74 LYS A O 8
ATOM 10908 N N . MET A 1 59 ? -0.909 14.479 -0.496 1.00 0.00 75 MET A N 8
ATOM 10909 C CA . MET A 1 59 ? -0.432 14.393 -1.878 1.00 0.00 75 MET A CA 8
ATOM 10910 C C . MET A 1 59 ? -1.603 14.307 -2.842 1.00 0.00 75 MET A C 8
ATOM 10911 O O . MET A 1 59 ? -1.739 13.350 -3.606 1.00 0.00 75 MET A O 8
ATOM 10925 N N . ASN A 1 60 ? -2.447 15.315 -2.780 1.00 0.00 76 ASN A N 8
ATOM 10926 C CA . ASN A 1 60 ? -3.632 15.388 -3.620 1.00 0.00 76 ASN A CA 8
ATOM 10927 C C . ASN A 1 60 ? -3.245 15.668 -5.065 1.00 0.00 76 ASN A C 8
ATOM 10928 O O . ASN A 1 60 ? -3.373 14.751 -5.907 1.00 0.00 76 ASN A O 8
ATOM 10940 N N . ASN B 2 1 ? 24.057 -3.776 -1.312 1.00 0.00 171 ASN B N 8
ATOM 10941 C CA . ASN B 2 1 ? 24.232 -2.486 -2.016 1.00 0.00 171 ASN B CA 8
ATOM 10942 C C . ASN B 2 1 ? 22.872 -1.880 -2.328 1.00 0.00 171 ASN B C 8
ATOM 10943 O O . ASN B 2 1 ? 22.111 -2.436 -3.121 1.00 0.00 171 ASN B O 8
ATOM 10956 N N . GLN B 2 2 ? 22.574 -0.742 -1.697 1.00 0.00 172 GLN B N 8
ATOM 10957 C CA . GLN B 2 2 ? 21.298 -0.048 -1.883 1.00 0.00 172 GLN B CA 8
ATOM 10958 C C . GLN B 2 2 ? 20.141 -0.906 -1.371 1.00 0.00 172 GLN B C 8
ATOM 10959 O O . GLN B 2 2 ? 20.347 -1.868 -0.627 1.00 0.00 172 GLN B O 8
ATOM 10973 N N . GLU B 2 3 ? 18.924 -0.544 -1.747 1.00 0.00 173 GLU B N 8
ATOM 10974 C CA . GLU B 2 3 ? 17.744 -1.283 -1.326 1.00 0.00 173 GLU B CA 8
ATOM 10975 C C . GLU B 2 3 ? 17.266 -2.223 -2.428 1.00 0.00 173 GLU B C 8
ATOM 10976 O O . GLU B 2 3 ? 16.203 -2.029 -3.017 1.00 0.00 173 GLU B O 8
ATOM 10988 N N . PHE B 2 4 ? 18.061 -3.242 -2.703 1.00 0.00 174 PHE B N 8
ATOM 10989 C CA . PHE B 2 4 ? 17.731 -4.219 -3.730 1.00 0.00 174 PHE B CA 8
ATOM 10990 C C . PHE B 2 4 ? 17.084 -5.452 -3.103 1.00 0.00 174 PHE B C 8
ATOM 10991 O O . PHE B 2 4 ? 16.360 -6.201 -3.762 1.00 0.00 174 PHE B O 8
ATOM 11008 N N . ASP B 2 5 ? 17.338 -5.641 -1.818 1.00 0.00 175 ASP B N 8
ATOM 11009 C CA . ASP B 2 5 ? 16.811 -6.771 -1.079 1.00 0.00 175 ASP B CA 8
ATOM 11010 C C . ASP B 2 5 ? 16.176 -6.299 0.218 1.00 0.00 175 ASP B C 8
ATOM 11011 O O . ASP B 2 5 ? 16.638 -5.334 0.832 1.00 0.00 175 ASP B O 8
ATOM 11020 N N . SER B 2 6 ? 15.097 -6.972 0.597 1.00 0.00 176 SER B N 8
ATOM 11021 C CA . SER B 2 6 ? 14.352 -6.684 1.815 1.00 0.00 176 SER B CA 8
ATOM 11022 C C . SER B 2 6 ? 13.670 -5.317 1.767 1.00 0.00 176 SER B C 8
ATOM 11023 O O . SER B 2 6 ? 13.286 -4.775 2.802 1.00 0.00 176 SER B O 8
ATOM 11031 N N . GLU B 2 7 ? 13.500 -4.769 0.572 1.00 0.00 177 GLU B N 8
ATOM 11032 C CA . GLU B 2 7 ? 12.854 -3.473 0.435 1.00 0.00 177 GLU B CA 8
ATOM 11033 C C . GLU B 2 7 ? 11.525 -3.613 -0.292 1.00 0.00 177 GLU B C 8
ATOM 11034 O O . GLU B 2 7 ? 10.927 -2.634 -0.728 1.00 0.00 177 GLU B O 8
ATOM 11046 N N . GLU B 2 8 ? 11.063 -4.846 -0.407 1.00 0.00 178 GLU B N 8
ATOM 11047 C CA . GLU B 2 8 ? 9.791 -5.123 -1.044 1.00 0.00 178 GLU B CA 8
ATOM 11048 C C . GLU B 2 8 ? 8.847 -5.563 0.044 1.00 0.00 178 GLU B C 8
ATOM 11049 O O . GLU B 2 8 ? 7.653 -5.780 -0.160 1.00 0.00 178 GLU B O 8
ATOM 11061 N N . GLU B 2 9 ? 9.438 -5.673 1.216 1.00 0.00 179 GLU B N 8
ATOM 11062 C CA . GLU B 2 9 ? 8.740 -6.055 2.410 1.00 0.00 179 GLU B CA 8
ATOM 11063 C C . GLU B 2 9 ? 8.375 -4.805 3.188 1.00 0.00 179 GLU B C 8
ATOM 11064 O O . GLU B 2 9 ? 7.448 -4.794 3.989 1.00 0.00 179 GLU B O 8
ATOM 11076 N N . THR B 2 10 ? 9.119 -3.756 2.921 1.00 0.00 180 THR B N 8
ATOM 11077 C CA . THR B 2 10 ? 8.922 -2.479 3.580 1.00 0.00 180 THR B CA 8
ATOM 11078 C C . THR B 2 10 ? 7.661 -1.778 3.071 1.00 0.00 180 THR B C 8
ATOM 11079 O O . THR B 2 10 ? 7.431 -1.680 1.864 1.00 0.00 180 THR B O 8
ATOM 11090 N N . VAL B 2 11 ? 6.852 -1.292 4.000 1.00 0.00 181 VAL B N 8
ATOM 11091 C CA . VAL B 2 11 ? 5.627 -0.589 3.663 1.00 0.00 181 VAL B CA 8
ATOM 11092 C C . VAL B 2 11 ? 5.664 0.799 4.279 1.00 0.00 181 VAL B C 8
ATOM 11093 O O . VAL B 2 11 ? 4.987 1.075 5.271 1.00 0.00 181 VAL B O 8
ATOM 11106 N N . GLU B 2 12 ? 6.494 1.654 3.709 1.00 0.00 182 GLU B N 8
ATOM 11107 C CA . GLU B 2 12 ? 6.644 3.015 4.195 1.00 0.00 182 GLU B CA 8
ATOM 11108 C C . GLU B 2 12 ? 5.408 3.849 3.897 1.00 0.00 182 GLU B C 8
ATOM 11109 O O . GLU B 2 12 ? 4.897 3.857 2.774 1.00 0.00 182 GLU B O 8
ATOM 11121 N N . ASP B 2 13 ? 4.932 4.545 4.918 1.00 0.00 183 ASP B N 8
ATOM 11122 C CA . ASP B 2 13 ? 3.756 5.397 4.798 1.00 0.00 183 ASP B CA 8
ATOM 11123 C C . ASP B 2 13 ? 4.165 6.841 4.537 1.00 0.00 183 ASP B C 8
ATOM 11124 O O . ASP B 2 13 ? 3.349 7.758 4.628 1.00 0.00 183 ASP B O 8
ATOM 11133 N N . SER B 2 14 ? 5.433 7.032 4.200 1.00 0.00 184 SER B N 8
ATOM 11134 C CA . SER B 2 14 ? 5.964 8.355 3.907 1.00 0.00 184 SER B CA 8
ATOM 11135 C C . SER B 2 14 ? 5.867 8.634 2.406 1.00 0.00 184 SER B C 8
ATOM 11136 O O . SER B 2 14 ? 6.665 9.377 1.833 1.00 0.00 184 SER B O 8
ATOM 11144 N N . LEU B 2 15 ? 4.873 8.017 1.781 1.00 0.00 185 LEU B N 8
ATOM 11145 C CA . LEU B 2 15 ? 4.630 8.165 0.354 1.00 0.00 185 LEU B CA 8
ATOM 11146 C C . LEU B 2 15 ? 3.810 9.422 0.090 1.00 0.00 185 LEU B C 8
ATOM 11147 O O . LEU B 2 15 ? 3.782 9.944 -1.025 1.00 0.00 185 LEU B O 8
ATOM 11163 N N . VAL B 2 16 ? 3.191 9.932 1.142 1.00 0.00 186 VAL B N 8
ATOM 11164 C CA . VAL B 2 16 ? 2.342 11.101 1.044 1.00 0.00 186 VAL B CA 8
ATOM 11165 C C . VAL B 2 16 ? 3.091 12.341 1.503 1.00 0.00 186 VAL B C 8
ATOM 11166 O O . VAL B 2 16 ? 2.774 12.932 2.537 1.00 0.00 186 VAL B O 8
ATOM 11179 N N . GLU B 2 17 ? 4.084 12.732 0.730 1.00 0.00 187 GLU B N 8
ATOM 11180 C CA . GLU B 2 17 ? 4.878 13.888 1.073 1.00 0.00 187 GLU B CA 8
ATOM 11181 C C . GLU B 2 17 ? 4.548 15.070 0.163 1.00 0.00 187 GLU B C 8
ATOM 11182 O O . GLU B 2 17 ? 5.281 15.367 -0.782 1.00 0.00 187 GLU B O 8
ATOM 11194 N N . ASP B 2 18 ? 3.429 15.726 0.435 1.00 0.00 188 ASP B N 8
ATOM 11195 C CA . ASP B 2 18 ? 3.003 16.881 -0.351 1.00 0.00 188 ASP B CA 8
ATOM 11196 C C . ASP B 2 18 ? 2.325 17.908 0.542 1.00 0.00 188 ASP B C 8
ATOM 11197 O O . ASP B 2 18 ? 1.279 17.641 1.138 1.00 0.00 188 ASP B O 8
ATOM 11206 N N . SER B 2 19 ? 2.943 19.068 0.652 1.00 0.00 189 SER B N 8
ATOM 11207 C CA . SER B 2 19 ? 2.413 20.142 1.470 1.00 0.00 189 SER B CA 8
ATOM 11208 C C . SER B 2 19 ? 1.781 21.214 0.587 1.00 0.00 189 SER B C 8
ATOM 11209 O O . SER B 2 19 ? 0.590 21.511 0.705 1.00 0.00 189 SER B O 8
ATOM 11217 N N . GLU B 2 20 ? 2.580 21.774 -0.313 1.00 0.00 190 GLU B N 8
ATOM 11218 C CA . GLU B 2 20 ? 2.114 22.807 -1.219 1.00 0.00 190 GLU B CA 8
ATOM 11219 C C . GLU B 2 20 ? 3.099 22.972 -2.366 1.00 0.00 190 GLU B C 8
ATOM 11220 O O . GLU B 2 20 ? 4.308 23.116 -2.092 1.00 0.00 190 GLU B O 8
ATOM 11233 N N . THR A 1 1 ? 14.095 -3.592 1.526 1.00 0.00 17 THR A N 9
ATOM 11234 C CA . THR A 1 1 ? 15.168 -2.840 0.846 1.00 0.00 17 THR A CA 9
ATOM 11235 C C . THR A 1 1 ? 15.974 -2.022 1.852 1.00 0.00 17 THR A C 9
ATOM 11236 O O . THR A 1 1 ? 16.103 -2.412 3.017 1.00 0.00 17 THR A O 9
ATOM 11249 N N . ARG A 1 2 ? 16.513 -0.888 1.403 1.00 0.00 18 ARG A N 9
ATOM 11250 C CA . ARG A 1 2 ? 17.298 -0.015 2.265 1.00 0.00 18 ARG A CA 9
ATOM 11251 C C . ARG A 1 2 ? 16.406 0.665 3.300 1.00 0.00 18 ARG A C 9
ATOM 11252 O O . ARG A 1 2 ? 16.878 1.068 4.363 1.00 0.00 18 ARG A O 9
ATOM 11273 N N . LYS A 1 3 ? 15.123 0.798 2.984 1.00 0.00 19 LYS A N 9
ATOM 11274 C CA . LYS A 1 3 ? 14.176 1.420 3.897 1.00 0.00 19 LYS A CA 9
ATOM 11275 C C . LYS A 1 3 ? 12.745 1.208 3.421 1.00 0.00 19 LYS A C 9
ATOM 11276 O O . LYS A 1 3 ? 11.971 0.482 4.043 1.00 0.00 19 LYS A O 9
ATOM 11295 N N . LYS A 1 4 ? 12.411 1.823 2.298 1.00 0.00 20 LYS A N 9
ATOM 11296 C CA . LYS A 1 4 ? 11.070 1.730 1.745 1.00 0.00 20 LYS A CA 9
ATOM 11297 C C . LYS A 1 4 ? 11.023 0.829 0.513 1.00 0.00 20 LYS A C 9
ATOM 11298 O O . LYS A 1 4 ? 11.717 1.071 -0.476 1.00 0.00 20 LYS A O 9
ATOM 11317 N N . ARG A 1 5 ? 10.213 -0.218 0.594 1.00 0.00 21 ARG A N 9
ATOM 11318 C CA . ARG A 1 5 ? 10.044 -1.160 -0.503 1.00 0.00 21 ARG A CA 9
ATOM 11319 C C . ARG A 1 5 ? 8.569 -1.438 -0.745 1.00 0.00 21 ARG A C 9
ATOM 11320 O O . ARG A 1 5 ? 7.758 -1.383 0.179 1.00 0.00 21 ARG A O 9
ATOM 11341 N N . CYS A 1 6 ? 8.216 -1.724 -1.980 1.00 0.00 22 CYS A N 9
ATOM 11342 C CA . CYS A 1 6 ? 6.847 -2.057 -2.299 1.00 0.00 22 CYS A CA 9
ATOM 11343 C C . CYS A 1 6 ? 6.805 -3.437 -2.939 1.00 0.00 22 CYS A C 9
ATOM 11344 O O . CYS A 1 6 ? 7.609 -3.745 -3.818 1.00 0.00 22 CYS A O 9
ATOM 11352 N N . PRO A 1 7 ? 5.880 -4.295 -2.504 1.00 0.00 23 PRO A N 9
ATOM 11353 C CA . PRO A 1 7 ? 5.744 -5.637 -3.037 1.00 0.00 23 PRO A CA 9
ATOM 11354 C C . PRO A 1 7 ? 4.661 -5.744 -4.091 1.00 0.00 23 PRO A C 9
ATOM 11355 O O . PRO A 1 7 ? 4.191 -6.835 -4.412 1.00 0.00 23 PRO A O 9
ATOM 11366 N N . TYR A 1 8 ? 4.268 -4.606 -4.617 1.00 0.00 24 TYR A N 9
ATOM 11367 C CA . TYR A 1 8 ? 3.250 -4.542 -5.623 1.00 0.00 24 TYR A CA 9
ATOM 11368 C C . TYR A 1 8 ? 3.755 -3.869 -6.887 1.00 0.00 24 TYR A C 9
ATOM 11369 O O . TYR A 1 8 ? 4.520 -2.901 -6.840 1.00 0.00 24 TYR A O 9
ATOM 11387 N N . THR A 1 9 ? 3.331 -4.401 -8.008 1.00 0.00 25 THR A N 9
ATOM 11388 C CA . THR A 1 9 ? 3.685 -3.848 -9.300 1.00 0.00 25 THR A CA 9
ATOM 11389 C C . THR A 1 9 ? 2.643 -2.806 -9.677 1.00 0.00 25 THR A C 9
ATOM 11390 O O . THR A 1 9 ? 1.643 -2.667 -8.975 1.00 0.00 25 THR A O 9
ATOM 11401 N N . LYS A 1 10 ? 2.854 -2.077 -10.762 1.00 0.00 26 LYS A N 9
ATOM 11402 C CA . LYS A 1 10 ? 1.891 -1.060 -11.179 1.00 0.00 26 LYS A CA 9
ATOM 11403 C C . LYS A 1 10 ? 0.523 -1.687 -11.425 1.00 0.00 26 LYS A C 9
ATOM 11404 O O . LYS A 1 10 ? -0.497 -1.137 -11.015 1.00 0.00 26 LYS A O 9
ATOM 11423 N N . TYR A 1 11 ? 0.512 -2.854 -12.059 1.00 0.00 27 TYR A N 9
ATOM 11424 C CA . TYR A 1 11 ? -0.731 -3.568 -12.334 1.00 0.00 27 TYR A CA 9
ATOM 11425 C C . TYR A 1 11 ? -1.427 -3.917 -11.026 1.00 0.00 27 TYR A C 9
ATOM 11426 O O . TYR A 1 11 ? -2.635 -3.730 -10.874 1.00 0.00 27 TYR A O 9
ATOM 11444 N N . GLN A 1 12 ? -0.643 -4.412 -10.081 1.00 0.00 28 GLN A N 9
ATOM 11445 C CA . GLN A 1 12 ? -1.145 -4.780 -8.779 1.00 0.00 28 GLN A CA 9
ATOM 11446 C C . GLN A 1 12 ? -1.622 -3.548 -8.021 1.00 0.00 28 GLN A C 9
ATOM 11447 O O . GLN A 1 12 ? -2.582 -3.616 -7.257 1.00 0.00 28 GLN A O 9
ATOM 11461 N N . THR A 1 13 ? -0.954 -2.420 -8.242 1.00 0.00 29 THR A N 9
ATOM 11462 C CA . THR A 1 13 ? -1.333 -1.171 -7.595 1.00 0.00 29 THR A CA 9
ATOM 11463 C C . THR A 1 13 ? -2.683 -0.709 -8.134 1.00 0.00 29 THR A C 9
ATOM 11464 O O . THR A 1 13 ? -3.542 -0.247 -7.383 1.00 0.00 29 THR A O 9
ATOM 11475 N N . LEU A 1 14 ? -2.865 -0.853 -9.446 1.00 0.00 30 LEU A N 9
ATOM 11476 C CA . LEU A 1 14 ? -4.116 -0.481 -10.093 1.00 0.00 30 LEU A CA 9
ATOM 11477 C C . LEU A 1 14 ? -5.249 -1.327 -9.533 1.00 0.00 30 LEU A C 9
ATOM 11478 O O . LEU A 1 14 ? -6.344 -0.826 -9.263 1.00 0.00 30 LEU A O 9
ATOM 11494 N N . GLU A 1 15 ? -4.973 -2.613 -9.352 1.00 0.00 31 GLU A N 9
ATOM 11495 C CA . GLU A 1 15 ? -5.952 -3.535 -8.801 1.00 0.00 31 GLU A CA 9
ATOM 11496 C C . GLU A 1 15 ? -6.248 -3.168 -7.350 1.00 0.00 31 GLU A C 9
ATOM 11497 O O . GLU A 1 15 ? -7.400 -3.171 -6.922 1.00 0.00 31 GLU A O 9
ATOM 11509 N N . LEU A 1 16 ? -5.196 -2.841 -6.602 1.00 0.00 32 LEU A N 9
ATOM 11510 C CA . LEU A 1 16 ? -5.338 -2.446 -5.207 1.00 0.00 32 LEU A CA 9
ATOM 11511 C C . LEU A 1 16 ? -6.212 -1.201 -5.101 1.00 0.00 32 LEU A C 9
ATOM 11512 O O . LEU A 1 16 ? -7.044 -1.091 -4.204 1.00 0.00 32 LEU A O 9
ATOM 11528 N N . GLU A 1 17 ? -6.016 -0.273 -6.034 1.00 0.00 33 GLU A N 9
ATOM 11529 C CA . GLU A 1 17 ? -6.786 0.956 -6.088 1.00 0.00 33 GLU A CA 9
ATOM 11530 C C . GLU A 1 17 ? -8.258 0.635 -6.303 1.00 0.00 33 GLU A C 9
ATOM 11531 O O . GLU A 1 17 ? -9.146 1.187 -5.649 1.00 0.00 33 GLU A O 9
ATOM 11543 N N . LYS A 1 18 ? -8.492 -0.273 -7.239 1.00 0.00 34 LYS A N 9
ATOM 11544 C CA . LYS A 1 18 ? -9.834 -0.729 -7.576 1.00 0.00 34 LYS A CA 9
ATOM 11545 C C . LYS A 1 18 ? -10.518 -1.329 -6.347 1.00 0.00 34 LYS A C 9
ATOM 11546 O O . LYS A 1 18 ? -11.731 -1.201 -6.169 1.00 0.00 34 LYS A O 9
ATOM 11565 N N . GLU A 1 19 ? -9.732 -1.993 -5.506 1.00 0.00 35 GLU A N 9
ATOM 11566 C CA . GLU A 1 19 ? -10.253 -2.592 -4.281 1.00 0.00 35 GLU A CA 9
ATOM 11567 C C . GLU A 1 19 ? -10.474 -1.513 -3.227 1.00 0.00 35 GLU A C 9
ATOM 11568 O O . GLU A 1 19 ? -11.463 -1.537 -2.500 1.00 0.00 35 GLU A O 9
ATOM 11580 N N . PHE A 1 20 ? -9.537 -0.573 -3.163 1.00 0.00 36 PHE A N 9
ATOM 11581 C CA . PHE A 1 20 ? -9.590 0.534 -2.213 1.00 0.00 36 PHE A CA 9
ATOM 11582 C C . PHE A 1 20 ? -10.881 1.332 -2.366 1.00 0.00 36 PHE A C 9
ATOM 11583 O O . PHE A 1 20 ? -11.597 1.583 -1.398 1.00 0.00 36 PHE A O 9
ATOM 11600 N N . LEU A 1 21 ? -11.162 1.724 -3.589 1.00 0.00 37 LEU A N 9
ATOM 11601 C CA . LEU A 1 21 ? -12.357 2.495 -3.898 1.00 0.00 37 LEU A CA 9
ATOM 11602 C C . LEU A 1 21 ? -13.613 1.692 -3.582 1.00 0.00 37 LEU A C 9
ATOM 11603 O O . LEU A 1 21 ? -14.571 2.206 -3.001 1.00 0.00 37 LEU A O 9
ATOM 11619 N N . PHE A 1 22 ? -13.582 0.426 -3.954 1.00 0.00 38 PHE A N 9
ATOM 11620 C CA . PHE A 1 22 ? -14.696 -0.483 -3.732 1.00 0.00 38 PHE A CA 9
ATOM 11621 C C . PHE A 1 22 ? -14.954 -0.672 -2.244 1.00 0.00 38 PHE A C 9
ATOM 11622 O O . PHE A 1 22 ? -16.088 -0.547 -1.771 1.00 0.00 38 PHE A O 9
ATOM 11639 N N . ASN A 1 23 ? -13.890 -0.966 -1.520 1.00 0.00 39 ASN A N 9
ATOM 11640 C CA . ASN A 1 23 ? -13.970 -1.188 -0.084 1.00 0.00 39 ASN A CA 9
ATOM 11641 C C . ASN A 1 23 ? -12.721 -0.679 0.631 1.00 0.00 39 ASN A C 9
ATOM 11642 O O . ASN A 1 23 ? -11.741 -1.407 0.781 1.00 0.00 39 ASN A O 9
ATOM 11653 N N . MET A 1 24 ? -12.765 0.576 1.066 1.00 0.00 40 MET A N 9
ATOM 11654 C CA . MET A 1 24 ? -11.655 1.183 1.774 1.00 0.00 40 MET A CA 9
ATOM 11655 C C . MET A 1 24 ? -11.501 0.562 3.158 1.00 0.00 40 MET A C 9
ATOM 11656 O O . MET A 1 24 ? -10.405 0.507 3.718 1.00 0.00 40 MET A O 9
ATOM 11670 N N . TYR A 1 25 ? -12.615 0.101 3.700 1.00 0.00 41 TYR A N 9
ATOM 11671 C CA . TYR A 1 25 ? -12.640 -0.531 4.995 1.00 0.00 41 TYR A CA 9
ATOM 11672 C C . TYR A 1 25 ? -12.404 -2.030 4.859 1.00 0.00 41 TYR A C 9
ATOM 11673 O O . TYR A 1 25 ? -13.026 -2.696 4.031 1.00 0.00 41 TYR A O 9
ATOM 11691 N N . LEU A 1 26 ? -11.496 -2.557 5.661 1.00 0.00 42 LEU A N 9
ATOM 11692 C CA . LEU A 1 26 ? -11.180 -3.964 5.631 1.00 0.00 42 LEU A CA 9
ATOM 11693 C C . LEU A 1 26 ? -11.083 -4.512 7.036 1.00 0.00 42 LEU A C 9
ATOM 11694 O O . LEU A 1 26 ? -11.065 -3.763 8.011 1.00 0.00 42 LEU A O 9
ATOM 11710 N N . THR A 1 27 ? -11.006 -5.817 7.113 1.00 0.00 43 THR A N 9
ATOM 11711 C CA . THR A 1 27 ? -10.892 -6.524 8.372 1.00 0.00 43 THR A CA 9
ATOM 11712 C C . THR A 1 27 ? -9.583 -7.304 8.391 1.00 0.00 43 THR A C 9
ATOM 11713 O O . THR A 1 27 ? -8.862 -7.315 7.391 1.00 0.00 43 THR A O 9
ATOM 11724 N N . ARG A 1 28 ? -9.274 -7.948 9.508 1.00 0.00 44 ARG A N 9
ATOM 11725 C CA . ARG A 1 28 ? -8.047 -8.727 9.622 1.00 0.00 44 ARG A CA 9
ATOM 11726 C C . ARG A 1 28 ? -8.001 -9.821 8.562 1.00 0.00 44 ARG A C 9
ATOM 11727 O O . ARG A 1 28 ? -7.003 -9.981 7.859 1.00 0.00 44 ARG A O 9
ATOM 11748 N N . ASP A 1 29 ? -9.097 -10.555 8.437 1.00 0.00 45 ASP A N 9
ATOM 11749 C CA . ASP A 1 29 ? -9.189 -11.630 7.456 1.00 0.00 45 ASP A CA 9
ATOM 11750 C C . ASP A 1 29 ? -9.136 -11.077 6.045 1.00 0.00 45 ASP A C 9
ATOM 11751 O O . ASP A 1 29 ? -8.348 -11.533 5.223 1.00 0.00 45 ASP A O 9
ATOM 11760 N N . ARG A 1 30 ? -9.967 -10.082 5.782 1.00 0.00 46 ARG A N 9
ATOM 11761 C CA . ARG A 1 30 ? -10.024 -9.455 4.463 1.00 0.00 46 ARG A CA 9
ATOM 11762 C C . ARG A 1 30 ? -8.662 -8.895 4.063 1.00 0.00 46 ARG A C 9
ATOM 11763 O O . ARG A 1 30 ? -8.240 -9.034 2.919 1.00 0.00 46 ARG A O 9
ATOM 11784 N N . ARG A 1 31 ? -7.976 -8.275 5.016 1.00 0.00 47 ARG A N 9
ATOM 11785 C CA . ARG A 1 31 ? -6.660 -7.704 4.768 1.00 0.00 47 ARG A CA 9
ATOM 11786 C C . ARG A 1 31 ? -5.673 -8.799 4.399 1.00 0.00 47 ARG A C 9
ATOM 11787 O O . ARG A 1 31 ? -4.925 -8.664 3.435 1.00 0.00 47 ARG A O 9
ATOM 11808 N N . TYR A 1 32 ? -5.690 -9.885 5.161 1.00 0.00 48 TYR A N 9
ATOM 11809 C CA . TYR A 1 32 ? -4.801 -11.009 4.904 1.00 0.00 48 TYR A CA 9
ATOM 11810 C C . TYR A 1 32 ? -5.187 -11.713 3.605 1.00 0.00 48 TYR A C 9
ATOM 11811 O O . TYR A 1 32 ? -4.325 -12.191 2.867 1.00 0.00 48 TYR A O 9
ATOM 11829 N N . GLU A 1 33 ? -6.483 -11.757 3.320 1.00 0.00 49 GLU A N 9
ATOM 11830 C CA . GLU A 1 33 ? -6.978 -12.404 2.115 1.00 0.00 49 GLU A CA 9
ATOM 11831 C C . GLU A 1 33 ? -6.541 -11.628 0.888 1.00 0.00 49 GLU A C 9
ATOM 11832 O O . GLU A 1 33 ? -5.929 -12.191 -0.012 1.00 0.00 49 GLU A O 9
ATOM 11844 N N . VAL A 1 34 ? -6.843 -10.335 0.864 1.00 0.00 50 VAL A N 9
ATOM 11845 C CA . VAL A 1 34 ? -6.450 -9.486 -0.253 1.00 0.00 50 VAL A CA 9
ATOM 11846 C C . VAL A 1 34 ? -4.937 -9.555 -0.428 1.00 0.00 50 VAL A C 9
ATOM 11847 O O . VAL A 1 34 ? -4.422 -9.623 -1.548 1.00 0.00 50 VAL A O 9
ATOM 11860 N N . ALA A 1 35 ? -4.242 -9.560 0.702 1.00 0.00 51 ALA A N 9
ATOM 11861 C CA . ALA A 1 35 ? -2.792 -9.653 0.719 1.00 0.00 51 ALA A CA 9
ATOM 11862 C C . ALA A 1 35 ? -2.314 -10.945 0.060 1.00 0.00 51 ALA A C 9
ATOM 11863 O O . ALA A 1 35 ? -1.445 -10.921 -0.816 1.00 0.00 51 ALA A O 9
ATOM 11870 N N . ARG A 1 36 ? -2.904 -12.066 0.475 1.00 0.00 52 ARG A N 9
ATOM 11871 C CA . ARG A 1 36 ? -2.545 -13.377 -0.048 1.00 0.00 52 ARG A CA 9
ATOM 11872 C C . ARG A 1 36 ? -2.919 -13.492 -1.516 1.00 0.00 52 ARG A C 9
ATOM 11873 O O . ARG A 1 36 ? -2.185 -14.077 -2.317 1.00 0.00 52 ARG A O 9
ATOM 11894 N N . VAL A 1 37 ? -4.084 -12.957 -1.844 1.00 0.00 53 VAL A N 9
ATOM 11895 C CA . VAL A 1 37 ? -4.591 -12.965 -3.213 1.00 0.00 53 VAL A CA 9
ATOM 11896 C C . VAL A 1 37 ? -3.584 -12.349 -4.185 1.00 0.00 53 VAL A C 9
ATOM 11897 O O . VAL A 1 37 ? -3.401 -12.847 -5.297 1.00 0.00 53 VAL A O 9
ATOM 11910 N N . LEU A 1 38 ? -2.907 -11.289 -3.762 1.00 0.00 54 LEU A N 9
ATOM 11911 C CA . LEU A 1 38 ? -1.940 -10.635 -4.619 1.00 0.00 54 LEU A CA 9
ATOM 11912 C C . LEU A 1 38 ? -0.542 -11.172 -4.355 1.00 0.00 54 LEU A C 9
ATOM 11913 O O . LEU A 1 38 ? -0.129 -12.168 -4.950 1.00 0.00 54 LEU A O 9
ATOM 11929 N N . ASN A 1 39 ? 0.172 -10.519 -3.447 1.00 0.00 55 ASN A N 9
ATOM 11930 C CA . A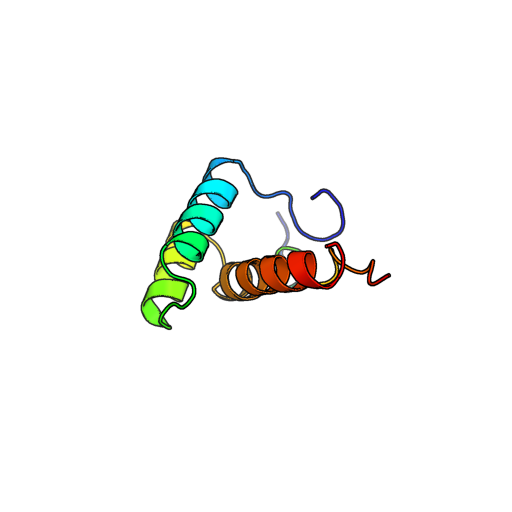SN A 1 39 ? 1.532 -10.912 -3.088 1.00 0.00 55 ASN A CA 9
ATOM 11931 C C . ASN A 1 39 ? 2.040 -10.008 -1.972 1.00 0.00 55 ASN A C 9
ATOM 11932 O O . ASN A 1 39 ? 3.226 -9.674 -1.907 1.00 0.00 55 ASN A O 9
ATOM 11943 N N . LEU A 1 40 ? 1.131 -9.617 -1.089 1.00 0.00 56 LEU A N 9
ATOM 11944 C CA . LEU A 1 40 ? 1.477 -8.736 0.021 1.00 0.00 56 LEU A CA 9
ATOM 11945 C C . LEU A 1 40 ? 1.094 -9.363 1.351 1.00 0.00 56 LEU A C 9
ATOM 11946 O O . LEU A 1 40 ? 0.602 -10.487 1.403 1.00 0.00 56 LEU A O 9
ATOM 11962 N N . THR A 1 41 ? 1.344 -8.629 2.419 1.00 0.00 57 THR A N 9
ATOM 11963 C CA . THR A 1 41 ? 0.990 -9.072 3.751 1.00 0.00 57 THR A CA 9
ATOM 11964 C C . THR A 1 41 ? -0.118 -8.178 4.280 1.00 0.00 57 THR A C 9
ATOM 11965 O O . THR A 1 41 ? -0.470 -7.181 3.642 1.00 0.00 57 THR A O 9
ATOM 11976 N N . GLU A 1 42 ? -0.653 -8.512 5.441 1.00 0.00 58 GLU A N 9
ATOM 11977 C CA . GLU A 1 42 ? -1.714 -7.716 6.036 1.00 0.00 58 GLU A CA 9
ATOM 11978 C C . GLU A 1 42 ? -1.198 -6.311 6.302 1.00 0.00 58 GLU A C 9
ATOM 11979 O O . GLU A 1 42 ? -1.912 -5.331 6.116 1.00 0.00 58 GLU A O 9
ATOM 11991 N N . ARG A 1 43 ? 0.061 -6.229 6.713 1.00 0.00 59 ARG A N 9
ATOM 11992 C CA . ARG A 1 43 ? 0.693 -4.955 6.993 1.00 0.00 59 ARG A CA 9
ATOM 11993 C C . ARG A 1 43 ? 0.983 -4.201 5.704 1.00 0.00 59 ARG A C 9
ATOM 11994 O O . ARG A 1 43 ? 0.749 -2.995 5.623 1.00 0.00 59 ARG A O 9
ATOM 12015 N N . GLN A 1 44 ? 1.461 -4.911 4.687 1.00 0.00 60 GLN A N 9
ATOM 12016 C CA . GLN A 1 44 ? 1.773 -4.289 3.415 1.00 0.00 60 GLN A CA 9
ATOM 12017 C C . GLN A 1 44 ? 0.519 -3.692 2.790 1.00 0.00 60 GLN A C 9
ATOM 12018 O O . GLN A 1 44 ? 0.558 -2.609 2.211 1.00 0.00 60 GLN A O 9
ATOM 12032 N N . VAL A 1 45 ? -0.599 -4.391 2.930 1.00 0.00 61 VAL A N 9
ATOM 12033 C CA . VAL A 1 45 ? -1.863 -3.917 2.382 1.00 0.00 61 VAL A CA 9
ATOM 12034 C C . VAL A 1 45 ? -2.452 -2.818 3.266 1.00 0.00 61 VAL A C 9
ATOM 12035 O O . VAL A 1 45 ? -2.961 -1.811 2.773 1.00 0.00 61 VAL A O 9
ATOM 12048 N N . LYS A 1 46 ? -2.361 -3.017 4.575 1.00 0.00 62 LYS A N 9
ATOM 12049 C CA . LYS A 1 46 ? -2.890 -2.065 5.546 1.00 0.00 62 LYS A CA 9
ATOM 12050 C C . LYS A 1 46 ? -2.228 -0.703 5.408 1.00 0.00 62 LYS A C 9
ATOM 12051 O O . LYS A 1 46 ? -2.904 0.325 5.375 1.00 0.00 62 LYS A O 9
ATOM 12070 N N . ILE A 1 47 ? -0.909 -0.710 5.314 1.00 0.00 63 ILE A N 9
ATOM 12071 C CA . ILE A 1 47 ? -0.147 0.525 5.191 1.00 0.00 63 ILE A CA 9
ATOM 12072 C C . ILE A 1 47 ? -0.454 1.241 3.883 1.00 0.00 63 ILE A C 9
ATOM 12073 O O . ILE A 1 47 ? -0.657 2.455 3.875 1.00 0.00 63 ILE A O 9
ATOM 12089 N N . TRP A 1 48 ? -0.500 0.498 2.783 1.00 0.00 64 TRP A N 9
ATOM 12090 C CA . TRP A 1 48 ? -0.800 1.098 1.492 1.00 0.00 64 TRP A CA 9
ATOM 12091 C C . TRP A 1 48 ? -2.202 1.692 1.513 1.00 0.00 64 TRP A C 9
ATOM 12092 O O . TRP A 1 48 ? -2.426 2.811 1.048 1.00 0.00 64 TRP A O 9
ATOM 12113 N N . PHE A 1 49 ? -3.137 0.942 2.078 1.00 0.00 65 PHE A N 9
ATOM 12114 C CA . PHE A 1 49 ? -4.517 1.374 2.164 1.00 0.00 65 PHE A CA 9
ATOM 12115 C C . PHE A 1 49 ? -4.649 2.620 3.021 1.00 0.00 65 PHE A C 9
ATOM 12116 O O . PHE A 1 49 ? -5.422 3.527 2.706 1.00 0.00 65 PHE A O 9
ATOM 12133 N N . GLN A 1 50 ? -3.900 2.661 4.103 1.00 0.00 66 GLN A N 9
ATOM 12134 C CA . GLN A 1 50 ? -3.923 3.794 4.993 1.00 0.00 66 GLN A CA 9
ATOM 12135 C C . GLN A 1 50 ? -3.251 4.989 4.339 1.00 0.00 66 GLN A C 9
ATOM 12136 O O . GLN A 1 50 ? -3.715 6.119 4.463 1.00 0.00 66 GLN A O 9
ATOM 12150 N N . ASN A 1 51 ? -2.175 4.721 3.613 1.00 0.00 67 ASN A N 9
ATOM 12151 C CA . ASN A 1 51 ? -1.427 5.752 2.929 1.00 0.00 67 ASN A CA 9
ATOM 12152 C C . ASN A 1 51 ? -2.288 6.418 1.866 1.00 0.00 67 ASN A C 9
ATOM 12153 O O . ASN A 1 51 ? -2.334 7.644 1.769 1.00 0.00 67 ASN A O 9
ATOM 12164 N N . ARG A 1 52 ? -2.985 5.600 1.084 1.00 0.00 68 ARG A N 9
ATOM 12165 C CA . ARG A 1 52 ? -3.857 6.094 0.038 1.00 0.00 68 ARG A CA 9
ATOM 12166 C C . ARG A 1 52 ? -4.966 6.955 0.635 1.00 0.00 68 ARG A C 9
ATOM 12167 O O . ARG A 1 52 ? -5.337 7.990 0.080 1.00 0.00 68 ARG A O 9
ATOM 12188 N N . ARG A 1 53 ? -5.474 6.525 1.783 1.00 0.00 69 ARG A N 9
ATOM 12189 C CA . ARG A 1 53 ? -6.532 7.249 2.471 1.00 0.00 69 ARG A CA 9
ATOM 12190 C C . ARG A 1 53 ? -5.992 8.550 3.059 1.00 0.00 69 ARG A C 9
ATOM 12191 O O . ARG A 1 53 ? -6.626 9.600 2.959 1.00 0.00 69 ARG A O 9
ATOM 12212 N N . MET A 1 54 ? -4.810 8.479 3.662 1.00 0.00 70 MET A N 9
ATOM 12213 C CA . MET A 1 54 ? -4.184 9.651 4.261 1.00 0.00 70 MET A CA 9
ATOM 12214 C C . MET A 1 54 ? -3.876 10.695 3.198 1.00 0.00 70 MET A C 9
ATOM 12215 O O . MET A 1 54 ? -3.937 11.893 3.454 1.00 0.00 70 MET A O 9
ATOM 12229 N N . LYS A 1 55 ? -3.569 10.229 1.999 1.00 0.00 71 LYS A N 9
ATOM 12230 C CA . LYS A 1 55 ? -3.248 11.116 0.888 1.00 0.00 71 LYS A CA 9
ATOM 12231 C C . LYS A 1 55 ? -4.477 11.902 0.437 1.00 0.00 71 LYS A C 9
ATOM 12232 O O . LYS A 1 55 ? -4.365 12.995 -0.109 1.00 0.00 71 LYS A O 9
ATOM 12251 N N . MET A 1 56 ? -5.641 11.342 0.669 1.00 0.00 72 MET A N 9
ATOM 12252 C CA . MET A 1 56 ? -6.883 11.983 0.291 1.00 0.00 72 MET A CA 9
ATOM 12253 C C . MET A 1 56 ? -7.238 13.102 1.260 1.00 0.00 72 MET A C 9
ATOM 12254 O O . MET A 1 56 ? -7.705 14.171 0.860 1.00 0.00 72 MET A O 9
ATOM 12268 N N . LYS A 1 57 ? -6.995 12.842 2.532 1.00 0.00 73 LYS A N 9
ATOM 12269 C CA . LYS A 1 57 ? -7.316 13.796 3.593 1.00 0.00 73 LYS A CA 9
ATOM 12270 C C . LYS A 1 57 ? -6.188 14.795 3.871 1.00 0.00 73 LYS A C 9
ATOM 12271 O O . LYS A 1 57 ? -6.427 16.002 3.942 1.00 0.00 73 LYS A O 9
ATOM 12290 N N . LYS A 1 58 ? -4.965 14.297 4.026 1.00 0.00 74 LYS A N 9
ATOM 12291 C CA . LYS A 1 58 ? -3.833 15.139 4.356 1.00 0.00 74 LYS A CA 9
ATOM 12292 C C . LYS A 1 58 ? -3.215 15.778 3.116 1.00 0.00 74 LYS A C 9
ATOM 12293 O O . LYS A 1 58 ? -2.944 16.976 3.111 1.00 0.00 74 LYS A O 9
ATOM 12312 N N . MET A 1 59 ? -3.024 14.993 2.060 1.00 0.00 75 MET A N 9
ATOM 12313 C CA . MET A 1 59 ? -2.440 15.510 0.823 1.00 0.00 75 MET A CA 9
ATOM 12314 C C . MET A 1 59 ? -3.506 16.192 -0.014 1.00 0.00 75 MET A C 9
ATOM 12315 O O . MET A 1 59 ? -3.749 15.825 -1.166 1.00 0.00 75 MET A O 9
ATOM 12329 N N . ASN A 1 60 ? -4.133 17.186 0.575 1.00 0.00 76 ASN A N 9
ATOM 12330 C CA . ASN A 1 60 ? -5.187 17.927 -0.089 1.00 0.00 76 ASN A CA 9
ATOM 12331 C C . ASN A 1 60 ? -4.724 19.339 -0.403 1.00 0.00 76 ASN A C 9
ATOM 12332 O O . ASN A 1 60 ? -4.521 19.647 -1.594 1.00 0.00 76 ASN A O 9
ATOM 12344 N N . ASN B 2 1 ? 25.989 3.173 19.837 1.00 0.00 171 ASN B N 9
ATOM 12345 C CA . ASN B 2 1 ? 25.517 3.994 18.697 1.00 0.00 171 ASN B CA 9
ATOM 12346 C C . ASN B 2 1 ? 24.523 3.206 17.860 1.00 0.00 171 ASN B C 9
ATOM 12347 O O . ASN B 2 1 ? 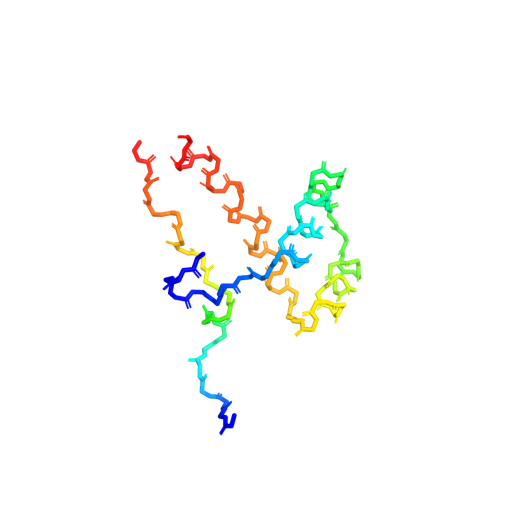24.604 1.981 17.779 1.00 0.00 171 ASN B O 9
ATOM 12360 N N . GLN B 2 2 ? 23.590 3.911 17.237 1.00 0.00 172 GLN B N 9
ATOM 12361 C CA . GLN B 2 2 ? 22.576 3.286 16.400 1.00 0.00 172 GLN B CA 9
ATOM 12362 C C . GLN B 2 2 ? 22.410 4.088 15.112 1.00 0.00 172 GLN B C 9
ATOM 12363 O O . GLN B 2 2 ? 21.332 4.141 14.521 1.00 0.00 172 GLN B O 9
ATOM 12377 N N . GLU B 2 3 ? 23.493 4.715 14.685 1.00 0.00 173 GLU B N 9
ATOM 12378 C CA . GLU B 2 3 ? 23.492 5.519 13.474 1.00 0.00 173 GLU B CA 9
ATOM 12379 C C . GLU B 2 3 ? 24.100 4.720 12.326 1.00 0.00 173 GLU B C 9
ATOM 12380 O O . GLU B 2 3 ? 24.760 5.269 11.442 1.00 0.00 173 GLU B O 9
ATOM 12392 N N . PHE B 2 4 ? 23.860 3.414 12.354 1.00 0.00 174 PHE B N 9
ATOM 12393 C CA . PHE B 2 4 ? 24.385 2.507 11.345 1.00 0.00 174 PHE B CA 9
ATOM 12394 C C . PHE B 2 4 ? 23.685 2.701 10.001 1.00 0.00 174 PHE B C 9
ATOM 12395 O O . PHE B 2 4 ? 24.299 3.154 9.031 1.00 0.00 174 PHE B O 9
ATOM 12412 N N . ASP B 2 5 ? 22.398 2.376 9.945 1.00 0.00 175 ASP B N 9
ATOM 12413 C CA . ASP B 2 5 ? 21.646 2.497 8.711 1.00 0.00 175 ASP B CA 9
ATOM 12414 C C . ASP B 2 5 ? 20.152 2.512 8.984 1.00 0.00 175 ASP B C 9
ATOM 12415 O O . ASP B 2 5 ? 19.713 2.626 10.127 1.00 0.00 175 ASP B O 9
ATOM 12424 N N . SER B 2 6 ? 19.384 2.375 7.918 1.00 0.00 176 SER B N 9
ATOM 12425 C CA . SER B 2 6 ? 17.939 2.366 7.988 1.00 0.00 176 SER B CA 9
ATOM 12426 C C . SER B 2 6 ? 17.424 0.945 7.835 1.00 0.00 176 SER B C 9
ATOM 12427 O O . SER B 2 6 ? 17.703 0.266 6.847 1.00 0.00 176 SER B O 9
ATOM 12435 N N . GLU B 2 7 ? 16.719 0.500 8.850 1.00 0.00 177 GLU B N 9
ATOM 12436 C CA . GLU B 2 7 ? 16.136 -0.833 8.878 1.00 0.00 177 GLU B CA 9
ATOM 12437 C C . GLU B 2 7 ? 15.020 -0.872 9.909 1.00 0.00 177 GLU B C 9
ATOM 12438 O O . GLU B 2 7 ? 14.892 -1.821 10.687 1.00 0.00 177 GLU B O 9
ATOM 12450 N N . GLU B 2 8 ? 14.197 0.167 9.888 1.00 0.00 178 GLU B N 9
ATOM 12451 C CA . GLU B 2 8 ? 13.093 0.295 10.813 1.00 0.00 178 GLU B CA 9
ATOM 12452 C C . GLU B 2 8 ? 11.806 0.366 10.027 1.00 0.00 178 GLU B C 9
ATOM 12453 O O . GLU B 2 8 ? 10.704 0.373 10.581 1.00 0.00 178 GLU B O 9
ATOM 12465 N N . GLU B 2 9 ? 11.963 0.422 8.721 1.00 0.00 179 GLU B N 9
ATOM 12466 C CA . GLU B 2 9 ? 10.828 0.492 7.837 1.00 0.00 179 GLU B CA 9
ATOM 12467 C C . GLU B 2 9 ? 10.812 -0.713 6.902 1.00 0.00 179 GLU B C 9
ATOM 12468 O O . GLU B 2 9 ? 11.671 -1.588 7.002 1.00 0.00 179 GLU B O 9
ATOM 12480 N N . THR B 2 10 ? 9.838 -0.749 5.999 1.00 0.00 180 THR B N 9
ATOM 12481 C CA . THR B 2 10 ? 9.711 -1.832 5.031 1.00 0.00 180 THR B CA 9
ATOM 12482 C C . THR B 2 10 ? 8.758 -1.440 3.923 1.00 0.00 180 THR B C 9
ATOM 12483 O O . THR B 2 10 ? 9.158 -1.190 2.797 1.00 0.00 180 THR B O 9
ATOM 12494 N N . VAL B 2 11 ? 7.507 -1.337 4.282 1.00 0.00 181 VAL B N 9
ATOM 12495 C CA . VAL B 2 11 ? 6.446 -0.996 3.345 1.00 0.00 181 VAL B CA 9
ATOM 12496 C C . VAL B 2 11 ? 6.516 0.473 2.962 1.00 0.00 181 VAL B C 9
ATOM 12497 O O . VAL B 2 11 ? 6.121 1.347 3.732 1.00 0.00 181 VAL B O 9
ATOM 12510 N N . GLU B 2 12 ? 7.101 0.702 1.790 1.00 0.00 182 GLU B N 9
ATOM 12511 C CA . GLU B 2 12 ? 7.307 2.029 1.215 1.00 0.00 182 GLU B CA 9
ATOM 12512 C C . GLU B 2 12 ? 6.204 3.026 1.549 1.00 0.00 182 GLU B C 9
ATOM 12513 O O . GLU B 2 12 ? 5.079 2.937 1.050 1.00 0.00 182 GLU B O 9
ATOM 12525 N N . ASP B 2 13 ? 6.560 3.975 2.397 1.00 0.00 183 ASP B N 9
ATOM 12526 C CA . ASP B 2 13 ? 5.659 5.033 2.811 1.00 0.00 183 ASP B CA 9
ATOM 12527 C C . ASP B 2 13 ? 5.989 6.279 1.993 1.00 0.00 183 ASP B C 9
ATOM 12528 O O . ASP B 2 13 ? 6.348 6.169 0.816 1.00 0.00 183 ASP B O 9
ATOM 12537 N N . SER B 2 14 ? 5.875 7.450 2.609 1.00 0.00 184 SER B N 9
ATOM 12538 C CA . SER B 2 14 ? 6.183 8.716 1.948 1.00 0.00 184 SER B CA 9
ATOM 12539 C C . SER B 2 14 ? 5.271 8.953 0.742 1.00 0.00 184 SER B C 9
ATOM 12540 O O . SER B 2 14 ? 5.681 9.538 -0.261 1.00 0.00 184 SER B O 9
ATOM 12548 N N . LEU B 2 15 ? 4.039 8.478 0.838 1.00 0.00 185 LEU B N 9
ATOM 12549 C CA . LEU B 2 15 ? 3.070 8.657 -0.232 1.00 0.00 185 LEU B CA 9
ATOM 12550 C C . LEU B 2 15 ? 2.285 9.936 0.018 1.00 0.00 185 LEU B C 9
ATOM 12551 O O . LEU B 2 15 ? 1.815 10.594 -0.912 1.00 0.00 185 LEU B O 9
ATOM 12567 N N . VAL B 2 16 ? 2.168 10.282 1.292 1.00 0.00 186 VAL B N 9
ATOM 12568 C CA . VAL B 2 16 ? 1.460 11.474 1.715 1.00 0.00 186 VAL B CA 9
ATOM 12569 C C . VAL B 2 16 ? 2.482 12.533 2.120 1.00 0.00 186 VAL B C 9
ATOM 12570 O O . VAL B 2 16 ? 2.705 12.775 3.304 1.00 0.00 186 VAL B O 9
ATOM 12583 N N . GLU B 2 17 ? 3.121 13.137 1.124 1.00 0.00 187 GLU B N 9
ATOM 12584 C CA . GLU B 2 17 ? 4.153 14.143 1.361 1.00 0.00 187 GLU B CA 9
ATOM 12585 C C . GLU B 2 17 ? 3.562 15.530 1.607 1.00 0.00 187 GLU B C 9
ATOM 12586 O O . GLU B 2 17 ? 4.125 16.326 2.358 1.00 0.00 187 GLU B O 9
ATOM 12598 N N . ASP B 2 18 ? 2.433 15.816 0.976 1.00 0.00 188 ASP B N 9
ATOM 12599 C CA . ASP B 2 18 ? 1.771 17.104 1.138 1.00 0.00 188 ASP B CA 9
ATOM 12600 C C . ASP B 2 18 ? 1.095 17.162 2.500 1.00 0.00 188 ASP B C 9
ATOM 12601 O O . ASP B 2 18 ? -0.019 16.676 2.676 1.00 0.00 188 ASP B O 9
ATOM 12610 N N . SER B 2 19 ? 1.804 17.718 3.466 1.00 0.00 189 SER B N 9
ATOM 12611 C CA . SER B 2 19 ? 1.298 17.833 4.822 1.00 0.00 189 SER B CA 9
ATOM 12612 C C . SER B 2 19 ? 0.797 19.242 5.103 1.00 0.00 189 SER B C 9
ATOM 12613 O O . SER B 2 19 ? -0.312 19.423 5.608 1.00 0.00 189 SER B O 9
ATOM 12621 N N . GLU B 2 20 ? 1.618 20.233 4.760 1.00 0.00 190 GLU B N 9
ATOM 12622 C CA . GLU B 2 20 ? 1.282 21.636 4.973 1.00 0.00 190 GLU B CA 9
ATOM 12623 C C . GLU B 2 20 ? 0.940 21.886 6.441 1.00 0.00 190 GLU B C 9
ATOM 12624 O O . GLU B 2 20 ? 1.789 21.575 7.304 1.00 0.00 190 GLU B O 9
ATOM 12637 N N . THR A 1 1 ? 8.525 5.956 6.037 1.00 0.00 17 THR A N 10
ATOM 12638 C CA . THR A 1 1 ? 9.257 5.104 5.080 1.00 0.00 17 THR A CA 10
ATOM 12639 C C . THR A 1 1 ? 9.508 5.852 3.771 1.00 0.00 17 THR A C 10
ATOM 12640 O O . THR A 1 1 ? 8.673 5.840 2.861 1.00 0.00 17 THR A O 10
ATOM 12653 N N . ARG A 1 2 ? 10.658 6.507 3.686 1.00 0.00 18 ARG A N 10
ATOM 12654 C CA . ARG A 1 2 ? 11.019 7.265 2.496 1.00 0.00 18 ARG A CA 10
ATOM 12655 C C . ARG A 1 2 ? 11.707 6.375 1.465 1.00 0.00 18 ARG A C 10
ATOM 12656 O O . ARG A 1 2 ? 11.939 6.792 0.330 1.00 0.00 18 ARG A O 10
ATOM 12677 N N . LYS A 1 3 ? 12.023 5.145 1.862 1.00 0.00 19 LYS A N 10
ATOM 12678 C CA . LYS A 1 3 ? 12.679 4.195 0.967 1.00 0.00 19 LYS A CA 10
ATOM 12679 C C . LYS A 1 3 ? 11.720 3.721 -0.122 1.00 0.00 19 LYS A C 10
ATOM 12680 O O . LYS A 1 3 ? 12.144 3.119 -1.106 1.00 0.00 19 LYS A O 10
ATOM 12699 N N . LYS A 1 4 ? 10.429 4.006 0.072 1.00 0.00 20 LYS A N 10
ATOM 12700 C CA . LYS A 1 4 ? 9.378 3.642 -0.884 1.00 0.00 20 LYS A CA 10
ATOM 12701 C C . LYS A 1 4 ? 9.156 2.131 -0.941 1.00 0.00 20 LYS A C 10
ATOM 12702 O O . LYS A 1 4 ? 9.958 1.347 -0.434 1.00 0.00 20 LYS A O 10
ATOM 12721 N N . ARG A 1 5 ? 8.056 1.734 -1.564 1.00 0.00 21 ARG A N 10
ATOM 12722 C CA . ARG A 1 5 ? 7.722 0.327 -1.699 1.00 0.00 21 ARG A CA 10
ATOM 12723 C C . ARG A 1 5 ? 8.281 -0.218 -3.008 1.00 0.00 21 ARG A C 10
ATOM 12724 O O . ARG A 1 5 ? 8.719 0.545 -3.869 1.00 0.00 21 ARG A O 10
ATOM 12745 N N . CYS A 1 6 ? 8.276 -1.537 -3.145 1.00 0.00 22 CYS A N 10
ATOM 12746 C CA . CYS A 1 6 ? 8.764 -2.192 -4.347 1.00 0.00 22 CYS A CA 10
ATOM 12747 C C . CYS A 1 6 ? 7.955 -1.752 -5.568 1.00 0.00 22 CYS A C 10
ATOM 12748 O O . CYS A 1 6 ? 6.800 -1.339 -5.437 1.00 0.00 22 CYS A O 10
ATOM 12756 N N . PRO A 1 7 ? 8.551 -1.826 -6.766 1.00 0.00 23 PRO A N 10
ATOM 12757 C CA . PRO A 1 7 ? 7.885 -1.434 -8.010 1.00 0.00 23 PRO A CA 10
ATOM 12758 C C . PRO A 1 7 ? 6.688 -2.323 -8.349 1.00 0.00 23 PRO A C 10
ATOM 12759 O O . PRO A 1 7 ? 6.825 -3.339 -9.036 1.00 0.00 23 PRO A O 10
ATOM 12770 N N . TYR A 1 8 ? 5.518 -1.944 -7.849 1.00 0.00 24 TYR A N 10
ATOM 12771 C CA . TYR A 1 8 ? 4.304 -2.673 -8.111 1.00 0.00 24 TYR A CA 10
ATOM 12772 C C . TYR A 1 8 ? 3.794 -2.312 -9.493 1.00 0.00 24 TYR A C 10
ATOM 12773 O O . TYR A 1 8 ? 3.810 -1.143 -9.886 1.00 0.00 24 TYR A O 10
ATOM 12791 N N . THR A 1 9 ? 3.357 -3.314 -10.220 1.00 0.00 25 THR A N 10
ATOM 12792 C CA . THR A 1 9 ? 2.858 -3.122 -11.569 1.00 0.00 25 THR A CA 10
ATOM 12793 C C . THR A 1 9 ? 1.488 -2.451 -11.551 1.00 0.00 25 THR A C 10
ATOM 12794 O O . THR A 1 9 ? 0.785 -2.474 -10.531 1.00 0.00 25 THR A O 10
ATOM 12805 N N . LYS A 1 10 ? 1.119 -1.847 -12.674 1.00 0.00 26 LYS A N 10
ATOM 12806 C CA . LYS A 1 10 ? -0.161 -1.166 -12.801 1.00 0.00 26 LYS A CA 10
ATOM 12807 C C . LYS A 1 10 ? -1.312 -2.121 -12.508 1.00 0.00 26 LYS A C 10
ATOM 12808 O O . LYS A 1 10 ? -2.267 -1.755 -11.829 1.00 0.00 26 LYS A O 10
ATOM 12827 N N . TYR A 1 11 ? -1.199 -3.351 -12.999 1.00 0.00 27 TYR A N 10
ATOM 12828 C CA . TYR A 1 11 ? -2.228 -4.366 -12.784 1.00 0.00 27 TYR A CA 10
ATOM 12829 C C . TYR A 1 11 ? -2.454 -4.605 -11.298 1.00 0.00 27 TYR A C 10
ATOM 12830 O O . TYR A 1 11 ? -3.591 -4.615 -10.824 1.00 0.00 27 TYR A O 10
ATOM 12848 N N . GLN A 1 12 ? -1.360 -4.793 -10.570 1.00 0.00 28 GLN A N 10
ATOM 12849 C CA . GLN A 1 12 ? -1.423 -5.032 -9.136 1.00 0.00 28 GLN A CA 10
ATOM 12850 C C . GLN A 1 12 ? -2.018 -3.825 -8.426 1.00 0.00 28 GLN A C 10
ATOM 12851 O O . GLN A 1 12 ? -2.875 -3.959 -7.549 1.00 0.00 28 GLN A O 10
ATOM 12865 N N . THR A 1 13 ? -1.554 -2.653 -8.825 1.00 0.00 29 THR A N 10
ATOM 12866 C CA . THR A 1 13 ? -2.017 -1.403 -8.249 1.00 0.00 29 THR A CA 10
ATOM 12867 C C . THR A 1 13 ? -3.516 -1.219 -8.470 1.00 0.00 29 THR A C 10
ATOM 12868 O O . THR A 1 13 ? -4.260 -0.960 -7.526 1.00 0.00 29 THR A O 10
ATOM 12879 N N . LEU A 1 14 ? -3.953 -1.391 -9.713 1.00 0.00 30 LEU A N 10
ATOM 12880 C CA . LEU A 1 14 ? -5.358 -1.237 -10.059 1.00 0.00 30 LEU A CA 10
ATOM 12881 C C . LEU A 1 14 ? -6.225 -2.250 -9.324 1.00 0.00 30 LEU A C 10
ATOM 12882 O O . LEU A 1 14 ? -7.340 -1.941 -8.924 1.00 0.00 30 LEU A O 10
ATOM 12898 N N . GLU A 1 15 ? -5.705 -3.456 -9.146 1.00 0.00 31 GLU A N 10
ATOM 12899 C CA . GLU A 1 15 ? -6.449 -4.512 -8.474 1.00 0.00 31 GLU A CA 10
ATOM 12900 C C . GLU A 1 15 ? -6.744 -4.157 -7.025 1.00 0.00 31 GLU A C 10
ATOM 12901 O O . GLU A 1 15 ? -7.895 -4.226 -6.589 1.00 0.00 31 GLU A O 10
ATOM 12913 N N . LEU A 1 16 ? -5.720 -3.762 -6.288 1.00 0.00 32 LEU A N 10
ATOM 12914 C CA . LEU A 1 16 ? -5.910 -3.407 -4.893 1.00 0.00 32 LEU A CA 10
ATOM 12915 C C . LEU A 1 16 ? -6.717 -2.128 -4.790 1.00 0.00 32 LEU A C 10
ATOM 12916 O O . LEU A 1 16 ? -7.650 -2.040 -3.991 1.00 0.00 32 LEU A O 10
ATOM 12932 N N . GLU A 1 17 ? -6.368 -1.144 -5.609 1.00 0.00 33 GLU A N 10
ATOM 12933 C CA . GLU A 1 17 ? -7.078 0.118 -5.628 1.00 0.00 33 GLU A CA 10
ATOM 12934 C C . GLU A 1 17 ? -8.562 -0.103 -5.917 1.00 0.00 33 GLU A C 10
ATOM 12935 O O . GLU A 1 17 ? -9.423 0.544 -5.321 1.00 0.00 33 GLU A O 10
ATOM 12947 N N . LYS A 1 18 ? -8.850 -1.036 -6.822 1.00 0.00 34 LYS A N 10
ATOM 12948 C CA . LYS A 1 18 ? -10.228 -1.359 -7.186 1.00 0.00 34 LYS A CA 10
ATOM 12949 C C . LYS A 1 18 ? -10.987 -1.908 -5.985 1.00 0.00 34 LYS A C 10
ATOM 12950 O O . LYS A 1 18 ? -12.126 -1.511 -5.719 1.00 0.00 34 LYS A O 10
ATOM 12969 N N . GLU A 1 19 ? -10.344 -2.808 -5.253 1.00 0.00 35 GLU A N 10
ATOM 12970 C CA . GLU A 1 19 ? -10.956 -3.417 -4.082 1.00 0.00 35 GLU A CA 10
ATOM 12971 C C . GLU A 1 19 ? -11.149 -2.387 -2.977 1.00 0.00 35 GLU A C 10
ATOM 12972 O O . GLU A 1 19 ? -12.114 -2.459 -2.216 1.00 0.00 35 GLU A O 10
ATOM 12984 N N . PHE A 1 20 ? -10.234 -1.429 -2.900 1.00 0.00 36 PHE A N 10
ATOM 12985 C CA . PHE A 1 20 ? -10.309 -0.379 -1.897 1.00 0.00 36 PHE A CA 10
ATOM 12986 C C . PHE A 1 20 ? -11.440 0.586 -2.224 1.00 0.00 36 PHE A C 10
ATOM 12987 O O . PHE A 1 20 ? -12.149 1.047 -1.338 1.00 0.00 36 PHE A O 10
ATOM 13004 N N . LEU A 1 21 ? -11.600 0.885 -3.505 1.00 0.00 37 LEU A N 10
ATOM 13005 C CA . LEU A 1 21 ? -12.653 1.784 -3.953 1.00 0.00 37 LEU A CA 10
ATOM 13006 C C . LEU A 1 21 ? -14.014 1.136 -3.759 1.00 0.00 37 LEU A C 10
ATOM 13007 O O . LEU A 1 21 ? -15.000 1.800 -3.442 1.00 0.00 37 LEU A O 10
ATOM 13023 N N . PHE A 1 22 ? -14.053 -0.168 -3.955 1.00 0.00 38 PHE A N 10
ATOM 13024 C CA . PHE A 1 22 ? -15.278 -0.939 -3.794 1.00 0.00 38 PHE A CA 10
ATOM 13025 C C . PHE A 1 22 ? -15.623 -1.078 -2.323 1.00 0.00 38 PHE A C 10
ATOM 13026 O O . PHE A 1 22 ? -16.741 -0.787 -1.895 1.00 0.00 38 PHE A O 10
ATOM 13043 N N . ASN A 1 23 ? -14.644 -1.529 -1.559 1.00 0.00 39 ASN A N 10
ATOM 13044 C CA . ASN A 1 23 ? -14.805 -1.729 -0.128 1.00 0.00 39 ASN A CA 10
ATOM 13045 C C . ASN A 1 23 ? -13.632 -1.115 0.620 1.00 0.00 39 ASN A C 10
ATOM 13046 O O . ASN A 1 23 ? -12.612 -1.773 0.834 1.00 0.00 39 ASN A O 10
ATOM 13057 N N . MET A 1 24 ? -13.771 0.151 0.992 1.00 0.00 40 MET A N 10
ATOM 13058 C CA . MET A 1 24 ? -12.732 0.862 1.730 1.00 0.00 40 MET A CA 10
ATOM 13059 C C . MET A 1 24 ? -12.509 0.201 3.081 1.00 0.00 40 MET A C 10
ATOM 13060 O O . MET A 1 24 ? -11.389 0.153 3.596 1.00 0.00 40 MET A O 10
ATOM 13074 N N . TYR A 1 25 ? -13.594 -0.291 3.651 1.00 0.00 41 TYR A N 10
ATOM 13075 C CA . TYR A 1 25 ? -13.566 -0.967 4.915 1.00 0.00 41 TYR A CA 10
ATOM 13076 C C . TYR A 1 25 ? -13.484 -2.466 4.682 1.00 0.00 41 TYR A C 10
ATOM 13077 O O . TYR A 1 25 ? -14.244 -3.016 3.883 1.00 0.00 41 TYR A O 10
ATOM 13095 N N . LEU A 1 26 ? -12.565 -3.121 5.367 1.00 0.00 42 LEU A N 10
ATOM 13096 C CA . LEU A 1 26 ? -12.384 -4.545 5.222 1.00 0.00 42 LEU A CA 10
ATOM 13097 C C . LEU A 1 26 ? -12.020 -5.175 6.551 1.00 0.00 42 LEU A C 10
ATOM 13098 O O . LEU A 1 26 ? -11.845 -4.488 7.560 1.00 0.00 42 LEU A O 10
ATOM 13114 N N . THR A 1 27 ? -11.902 -6.483 6.539 1.00 0.00 43 THR A N 10
ATOM 13115 C CA . THR A 1 27 ? -11.537 -7.237 7.719 1.00 0.00 43 THR A CA 10
ATOM 13116 C C . THR A 1 27 ? -10.078 -7.649 7.635 1.00 0.00 43 THR A C 10
ATOM 13117 O O . THR A 1 27 ? -9.507 -7.706 6.542 1.00 0.00 43 THR A O 10
ATOM 13128 N N . ARG A 1 28 ? -9.479 -7.928 8.779 1.00 0.00 44 ARG A N 10
ATOM 13129 C CA . ARG A 1 28 ? -8.088 -8.344 8.833 1.00 0.00 44 ARG A CA 10
ATOM 13130 C C . ARG A 1 28 ? -7.880 -9.617 8.019 1.00 0.00 44 ARG A C 10
ATOM 13131 O O . ARG A 1 28 ? -6.948 -9.712 7.219 1.00 0.00 44 ARG A O 10
ATOM 13152 N N . ASP A 1 29 ? -8.768 -10.578 8.224 1.00 0.00 45 ASP A N 10
ATOM 13153 C CA . ASP A 1 29 ? -8.716 -11.860 7.524 1.00 0.00 45 ASP A CA 10
ATOM 13154 C C . ASP A 1 29 ? -8.859 -11.672 6.023 1.00 0.00 45 ASP A C 10
ATOM 13155 O O . ASP A 1 29 ? -8.127 -12.274 5.239 1.00 0.00 45 ASP A O 10
ATOM 13164 N N . ARG A 1 30 ? -9.803 -10.832 5.632 1.00 0.00 46 ARG A N 10
ATOM 13165 C CA . ARG A 1 30 ? -10.033 -10.547 4.221 1.00 0.00 46 ARG A CA 10
ATOM 13166 C C . ARG A 1 30 ? -8.810 -9.861 3.628 1.00 0.00 46 ARG A C 10
ATOM 13167 O O . ARG A 1 30 ? -8.390 -10.174 2.518 1.00 0.00 46 ARG A O 10
ATOM 13188 N N . ARG A 1 31 ? -8.241 -8.934 4.387 1.00 0.00 47 ARG A N 10
ATOM 13189 C CA . ARG A 1 31 ? -7.054 -8.212 3.957 1.00 0.00 47 ARG A CA 10
ATOM 13190 C C . ARG A 1 31 ? -5.886 -9.175 3.806 1.00 0.00 47 ARG A C 10
ATOM 13191 O O . ARG A 1 31 ? -5.121 -9.084 2.850 1.00 0.00 47 ARG A O 10
ATOM 13212 N N . TYR A 1 32 ? -5.766 -10.105 4.749 1.00 0.00 48 TYR A N 10
ATOM 13213 C CA . TYR A 1 32 ? -4.703 -11.098 4.706 1.00 0.00 48 TYR A CA 10
ATOM 13214 C C . TYR A 1 32 ? -4.894 -11.994 3.493 1.00 0.00 48 TYR A C 10
ATOM 13215 O O . TYR A 1 32 ? -3.931 -12.377 2.834 1.00 0.00 48 TYR A O 10
ATOM 13233 N N . GLU A 1 33 ? -6.147 -12.318 3.211 1.00 0.00 49 GLU A N 10
ATOM 13234 C CA . GLU A 1 33 ? -6.486 -13.156 2.070 1.00 0.00 49 GLU A CA 10
ATOM 13235 C C . GLU A 1 33 ? -6.119 -12.453 0.781 1.00 0.00 49 GLU A C 10
ATOM 13236 O O . GLU A 1 33 ? -5.397 -13.000 -0.047 1.00 0.00 49 GLU A O 10
ATOM 13248 N N . VAL A 1 34 ? -6.623 -11.240 0.629 1.00 0.00 50 VAL A N 10
ATOM 13249 C CA . VAL A 1 34 ? -6.349 -10.434 -0.551 1.00 0.00 50 VAL A CA 10
ATOM 13250 C C . VAL A 1 34 ? -4.840 -10.285 -0.743 1.00 0.00 50 VAL A C 10
ATOM 13251 O O . VAL A 1 34 ? -4.323 -10.391 -1.857 1.00 0.00 50 VAL A O 10
ATOM 13264 N N . ALA A 1 35 ? -4.142 -10.064 0.363 1.00 0.00 51 ALA A N 10
ATOM 13265 C CA . ALA A 1 35 ? -2.695 -9.926 0.344 1.00 0.00 51 ALA A CA 10
ATOM 13266 C C . ALA A 1 35 ? -2.029 -11.240 -0.057 1.00 0.00 51 ALA A C 10
ATOM 13267 O O . ALA A 1 35 ? -1.088 -11.252 -0.856 1.00 0.00 51 ALA A O 10
ATOM 13274 N N . ARG A 1 36 ? -2.537 -12.341 0.490 1.00 0.00 52 ARG A N 10
ATOM 13275 C CA . ARG A 1 36 ? -2.008 -13.665 0.213 1.00 0.00 52 ARG A CA 10
ATOM 13276 C C . ARG A 1 36 ? -2.234 -14.030 -1.242 1.00 0.00 52 ARG A C 10
ATOM 13277 O O . ARG A 1 36 ? -1.375 -14.639 -1.881 1.00 0.00 52 ARG A O 10
ATOM 13298 N N . VAL A 1 37 ? -3.408 -13.660 -1.742 1.00 0.00 53 VAL A N 10
ATOM 13299 C CA . VAL A 1 37 ? -3.780 -13.905 -3.136 1.00 0.00 53 VAL A CA 10
ATOM 13300 C C . VAL A 1 37 ? -2.683 -13.420 -4.082 1.00 0.00 53 VAL A C 10
ATOM 13301 O O . VAL A 1 37 ? -2.366 -14.081 -5.074 1.00 0.00 53 VAL A O 10
ATOM 13314 N N . LEU A 1 38 ? -2.087 -12.277 -3.761 1.00 0.00 54 LEU A N 10
ATOM 13315 C CA . LEU A 1 38 ? -1.027 -11.724 -4.575 1.00 0.00 54 LEU A CA 10
ATOM 13316 C C . LEU A 1 38 ? 0.329 -12.212 -4.072 1.00 0.00 54 LEU A C 10
ATOM 13317 O O . LEU A 1 38 ? 0.860 -13.206 -4.565 1.00 0.00 54 LEU A O 10
ATOM 13333 N N . ASN A 1 39 ? 0.866 -11.520 -3.070 1.00 0.00 55 ASN A N 10
ATOM 13334 C CA . ASN A 1 39 ? 2.158 -11.872 -2.480 1.00 0.00 55 ASN A CA 10
ATOM 13335 C C . ASN A 1 39 ? 2.525 -10.890 -1.374 1.00 0.00 55 ASN A C 10
ATOM 13336 O O . ASN A 1 39 ? 3.684 -10.793 -0.971 1.00 0.00 55 ASN A O 10
ATOM 13347 N N . LEU A 1 40 ? 1.533 -10.173 -0.866 1.00 0.00 56 LEU A N 10
ATOM 13348 C CA . LEU A 1 40 ? 1.777 -9.176 0.171 1.00 0.00 56 LEU A CA 10
ATOM 13349 C C . LEU A 1 40 ? 1.284 -9.652 1.523 1.00 0.00 56 LEU A C 10
ATOM 13350 O O . LEU A 1 40 ? 0.718 -10.738 1.647 1.00 0.00 56 LEU A O 10
ATOM 13366 N N . THR A 1 41 ? 1.511 -8.834 2.533 1.00 0.00 57 THR A N 10
ATOM 13367 C CA . THR A 1 41 ? 1.055 -9.138 3.872 1.00 0.00 57 THR A CA 10
ATOM 13368 C C . THR A 1 41 ? -0.010 -8.124 4.283 1.00 0.00 57 THR A C 10
ATOM 13369 O O . THR A 1 41 ? -0.305 -7.195 3.526 1.00 0.00 57 THR A O 10
ATOM 13380 N N . GLU A 1 42 ? -0.557 -8.279 5.480 1.00 0.00 58 GLU A N 10
ATOM 13381 C CA . GLU A 1 42 ? -1.604 -7.391 5.975 1.00 0.00 58 GLU A CA 10
ATOM 13382 C C . GLU A 1 42 ? -1.095 -5.962 6.074 1.00 0.00 58 GLU A C 10
ATOM 13383 O O . GLU A 1 42 ? -1.768 -5.016 5.664 1.00 0.00 58 GLU A O 10
ATOM 13395 N N . ARG A 1 43 ? 0.109 -5.827 6.602 1.00 0.00 59 ARG A N 10
ATOM 13396 C CA . ARG A 1 43 ? 0.735 -4.529 6.784 1.00 0.00 59 ARG A CA 10
ATOM 13397 C C . ARG A 1 43 ? 0.922 -3.794 5.469 1.00 0.00 59 ARG A C 10
ATOM 13398 O O . ARG A 1 43 ? 0.701 -2.588 5.397 1.00 0.00 59 ARG A O 10
ATOM 13419 N N . GLN A 1 44 ? 1.288 -4.514 4.416 1.00 0.00 60 GLN A N 10
ATOM 13420 C CA . GLN A 1 44 ? 1.517 -3.876 3.141 1.00 0.00 60 GLN A CA 10
ATOM 13421 C C . GLN A 1 44 ? 0.212 -3.341 2.571 1.00 0.00 60 GLN A C 10
ATOM 13422 O O . GLN A 1 44 ? 0.168 -2.256 1.996 1.00 0.00 60 GLN A O 10
ATOM 13436 N N . VAL A 1 45 ? -0.854 -4.092 2.778 1.00 0.00 61 VAL A N 10
ATOM 13437 C CA . VAL A 1 45 ? -2.160 -3.717 2.264 1.00 0.00 61 VAL A CA 10
ATOM 13438 C C . VAL A 1 45 ? -2.772 -2.594 3.096 1.00 0.00 61 VAL A C 10
ATOM 13439 O O . VAL A 1 45 ? -3.425 -1.697 2.566 1.00 0.00 61 VAL A O 10
ATOM 13452 N N . LYS A 1 46 ? -2.544 -2.644 4.402 1.00 0.00 62 LYS A N 10
ATOM 13453 C CA . LYS A 1 46 ? -3.066 -1.634 5.311 1.00 0.00 62 LYS A CA 10
ATOM 13454 C C . LYS A 1 46 ? -2.461 -0.278 5.009 1.00 0.00 62 LYS A C 10
ATOM 13455 O O . LYS A 1 46 ? -3.166 0.719 4.864 1.00 0.00 62 LYS A O 10
ATOM 13474 N N . ILE A 1 47 ? -1.151 -0.271 4.881 1.00 0.00 63 ILE A N 10
ATOM 13475 C CA . ILE A 1 47 ? -0.418 0.956 4.609 1.00 0.00 63 ILE A CA 10
ATOM 13476 C C . ILE A 1 47 ? -0.645 1.449 3.181 1.00 0.00 63 ILE A C 10
ATOM 13477 O O . ILE A 1 47 ? -0.741 2.654 2.948 1.00 0.00 63 ILE A O 10
ATOM 13493 N N . TRP A 1 48 ? -0.745 0.528 2.229 1.00 0.00 64 TRP A N 10
ATOM 13494 C CA . TRP A 1 48 ? -0.964 0.905 0.838 1.00 0.00 64 TRP A CA 10
ATOM 13495 C C . TRP A 1 48 ? -2.285 1.659 0.690 1.00 0.00 64 TRP A C 10
ATOM 13496 O O . TRP A 1 48 ? -2.355 2.677 0.000 1.00 0.00 64 TRP A O 10
ATOM 13517 N N . PHE A 1 49 ? -3.333 1.175 1.350 1.00 0.00 65 PHE A N 10
ATOM 13518 C CA . PHE A 1 49 ? -4.618 1.825 1.292 1.00 0.00 65 PHE A CA 10
ATOM 13519 C C . PHE A 1 49 ? -4.609 3.098 2.117 1.00 0.00 65 PHE A C 10
ATOM 13520 O O . PHE A 1 49 ? -5.317 4.062 1.818 1.00 0.00 65 PHE A O 10
ATOM 13537 N N . GLN A 1 50 ? -3.788 3.089 3.148 1.00 0.00 66 GLN A N 10
ATOM 13538 C CA . GLN A 1 50 ? -3.634 4.240 4.022 1.00 0.00 66 GLN A CA 10
ATOM 13539 C C . GLN A 1 50 ? -2.973 5.366 3.238 1.00 0.00 66 GLN A C 10
ATOM 13540 O O . GLN A 1 50 ? -3.262 6.545 3.440 1.00 0.00 66 GLN A O 10
ATOM 13554 N N . ASN A 1 51 ? -2.090 4.974 2.328 1.00 0.00 67 ASN A N 10
ATOM 13555 C CA . ASN A 1 51 ? -1.380 5.911 1.470 1.00 0.00 67 ASN A CA 10
ATOM 13556 C C . ASN A 1 51 ? -2.372 6.702 0.627 1.00 0.00 67 ASN A C 10
ATOM 13557 O O . ASN A 1 51 ? -2.211 7.901 0.424 1.00 0.00 67 ASN A O 10
ATOM 13568 N N . ARG A 1 52 ? -3.408 6.021 0.155 1.00 0.00 68 ARG A N 10
ATOM 13569 C CA . ARG A 1 52 ? -4.444 6.657 -0.652 1.00 0.00 68 ARG A CA 10
ATOM 13570 C C . ARG A 1 52 ? -5.104 7.788 0.134 1.00 0.00 68 ARG A C 10
ATOM 13571 O O . ARG A 1 52 ? -5.358 8.867 -0.396 1.00 0.00 68 ARG A O 10
ATOM 13592 N N . ARG A 1 53 ? -5.361 7.534 1.409 1.00 0.00 69 ARG A N 10
ATOM 13593 C CA . ARG A 1 53 ? -5.983 8.524 2.274 1.00 0.00 69 ARG A CA 10
ATOM 13594 C C . ARG A 1 53 ? -4.988 9.628 2.629 1.00 0.00 69 ARG A C 10
ATOM 13595 O O . ARG A 1 53 ? -5.349 10.808 2.683 1.00 0.00 69 ARG A O 10
ATOM 13616 N N . MET A 1 54 ? -3.736 9.238 2.855 1.00 0.00 70 MET A N 10
ATOM 13617 C CA . MET A 1 54 ? -2.685 10.187 3.202 1.00 0.00 70 MET A CA 10
ATOM 13618 C C . MET A 1 54 ? -2.454 11.190 2.076 1.00 0.00 70 MET A C 10
ATOM 13619 O O . MET A 1 54 ? -2.042 12.316 2.322 1.00 0.00 70 MET A O 10
ATOM 13633 N N . LYS A 1 55 ? -2.715 10.774 0.842 1.00 0.00 71 LYS A N 10
ATOM 13634 C CA . LYS A 1 55 ? -2.543 11.657 -0.307 1.00 0.00 71 LYS A CA 10
ATOM 13635 C C . LYS A 1 55 ? -3.532 12.815 -0.238 1.00 0.00 71 LYS A C 10
ATOM 13636 O O . LYS A 1 55 ? -3.264 13.910 -0.724 1.00 0.00 71 LYS A O 10
ATOM 13655 N N . MET A 1 56 ? -4.677 12.559 0.371 1.00 0.00 72 MET A N 10
ATOM 13656 C CA . MET A 1 56 ? -5.705 13.567 0.537 1.00 0.00 72 MET A CA 10
ATOM 13657 C C . MET A 1 56 ? -5.365 14.474 1.710 1.00 0.00 72 MET A C 10
ATOM 13658 O O . MET A 1 56 ? -5.398 15.700 1.603 1.00 0.00 72 MET A O 10
ATOM 13672 N N . LYS A 1 57 ? -5.026 13.844 2.826 1.00 0.00 73 LYS A N 10
ATOM 13673 C CA . LYS A 1 57 ? -4.680 14.550 4.056 1.00 0.00 73 LYS A CA 10
ATOM 13674 C C . LYS A 1 57 ? -3.329 15.254 3.951 1.00 0.00 73 LYS A C 10
ATOM 13675 O O . LYS A 1 57 ? -2.999 16.087 4.794 1.00 0.00 73 LYS A O 10
ATOM 13694 N N . LYS A 1 58 ? -2.548 14.893 2.934 1.00 0.00 74 LYS A N 10
ATOM 13695 C CA . LYS A 1 58 ? -1.223 15.477 2.709 1.00 0.00 74 LYS A CA 10
ATOM 13696 C C . LYS A 1 58 ? -1.259 17.004 2.762 1.00 0.00 74 LYS A C 10
ATOM 13697 O O . LYS A 1 58 ? -0.287 17.649 3.162 1.00 0.00 74 LYS A O 10
ATOM 13716 N N . MET A 1 59 ? -2.382 17.568 2.364 1.00 0.00 75 MET A N 10
ATOM 13717 C CA . MET A 1 59 ? -2.562 19.002 2.362 1.00 0.00 75 MET A CA 10
ATOM 13718 C C . MET A 1 59 ? -4.049 19.315 2.459 1.00 0.00 75 MET A C 10
ATOM 13719 O O . MET A 1 59 ? -4.698 19.647 1.463 1.00 0.00 75 MET A O 10
ATOM 13733 N N . ASN A 1 60 ? -4.598 19.162 3.657 1.00 0.00 76 ASN A N 10
ATOM 13734 C CA . ASN A 1 60 ? -6.010 19.417 3.885 1.00 0.00 76 ASN A CA 10
ATOM 13735 C C . ASN A 1 60 ? -6.276 19.667 5.364 1.00 0.00 76 ASN A C 10
ATOM 13736 O O . ASN A 1 60 ? -6.097 20.817 5.811 1.00 0.00 76 ASN A O 10
ATOM 13748 N N . ASN B 2 1 ? 14.969 -9.641 -16.742 1.00 0.00 171 ASN B N 10
ATOM 13749 C CA . ASN B 2 1 ? 14.756 -8.946 -15.454 1.00 0.00 171 ASN B CA 10
ATOM 13750 C C . ASN B 2 1 ? 14.466 -9.958 -14.357 1.00 0.00 171 ASN B C 10
ATOM 13751 O O . ASN B 2 1 ? 13.635 -10.854 -14.526 1.00 0.00 171 ASN B O 10
ATOM 13764 N N . GLN B 2 2 ? 15.160 -9.825 -13.241 1.00 0.00 172 GLN B N 10
ATOM 13765 C CA . GLN B 2 2 ? 14.976 -10.728 -12.119 1.00 0.00 172 GLN B CA 10
ATOM 13766 C C . GLN B 2 2 ? 14.368 -9.985 -10.939 1.00 0.00 172 GLN B C 10
ATOM 13767 O O . GLN B 2 2 ? 14.703 -8.825 -10.683 1.00 0.00 172 GLN B O 10
ATOM 13781 N N . GLU B 2 3 ? 13.470 -10.645 -10.229 1.00 0.00 173 GLU B N 10
ATOM 13782 C CA . GLU B 2 3 ? 12.830 -10.039 -9.071 1.00 0.00 173 GLU B CA 10
ATOM 13783 C C . GLU B 2 3 ? 13.575 -10.450 -7.807 1.00 0.00 173 GLU B C 10
ATOM 13784 O O . GLU B 2 3 ? 13.112 -11.303 -7.050 1.00 0.00 173 GLU B O 10
ATOM 13796 N N . PHE B 2 4 ? 14.744 -9.859 -7.595 1.00 0.00 174 PHE B N 10
ATOM 13797 C CA . PHE B 2 4 ? 15.551 -10.175 -6.421 1.00 0.00 174 PHE B CA 10
ATOM 13798 C C . PHE B 2 4 ? 15.687 -8.961 -5.507 1.00 0.00 174 PHE B C 10
ATOM 13799 O O . PHE B 2 4 ? 16.275 -9.044 -4.427 1.00 0.00 174 PHE B O 10
ATOM 13816 N N . ASP B 2 5 ? 15.148 -7.837 -5.954 1.00 0.00 175 ASP B N 10
ATOM 13817 C CA . ASP B 2 5 ? 15.197 -6.598 -5.187 1.00 0.00 175 ASP B CA 10
ATOM 13818 C C . ASP B 2 5 ? 13.952 -5.766 -5.464 1.00 0.00 175 ASP B C 10
ATOM 13819 O O . ASP B 2 5 ? 13.951 -4.541 -5.328 1.00 0.00 175 ASP B O 10
ATOM 13828 N N . SER B 2 6 ? 12.873 -6.447 -5.807 1.00 0.00 176 SER B N 10
ATOM 13829 C CA . SER B 2 6 ? 11.633 -5.771 -6.139 1.00 0.00 176 SER B CA 10
ATOM 13830 C C . SER B 2 6 ? 10.424 -6.377 -5.430 1.00 0.00 176 SER B C 10
ATOM 13831 O O . SER B 2 6 ? 9.296 -6.202 -5.889 1.00 0.00 176 SER B O 10
ATOM 13839 N N . GLU B 2 7 ? 10.642 -7.065 -4.314 1.00 0.00 177 GLU B N 10
ATOM 13840 C CA . GLU B 2 7 ? 9.530 -7.672 -3.584 1.00 0.00 177 GLU B CA 10
ATOM 13841 C C . GLU B 2 7 ? 9.884 -7.979 -2.131 1.00 0.00 177 GLU B C 10
ATOM 13842 O O . GLU B 2 7 ? 9.333 -8.907 -1.534 1.00 0.00 177 GLU B O 10
ATOM 13854 N N . GLU B 2 8 ? 10.801 -7.214 -1.558 1.00 0.00 178 GLU B N 10
ATOM 13855 C CA . GLU B 2 8 ? 11.188 -7.422 -0.168 1.00 0.00 178 GLU B CA 10
ATOM 13856 C C . GLU B 2 8 ? 11.612 -6.107 0.470 1.00 0.00 178 GLU B C 10
ATOM 13857 O O . GLU B 2 8 ? 12.417 -6.079 1.402 1.00 0.00 178 GLU B O 10
ATOM 13869 N N . GLU B 2 9 ? 11.057 -5.016 -0.033 1.00 0.00 179 GLU B N 10
ATOM 13870 C CA . GLU B 2 9 ? 11.369 -3.701 0.499 1.00 0.00 179 GLU B CA 10
ATOM 13871 C C . GLU B 2 9 ? 10.412 -3.358 1.637 1.00 0.00 179 GLU B C 10
ATOM 13872 O O . GLU B 2 9 ? 9.595 -4.187 2.049 1.00 0.00 179 GLU B O 10
ATOM 13884 N N . THR B 2 10 ? 10.502 -2.133 2.119 1.00 0.00 180 THR B N 10
ATOM 13885 C CA . THR B 2 10 ? 9.672 -1.671 3.205 1.00 0.00 180 THR B CA 10
ATOM 13886 C C . THR B 2 10 ? 8.350 -1.131 2.670 1.00 0.00 180 THR B C 10
ATOM 13887 O O . THR B 2 10 ? 8.262 -0.690 1.521 1.00 0.00 180 THR B O 10
ATOM 13898 N N . VAL B 2 11 ? 7.324 -1.190 3.496 1.00 0.00 181 VAL B N 10
ATOM 13899 C CA . VAL B 2 11 ? 6.005 -0.717 3.122 1.00 0.00 181 VAL B CA 10
ATOM 13900 C C . VAL B 2 11 ? 5.934 0.807 3.122 1.00 0.00 181 VAL B C 10
ATOM 13901 O O . VAL B 2 11 ? 5.824 1.439 4.174 1.00 0.00 181 VAL B O 10
ATOM 13914 N N . GLU B 2 12 ? 6.082 1.364 1.922 1.00 0.00 182 GLU B N 10
ATOM 13915 C CA . GLU B 2 12 ? 6.031 2.807 1.671 1.00 0.00 182 GLU B CA 10
ATOM 13916 C C . GLU B 2 12 ? 4.962 3.500 2.515 1.00 0.00 182 GLU B C 10
ATOM 13917 O O . GLU B 2 12 ? 3.770 3.234 2.369 1.00 0.00 182 GLU B O 10
ATOM 13929 N N . ASP B 2 13 ? 5.404 4.397 3.384 1.00 0.00 183 ASP B N 10
ATOM 13930 C CA . ASP B 2 13 ? 4.517 5.128 4.262 1.00 0.00 183 ASP B CA 10
ATOM 13931 C C . ASP B 2 13 ? 5.141 6.476 4.585 1.00 0.00 183 ASP B C 10
ATOM 13932 O O . ASP B 2 13 ? 6.367 6.609 4.565 1.00 0.00 183 ASP B O 10
ATOM 13941 N N . SER B 2 14 ? 4.294 7.456 4.867 1.00 0.00 184 SER B N 10
ATOM 13942 C CA . SER B 2 14 ? 4.721 8.819 5.201 1.00 0.00 184 SER B CA 10
ATOM 13943 C C . SER B 2 14 ? 5.279 9.543 3.970 1.00 0.00 184 SER B C 10
ATOM 13944 O O . SER B 2 14 ? 6.053 8.982 3.190 1.00 0.00 184 SER B O 10
ATOM 13952 N N . LEU B 2 15 ? 4.873 10.793 3.804 1.00 0.00 185 LEU B N 10
ATOM 13953 C CA . LEU B 2 15 ? 5.301 11.604 2.675 1.00 0.00 185 LEU B CA 10
ATOM 13954 C C . LEU B 2 15 ? 4.978 13.066 2.952 1.00 0.00 185 LEU B C 10
ATOM 13955 O O . LEU B 2 15 ? 5.866 13.904 3.091 1.00 0.00 185 LEU B O 10
ATOM 13971 N N . VAL B 2 16 ? 3.691 13.354 3.035 1.00 0.00 186 VAL B N 10
ATOM 13972 C CA . VAL B 2 16 ? 3.212 14.695 3.318 1.00 0.00 186 VAL B CA 10
ATOM 13973 C C . VAL B 2 16 ? 2.194 14.613 4.442 1.00 0.00 186 VAL B C 10
ATOM 13974 O O . VAL B 2 16 ? 1.002 14.459 4.198 1.00 0.00 186 VAL B O 10
ATOM 13987 N N . GLU B 2 17 ? 2.671 14.673 5.670 1.00 0.00 187 GLU B N 10
ATOM 13988 C CA . GLU B 2 17 ? 1.794 14.585 6.829 1.00 0.00 187 GLU B CA 10
ATOM 13989 C C . GLU B 2 17 ? 1.106 15.919 7.100 1.00 0.00 187 GLU B C 10
ATOM 13990 O O . GLU B 2 17 ? 1.335 16.546 8.136 1.00 0.00 187 GLU B O 10
ATOM 14002 N N . ASP B 2 18 ? 0.263 16.338 6.155 1.00 0.00 188 ASP B N 10
ATOM 14003 C CA . ASP B 2 18 ? -0.484 17.597 6.255 1.00 0.00 188 ASP B CA 10
ATOM 14004 C C . ASP B 2 18 ? 0.477 18.776 6.400 1.00 0.00 188 ASP B C 10
ATOM 14005 O O . ASP B 2 18 ? 0.180 19.777 7.054 1.00 0.00 188 ASP B O 10
ATOM 14014 N N . SER B 2 19 ? 1.631 18.652 5.758 1.00 0.00 189 SER B N 10
ATOM 14015 C CA . SER B 2 19 ? 2.657 19.683 5.809 1.00 0.00 189 SER B CA 10
ATOM 14016 C C . SER B 2 19 ? 2.340 20.830 4.854 1.00 0.00 189 SER B C 10
ATOM 14017 O O . SER B 2 19 ? 2.975 21.884 4.918 1.00 0.00 189 SER B O 10
ATOM 14025 N N . GLU B 2 20 ? 1.344 20.620 3.992 1.00 0.00 190 GLU B N 10
ATOM 14026 C CA . GLU B 2 20 ? 0.933 21.621 3.012 1.00 0.00 190 GLU B CA 10
ATOM 14027 C C . GLU B 2 20 ? 2.120 22.033 2.141 1.00 0.00 190 GLU B C 10
ATOM 14028 O O . GLU B 2 20 ? 2.507 21.235 1.260 1.00 0.00 190 GLU B O 10
#

Radius of gyration: 12.81 Å; Cα contacts (8 Å, |Δi|>4): 70; chains: 2; bounding box: 34×35×21 Å

CATH classification: 1.10.10.60

Sequence (80 aa):
TRKKRCPYTKYQTLELEKEFLFNMYLTRDRRYEVARVLNLTERQVKIWFQNRRMKMKKMNNQEFDSEEETVEDSLVEDSETRKKRCPYTKYQTLELEKEFLFNMYLTRDRRYEVARVLNLTERQVKIWFQNRRMKMKKMNNQEFDSEEETVEDSLVEDSETRKKRCPYTKYQTLELEKEFLFNMYLTRDRRYEVARVLNLTERQVKIWFQNRRMKMKKMNNQEFDSEEETVEDSLVEDSETRKKRCPYTKYQTLELEKEFLFNMYLTRDRRYEVARVLNLTERQVKIWFQNRRMKMKKMNNQEFDSEEETVEDSLVEDSETRKKRCPYTKYQTLELEKEFLFNMYLTRDRRYEVARVLNLTERQVKIWFQNRRMKMKKMNNQEFDSEEETVEDSLVEDSETRKKRCPYTKYQTLELEKEFLFNMYLTRDRRYEVARVLNLTERQVKIWFQNRRMKMKKMNNQEFDSEEETVEDSLVEDSETRKKRCPYTKYQTLELEKEFLFNMYLTRDRRYEVARVLNLTERQVKIWFQNRRMKMKKMNNQEFDSEEETVEDSLVEDSETRKKRCPYTKYQTLELEKEFLFNMYLTRDRRYEVARVLNLTERQVKIWFQNRRMKMKKMNNQEFDSEEETVEDSLVEDSETRKKRCPYTKYQTLELEKEFLFNMYLTRDRRYEVARVLNLTERQVKIWFQNRRMKMKKMNNQEFDSEEETVEDSLVEDSETRKKRCPYTKYQTLELEKEFLFNMYLTRDRRYEVARVLNLTERQVKIWFQNRRMKMKKMNNQEFDSEEETVEDSLVEDSE

InterPro domains:
  IPR001356 Homeodomain [PF00046] (193-249)
  IPR001356 Homeodomain [PS50071] (190-250)
  IPR001356 Homeodomain [SM00389] (192-254)
  IPR001356 Homeodomain [cd00086] (193-241)
  IPR006711 Hox9, N-terminal activation domain [PF04617] (1-179)
  IPR009057 Homedomain-like superfamily [SSF46689] (179-252)
  IPR017112 Homeobox protein HXA9/HXB9/HXC9 [PIRSF037109] (1-258)
  IPR017112 Homeobox protein HXA9/HXB9/HXC9 [PTHR45970] (1-259)
  IPR017970 Homeobox, conserved site [PS00027] (225-248)
  IPR020479 Homeodomain, metazoa [PR00024] (214-225)
  IPR020479 Homeodomain, metazoa [PR00024] (229-239)
  IPR020479 Homeodomain, metazoa [PR00024] (239-248)

Foldseek 3Di:
DVVDDPDDDPVRVCVLVVVCVVPVDDDQVVLQVNQVVPPHGSVVSVVSSVVVVCVVVVPD/DDDPPPPPDDDDDDDCPVVD